Protein 7ZO9 (pdb70)

InterPro domains:
  IPR003439 ABC transporter-like, ATP-binding domain [PF00005] (353-500)
  IPR003439 ABC transporter-like, ATP-binding domain [PS50893] (335-569)
  IPR003593 AAA+ ATPase domain [SM00382] (360-546)
  IPR005896 Glucan exporter ATP-binding protein, NdvA [TIGR01192] (1-580)
  IPR011527 ABC transporter type 1, transmembrane domain [PF00664] (22-288)
  IPR011527 ABC transporter type 1, transmembrane domain [PS50929] (22-301)
  IPR017871 ABC transporter-like, conserved site [PS00211] (472-486)
  IPR027417 P-loop containing nucleoside triphosphate hydrolase [G3DSA:3.40.50.300] (324-571)
  IPR027417 P-loop containing nucleoside triphosphate hydrolase [SSF52540] (325-568)
  IPR036640 ABC transporter type 1, transmembrane domain superfamily [G3DSA:1.20.1560.10] (7-315)
  IPR036640 ABC transporter type 1, transmembrane domain superfamily [SSF90123] (11-307)
  IPR039421 Type 1 protein exporter [PTHR24221] (19-566)

B-factor: mean 82.17, std 20.81, range [44.97, 145.56]

Radius of gyration: 36.09 Å; Cα contacts (8 Å, |Δi|>4): 1525; chains: 2; bounding box: 66×60×116 Å

Secondary structure (DSSP, 8-state):
-HHHHHHHHHHHHHTT-HHHHHHHHHHHHHHHHHHHHHHHHHHHHTT-SS--TTSSHHHHHHHHHHHHHHHHHHHHHHHHHHHHHHHHHHHHHHHHHHHHTS-HHHHHHH-TTHHHHHHHHHHHHHHHHHHHIIIIIHHHHHHHHHHHHHHHHS-HHHHHHHHHHHHHHHHHHHHHHHHHHHHHHHHHHHHHHHHHHHHHHHTTHHHHHTTT-HHHHHHHHHHHHHHHHHTTHHHHHHHHHHHHHHHHHHHHHHHHHHHHHHHTTSS-STHHHHHHHHHHHHHHHHHHHHHHHHHHHHHHHHHHHHHHHHHHHTT------SSSS----S----EEEEEEE---TTS--S--SB--EE-TT--EEEE-STTSSSHHHHHHHTTSS--SEEEEEETTEEGGGS-HHHHHHSEEEE-SS----SSBHHHHHHTSSSSS-HHHHHHHHHHTTHHHHHTTSSSTT--B--GGGTTSTTHHHHHHHHHHHHHH--SEEEEESTTTT--HHHHHHHHHHHHHHHTTSEEEEE-S-TTTTTT-SEEEEBSSS-BS----SS--/-HHHHHHHHHHHHHTT-HHHHHHHHHHHHHHHHHHHHHHHHHHHHTT-SS--TTSSHHHHHHHHHHHHHHHHHHHHHHHHHHHHHHHHHHHHHHHHHHHHTS-HHHHHHH-TTHHHHHHHHHHHHHHHHHHHIIIIIHHHHHHHHHHHHHHHHS-HHHHHHHHHHHHHHHHHHHHHHHHHHHHHHHHHHHHHHHHHHHHHHHTTHHHHHTTT-HHHHHHHHHHHHHHHHHTTHHHHHHHHHHHHHHHHHHHHHHHHHHHHHHHTTSS-STHHHHHHHHHHHHHHHHHHHHHHHHHHHHHHHHHHHHHHHHHHHTT------SSSS----S----EEEEEEE---TTS--S--SB--EE-TT--EEEE-STTSSSHHHHHHHTTSS--SEEEEEETTEEGGGS-HHHHHHSEEEE-SS----SSBHHHHHHTSSSSS-HHHHHHHHHHTTHHHHHTTSSSTT--B--GGGTTSTTHHHHHHHHHHHHHH--SEEEEESTTTT--HHHHHHHHHHHHHHHTTSEEEEE-S-TTTTTT-SEEEEBSSS-BS----SS--

Organism: Brucella abortus (strain 2308) (NCBI:txid359391)

Sequence (1112 aa):
MSLLKIYWRAMQYLAVERTATITMCVASVLVALVTLAEPVLFGRVIQSISDKGDIFSPLLMWAALGGFNIMAAVFVARGADRLAHRRRLGVMIDSYERLITMPLAWHQKRGTSNALHTLIRATDSLFTLWLEFMRQHLTTVVALATLIPVAMTMDMRMSLVLIVLGVIYVMIGQLVMRKTKDGQAAVEKHHHKLFEHVSDTISNVSVVQSYNRIASETQALRDYAKNLENAQFPVLNWWALASGLNRMASTFFFSMVVVLVLGAYFVTKGQMRVGDVIAFIGFAQLMIGRLDQISAFINQTVTARAKLEEFFQMEDATADRQEPENVADLNDVKGDIVFDNVTYEFPNSGQGVYDVSFEVKPGQTVAIVGPTGAGKTTLINLLQRVFDPAAGRIMIDGTDTRTVSRRSLRHAIATVFQDAGLFNRSVEDNIRVGRANATHEEVHAAAKAAAAHDFILAKSEGYDTFVGERGSQLSGGERQRLAIARAILKDSPILVLDEATSALDVETEEKVTQAVDELSHNRTTFIIAHRLSTVRSADLVLFMDKGHLVESGSFNELMSLLKIYWRAMQYLAVERTATITMCVASVLVALVTLAEPVLFGRVIQSISDKGDIFSPLLMWAALGGFNIMAAVFVARGADRLAHRRRLGVMIDSYERLITMPLAWHQKRGTSNALHTLIRATDSLFTLWLEFMRQHLTTVVALATLIPVAMTMDMRMSLVLIVLGVIYVMIGQLVMRKTKDGQAAVEKHHHKLFEHVSDTISNVSVVQSYNRIASETQALRDYAKNLENAQFPVLNWWALASGLNRMASTFFFSMVVVLVLGAYFVTKGQMRVGDVIAFIGFAQLMIGRLDQISAFINQTVTARAKLEEFFQMEDATADRQEPENVADLNDVKGDIVFDNVTYEFPNSGQGVYDVSFEVKPGQTVAIVGPTGAGKTTLINLLQRVFDPAAGRIMIDGTDTRTVSRRSLRHAIATVFQDAGLFNRSVEDNIRVGRANATHEEVHAAAKAAAAHDFILAKSEGYDTFVGERGSQLSGGERQRLAIARAILKDSPILVLDEATSALDVETEEKVTQAVDELSHNRTTFIIAHRLSTVRSADLVLFMDKGHLVESGSFNEL

Solvent-accessible surface area: 49078 Å² total; per-residue (Å²): 164,44,17,139,81,1,55,158,44,2,64,85,36,2,27,101,48,148,124,31,30,96,60,7,52,82,7,1,55,84,17,0,68,17,20,11,40,54,5,44,26,19,0,148,11,16,37,52,131,84,51,133,9,116,99,153,20,34,27,96,109,26,48,71,33,8,20,94,18,22,134,12,22,49,86,14,12,104,15,0,22,68,3,0,27,86,26,31,12,21,2,10,15,59,1,1,47,68,0,1,62,7,52,42,62,57,6,83,162,73,5,46,34,17,0,18,16,0,5,27,77,0,1,53,20,0,44,51,12,2,24,39,52,4,83,58,12,31,12,5,88,37,2,32,60,50,0,78,68,45,1,108,103,80,37,138,127,3,3,112,27,15,72,80,7,23,79,56,20,109,108,25,33,116,75,4,28,137,84,1,119,113,19,23,68,32,13,41,112,56,28,61,84,8,10,56,7,8,9,10,0,4,33,18,14,35,2,0,17,16,12,38,43,30,74,61,6,11,101,37,1,96,80,80,5,119,63,7,23,102,35,19,51,71,6,10,86,80,32,4,83,5,37,7,66,9,77,100,22,4,28,141,10,29,43,51,5,21,63,18,4,41,144,19,98,120,110,64,92,155,20,59,3,45,13,15,3,17,2,18,6,2,68,36,8,22,34,44,15,50,84,51,33,64,17,41,48,94,2,10,58,20,49,26,10,0,78,37,0,2,101,1,15,100,45,48,92,64,169,88,78,130,144,130,20,68,70,20,119,109,30,129,2,47,3,50,6,45,92,0,31,34,103,74,109,159,41,27,72,10,0,53,114,3,66,9,110,1,119,75,46,32,17,1,0,0,17,18,55,26,54,3,16,15,54,15,2,8,33,2,4,20,34,38,40,55,4,76,56,22,122,2,40,7,57,68,46,37,2,132,80,5,0,64,136,12,6,39,103,9,8,0,3,0,37,51,76,4,8,6,0,38,51,11,2,30,60,3,5,57,4,12,84,72,133,36,58,93,120,82,1,56,51,9,2,127,28,0,27,2,28,107,52,4,91,79,38,34,152,27,37,90,8,145,5,9,36,70,0,40,104,10,58,6,4,16,44,8,6,4,0,0,0,1,1,16,5,22,79,4,54,4,2,0,8,6,13,10,7,29,9,0,17,96,99,13,3,76,95,3,11,81,8,10,42,126,81,5,154,146,29,5,11,4,24,5,4,22,36,118,55,14,8,104,58,7,67,31,16,0,55,0,68,139,2,85,54,85,97,41,21,68,76,123,58,217,162,44,19,138,83,2,56,160,43,2,65,88,36,3,28,101,48,148,127,32,31,96,61,7,52,82,6,1,54,86,17,0,67,17,18,13,40,51,6,44,25,21,0,149,12,16,37,50,134,83,52,134,9,116,99,155,21,33,28,96,110,25,49,68,35,7,19,93,20,22,137,13,22,48,88,14,11,105,15,0,22,68,4,0,28,85,27,30,11,22,2,12,15,59,0,2,47,65,0,1,60,7,52,41,63,56,6,83,162,73,5,46,34,18,0,20,16,0,4,25,75,0,1,56,19,0,43,52,12,2,24,38,50,6,80,57,10,30,12,4,88,38,3,32,61,51,1,78,67,46,2,109,103,80,37,135,127,3,2,113,28,15,75,81,6,23,80,56,21,108,108,25,32,113,76,4,28,137,83,0,118,111,19,24,69,31,14,40,111,57,29,63,83,7,9,58,6,9,9,9,0,3,32,17,14,36,2,0,19,16,11,39,44,30,76,61,6,12,102,37,1,96,79,80,5,116,62,8,22,103,35,20,48,71,6,10,86,80,31,4,83,6,37,6,63,8,78,101,21,4,28,142,11,28,44,51,7,22,66,17,5,40,144,19,96,118,110,64,93,156,21,61,3,45,13,14,2,17,2,17,7,3,71,35,6,20,34,44,15,50,83,51,33,63,16,40,47,94,2,11,59,20,47,26,10,0,78,35,1,2,101,3,14,100,45,46,92,62,170,85,78,128,145,130,19,69,70,21,117,109,31,130,2,46,2,49,6,46,93,0,31,34,103,73,109,158,40,27,70,10,1,52,111,2,65,11,110,1,120,74,46,32,17,1,0,0,18,18,56,27,54,3,16,14,55,15,3,8,34,2,3,23,33,38,40,56,4,76,56,21,122,1,40,8,59,71,45,36,2,133,79,4,0,64,137,11,7,37,103,8,8,0,3,0,40,48,76,4,7,6,1,37,50,11,2,28,63,2,6,56,4,12,85,72,131,36,58,93,120,82,1,57,52,9,1,124,29,0,26,2,27,107,50,4,95,81,38,34,152,27,38,94,10,145,4,10,38,71,0,42,103,9,58,5,3,16,44,8,6,3,0,1,0,1,1,17,4,23,77,4,54,3,4,0,8,7,11,9,7,28,9,0,18,96,100,13,3,73,94,3,11,81,9,9,43,128,80,5,152,147,29,4,10,3,24,6,3,20,37,117,52,14,8,103,59,6,68,32,15,0,55,0,70,142,2,87,56,88,98,41,22,69,75,122,58,216

CATH classification: 1.20.1560.10 (+1 more: 3.40.50.300)

GO terms:
  GO:0005515 protein binding (F, IPI)

Structure (mmCIF, N/CA/C/O backbone):
data_7ZO9
#
_entry.id   7ZO9
#
_cell.length_a   1.00
_cell.length_b   1.00
_cell.length_c   1.00
_cell.angle_alpha   90.00
_cell.angle_beta   90.00
_cell.angle_gamma   90.00
#
_symmetry.space_group_name_H-M   'P 1'
#
loop_
_entity.id
_entity.type
_entity.pdbx_description
1 polymer 'Beta-(1-->2)glucan export ATP-binding/permease protein NdvA'
2 non-polymer "ADENOSINE-5'-DIPHOSPHATE"
3 non-polymer 'VANADATE ION'
#
loop_
_atom_site.group_PDB
_atom_site.id
_atom_site.type_symbol
_atom_site.label_atom_id
_atom_site.label_alt_id
_atom_site.label_comp_id
_atom_site.label_asym_id
_atom_site.label_entity_id
_atom_site.label_seq_id
_atom_site.pdbx_PDB_ins_code
_atom_site.Cartn_x
_atom_site.Cartn_y
_atom_site.Cartn_z
_atom_site.occupancy
_atom_site.B_iso_or_equiv
_atom_site.auth_seq_id
_atom_site.auth_comp_id
_atom_site.auth_asym_id
_atom_site.auth_atom_id
_atom_site.pdbx_PDB_model_num
ATOM 1 N N . MET A 1 1 ? 100.356 131.175 121.321 1.00 123.33 1 MET A N 1
ATOM 2 C CA . MET A 1 1 ? 101.687 130.600 121.430 1.00 123.33 1 MET A CA 1
ATOM 3 C C . MET A 1 1 ? 101.754 129.286 120.671 1.00 123.33 1 MET A C 1
ATOM 4 O O . MET A 1 1 ? 101.048 128.334 120.997 1.00 123.33 1 MET A O 1
ATOM 9 N N . SER A 1 2 ? 102.606 129.239 119.653 1.00 96.57 2 SER A N 1
ATOM 10 C CA . SER A 1 2 ? 102.842 128.010 118.914 1.00 96.57 2 SER A CA 1
ATOM 11 C C . SER A 1 2 ? 103.719 127.029 119.677 1.00 96.57 2 SER A C 1
ATOM 12 O O . SER A 1 2 ? 103.999 125.945 119.159 1.00 96.57 2 SER A O 1
ATOM 15 N N . LEU A 1 3 ? 104.170 127.385 120.883 1.00 83.05 3 LEU A N 1
ATOM 16 C CA . LEU A 1 3 ? 104.969 126.449 121.665 1.00 83.05 3 LEU A CA 1
ATOM 17 C C . LEU A 1 3 ? 104.184 125.183 121.970 1.00 83.05 3 LEU A C 1
ATOM 18 O O . LEU A 1 3 ? 104.694 124.073 121.791 1.00 83.05 3 LEU A O 1
ATOM 23 N N . LEU A 1 4 ? 102.938 125.329 122.422 1.00 78.94 4 LEU A N 1
ATOM 24 C CA . LEU A 1 4 ? 102.122 124.153 122.698 1.00 78.94 4 LEU A CA 1
ATOM 25 C C . LEU A 1 4 ? 101.912 123.336 121.432 1.00 78.94 4 LEU A C 1
ATOM 26 O O . LEU A 1 4 ? 102.004 122.104 121.458 1.00 78.94 4 LEU A O 1
ATOM 31 N N . LYS A 1 5 ? 101.651 124.009 120.311 1.00 80.82 5 LYS A N 1
ATOM 32 C CA . LYS A 1 5 ? 101.418 123.300 119.058 1.00 80.82 5 LYS A CA 1
ATOM 33 C C . LYS A 1 5 ? 102.641 122.488 118.650 1.00 80.82 5 LYS A C 1
ATOM 34 O O . LYS A 1 5 ? 102.536 121.291 118.356 1.00 80.82 5 LYS A O 1
ATOM 40 N N . ILE A 1 6 ? 103.816 123.121 118.628 1.00 74.24 6 ILE A N 1
ATOM 41 C CA . ILE A 1 6 ? 105.005 122.428 118.144 1.00 74.24 6 ILE A CA 1
ATOM 42 C C . ILE A 1 6 ? 105.446 121.354 119.130 1.00 74.24 6 ILE A C 1
ATOM 43 O O . ILE A 1 6 ? 105.943 120.298 118.727 1.00 74.24 6 ILE A O 1
ATOM 48 N N . TYR A 1 7 ? 105.270 121.588 120.433 1.00 71.07 7 TYR A N 1
ATOM 49 C CA . TYR A 1 7 ? 105.599 120.548 121.397 1.00 71.07 7 TYR A CA 1
ATOM 50 C C . TYR A 1 7 ? 104.686 119.346 121.231 1.00 71.07 7 TYR A C 1
ATOM 51 O O . TYR A 1 7 ? 105.143 118.200 121.277 1.00 71.07 7 TYR A O 1
ATOM 60 N N . TRP A 1 8 ? 103.391 119.584 121.020 1.00 82.78 8 TRP A N 1
ATOM 61 C CA . TRP A 1 8 ? 102.475 118.471 120.827 1.00 82.78 8 TRP A CA 1
ATOM 62 C C . TRP A 1 8 ? 102.772 117.736 119.527 1.00 82.78 8 TRP A C 1
ATOM 63 O O . TRP A 1 8 ? 102.663 116.506 119.473 1.00 82.78 8 TRP A O 1
ATOM 74 N N . ARG A 1 9 ? 103.173 118.464 118.482 1.00 72.19 9 ARG A N 1
ATOM 75 C CA . ARG A 1 9 ? 103.569 117.812 117.237 1.00 72.19 9 ARG A CA 1
ATOM 76 C C . ARG A 1 9 ? 104.833 116.979 117.419 1.00 72.19 9 ARG A C 1
ATOM 77 O O . ARG A 1 9 ? 104.942 115.878 116.865 1.00 72.19 9 ARG A O 1
ATOM 85 N N . ALA A 1 10 ? 105.803 117.485 118.185 1.00 67.22 10 ALA A N 1
ATOM 86 C CA . ALA A 1 10 ? 106.998 116.700 118.473 1.00 67.22 10 ALA A CA 1
ATOM 87 C C . ALA A 1 10 ? 106.648 115.448 119.264 1.00 67.22 10 ALA A C 1
ATOM 88 O O . ALA A 1 10 ? 107.198 114.370 119.012 1.00 67.22 10 ALA A O 1
ATOM 90 N N . MET A 1 11 ? 105.730 115.569 120.223 1.00 70.44 11 MET A N 1
ATOM 91 C CA . MET A 1 11 ? 105.283 114.395 120.962 1.00 70.44 11 MET A CA 1
ATOM 92 C C . MET A 1 11 ? 104.623 113.379 120.044 1.00 70.44 11 MET A C 1
ATOM 93 O O . MET A 1 11 ? 104.886 112.176 120.150 1.00 70.44 11 MET A O 1
ATOM 98 N N . GLN A 1 12 ? 103.775 113.844 119.129 1.00 68.79 12 GLN A N 1
ATOM 99 C CA . GLN A 1 12 ? 103.141 112.928 118.191 1.00 68.79 12 GLN A CA 1
ATOM 100 C C . GLN A 1 12 ? 104.180 112.241 117.317 1.00 68.79 12 GLN A C 1
ATOM 101 O O . GLN A 1 12 ? 104.068 111.043 117.030 1.00 68.79 12 GLN A O 1
ATOM 107 N N . TYR A 1 13 ? 105.200 112.983 116.882 1.00 64.60 13 TYR A N 1
ATOM 108 C CA . TYR A 1 13 ? 106.299 112.375 116.139 1.00 64.60 13 TYR A CA 1
ATOM 109 C C . TYR A 1 13 ? 107.108 111.402 116.987 1.00 64.60 13 TYR A C 1
ATOM 110 O O . TYR A 1 13 ? 107.768 110.518 116.433 1.00 64.60 13 TYR A O 1
ATOM 119 N N . LEU A 1 14 ? 107.081 111.552 118.307 1.00 62.66 14 LEU A N 1
ATOM 120 C CA . LEU A 1 14 ? 107.828 110.682 119.202 1.00 62.66 14 LEU A CA 1
ATOM 121 C C . LEU A 1 14 ? 107.009 109.504 119.716 1.00 62.66 14 LEU A C 1
ATOM 122 O O . LEU A 1 14 ? 107.570 108.609 120.357 1.00 62.66 14 LEU A O 1
ATOM 127 N N . ALA A 1 15 ? 105.710 109.464 119.432 1.00 71.56 15 ALA A N 1
ATOM 128 C CA .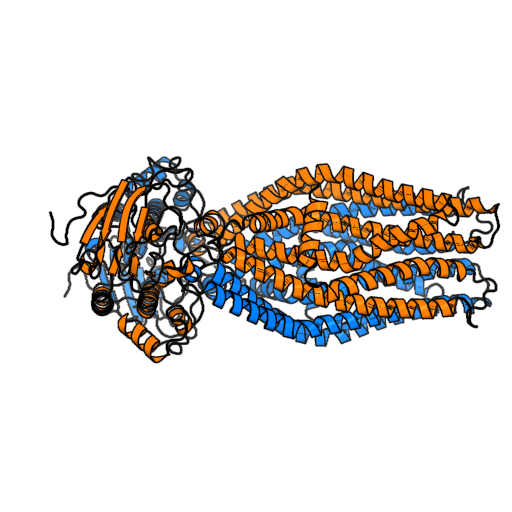 ALA A 1 15 ? 104.835 108.449 120.004 1.00 71.56 15 ALA A CA 1
ATOM 129 C C . ALA A 1 15 ? 104.902 107.114 119.278 1.00 71.56 15 ALA A C 1
ATOM 130 O O . ALA A 1 15 ? 104.252 106.160 119.717 1.00 71.56 15 ALA A O 1
ATOM 132 N N . VAL A 1 16 ? 105.655 107.020 118.182 1.00 72.65 16 VAL A N 1
ATOM 133 C CA . VAL A 1 16 ? 105.752 105.755 117.459 1.00 72.65 16 VAL A CA 1
ATOM 134 C C . VAL A 1 16 ? 106.446 104.700 118.312 1.00 72.65 16 VAL A C 1
ATOM 135 O O . VAL A 1 16 ? 106.014 103.543 118.366 1.00 72.65 16 VAL A O 1
ATOM 139 N N . GLU A 1 17 ? 107.523 105.078 118.997 1.00 75.35 17 GLU A N 1
ATOM 140 C CA . GLU A 1 17 ? 108.290 104.131 119.806 1.00 75.35 17 GLU A CA 1
ATOM 141 C C . GLU A 1 17 ? 107.690 104.047 121.210 1.00 75.35 17 GLU A C 1
ATOM 142 O O . GLU A 1 17 ? 108.284 104.461 122.206 1.00 75.35 17 GLU A O 1
ATOM 148 N N . ARG A 1 18 ? 106.479 103.483 121.268 1.00 77.59 18 ARG A N 1
ATOM 149 C CA . ARG A 1 18 ? 105.802 103.288 122.549 1.00 77.59 18 ARG A CA 1
ATOM 150 C C . ARG A 1 18 ? 106.659 102.496 123.527 1.00 77.59 18 ARG A C 1
ATOM 151 O O . ARG A 1 18 ? 106.876 102.929 124.666 1.00 77.59 18 ARG A O 1
ATOM 159 N N . THR A 1 19 ? 107.176 101.344 123.088 1.00 80.47 19 THR A N 1
ATOM 160 C CA . THR A 1 19 ? 107.835 100.416 124.001 1.00 80.47 19 THR A CA 1
ATOM 161 C C . THR A 1 19 ? 108.987 101.077 124.747 1.00 80.47 19 THR A C 1
ATOM 162 O O . THR A 1 19 ? 109.240 100.750 125.912 1.00 80.47 19 THR A O 1
ATOM 166 N N . ALA A 1 20 ? 109.679 102.017 124.110 1.00 70.00 20 ALA A N 1
ATOM 167 C CA . ALA A 1 20 ? 110.751 102.735 124.783 1.00 70.00 20 ALA A CA 1
ATOM 168 C C . ALA A 1 20 ? 110.291 104.053 125.392 1.00 70.00 20 ALA A C 1
ATOM 169 O O . ALA A 1 20 ? 110.856 104.487 126.403 1.00 70.00 20 ALA A O 1
ATOM 171 N N . THR A 1 21 ? 109.281 104.702 124.807 1.00 66.85 21 THR A N 1
ATOM 172 C CA . THR A 1 21 ? 108.818 105.975 125.350 1.00 66.85 21 THR A CA 1
ATOM 173 C C . THR A 1 21 ? 108.216 105.803 126.737 1.00 66.85 21 THR A C 1
ATOM 174 O O . THR A 1 21 ? 108.468 106.615 127.636 1.00 66.85 21 THR A O 1
ATOM 178 N N . ILE A 1 22 ? 107.410 104.756 126.933 1.00 68.70 22 ILE A N 1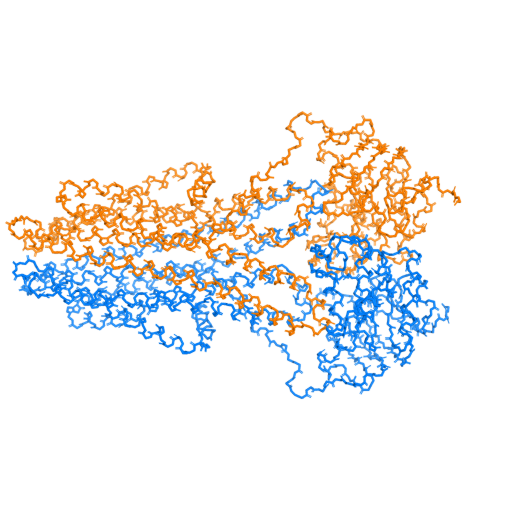
ATOM 179 C CA . ILE A 1 22 ? 106.825 104.533 128.253 1.00 68.70 22 ILE A CA 1
ATOM 180 C C . ILE A 1 22 ? 107.912 104.229 129.275 1.00 68.70 22 ILE A C 1
ATOM 181 O O . ILE A 1 22 ? 107.849 104.683 130.425 1.00 68.70 22 ILE A O 1
ATOM 186 N N . THR A 1 23 ? 108.925 103.458 128.875 1.00 71.18 23 THR A N 1
ATOM 187 C CA . THR A 1 23 ? 110.031 103.174 129.783 1.00 71.18 23 THR A CA 1
ATOM 188 C C . THR A 1 23 ? 110.771 104.450 130.164 1.00 71.18 23 THR A C 1
ATOM 189 O O . THR A 1 23 ? 111.123 104.650 131.334 1.00 71.18 23 THR A O 1
ATOM 193 N N . MET A 1 24 ? 111.014 105.326 129.187 1.00 74.27 24 MET A N 1
ATOM 194 C CA . MET A 1 24 ? 111.682 106.588 129.481 1.00 74.27 24 MET A CA 1
ATOM 195 C C . MET A 1 24 ? 110.851 107.439 130.429 1.00 74.27 24 MET A C 1
ATOM 196 O O . MET A 1 24 ? 111.390 108.052 131.358 1.00 74.27 24 MET A O 1
ATOM 201 N N . CYS A 1 25 ? 109.535 107.486 130.216 1.00 80.62 25 CYS A N 1
ATOM 202 C CA . CYS A 1 25 ? 108.676 108.258 131.108 1.00 80.62 25 CYS A CA 1
ATOM 203 C C . CYS A 1 25 ? 108.707 107.699 132.526 1.00 80.62 25 CYS A C 1
ATOM 204 O O . CYS A 1 25 ? 108.775 108.460 133.502 1.00 80.62 25 CYS A O 1
ATOM 207 N N . VAL A 1 26 ? 108.663 106.371 132.661 1.00 74.44 26 VAL A N 1
ATOM 208 C CA . VAL A 1 26 ? 108.690 105.756 133.985 1.00 74.44 26 VAL A CA 1
ATOM 209 C C . VAL A 1 26 ? 110.004 106.065 134.692 1.00 74.44 26 VAL A C 1
ATOM 210 O O . VAL A 1 26 ? 110.022 106.432 135.877 1.00 74.44 26 VAL A O 1
ATOM 214 N N . ALA A 1 27 ? 111.122 105.932 133.977 1.00 73.64 27 ALA A N 1
ATOM 215 C CA . ALA A 1 27 ? 112.416 106.232 134.580 1.00 73.64 27 ALA A CA 1
ATOM 216 C C . ALA A 1 27 ? 112.512 107.701 134.972 1.00 73.64 27 ALA A C 1
ATOM 217 O O . ALA A 1 27 ? 113.090 108.037 136.013 1.00 73.64 27 ALA A O 1
ATOM 219 N N . SER A 1 28 ? 111.962 108.592 134.145 1.00 73.02 28 SER A N 1
ATOM 220 C CA . SER A 1 28 ? 111.982 110.012 134.471 1.00 73.02 28 SER A CA 1
ATOM 221 C C . SER A 1 28 ? 111.186 110.298 135.736 1.00 73.02 28 SER A C 1
ATOM 222 O O . SER A 1 28 ? 111.617 111.085 136.585 1.00 73.02 28 SER A O 1
ATOM 225 N N . VAL A 1 29 ? 110.022 109.663 135.883 1.00 72.62 29 VAL A N 1
ATOM 226 C CA . VAL A 1 29 ? 109.242 109.847 137.104 1.00 72.62 29 VAL A CA 1
ATOM 227 C C . VAL A 1 29 ? 110.023 109.345 138.313 1.00 72.62 29 VAL A C 1
ATOM 228 O O . VAL A 1 29 ? 110.060 109.998 139.366 1.00 72.62 29 VAL A O 1
ATOM 232 N N . LEU A 1 30 ? 110.667 108.183 138.178 1.00 75.30 30 LEU A N 1
ATOM 233 C CA . LEU A 1 30 ? 111.435 107.632 139.293 1.00 75.30 30 LEU A CA 1
ATOM 234 C C . LEU A 1 30 ? 112.566 108.569 139.704 1.00 75.30 30 LEU A C 1
ATOM 235 O O . LEU A 1 30 ? 112.767 108.835 140.897 1.00 75.30 30 LEU A O 1
ATOM 240 N N . VAL A 1 31 ? 113.317 109.084 138.728 1.00 79.14 31 VAL A N 1
ATOM 241 C CA . VAL A 1 31 ? 114.449 109.936 139.072 1.00 79.14 31 VAL A CA 1
ATOM 242 C C . VAL A 1 31 ? 113.963 111.274 139.617 1.00 79.14 31 VAL A C 1
ATOM 243 O O . VAL A 1 31 ? 114.621 111.878 140.472 1.00 79.14 31 VAL A O 1
ATOM 247 N N . ALA A 1 32 ? 112.803 111.751 139.158 1.00 81.11 32 ALA A N 1
ATOM 248 C CA . ALA A 1 32 ? 112.224 112.953 139.745 1.00 81.11 32 ALA A CA 1
ATOM 249 C C . ALA A 1 32 ? 111.894 112.737 141.215 1.00 81.11 32 ALA A C 1
ATOM 250 O O . ALA A 1 32 ? 112.177 113.595 142.061 1.00 81.11 32 ALA A O 1
ATOM 252 N N . LEU A 1 33 ? 111.302 111.587 141.542 1.00 77.44 33 LEU A N 1
ATOM 253 C CA . LEU A 1 33 ? 111.000 111.306 142.942 1.00 77.44 33 LEU A CA 1
ATOM 254 C C . LEU A 1 33 ? 112.271 111.170 143.772 1.00 77.44 33 LEU A C 1
ATOM 255 O O . LEU A 1 33 ? 112.307 111.592 144.931 1.00 77.44 33 LEU A O 1
ATOM 260 N N . VAL A 1 34 ? 113.323 110.578 143.203 1.00 81.03 34 VAL A N 1
ATOM 261 C CA . VAL A 1 34 ? 114.586 110.468 143.935 1.00 81.03 34 VAL A CA 1
ATOM 262 C C . VAL A 1 34 ? 115.166 111.851 144.219 1.00 81.03 34 VAL A C 1
ATOM 263 O O . VAL A 1 34 ? 115.628 112.138 145.333 1.00 81.03 34 VAL A O 1
ATOM 267 N N . THR A 1 35 ? 115.175 112.721 143.205 1.00 77.21 35 THR A N 1
ATOM 268 C CA . THR A 1 35 ? 115.670 114.078 143.397 1.00 77.21 35 THR A CA 1
ATOM 269 C C . THR A 1 35 ? 114.807 114.870 144.365 1.00 77.21 35 THR A C 1
ATOM 270 O O . THR A 1 35 ? 115.302 115.812 144.991 1.00 77.21 35 THR A O 1
ATOM 274 N N . LEU A 1 36 ? 113.527 114.523 144.489 1.00 84.26 36 LEU A N 1
ATOM 275 C CA . LEU A 1 36 ? 112.692 115.156 145.503 1.00 84.26 36 LEU A CA 1
ATOM 276 C C . LEU A 1 36 ? 112.996 114.618 146.896 1.00 84.26 36 LEU A C 1
ATOM 277 O O . LEU A 1 36 ? 112.963 115.369 147.876 1.00 84.26 36 LEU A O 1
ATOM 282 N N . ALA A 1 37 ? 113.286 113.323 147.001 1.00 85.09 37 ALA A N 1
ATOM 283 C CA . ALA A 1 37 ? 113.493 112.702 148.303 1.00 85.09 37 ALA A CA 1
ATOM 284 C C . ALA A 1 37 ? 114.856 113.029 148.899 1.00 85.09 37 ALA A C 1
ATOM 285 O O . ALA A 1 37 ? 115.002 113.028 150.126 1.00 85.09 37 ALA A O 1
ATOM 287 N N . GLU A 1 38 ? 115.858 113.292 148.061 1.00 84.61 38 GLU A N 1
ATOM 288 C CA . GLU A 1 38 ? 117.201 113.553 148.583 1.00 84.61 38 GLU A CA 1
ATOM 289 C C . GLU A 1 38 ? 117.268 114.725 149.561 1.00 84.61 38 GLU A C 1
ATOM 290 O O . GLU A 1 38 ? 117.862 114.558 150.642 1.00 84.61 38 GLU A O 1
ATOM 296 N N . PRO A 1 39 ? 116.721 115.912 149.267 1.00 89.27 39 PRO A N 1
ATOM 297 C CA . PRO A 1 39 ? 116.880 117.027 150.219 1.00 89.27 39 PRO A CA 1
ATOM 298 C C . PRO A 1 39 ? 116.266 116.767 151.583 1.00 89.27 39 PRO A C 1
ATOM 299 O O . PRO A 1 39 ? 116.789 117.267 152.587 1.00 89.27 39 PRO A O 1
ATOM 303 N N . VAL A 1 40 ? 115.163 116.021 151.657 1.00 89.25 40 VAL A N 1
ATOM 304 C CA . VAL A 1 40 ? 114.582 115.705 152.960 1.00 89.25 40 VAL A CA 1
ATOM 305 C C . VAL A 1 40 ? 115.556 114.872 153.780 1.00 89.25 40 VAL A C 1
ATOM 306 O O . VAL A 1 40 ? 115.757 115.117 154.978 1.00 89.25 40 VAL A O 1
ATOM 310 N N . LEU A 1 41 ? 116.186 113.885 153.145 1.00 88.19 41 LEU A N 1
ATOM 311 C CA . LEU A 1 41 ? 117.217 113.113 153.825 1.00 88.19 41 LEU A CA 1
ATOM 312 C C . LEU A 1 41 ? 118.372 114.005 154.254 1.00 88.19 41 LEU A C 1
ATOM 313 O O . LEU A 1 41 ? 118.951 113.808 155.328 1.00 88.19 41 LEU A O 1
ATOM 318 N N . PHE A 1 42 ? 118.727 114.991 153.427 1.00 88.80 42 PHE A N 1
ATOM 319 C CA . PHE A 1 42 ? 119.834 115.871 153.787 1.00 88.80 42 PHE A CA 1
ATOM 320 C C . PHE A 1 42 ? 119.492 116.687 155.024 1.00 88.80 42 PHE A C 1
ATOM 321 O O . PHE A 1 42 ? 120.321 116.857 155.923 1.00 88.80 42 PHE A O 1
ATOM 329 N N . GLY A 1 43 ? 118.266 117.202 155.081 1.00 95.19 43 GLY A N 1
ATOM 330 C CA . GLY A 1 43 ? 117.838 117.940 156.257 1.00 95.19 43 GLY A CA 1
ATOM 331 C C . GLY A 1 43 ? 117.787 117.071 157.497 1.00 95.19 43 GLY A C 1
ATOM 332 O O . GLY A 1 43 ? 118.090 117.527 158.602 1.00 95.19 43 GLY A O 1
ATOM 333 N N . ARG A 1 44 ? 117.396 115.805 157.332 1.00 95.00 44 ARG A N 1
ATOM 334 C CA . ARG A 1 44 ? 117.351 114.901 158.477 1.00 95.00 44 ARG A CA 1
ATOM 335 C C . ARG A 1 44 ? 118.746 114.499 158.945 1.00 95.00 44 ARG A C 1
ATOM 336 O O . ARG A 1 44 ? 118.940 114.218 160.132 1.00 95.00 44 ARG A O 1
ATOM 344 N N . VAL A 1 45 ? 119.726 114.460 158.037 1.00 94.32 45 VAL A N 1
ATOM 345 C CA . VAL A 1 45 ? 121.060 113.981 158.394 1.00 94.32 45 VAL A CA 1
ATOM 346 C C . VAL A 1 45 ? 122.033 115.105 158.720 1.00 94.32 45 VAL A C 1
ATOM 347 O O . VAL A 1 45 ? 123.104 114.840 159.288 1.00 94.32 45 VAL A O 1
ATOM 351 N N . ILE A 1 46 ? 121.693 116.352 158.408 1.00 95.82 46 ILE A N 1
ATOM 352 C CA . ILE A 1 46 ? 122.643 117.449 158.545 1.00 95.82 46 ILE A CA 1
ATOM 353 C C . ILE A 1 46 ? 122.622 117.946 159.986 1.00 95.82 46 ILE A C 1
ATOM 354 O O . ILE A 1 46 ? 123.211 118.984 160.310 1.00 95.82 46 ILE A O 1
ATOM 359 N N . GLN A 1 47 ? 121.944 117.206 160.867 1.00 103.08 47 GLN A N 1
ATOM 360 C CA . GLN A 1 47 ? 121.889 117.600 162.270 1.00 103.08 47 GLN A CA 1
ATOM 361 C C . GLN A 1 47 ? 123.288 117.675 162.870 1.00 103.08 47 GLN A C 1
ATOM 362 O O . GLN A 1 47 ? 123.679 118.704 163.434 1.00 103.08 47 GLN A O 1
ATOM 368 N N . SER A 1 48 ? 124.064 116.599 162.732 1.00 109.43 48 SER A N 1
ATOM 369 C CA . SER A 1 48 ? 125.474 116.574 163.124 1.00 109.43 48 SER A CA 1
ATOM 370 C C . SER A 1 48 ? 125.671 117.037 164.566 1.00 109.43 48 SER A C 1
ATOM 371 O O . SER A 1 48 ? 126.607 117.772 164.884 1.00 109.43 48 SER A O 1
ATOM 374 N N . ILE A 1 49 ? 124.774 116.604 165.449 1.00 113.25 49 ILE A N 1
ATOM 375 C CA . ILE A 1 49 ? 124.865 116.890 166.879 1.00 113.25 49 ILE A CA 1
ATOM 376 C C . ILE A 1 49 ? 125.102 115.612 167.676 1.00 113.25 49 ILE A C 1
ATOM 377 O O . ILE A 1 49 ? 126.123 115.470 168.351 1.00 113.25 49 ILE A O 1
ATOM 382 N N . SER A 1 50 ? 124.166 114.667 167.606 1.00 119.78 50 SER A N 1
ATOM 383 C CA . SER A 1 50 ? 124.330 113.346 168.195 1.00 119.78 50 SER A CA 1
ATOM 384 C C . SER A 1 50 ? 123.880 112.269 167.218 1.00 119.78 50 SER A C 1
ATOM 385 O O . SER A 1 50 ? 123.365 111.223 167.630 1.00 119.78 50 SER A O 1
ATOM 388 N N . ASP A 1 51 ? 124.063 112.517 165.920 1.00 117.94 51 ASP A N 1
ATOM 389 C CA . ASP A 1 51 ? 123.550 111.608 164.901 1.00 117.94 51 ASP A CA 1
ATOM 390 C C . ASP A 1 51 ? 124.265 110.264 164.937 1.00 117.94 51 ASP A C 1
ATOM 391 O O . ASP A 1 51 ? 123.634 109.217 164.747 1.00 117.94 51 ASP A O 1
ATOM 396 N N . LYS A 1 52 ? 125.578 110.273 165.177 1.00 124.07 52 LYS A N 1
ATOM 397 C CA . LYS A 1 52 ? 126.412 109.074 165.096 1.00 124.07 52 LYS A CA 1
ATOM 398 C C . LYS A 1 52 ? 126.269 108.425 163.718 1.00 124.07 52 LYS A C 1
ATOM 399 O O . LYS A 1 52 ? 125.768 107.309 163.566 1.00 124.07 52 LYS A O 1
ATOM 405 N N . GLY A 1 53 ? 126.717 109.169 162.705 1.00 126.70 53 GLY A N 1
ATOM 406 C CA . GLY A 1 53 ? 126.463 108.780 161.329 1.00 126.70 53 GLY A CA 1
ATOM 407 C C . GLY A 1 53 ? 127.091 107.460 160.929 1.00 126.70 53 GLY A C 1
ATOM 408 O O . GLY A 1 53 ? 126.499 106.697 160.160 1.00 126.70 53 GLY A O 1
ATOM 409 N N . ASP A 1 54 ? 128.288 107.165 161.440 1.00 129.00 54 ASP A N 1
ATOM 410 C CA . ASP A 1 54 ? 129.039 106.019 160.939 1.00 129.00 54 ASP A CA 1
ATOM 411 C C . ASP A 1 54 ? 128.426 104.682 161.346 1.00 129.00 54 ASP A C 1
ATOM 412 O O . ASP A 1 54 ? 128.816 103.649 160.792 1.00 129.00 54 ASP A O 1
ATOM 417 N N . ILE A 1 55 ? 127.485 104.670 162.286 1.00 128.36 55 ILE A N 1
ATOM 418 C CA . ILE A 1 55 ? 126.728 103.468 162.623 1.00 128.36 55 ILE A CA 1
ATOM 419 C C . ILE A 1 55 ? 125.318 103.657 162.080 1.00 128.36 55 ILE A C 1
ATOM 420 O O . ILE A 1 55 ? 124.564 104.504 162.577 1.00 128.36 55 ILE A O 1
ATOM 425 N N . PHE A 1 56 ? 124.956 102.858 161.072 1.00 131.87 56 PHE A N 1
ATOM 426 C CA . PHE A 1 56 ? 123.661 102.960 160.406 1.00 131.87 56 PHE A CA 1
ATOM 427 C C . PHE A 1 56 ? 123.369 104.399 160.001 1.00 131.87 56 PHE A C 1
ATOM 428 O O . PHE A 1 56 ? 123.995 104.925 159.074 1.00 131.87 56 PHE A O 1
ATOM 436 N N . SER A 1 57 ? 122.406 105.033 160.682 1.00 123.89 57 SER A N 1
ATOM 437 C CA . SER A 1 57 ? 122.100 106.453 160.548 1.00 123.89 57 SER A CA 1
ATOM 438 C C . SER A 1 57 ? 121.522 106.766 159.170 1.00 123.89 57 SER A C 1
ATOM 439 O O . SER A 1 57 ? 121.524 105.898 158.288 1.00 123.89 57 SER A O 1
ATOM 442 N N . PRO A 1 58 ? 121.002 107.977 158.945 1.00 113.01 58 PRO A N 1
ATOM 443 C CA . PRO A 1 58 ? 120.516 108.327 157.599 1.00 113.01 58 PRO A CA 1
ATOM 444 C C . PRO A 1 58 ? 121.588 108.292 156.520 1.00 113.01 58 PRO A C 1
ATOM 445 O O . PRO A 1 58 ? 121.252 108.451 155.340 1.00 113.01 58 PRO A O 1
ATOM 449 N N . LEU A 1 59 ? 122.859 108.091 156.871 1.00 107.40 59 LEU A N 1
ATOM 450 C CA . LEU A 1 59 ? 123.892 107.998 155.845 1.00 107.40 59 LEU A CA 1
ATOM 451 C C . LEU A 1 59 ? 123.751 106.719 155.027 1.00 107.40 59 LEU A C 1
ATOM 452 O O . LEU A 1 59 ? 124.092 106.694 153.840 1.00 107.40 59 LEU A O 1
ATOM 457 N N . LEU A 1 60 ? 123.247 105.646 155.635 1.00 113.91 60 LEU A N 1
ATOM 458 C CA . LEU A 1 60 ? 122.976 104.441 154.857 1.00 113.91 60 LEU A CA 1
ATOM 459 C C . LEU A 1 60 ? 121.838 104.672 153.869 1.00 113.91 60 LEU A C 1
ATOM 460 O O . LEU A 1 60 ? 121.880 104.180 152.731 1.00 113.91 60 LEU A O 1
ATOM 465 N N . MET A 1 61 ? 120.812 105.419 154.286 1.00 112.08 61 MET A N 1
ATOM 466 C CA . MET A 1 61 ? 119.755 105.810 153.359 1.00 112.08 61 MET A CA 1
ATOM 467 C C . MET A 1 61 ? 120.311 106.678 152.238 1.00 112.08 61 MET A C 1
ATOM 468 O O . MET A 1 61 ? 119.922 106.526 151.076 1.00 112.08 61 MET A O 1
ATOM 473 N N . TRP A 1 62 ? 121.215 107.601 152.575 1.00 101.79 62 TRP A N 1
ATOM 474 C CA . TRP A 1 62 ? 121.978 108.314 151.554 1.00 101.79 62 TRP A CA 1
ATOM 475 C C . TRP A 1 62 ? 122.649 107.371 150.572 1.00 101.79 62 TRP A C 1
ATOM 476 O O . TRP A 1 62 ? 122.568 107.568 149.358 1.00 101.79 62 TRP A O 1
ATOM 487 N N . ALA A 1 63 ? 123.363 106.372 151.080 1.00 114.02 63 ALA A N 1
ATOM 488 C CA . ALA A 1 63 ? 124.102 105.484 150.190 1.00 114.02 63 ALA A CA 1
ATOM 489 C C . ALA A 1 63 ? 123.161 104.753 149.243 1.00 114.02 63 ALA A C 1
ATOM 490 O O . ALA A 1 63 ? 123.403 104.704 148.031 1.00 114.02 63 ALA A O 1
ATOM 492 N N . ALA A 1 64 ? 122.067 104.205 149.776 1.00 111.49 64 ALA A N 1
ATOM 493 C CA . ALA A 1 64 ? 121.122 103.480 148.931 1.00 111.49 64 ALA A CA 1
ATOM 494 C C . ALA A 1 64 ? 120.464 104.407 147.914 1.00 111.49 64 ALA A C 1
ATOM 495 O O . ALA A 1 64 ? 120.331 104.059 146.731 1.00 111.49 64 ALA A O 1
ATOM 497 N N . LEU A 1 65 ? 120.051 105.598 148.355 1.00 101.00 65 LEU A N 1
ATOM 498 C CA . LEU A 1 65 ? 119.393 106.536 147.456 1.00 101.00 65 LEU A CA 1
ATOM 499 C C . LEU A 1 65 ? 120.343 107.007 146.364 1.00 101.00 65 LEU A C 1
ATOM 500 O O . LEU A 1 65 ? 119.950 107.121 145.200 1.00 101.00 65 LEU A O 1
ATOM 505 N N . GLY A 1 66 ? 121.599 107.278 146.717 1.00 95.45 66 GLY A N 1
ATOM 506 C CA . GLY A 1 66 ? 122.569 107.688 145.717 1.00 95.45 66 GLY A CA 1
ATOM 507 C C . GLY A 1 66 ? 122.897 106.582 144.735 1.00 95.45 66 GLY A C 1
ATOM 508 O O . GLY A 1 66 ? 123.112 106.839 143.549 1.00 95.45 66 GLY A O 1
ATOM 509 N N . GLY A 1 67 ? 122.949 105.336 145.213 1.00 95.03 67 GLY A N 1
ATOM 510 C CA . GLY A 1 67 ? 123.139 104.223 144.299 1.00 95.03 67 GLY A CA 1
ATOM 511 C C . GLY A 1 67 ? 121.995 104.092 143.313 1.00 95.03 67 GLY A C 1
ATOM 512 O O . GLY A 1 67 ? 122.211 103.918 142.108 1.00 95.03 67 GLY A O 1
ATOM 513 N N . PHE A 1 68 ? 120.759 104.189 143.806 1.00 89.44 68 PHE A N 1
ATOM 514 C CA . PHE A 1 68 ? 119.623 104.166 142.894 1.00 89.44 68 PHE A CA 1
ATOM 515 C C . PHE A 1 68 ? 119.676 105.347 141.935 1.00 89.44 68 PHE A C 1
ATOM 516 O O . PHE A 1 68 ? 119.333 105.218 140.755 1.00 89.44 68 PHE A O 1
ATOM 524 N N . ASN A 1 69 ? 120.119 106.505 142.427 1.00 86.97 69 ASN A N 1
ATOM 525 C CA . ASN A 1 69 ? 120.210 107.691 141.587 1.00 86.97 69 ASN A CA 1
ATOM 526 C C . ASN A 1 69 ? 121.209 107.496 140.457 1.00 86.97 69 ASN A C 1
ATOM 527 O O . ASN A 1 69 ? 120.924 107.840 139.305 1.00 86.97 69 ASN A O 1
ATOM 532 N N . ILE A 1 70 ? 122.384 106.942 140.760 1.00 83.65 70 ILE A N 1
ATOM 533 C CA . ILE A 1 70 ? 123.386 106.764 139.714 1.00 83.65 70 ILE A CA 1
ATOM 534 C C . ILE A 1 70 ? 122.934 105.698 138.723 1.00 83.65 70 ILE A C 1
ATOM 535 O O . ILE A 1 70 ? 123.149 105.829 137.510 1.00 83.65 70 ILE A O 1
ATOM 540 N N . MET A 1 71 ? 122.283 104.637 139.211 1.00 82.69 71 MET A N 1
ATOM 541 C CA . MET A 1 71 ? 121.771 103.620 138.296 1.00 82.69 71 MET A CA 1
ATOM 542 C C . MET A 1 71 ? 120.722 104.204 137.357 1.00 82.69 71 MET A C 1
ATOM 543 O O . MET A 1 71 ? 120.750 103.954 136.144 1.00 82.69 71 MET A O 1
ATOM 548 N N . ALA A 1 72 ? 119.797 105.003 137.897 1.00 77.03 72 ALA A N 1
ATOM 549 C CA . ALA A 1 72 ? 118.776 105.626 137.063 1.00 77.03 72 ALA A CA 1
ATOM 550 C C . ALA A 1 72 ? 119.391 106.615 136.083 1.00 77.03 72 ALA A C 1
ATOM 551 O O . ALA A 1 72 ? 118.932 106.731 134.942 1.00 77.03 72 ALA A O 1
ATOM 553 N N . ALA A 1 73 ? 120.420 107.347 136.513 1.00 73.84 73 ALA A N 1
ATOM 554 C CA . ALA A 1 73 ? 121.091 108.274 135.610 1.00 73.84 73 ALA A CA 1
ATOM 555 C C . ALA A 1 73 ? 121.736 107.535 134.449 1.00 73.84 73 ALA A C 1
ATOM 556 O O . ALA A 1 73 ? 121.635 107.969 133.297 1.00 73.84 73 ALA A O 1
ATOM 558 N N . VAL A 1 74 ? 122.394 106.408 134.730 1.00 70.04 74 VAL A N 1
ATOM 559 C CA . VAL A 1 74 ? 122.974 105.608 133.654 1.00 70.04 74 VAL A CA 1
ATOM 560 C C . VAL A 1 74 ? 121.882 105.134 132.706 1.00 70.04 74 VAL A C 1
ATOM 561 O O . VAL A 1 74 ? 122.012 105.227 131.477 1.00 70.04 74 VAL A O 1
ATOM 565 N N . PHE A 1 75 ? 120.783 104.625 133.268 1.00 68.71 75 PHE A N 1
ATOM 566 C CA . PHE A 1 75 ? 119.711 104.100 132.432 1.00 68.71 75 PHE A CA 1
ATOM 567 C C . PHE A 1 75 ? 119.130 105.179 131.530 1.00 68.71 75 PHE A C 1
ATOM 568 O O . PHE A 1 75 ? 118.901 104.940 130.340 1.00 68.71 75 PHE A O 1
ATOM 576 N N . VAL A 1 76 ? 118.885 106.370 132.075 1.00 67.78 76 VAL A N 1
ATOM 577 C CA . VAL A 1 76 ? 118.308 107.445 131.273 1.00 67.78 76 VAL A CA 1
ATOM 578 C C . VAL A 1 76 ? 119.298 107.910 130.212 1.00 67.78 76 VAL A C 1
ATOM 579 O O . VAL A 1 76 ? 118.943 108.072 129.038 1.00 67.78 76 VAL A O 1
ATOM 583 N N . ALA A 1 77 ? 120.558 108.122 130.605 1.00 67.81 77 ALA A N 1
ATOM 584 C CA . ALA A 1 77 ? 121.553 108.604 129.657 1.00 67.81 77 ALA A CA 1
ATOM 585 C C . ALA A 1 77 ? 121.779 107.611 128.529 1.00 67.81 77 ALA A C 1
ATOM 586 O O . ALA A 1 77 ? 122.168 108.008 127.425 1.00 67.81 77 ALA A O 1
ATOM 588 N N . ARG A 1 78 ? 121.550 106.323 128.778 1.00 64.55 78 ARG A N 1
ATOM 589 C CA . ARG A 1 78 ? 121.650 105.360 127.688 1.00 64.55 78 ARG A CA 1
ATOM 590 C C . ARG A 1 78 ? 120.379 105.337 126.847 1.00 64.55 78 ARG A C 1
ATOM 591 O O . ARG A 1 78 ? 120.440 105.430 125.615 1.00 64.55 78 ARG A O 1
ATOM 599 N N . GLY A 1 79 ? 119.220 105.213 127.497 1.00 61.25 79 GLY A N 1
ATOM 600 C CA . GLY A 1 79 ? 117.983 105.025 126.759 1.00 61.25 79 GLY A CA 1
ATOM 601 C C . GLY A 1 79 ? 117.603 106.223 125.910 1.00 61.25 79 GLY A C 1
ATOM 602 O O . GLY A 1 79 ? 117.261 106.076 124.734 1.00 61.25 79 GLY A O 1
ATOM 603 N N . ALA A 1 80 ? 117.648 107.425 126.491 1.00 58.46 80 ALA A N 1
ATOM 604 C CA . ALA A 1 80 ? 117.262 108.610 125.732 1.00 58.46 80 ALA A CA 1
ATOM 605 C C . ALA A 1 80 ? 118.212 108.846 124.568 1.00 58.46 80 ALA A C 1
ATOM 606 O O . ALA A 1 80 ? 117.782 109.198 123.462 1.00 58.46 80 ALA A O 1
ATOM 608 N N . ASP A 1 81 ? 119.511 108.653 124.801 1.00 71.89 81 ASP A N 1
ATOM 609 C CA . ASP A 1 81 ? 120.490 108.815 123.735 1.00 71.89 81 ASP A CA 1
ATOM 610 C C . ASP A 1 81 ? 120.257 107.817 122.609 1.00 71.89 81 ASP A C 1
ATOM 611 O O . ASP A 1 81 ? 120.320 108.178 121.428 1.00 71.89 81 ASP A O 1
ATOM 616 N N . ARG A 1 82 ? 119.981 106.555 122.949 1.00 62.61 82 ARG A N 1
ATOM 617 C CA . ARG A 1 82 ? 119.747 105.561 121.908 1.00 62.61 82 ARG A CA 1
ATOM 618 C C . ARG A 1 82 ? 118.439 105.813 121.174 1.00 62.61 82 ARG A C 1
ATOM 619 O O . ARG A 1 82 ? 118.331 105.506 119.982 1.00 62.61 82 ARG A O 1
ATOM 627 N N . LEU A 1 83 ? 117.439 106.366 121.859 1.00 59.15 83 LEU A N 1
ATOM 628 C CA . LEU A 1 83 ? 116.154 106.610 121.215 1.00 59.15 83 LEU A CA 1
ATOM 629 C C . LEU A 1 83 ? 116.224 107.796 120.262 1.00 59.15 83 LEU A C 1
ATOM 630 O O . LEU A 1 83 ? 115.647 107.754 119.166 1.00 59.15 83 LEU A O 1
ATOM 635 N N . ALA A 1 84 ? 116.900 108.871 120.676 1.00 56.75 84 ALA A N 1
ATOM 636 C CA . ALA A 1 84 ? 116.829 110.125 119.933 1.00 56.75 84 ALA A CA 1
ATOM 637 C C . ALA A 1 84 ? 117.411 109.980 118.534 1.00 56.75 84 ALA A C 1
ATOM 638 O O . ALA A 1 84 ? 116.828 110.463 117.559 1.00 56.75 84 ALA A O 1
ATOM 640 N N . HIS A 1 85 ? 118.563 109.319 118.412 1.00 60.93 85 HIS A N 1
ATOM 641 C CA . HIS A 1 85 ? 119.201 109.194 117.105 1.00 60.93 85 HIS A CA 1
ATOM 642 C C . HIS A 1 85 ? 118.373 108.333 116.159 1.00 60.93 85 HIS A C 1
ATOM 643 O O . HIS A 1 85 ? 118.185 108.690 114.988 1.00 60.93 85 HIS A O 1
ATOM 650 N N . ARG A 1 86 ? 117.869 107.199 116.648 1.00 61.91 86 ARG A N 1
ATOM 651 C CA . ARG A 1 86 ? 117.046 106.340 115.807 1.00 61.91 86 ARG A CA 1
ATOM 652 C C . ARG A 1 86 ? 115.793 107.069 115.348 1.00 61.91 86 ARG A C 1
ATOM 653 O O . ARG A 1 86 ? 115.420 107.006 114.168 1.00 61.91 86 ARG A O 1
ATOM 661 N N . ARG A 1 87 ? 115.143 107.795 116.259 1.00 59.48 87 ARG A N 1
ATOM 662 C CA . ARG A 1 87 ? 113.925 108.489 115.871 1.00 59.48 87 ARG A CA 1
ATOM 663 C C . ARG A 1 87 ? 114.214 109.653 114.933 1.00 59.48 87 ARG A C 1
ATOM 664 O O . ARG A 1 87 ? 113.410 109.935 114.037 1.00 59.48 87 ARG A O 1
ATOM 672 N N . ARG A 1 88 ? 115.347 110.338 115.111 1.00 60.58 88 ARG A N 1
ATOM 673 C CA . ARG A 1 88 ? 115.719 111.398 114.181 1.00 60.58 88 ARG A CA 1
ATOM 674 C C . ARG A 1 88 ? 115.949 110.840 112.788 1.00 60.58 88 ARG A C 1
ATOM 675 O O . ARG A 1 88 ? 115.521 111.436 111.794 1.00 60.58 88 ARG A O 1
ATOM 683 N N . LEU A 1 89 ? 116.623 109.695 112.695 1.00 58.38 89 LEU A N 1
ATOM 684 C CA . LEU A 1 89 ? 116.824 109.075 111.390 1.00 58.38 89 LEU A CA 1
ATOM 685 C C . LEU A 1 89 ? 115.492 108.692 110.757 1.00 58.38 89 LEU A C 1
ATOM 686 O O . LEU A 1 89 ? 115.288 108.893 109.554 1.00 58.38 89 LEU A O 1
ATOM 691 N N . GLY A 1 90 ? 114.568 108.152 111.554 1.00 60.20 90 GLY A N 1
ATOM 692 C CA . GLY A 1 90 ? 113.257 107.814 111.017 1.00 60.20 90 GLY A CA 1
ATOM 693 C C . GLY A 1 90 ? 112.496 109.027 110.511 1.00 60.20 90 GLY A C 1
ATOM 694 O O . GLY A 1 90 ? 111.904 108.997 109.424 1.00 60.20 90 GLY A O 1
ATOM 695 N N . VAL A 1 91 ? 112.502 110.111 111.290 1.00 56.00 91 VAL A N 1
ATOM 696 C CA . VAL A 1 91 ? 111.824 111.336 110.876 1.00 56.00 91 VAL A CA 1
ATOM 697 C C . VAL A 1 91 ? 112.451 111.884 109.603 1.00 56.00 91 VAL A C 1
ATOM 698 O O . VAL A 1 91 ? 111.747 112.323 108.685 1.00 56.00 91 VAL A O 1
ATOM 702 N N . MET A 1 92 ? 113.783 111.867 109.526 1.00 59.26 92 MET A N 1
ATOM 703 C CA . MET A 1 92 ? 114.458 112.343 108.325 1.00 59.26 92 MET A CA 1
ATOM 704 C C . MET A 1 92 ? 114.073 111.511 107.114 1.00 59.26 92 MET A C 1
ATOM 705 O O . MET A 1 92 ? 113.836 112.056 106.034 1.00 59.26 92 MET A O 1
ATOM 710 N N . ILE A 1 93 ? 114.002 110.188 107.272 1.00 59.57 93 ILE A N 1
ATOM 711 C CA . ILE A 1 93 ? 113.654 109.329 106.142 1.00 59.57 93 ILE A CA 1
ATOM 712 C C . ILE A 1 93 ? 112.239 109.626 105.658 1.00 59.57 93 ILE A C 1
ATOM 713 O O . ILE A 1 93 ? 111.997 109.790 104.455 1.00 59.57 93 ILE A O 1
ATOM 718 N N . ASP A 1 94 ? 111.283 109.707 106.586 1.00 61.73 94 ASP A N 1
ATOM 719 C CA . ASP A 1 94 ? 109.902 109.958 106.177 1.00 61.73 94 ASP A CA 1
ATOM 720 C C . ASP A 1 94 ? 109.749 111.334 105.537 1.00 61.73 94 ASP A C 1
ATOM 721 O O . ASP A 1 94 ? 109.056 111.485 104.518 1.00 61.73 94 ASP A O 1
ATOM 726 N N . SER A 1 95 ? 110.390 112.353 106.114 1.00 63.55 95 SER A N 1
ATOM 727 C CA . SER A 1 95 ? 110.297 113.688 105.537 1.00 63.55 95 SER A CA 1
ATOM 728 C C . SER A 1 95 ? 110.988 113.762 104.183 1.00 63.55 95 SER A C 1
ATOM 729 O O . SER A 1 95 ? 110.519 114.473 103.291 1.00 63.55 95 SER A O 1
ATOM 732 N N . TYR A 1 96 ? 112.094 113.039 104.010 1.00 52.65 96 TYR A N 1
ATOM 733 C CA . TYR A 1 96 ? 112.754 112.981 102.713 1.00 52.65 96 TYR A CA 1
ATOM 734 C C . TYR A 1 96 ? 111.856 112.327 101.674 1.00 52.65 96 TYR A C 1
ATOM 735 O O . TYR A 1 96 ? 111.809 112.763 100.519 1.00 52.65 96 TYR A O 1
ATOM 744 N N . GLU A 1 97 ? 111.138 111.276 102.067 1.00 57.48 97 GLU A N 1
ATOM 745 C CA . GLU A 1 97 ? 110.155 110.677 101.170 1.00 57.48 97 GLU A CA 1
ATOM 746 C C . GLU A 1 97 ? 109.106 111.694 100.745 1.00 57.48 97 GLU A C 1
ATOM 747 O O . GLU A 1 97 ? 108.840 111.873 99.547 1.00 57.48 97 GLU A O 1
ATOM 753 N N . ARG A 1 98 ? 108.501 112.378 101.719 1.00 69.74 98 ARG A N 1
ATOM 754 C CA . ARG A 1 98 ? 107.471 113.357 101.382 1.00 69.74 98 ARG A CA 1
ATOM 755 C C . ARG A 1 98 ? 108.030 114.493 100.539 1.00 69.74 98 ARG A C 1
ATOM 756 O O . ARG A 1 98 ? 107.310 115.066 99.715 1.00 69.74 98 ARG A O 1
ATOM 764 N N . LEU A 1 99 ? 109.305 114.832 100.728 1.00 62.53 99 LEU A N 1
ATOM 765 C CA . LEU A 1 99 ? 109.913 115.901 99.945 1.00 62.53 99 LEU A CA 1
ATOM 766 C C . LEU A 1 99 ? 110.150 115.467 98.506 1.00 62.53 99 LEU A C 1
ATOM 767 O O . LEU A 1 99 ? 109.900 116.235 97.571 1.00 62.53 99 LEU A O 1
ATOM 772 N N . ILE A 1 100 ? 110.638 114.242 98.309 1.00 52.72 100 ILE A N 1
ATOM 773 C CA . ILE A 1 100 ? 110.875 113.747 96.956 1.00 52.72 100 ILE A CA 1
ATOM 774 C C . ILE A 1 100 ? 109.562 113.625 96.196 1.00 52.72 100 ILE A C 1
ATOM 775 O O . ILE A 1 100 ? 109.475 113.993 95.018 1.00 52.72 100 ILE A O 1
ATOM 780 N N . THR A 1 101 ? 108.517 113.123 96.855 1.00 57.16 101 THR A N 1
ATOM 781 C CA . THR A 1 101 ? 107.269 112.871 96.142 1.00 57.16 101 THR A CA 1
ATOM 782 C C . THR A 1 101 ? 106.569 114.141 95.670 1.00 57.16 101 THR A C 1
ATOM 783 O O . THR A 1 101 ? 105.636 114.042 94.866 1.00 57.16 101 THR A O 1
ATOM 787 N N . MET A 1 102 ? 106.988 115.317 96.131 1.00 63.09 102 MET A N 1
ATOM 788 C CA . MET A 1 102 ? 106.305 116.553 95.777 1.00 63.09 102 MET A CA 1
ATOM 789 C C . MET A 1 102 ? 106.549 116.911 94.310 1.00 63.09 102 MET A C 1
ATOM 790 O O . MET A 1 102 ? 107.531 116.471 93.710 1.00 63.09 102 MET A O 1
ATOM 795 N N . PRO A 1 103 ? 105.661 117.704 93.708 1.00 62.86 103 PRO A N 1
ATOM 796 C CA . PRO A 1 103 ? 105.785 118.001 92.276 1.00 62.86 103 PRO A CA 1
ATOM 797 C C . PRO A 1 103 ? 106.972 118.906 91.987 1.00 62.86 103 PRO A C 1
ATOM 798 O O . PRO A 1 103 ? 107.632 119.436 92.881 1.00 62.86 103 PRO A O 1
ATOM 802 N N . LEU A 1 104 ? 107.232 119.084 90.691 1.00 66.62 104 LEU A N 1
ATOM 803 C CA . LEU A 1 104 ? 108.420 119.804 90.251 1.00 66.62 104 LEU A CA 1
ATOM 804 C C . LEU A 1 104 ? 108.306 121.309 90.450 1.00 66.62 104 LEU A C 1
ATOM 805 O O . LEU A 1 104 ? 109.318 121.970 90.710 1.00 66.62 104 LEU A O 1
ATOM 810 N N . ALA A 1 105 ? 107.102 121.870 90.315 1.00 63.18 105 ALA A N 1
ATOM 811 C CA . ALA A 1 105 ? 106.947 123.315 90.455 1.00 63.18 105 ALA A CA 1
ATOM 812 C C . ALA A 1 105 ? 107.321 123.775 91.856 1.00 63.18 105 ALA A C 1
ATOM 813 O O . ALA A 1 105 ? 107.966 124.816 92.025 1.00 63.18 105 ALA A O 1
ATOM 815 N N . TRP A 1 106 ? 106.927 123.008 92.873 1.00 66.44 106 TRP A N 1
ATOM 816 C CA . TRP A 1 106 ? 107.267 123.365 94.244 1.00 66.44 106 TRP A CA 1
ATOM 817 C C . TRP A 1 106 ? 108.774 123.372 94.450 1.00 66.44 106 TRP A C 1
ATOM 818 O O . TRP A 1 106 ? 109.310 124.245 95.142 1.00 66.44 106 TRP A O 1
ATOM 829 N N . HIS A 1 107 ? 109.475 122.402 93.861 1.00 63.37 107 HIS A N 1
ATOM 830 C CA . HIS A 1 107 ? 110.930 122.374 93.958 1.00 63.37 107 HIS A CA 1
ATOM 831 C C . HIS A 1 107 ? 111.553 123.570 93.252 1.00 63.37 107 HIS A C 1
ATOM 832 O O . HIS A 1 107 ? 112.429 124.244 93.806 1.00 63.37 107 HIS A O 1
ATOM 839 N N . GLN A 1 108 ? 111.113 123.848 92.024 1.00 70.98 108 GLN A N 1
ATOM 840 C CA . GLN A 1 108 ? 111.724 124.921 91.248 1.00 70.98 108 GLN A CA 1
ATOM 841 C C . GLN A 1 108 ? 111.497 126.276 91.902 1.00 70.98 108 GLN A C 1
ATOM 842 O O . GLN A 1 108 ? 112.389 127.132 91.894 1.00 70.98 108 GLN A O 1
ATOM 848 N N . LYS A 1 109 ? 110.313 126.491 92.474 1.00 70.66 109 LYS A N 1
ATOM 849 C CA . LYS A 1 109 ? 110.013 127.788 93.066 1.00 70.66 109 LYS A CA 1
ATOM 850 C C . LYS A 1 109 ? 110.768 128.010 94.371 1.00 70.66 109 LYS A C 1
ATOM 851 O O . LYS A 1 109 ? 111.072 129.156 94.719 1.00 70.66 109 LYS A O 1
ATOM 857 N N . ARG A 1 110 ? 111.073 126.949 95.102 1.00 79.15 110 ARG A N 1
ATOM 858 C CA . ARG A 1 110 ? 111.647 127.120 96.433 1.00 79.15 110 ARG A CA 1
ATOM 859 C C . ARG A 1 110 ? 112.920 126.320 96.669 1.00 79.15 110 ARG A C 1
ATOM 860 O O . ARG A 1 110 ? 113.838 126.820 97.322 1.00 79.15 110 ARG A O 1
ATOM 868 N N . GLY A 1 111 ? 113.011 125.106 96.136 1.00 77.49 111 GLY A N 1
ATOM 869 C CA . GLY A 1 111 ? 113.973 124.137 96.628 1.00 77.49 111 GLY A CA 1
ATOM 870 C C . GLY A 1 111 ? 115.395 124.223 96.114 1.00 77.49 111 GLY A C 1
ATOM 871 O O . GLY A 1 111 ? 116.017 125.290 96.141 1.00 77.49 111 GLY A O 1
ATOM 872 N N . THR A 1 112 ? 115.914 123.073 95.673 1.00 72.74 112 THR A N 1
ATOM 873 C CA . THR A 1 112 ? 117.304 122.866 95.272 1.00 72.74 112 THR A CA 1
ATOM 874 C C . THR A 1 112 ? 118.237 122.956 96.472 1.00 72.74 112 THR A C 1
ATOM 875 O O . THR A 1 112 ? 118.854 121.957 96.855 1.00 72.74 112 THR A O 1
ATOM 879 N N . SER A 1 113 ? 118.352 124.135 97.073 1.00 70.71 113 SER A N 1
ATOM 880 C CA . SER A 1 113 ? 119.225 124.321 98.223 1.00 70.71 113 SER A CA 1
ATOM 881 C C . SER A 1 113 ? 118.494 124.709 99.496 1.00 70.71 113 SER A C 1
ATOM 882 O O . SER A 1 113 ? 118.971 124.383 100.584 1.00 70.71 113 SER A O 1
ATOM 885 N N . ASN A 1 114 ? 117.358 125.400 99.394 1.00 76.01 114 ASN A N 1
ATOM 886 C CA . ASN A 1 114 ? 116.617 125.773 100.591 1.00 76.01 114 ASN A CA 1
ATOM 887 C C . ASN A 1 114 ? 115.923 124.572 101.223 1.00 76.01 114 ASN A C 1
ATOM 888 O O . ASN A 1 114 ? 115.814 124.498 102.452 1.00 76.01 114 ASN A O 1
ATOM 893 N N . ALA A 1 115 ? 115.446 123.631 100.406 1.00 70.00 115 ALA A N 1
ATOM 894 C CA . ALA A 1 115 ? 114.731 122.478 100.942 1.00 70.00 115 ALA A CA 1
ATOM 895 C C . ALA A 1 115 ? 115.631 121.625 101.826 1.00 70.00 115 ALA A C 1
ATOM 896 O O . ALA A 1 115 ? 115.218 121.188 102.907 1.00 70.00 115 ALA A O 1
ATOM 898 N N . LEU A 1 116 ? 116.865 121.375 101.386 1.00 60.76 116 LEU A N 1
ATOM 899 C CA . LEU A 1 116 ? 117.773 120.566 102.191 1.00 60.76 116 LEU A CA 1
ATOM 900 C C . LEU A 1 116 ? 118.154 121.288 103.476 1.00 60.76 116 LEU A C 1
ATOM 901 O O . LEU A 1 116 ? 118.312 120.657 104.529 1.00 60.76 116 LEU A O 1
ATOM 906 N N . HIS A 1 117 ? 118.319 122.610 103.407 1.00 67.16 117 HIS A N 1
ATOM 907 C CA . HIS A 1 117 ? 118.572 123.384 104.616 1.00 67.16 117 HIS A CA 1
ATOM 908 C C . HIS A 1 117 ? 117.415 123.257 105.596 1.00 67.16 117 HIS A C 1
ATOM 909 O O . HIS A 1 117 ? 117.628 123.069 106.801 1.00 67.16 117 HIS A O 1
ATOM 916 N N . THR A 1 118 ? 116.183 123.348 105.094 1.00 65.26 118 THR A N 1
ATOM 917 C CA . THR A 1 118 ? 115.020 123.163 105.955 1.00 65.26 118 THR A CA 1
ATOM 918 C C . THR A 1 118 ? 115.036 121.781 106.592 1.00 65.26 118 THR A C 1
ATOM 919 O O . THR A 1 118 ? 114.842 121.643 107.804 1.00 65.26 118 THR A O 1
ATOM 923 N N . LEU A 1 119 ? 115.309 120.750 105.792 1.00 60.66 119 LEU A N 1
ATOM 924 C CA . LEU A 1 119 ? 115.373 119.391 106.321 1.00 60.66 119 LEU A CA 1
ATOM 925 C C . LEU A 1 119 ? 116.379 119.288 107.455 1.00 60.66 119 LEU A C 1
ATOM 926 O O . LEU A 1 119 ? 116.056 118.805 108.547 1.00 60.66 119 LEU A O 1
ATOM 931 N N . ILE A 1 120 ? 117.608 119.741 107.214 1.00 65.28 120 ILE A N 1
ATOM 932 C CA . ILE A 1 120 ? 118.678 119.514 108.178 1.00 65.28 120 ILE A CA 1
ATOM 933 C C . ILE A 1 120 ? 118.436 120.319 109.450 1.00 65.28 120 ILE A C 1
ATOM 934 O O . ILE A 1 120 ? 118.517 119.786 110.566 1.00 65.28 120 ILE A O 1
ATOM 939 N N . ARG A 1 121 ? 118.122 121.608 109.310 1.00 74.53 121 ARG A N 1
ATOM 940 C CA . ARG A 1 121 ? 117.936 122.435 110.493 1.00 74.53 121 ARG A CA 1
ATOM 941 C C . ARG A 1 121 ? 116.581 122.237 111.152 1.00 74.53 121 ARG A C 1
ATOM 942 O O . ARG A 1 121 ? 116.341 122.817 112.215 1.00 74.53 121 ARG A O 1
ATOM 950 N N . ALA A 1 122 ? 115.692 121.444 110.561 1.00 63.47 122 ALA A N 1
ATOM 951 C CA . ALA A 1 122 ? 114.508 121.018 111.288 1.00 63.47 122 ALA A CA 1
ATOM 952 C C . ALA A 1 122 ? 114.759 119.726 112.049 1.00 63.47 122 ALA A C 1
ATOM 953 O O . ALA A 1 122 ? 114.391 119.615 113.223 1.00 63.47 122 ALA A O 1
ATOM 955 N N . THR A 1 123 ? 115.396 118.747 111.404 1.00 61.66 123 THR A N 1
ATOM 956 C CA . THR A 1 123 ? 115.623 117.472 112.069 1.00 61.66 123 THR A CA 1
ATOM 957 C C . THR A 1 123 ? 116.613 117.608 113.221 1.00 61.66 123 THR A C 1
ATOM 958 O O . THR A 1 123 ? 116.437 116.971 114.265 1.00 61.66 123 THR A O 1
ATOM 962 N N . ASP A 1 124 ? 117.649 118.441 113.073 1.00 67.78 124 ASP A N 1
ATOM 963 C CA . ASP A 1 124 ? 118.599 118.601 114.171 1.00 67.78 124 ASP A CA 1
ATOM 964 C C . ASP A 1 124 ? 117.956 119.309 115.357 1.00 67.78 124 ASP A C 1
ATOM 965 O O . ASP A 1 124 ? 118.191 118.942 116.519 1.00 67.78 124 ASP A O 1
ATOM 970 N N . SER A 1 125 ? 117.136 120.324 115.081 1.00 64.81 125 SER A N 1
ATOM 971 C CA . SER A 1 125 ? 116.405 120.993 116.148 1.00 64.81 125 SER A CA 1
ATOM 972 C C . SER A 1 125 ? 115.458 120.029 116.848 1.00 64.81 125 SER A C 1
ATOM 973 O O . SER A 1 125 ? 115.354 120.035 118.079 1.00 64.81 125 SER A O 1
ATOM 976 N N . LEU A 1 126 ? 114.769 119.180 116.083 1.00 58.79 126 LEU A N 1
ATOM 977 C CA . LEU A 1 126 ? 113.880 118.206 116.703 1.00 58.79 126 LEU A CA 1
ATOM 978 C C . LEU A 1 126 ? 114.659 117.215 117.558 1.00 58.79 126 LEU A C 1
ATOM 979 O O . LEU A 1 126 ? 114.200 116.820 118.634 1.00 58.79 126 LEU A O 1
ATOM 984 N N . PHE A 1 127 ? 115.841 116.802 117.099 1.00 55.33 127 PHE A N 1
ATOM 985 C CA . PHE A 1 127 ? 116.643 115.861 117.875 1.00 55.33 127 PHE A CA 1
ATOM 986 C C . PHE A 1 127 ? 117.067 116.465 119.206 1.00 55.33 127 PHE A C 1
ATOM 987 O O . PHE A 1 127 ? 116.924 115.835 120.265 1.00 55.33 127 PHE A O 1
ATOM 995 N N . THR A 1 128 ? 117.604 117.688 119.174 1.00 58.77 128 THR A N 1
ATOM 996 C CA . THR A 1 128 ? 118.027 118.307 120.427 1.00 58.77 128 THR A CA 1
ATOM 997 C C . THR A 1 128 ? 116.830 118.574 121.331 1.00 58.77 128 THR A C 1
ATOM 998 O O . THR A 1 128 ? 116.923 118.421 122.558 1.00 58.77 128 THR A O 1
ATOM 1002 N N . LEU A 1 129 ? 115.687 118.928 120.740 1.00 60.87 129 LEU A N 1
ATOM 1003 C CA . LEU A 1 129 ? 114.474 119.127 121.519 1.00 60.87 129 LEU A CA 1
ATOM 1004 C C . LEU A 1 129 ? 114.084 117.847 122.241 1.00 60.87 129 LEU A C 1
ATOM 1005 O O . LEU A 1 129 ? 113.836 117.854 123.449 1.00 60.87 129 LEU A O 1
ATOM 1010 N N . TRP A 1 130 ? 114.056 116.727 121.517 1.00 58.78 130 TRP A N 1
ATOM 1011 C CA . TRP A 1 130 ? 113.677 115.460 122.128 1.00 58.78 130 TRP A CA 1
ATOM 1012 C C . TRP A 1 130 ? 114.625 115.093 123.258 1.00 58.78 130 TRP A C 1
ATOM 1013 O O . TRP A 1 130 ? 114.186 114.727 124.353 1.00 58.78 130 TRP A O 1
ATOM 1024 N N . LEU A 1 131 ? 115.934 115.194 123.017 1.00 65.65 131 LEU A N 1
ATOM 1025 C CA . LEU A 1 131 ? 116.892 114.754 124.029 1.00 65.65 131 LEU A CA 1
ATOM 1026 C C . LEU A 1 131 ? 116.801 115.604 125.293 1.00 65.65 131 LEU A C 1
ATOM 1027 O O . LEU A 1 131 ? 116.659 115.076 126.412 1.00 65.65 131 LEU A O 1
ATOM 1032 N N . GLU A 1 132 ? 116.885 116.930 125.135 1.00 69.25 132 GLU A N 1
ATOM 1033 C CA . GLU A 1 132 ? 116.827 117.808 126.296 1.00 69.25 132 GLU A CA 1
ATOM 1034 C C . GLU A 1 132 ? 115.500 117.654 127.020 1.00 69.25 132 GLU A C 1
ATOM 1035 O O . GLU A 1 132 ? 115.466 117.517 128.254 1.00 69.25 132 GLU A O 1
ATOM 1041 N N . PHE A 1 133 ? 114.392 117.660 126.264 1.00 69.49 133 PHE A N 1
ATOM 1042 C CA . PHE A 1 133 ? 113.084 117.446 126.862 1.00 69.49 133 PHE A CA 1
ATOM 1043 C C . PHE A 1 133 ? 113.092 116.206 127.726 1.00 69.49 133 PHE A C 1
ATOM 1044 O O . PHE A 1 133 ? 112.949 116.306 128.946 1.00 69.49 133 PHE A O 1
ATOM 1052 N N . MET A 1 134 ? 113.322 115.036 127.115 1.00 76.77 134 MET A N 1
ATOM 1053 C CA . MET A 1 134 ? 113.278 113.784 127.854 1.00 76.77 134 MET A CA 1
ATOM 1054 C C . MET A 1 134 ? 114.058 113.944 129.140 1.00 76.77 134 MET A C 1
ATOM 1055 O O . MET A 1 134 ? 113.442 114.125 130.195 1.00 76.77 134 MET A O 1
ATOM 1060 N N . ARG A 1 135 ? 115.377 114.105 129.037 1.00 75.71 135 ARG A N 1
ATOM 1061 C CA . ARG A 1 135 ? 116.154 114.017 130.267 1.00 75.71 135 ARG A CA 1
ATOM 1062 C C . ARG A 1 135 ? 115.756 115.106 131.259 1.00 75.71 135 ARG A C 1
ATOM 1063 O O . ARG A 1 135 ? 115.009 114.848 132.221 1.00 75.71 135 ARG A O 1
ATOM 1071 N N . GLN A 1 136 ? 116.118 116.352 130.955 1.00 81.30 136 GLN A N 1
ATOM 1072 C CA . GLN A 1 136 ? 116.003 117.369 131.988 1.00 81.30 136 GLN A CA 1
ATOM 1073 C C . GLN A 1 136 ? 114.550 117.732 132.234 1.00 81.30 136 GLN A C 1
ATOM 1074 O O . GLN A 1 136 ? 114.113 117.830 133.387 1.00 81.30 136 GLN A O 1
ATOM 1080 N N . HIS A 1 137 ? 113.780 117.922 131.167 1.00 79.53 137 HIS A N 1
ATOM 1081 C CA . HIS A 1 137 ? 112.446 118.460 131.328 1.00 79.53 137 HIS A CA 1
ATOM 1082 C C . HIS A 1 137 ? 111.478 117.396 131.827 1.00 79.53 137 HIS A C 1
ATOM 1083 O O . HIS A 1 137 ? 110.634 117.687 132.683 1.00 79.53 137 HIS A O 1
ATOM 1090 N N . LEU A 1 138 ? 111.559 116.158 131.316 1.00 73.98 138 LEU A N 1
ATOM 1091 C CA . LEU A 1 138 ? 110.661 115.153 131.850 1.00 73.98 138 LEU A CA 1
ATOM 1092 C C . LEU A 1 138 ? 111.075 114.716 133.246 1.00 73.98 138 LEU A C 1
ATOM 1093 O O . LEU A 1 138 ? 110.266 114.095 133.942 1.00 73.98 138 LEU A O 1
ATOM 1098 N N . THR A 1 139 ? 112.292 115.039 133.694 1.00 75.23 139 THR A N 1
ATOM 1099 C CA . THR A 1 139 ? 112.528 114.991 135.131 1.00 75.23 139 THR A CA 1
ATOM 1100 C C . THR A 1 139 ? 111.795 116.129 135.836 1.00 75.23 139 THR A C 1
ATOM 1101 O O . THR A 1 139 ? 110.914 115.894 136.674 1.00 75.23 139 THR A O 1
ATOM 1105 N N . THR A 1 140 ? 112.111 117.374 135.463 1.00 79.91 140 THR A N 1
ATOM 1106 C CA . THR A 1 140 ? 111.745 118.518 136.293 1.00 79.91 140 THR A CA 1
ATOM 1107 C C . THR A 1 140 ? 110.242 118.770 136.335 1.00 79.91 140 THR A C 1
ATOM 1108 O O . THR A 1 140 ? 109.731 119.213 137.369 1.00 79.91 140 THR A O 1
ATOM 1112 N N . VAL A 1 141 ? 109.516 118.515 135.245 1.00 76.76 141 VAL A N 1
ATOM 1113 C CA . VAL A 1 141 ? 108.086 118.823 135.229 1.00 76.76 141 VAL A CA 1
ATOM 1114 C C . VAL A 1 141 ? 107.364 118.028 136.310 1.00 76.76 141 VAL A C 1
ATOM 1115 O O . VAL A 1 141 ? 106.739 118.592 137.220 1.00 76.76 141 VAL A O 1
ATOM 1119 N N . VAL A 1 142 ? 107.462 116.700 136.235 1.00 81.70 142 VAL A N 1
ATOM 1120 C CA . VAL A 1 142 ? 106.827 115.863 137.241 1.00 81.70 142 VAL A CA 1
ATOM 1121 C C . VAL A 1 142 ? 107.483 116.059 138.599 1.00 81.70 142 VAL A C 1
ATOM 1122 O O . VAL A 1 142 ? 106.821 115.913 139.633 1.00 81.70 142 VAL A O 1
ATOM 1126 N N . ALA A 1 143 ? 108.771 116.421 138.634 1.00 90.32 143 ALA A N 1
ATOM 1127 C CA . ALA A 1 143 ? 109.421 116.671 139.916 1.00 90.32 143 ALA A CA 1
ATOM 1128 C C . ALA A 1 143 ? 108.738 117.808 140.666 1.00 90.32 143 ALA A C 1
ATOM 1129 O O . ALA A 1 143 ? 108.370 117.658 141.834 1.00 90.32 143 ALA A O 1
ATOM 1131 N N . LEU A 1 144 ? 108.542 118.950 140.004 1.00 85.46 144 LEU A N 1
ATOM 1132 C CA . LEU A 1 144 ? 107.865 120.072 140.653 1.00 85.46 144 LEU A CA 1
ATOM 1133 C C . LEU A 1 144 ? 106.401 119.756 140.928 1.00 85.46 144 LEU A C 1
ATOM 1134 O O . LEU A 1 144 ? 105.859 120.137 141.980 1.00 85.46 144 LEU A O 1
ATOM 1139 N N . ALA A 1 145 ? 105.741 119.065 139.991 1.00 89.66 145 ALA A N 1
ATOM 1140 C CA . ALA A 1 145 ? 104.333 118.738 140.181 1.00 89.66 145 ALA A CA 1
ATOM 1141 C C . ALA A 1 145 ? 104.130 117.890 141.429 1.00 89.66 145 ALA A C 1
ATOM 1142 O O . ALA A 1 145 ? 103.166 118.095 142.175 1.00 89.66 145 ALA A O 1
ATOM 1144 N N . THR A 1 146 ? 105.027 116.934 141.674 1.00 90.37 146 THR A N 1
ATOM 1145 C CA . THR A 1 146 ? 104.940 116.116 142.877 1.00 90.37 146 THR A CA 1
ATOM 1146 C C . THR A 1 146 ? 105.521 116.837 144.091 1.00 90.37 146 THR A C 1
ATOM 1147 O O . THR A 1 146 ? 105.165 116.517 145.230 1.00 90.37 146 THR A O 1
ATOM 1151 N N . LEU A 1 147 ? 106.393 117.820 143.868 1.00 91.87 147 LEU A N 1
ATOM 1152 C CA . LEU A 1 147 ? 106.986 118.556 144.978 1.00 91.87 147 LEU A CA 1
ATOM 1153 C C . LEU A 1 147 ? 105.954 119.425 145.679 1.00 91.87 147 LEU A C 1
ATOM 1154 O O . LEU A 1 147 ? 105.904 119.469 146.914 1.00 91.87 147 LEU A O 1
ATOM 1159 N N . ILE A 1 148 ? 105.134 120.137 144.911 1.00 98.16 148 ILE A N 1
ATOM 1160 C CA . ILE A 1 148 ? 104.253 121.139 145.516 1.00 98.16 148 ILE A CA 1
ATOM 1161 C C . ILE A 1 148 ? 103.292 120.545 146.553 1.00 98.16 148 ILE A C 1
ATOM 1162 O O . ILE A 1 148 ? 103.016 121.224 147.555 1.00 98.16 148 ILE A O 1
ATOM 1167 N N . PRO A 1 149 ? 102.776 119.308 146.418 1.00 96.37 149 PRO A N 1
ATOM 1168 C CA . PRO A 1 149 ? 102.008 118.756 147.551 1.00 96.37 149 PRO A CA 1
ATOM 1169 C C . PRO A 1 149 ? 102.847 118.574 148.801 1.00 96.37 149 PRO A C 1
ATOM 1170 O O . PRO A 1 149 ? 102.396 118.919 149.899 1.00 96.37 149 PRO A O 1
ATOM 1174 N N . VAL A 1 150 ? 104.064 118.042 148.662 1.00 100.84 150 VAL A N 1
ATOM 1175 C CA . VAL A 1 150 ? 104.925 117.831 149.823 1.00 100.84 150 VAL A CA 1
ATOM 1176 C C . VAL A 1 150 ? 105.237 119.158 150.497 1.00 100.84 150 VAL A C 1
ATOM 1177 O O . VAL A 1 150 ? 105.217 119.268 151.730 1.00 100.84 150 VAL A O 1
ATOM 1181 N N . ALA A 1 151 ? 105.527 120.188 149.700 1.00 101.93 151 ALA A N 1
ATOM 1182 C CA . ALA A 1 151 ? 105.728 121.519 150.259 1.00 101.93 151 ALA A CA 1
ATOM 1183 C C . ALA A 1 151 ? 104.482 122.013 150.976 1.00 101.93 151 ALA A C 1
ATOM 1184 O O . ALA A 1 151 ? 104.586 122.707 151.993 1.00 101.93 151 ALA A O 1
ATOM 1186 N N . MET A 1 152 ? 103.296 121.672 150.465 1.00 109.35 152 MET A N 1
ATOM 1187 C CA . MET A 1 152 ? 102.069 122.077 151.142 1.00 109.35 152 MET A CA 1
ATOM 1188 C C . MET A 1 152 ? 101.879 121.347 152.468 1.00 109.35 152 MET A C 1
ATOM 1189 O O . MET A 1 152 ? 101.332 121.926 153.414 1.00 109.35 152 MET A O 1
ATOM 1194 N N . THR A 1 153 ? 102.319 120.089 152.560 1.00 106.48 153 THR A N 1
ATOM 1195 C CA . THR A 1 153 ? 102.023 119.283 153.745 1.00 106.48 153 THR A CA 1
ATOM 1196 C C . THR A 1 153 ? 102.696 119.838 154.998 1.00 106.48 153 THR A C 1
ATOM 1197 O O . THR A 1 153 ? 102.040 120.018 156.031 1.00 106.48 153 THR A O 1
ATOM 1201 N N . MET A 1 154 ? 103.996 120.121 154.937 1.00 110.45 154 MET A N 1
ATOM 1202 C CA . MET A 1 154 ? 104.694 120.745 156.058 1.00 110.45 154 MET A CA 1
ATOM 1203 C C . MET A 1 154 ? 105.031 122.187 155.707 1.00 110.45 154 MET A C 1
ATOM 1204 O O . MET A 1 154 ? 105.512 122.465 154.604 1.00 110.45 154 MET A O 1
ATOM 1209 N N . ASP A 1 155 ? 104.760 123.099 156.643 1.00 116.78 155 ASP A N 1
ATOM 1210 C CA . ASP A 1 155 ? 105.157 124.502 156.539 1.00 116.78 155 ASP A CA 1
ATOM 1211 C C . ASP A 1 155 ? 104.587 125.137 155.267 1.00 116.78 155 ASP A C 1
ATOM 1212 O O . ASP A 1 155 ? 105.301 125.464 154.315 1.00 116.78 155 ASP A O 1
ATOM 1217 N N . MET A 1 156 ? 103.259 125.283 155.277 1.00 116.88 156 MET A N 1
ATOM 1218 C CA . MET A 1 156 ? 102.534 125.766 154.104 1.00 116.88 156 MET A CA 1
ATOM 1219 C C . MET A 1 156 ? 103.012 127.138 153.641 1.00 116.88 156 MET A C 1
ATOM 1220 O O . MET A 1 156 ? 102.802 127.496 152.478 1.00 116.88 156 MET A O 1
ATOM 1225 N N . ARG A 1 157 ? 103.636 127.917 154.526 1.00 115.42 157 ARG A N 1
ATOM 1226 C CA . ARG A 1 157 ? 104.129 129.231 154.130 1.00 115.42 157 ARG A CA 1
ATOM 1227 C C . ARG A 1 157 ? 105.249 129.110 153.103 1.00 115.42 157 ARG A C 1
ATOM 1228 O O . ARG A 1 157 ? 105.306 129.880 152.134 1.00 115.42 157 ARG A O 1
ATOM 1236 N N . MET A 1 158 ? 106.146 128.142 153.294 1.00 108.63 158 MET A N 1
ATOM 1237 C CA . MET A 1 158 ? 107.196 127.901 152.312 1.00 108.63 158 MET A CA 1
ATOM 1238 C C . MET A 1 158 ? 106.607 127.458 150.980 1.00 108.63 158 MET A C 1
ATOM 1239 O O . MET A 1 158 ? 107.101 127.841 149.912 1.00 108.63 158 MET A O 1
ATOM 1244 N N . SER A 1 159 ? 105.548 126.646 151.022 1.00 104.67 159 SER A N 1
ATOM 1245 C CA . SER A 1 159 ? 104.873 126.264 149.788 1.00 104.67 159 SER A CA 1
ATOM 1246 C C . SER A 1 159 ? 104.281 127.482 149.097 1.00 104.67 159 SER A C 1
ATOM 1247 O O . SER A 1 159 ? 104.312 127.583 147.865 1.00 104.67 159 SER A O 1
ATOM 1250 N N . LEU A 1 160 ? 103.729 128.416 149.875 1.00 102.52 160 LEU A N 1
ATOM 1251 C CA . LEU A 1 160 ? 103.223 129.655 149.295 1.00 102.52 160 LEU A CA 1
ATOM 1252 C C . LEU A 1 160 ? 104.342 130.440 148.624 1.00 102.52 160 LEU A C 1
ATOM 1253 O O . LEU A 1 160 ? 104.159 130.986 147.529 1.00 102.52 160 LEU A O 1
ATOM 1258 N N . VAL A 1 161 ? 105.508 130.505 149.268 1.00 97.11 161 VAL A N 1
ATOM 1259 C CA . VAL A 1 161 ? 106.652 131.192 148.669 1.00 97.11 161 VAL A CA 1
ATOM 1260 C C . VAL A 1 161 ? 107.047 130.525 147.357 1.00 97.11 161 VAL A C 1
ATOM 1261 O O . VAL A 1 161 ? 107.340 131.198 146.360 1.00 97.11 161 VAL A O 1
ATOM 1265 N N . LEU A 1 162 ? 107.065 129.193 147.338 1.00 93.58 162 LEU A N 1
ATOM 1266 C CA . LEU A 1 162 ? 107.429 128.476 146.120 1.00 93.58 162 LEU A CA 1
ATOM 1267 C C . LEU A 1 162 ? 106.409 128.721 145.013 1.00 93.58 162 LEU A C 1
ATOM 1268 O O . LEU A 1 162 ? 106.770 128.871 143.837 1.00 93.58 162 LEU A O 1
ATOM 1273 N N . ILE A 1 163 ? 105.126 128.767 145.374 1.00 96.29 163 ILE A N 1
ATOM 1274 C CA . ILE A 1 163 ? 104.079 129.073 144.405 1.00 96.29 163 ILE A CA 1
ATOM 1275 C C . ILE A 1 163 ? 104.279 130.470 143.833 1.00 96.29 163 ILE A C 1
ATOM 1276 O O . ILE A 1 163 ? 104.123 130.692 142.626 1.00 96.29 163 ILE A O 1
ATOM 1281 N N . VAL A 1 164 ? 104.615 131.434 144.693 1.00 88.12 164 VAL A N 1
ATOM 1282 C CA . VAL A 1 164 ? 104.880 132.792 144.226 1.00 88.12 164 VAL A CA 1
ATOM 1283 C C . VAL A 1 164 ? 106.061 132.801 143.265 1.00 88.12 164 VAL A C 1
ATOM 1284 O O . VAL A 1 164 ? 106.047 133.502 142.246 1.00 88.12 164 VAL A O 1
ATOM 1288 N N . LEU A 1 165 ? 107.099 132.022 143.574 1.00 79.77 165 LEU A N 1
ATOM 1289 C CA . LEU A 1 165 ? 108.245 131.917 142.674 1.00 79.77 165 LEU A CA 1
ATOM 1290 C C . LEU A 1 165 ? 107.817 131.404 141.304 1.00 79.77 165 LEU A C 1
ATOM 1291 O O . LEU A 1 165 ? 108.207 131.956 140.265 1.00 79.77 165 LEU A O 1
ATOM 1296 N N . GLY A 1 166 ? 107.015 130.339 141.285 1.00 79.14 166 GLY A N 1
ATOM 1297 C CA . GLY A 1 166 ? 106.560 129.794 140.015 1.00 79.14 166 GLY A CA 1
ATOM 1298 C C . GLY A 1 166 ? 105.716 130.777 139.225 1.00 79.14 166 GLY A C 1
ATOM 1299 O O . GLY A 1 166 ? 105.873 130.914 138.006 1.00 79.14 166 GLY A O 1
ATOM 1300 N N . VAL A 1 167 ? 104.812 131.479 139.911 1.00 79.75 167 VAL A N 1
ATOM 1301 C CA . VAL A 1 167 ? 103.974 132.469 139.242 1.00 79.75 167 VAL A CA 1
ATOM 1302 C C . VAL A 1 167 ? 104.831 133.585 138.661 1.00 79.75 167 VAL A C 1
ATOM 1303 O O . VAL A 1 167 ? 104.587 134.055 137.544 1.00 79.75 167 VAL A O 1
ATOM 1307 N N . ILE A 1 168 ? 105.846 134.026 139.406 1.00 76.00 168 ILE A N 1
ATOM 1308 C CA . ILE A 1 168 ? 106.728 135.078 138.913 1.00 76.00 168 ILE A CA 1
ATOM 1309 C C . ILE A 1 168 ? 107.465 134.613 137.666 1.00 76.00 168 ILE A C 1
ATOM 1310 O O . ILE A 1 168 ? 107.602 135.363 136.690 1.00 76.00 168 ILE A O 1
ATOM 1315 N N . TYR A 1 169 ? 107.958 133.373 137.678 1.00 75.11 169 TYR A N 1
ATOM 1316 C CA . TYR A 1 169 ? 108.645 132.859 136.498 1.00 75.11 169 TYR A CA 1
ATOM 1317 C C . TYR A 1 169 ? 107.718 132.829 135.289 1.00 75.11 169 TYR A C 1
ATOM 1318 O O . TYR A 1 169 ? 108.096 133.253 134.188 1.00 75.11 169 TYR A O 1
ATOM 1327 N N . VAL A 1 170 ? 106.492 132.340 135.479 1.00 74.48 170 VAL A N 1
ATOM 1328 C CA . VAL A 1 170 ? 105.551 132.285 134.365 1.00 74.48 170 VAL A CA 1
ATOM 1329 C C . VAL A 1 170 ? 105.261 133.687 133.847 1.00 74.48 170 VAL A C 1
ATOM 1330 O O . VAL A 1 170 ? 105.216 133.923 132.631 1.00 74.48 170 VAL A O 1
ATOM 1334 N N . MET A 1 171 ? 105.067 134.640 134.762 1.00 76.11 171 MET A N 1
ATOM 1335 C CA . MET A 1 171 ? 104.740 136.004 134.361 1.00 76.11 171 MET A CA 1
ATOM 1336 C C . MET A 1 171 ? 105.872 136.640 133.566 1.00 76.11 171 MET A C 1
ATOM 1337 O O . MET A 1 171 ? 105.629 137.287 132.541 1.00 76.11 171 MET A O 1
ATOM 1342 N N . ILE A 1 172 ? 107.117 136.472 134.018 1.00 68.97 172 ILE A N 1
ATOM 1343 C CA . ILE A 1 172 ? 108.225 137.098 133.301 1.00 68.97 172 ILE A CA 1
ATOM 1344 C C . ILE A 1 172 ? 108.423 136.436 131.943 1.00 68.97 172 ILE A C 1
ATOM 1345 O O . ILE A 1 172 ? 108.723 137.111 130.949 1.00 68.97 172 ILE A O 1
ATOM 1350 N N . GLY A 1 173 ? 108.241 135.115 131.865 1.00 69.31 173 GLY A N 1
ATOM 1351 C CA . GLY A 1 173 ? 108.319 134.460 130.570 1.00 69.31 173 GLY A CA 1
ATOM 1352 C C . GLY A 1 173 ? 107.285 134.993 129.599 1.00 69.31 173 GLY A C 1
ATOM 1353 O O . GLY A 1 173 ? 107.600 135.331 128.453 1.00 69.31 173 GLY A O 1
ATOM 1354 N N . GLN A 1 174 ? 106.036 135.107 130.058 1.00 72.62 174 GLN A N 1
ATOM 1355 C CA . GLN A 1 174 ? 104.978 135.613 129.191 1.00 72.62 174 GLN A CA 1
ATOM 1356 C C . GLN A 1 174 ? 105.243 137.054 128.776 1.00 72.62 174 GLN A C 1
ATOM 1357 O O . GLN A 1 174 ? 104.986 137.432 127.627 1.00 72.62 174 GLN A O 1
ATOM 1363 N N . LEU A 1 175 ? 105.750 137.876 129.698 1.00 72.16 175 LEU A N 1
ATOM 1364 C CA . LEU A 1 175 ? 106.049 139.265 129.365 1.00 72.16 175 LEU A CA 1
ATOM 1365 C C . LEU A 1 175 ? 107.136 139.357 128.301 1.00 72.16 175 LEU A C 1
ATOM 1366 O O . LEU A 1 175 ? 107.042 140.166 127.371 1.00 72.16 175 LEU A O 1
ATOM 1371 N N . VAL A 1 176 ? 108.179 138.536 128.424 1.00 70.32 176 VAL A N 1
ATOM 1372 C CA . VAL A 1 176 ? 109.262 138.558 127.447 1.00 70.32 176 VAL A CA 1
ATOM 1373 C C . VAL A 1 176 ? 108.791 138.027 126.097 1.00 70.32 176 VAL A C 1
ATOM 1374 O O . VAL A 1 176 ? 109.299 138.447 125.041 1.00 70.32 176 VAL A O 1
ATOM 1378 N N . MET A 1 177 ? 107.802 137.127 126.111 1.00 75.20 177 MET A N 1
ATOM 1379 C CA . MET A 1 177 ? 107.433 136.391 124.908 1.00 75.20 177 MET A CA 1
ATOM 1380 C C . MET A 1 177 ? 106.977 137.310 123.782 1.00 75.20 177 MET A C 1
ATOM 1381 O O . MET A 1 177 ? 107.314 137.076 122.618 1.00 75.20 177 MET A O 1
ATOM 1386 N N . ARG A 1 178 ? 106.198 138.349 124.095 1.00 80.10 178 ARG A N 1
ATOM 1387 C CA . ARG A 1 178 ? 105.647 139.196 123.038 1.00 80.10 178 ARG A CA 1
ATOM 1388 C C . ARG A 1 178 ? 106.750 139.920 122.270 1.00 80.10 178 ARG A C 1
ATOM 1389 O O . ARG A 1 178 ? 106.810 139.865 121.031 1.00 80.10 178 ARG A O 1
ATOM 1397 N N . LYS A 1 179 ? 107.635 140.608 122.996 1.00 75.09 179 LYS A N 1
ATOM 1398 C CA . LYS A 1 179 ? 108.720 141.332 122.345 1.00 75.09 179 LYS A CA 1
ATOM 1399 C C . LYS A 1 179 ? 109.648 140.380 121.608 1.00 75.09 179 LYS A C 1
ATOM 1400 O O . LYS A 1 179 ? 110.102 140.680 120.494 1.00 75.09 179 LYS A O 1
ATOM 1406 N N . THR A 1 180 ? 109.943 139.221 122.208 1.00 73.87 180 THR A N 1
ATOM 1407 C CA . THR A 1 180 ? 110.809 138.269 121.525 1.00 73.87 180 THR A CA 1
ATOM 1408 C C . THR A 1 180 ? 110.177 137.746 120.244 1.00 73.87 180 THR A C 1
ATOM 1409 O O . THR A 1 180 ? 110.875 137.581 119.243 1.00 73.87 180 THR A O 1
ATOM 1413 N N . LYS A 1 181 ? 108.868 137.481 120.249 1.00 83.20 181 LYS A N 1
ATOM 1414 C CA . LYS A 1 181 ? 108.194 137.065 119.023 1.00 83.20 181 LYS A CA 1
ATOM 1415 C C . LYS A 1 181 ? 108.302 138.135 117.947 1.00 83.20 181 LYS A C 1
ATOM 1416 O O . LYS A 1 181 ? 108.669 137.843 116.796 1.00 83.20 181 LYS A O 1
ATOM 1422 N N . ASP A 1 182 ? 107.999 139.384 118.310 1.00 73.95 182 ASP A N 1
ATOM 1423 C CA . ASP A 1 182 ? 108.051 140.458 117.324 1.00 73.95 182 ASP A CA 1
ATOM 1424 C C . ASP A 1 182 ? 109.444 140.589 116.723 1.00 73.95 182 ASP A C 1
ATOM 1425 O O . ASP A 1 182 ? 109.586 140.749 115.505 1.00 73.95 182 ASP A O 1
ATOM 1430 N N . GLY A 1 183 ? 110.483 140.517 117.556 1.00 65.41 183 GLY A N 1
ATOM 1431 C CA . GLY A 1 183 ? 111.837 140.593 117.029 1.00 65.41 183 GLY A CA 1
ATOM 1432 C C . GLY A 1 183 ? 112.218 139.389 116.186 1.00 65.41 183 GLY A C 1
ATOM 1433 O O . GLY A 1 183 ? 112.831 139.531 115.121 1.00 65.41 183 GLY A O 1
ATOM 1434 N N . GLN A 1 184 ? 111.852 138.189 116.644 1.00 66.27 184 GLN A N 1
ATOM 1435 C CA . GLN A 1 184 ? 112.347 136.968 116.024 1.00 66.27 184 GLN A CA 1
ATOM 1436 C C . GLN A 1 184 ? 111.775 136.760 114.633 1.00 66.27 184 GLN A C 1
ATOM 1437 O O . GLN A 1 184 ? 112.433 136.145 113.789 1.00 66.27 184 GLN A O 1
ATOM 1443 N N . ALA A 1 185 ? 110.565 137.256 114.365 1.00 67.46 185 ALA A N 1
ATOM 1444 C CA . ALA A 1 185 ? 110.044 137.168 113.002 1.00 67.46 185 ALA A CA 1
ATOM 1445 C C . ALA A 1 185 ? 110.970 137.875 112.013 1.00 67.46 185 ALA A C 1
ATOM 1446 O O . ALA A 1 185 ? 111.401 137.292 111.006 1.00 67.46 185 ALA A O 1
ATOM 1448 N N . ALA A 1 186 ? 111.308 139.134 112.304 1.00 54.20 186 ALA A N 1
ATOM 1449 C CA . ALA A 1 186 ? 112.197 139.887 111.428 1.00 54.20 186 ALA A CA 1
ATOM 1450 C C . ALA A 1 186 ? 113.588 139.270 111.392 1.00 54.20 186 ALA A C 1
ATOM 1451 O O . ALA A 1 186 ? 114.240 139.257 110.339 1.00 54.20 186 ALA A O 1
ATOM 1453 N N . VAL A 1 187 ? 114.061 138.761 112.530 1.00 53.65 187 VAL A N 1
ATOM 1454 C CA . VAL A 1 187 ? 115.379 138.130 112.561 1.00 53.65 187 VAL A CA 1
ATOM 1455 C C . VAL A 1 187 ? 115.419 136.928 111.626 1.00 53.65 187 VAL A C 1
ATOM 1456 O O . VAL A 1 187 ? 116.374 136.746 110.861 1.00 53.65 187 VAL A O 1
ATOM 1460 N N . GLU A 1 188 ? 114.384 136.088 111.674 1.00 62.52 188 GLU A N 1
ATOM 1461 C CA . GLU A 1 188 ? 114.337 134.925 110.795 1.00 62.52 188 GLU A CA 1
ATOM 1462 C C . GLU A 1 188 ? 114.268 135.340 109.333 1.00 62.52 188 GLU A C 1
ATOM 1463 O O . GLU A 1 188 ? 114.924 134.732 108.477 1.00 62.52 188 GLU A O 1
ATOM 1469 N N . LYS A 1 189 ? 113.477 136.369 109.024 1.00 59.15 189 LYS A N 1
ATOM 1470 C CA . LYS A 1 189 ? 113.413 136.844 107.644 1.00 59.15 189 LYS A CA 1
ATOM 1471 C C . LYS A 1 189 ? 114.790 137.278 107.149 1.00 59.15 189 LYS A C 1
ATOM 1472 O O . LYS A 1 189 ? 115.225 136.895 106.051 1.00 59.15 189 LYS A O 1
ATOM 1478 N N . HIS A 1 190 ? 115.502 138.062 107.962 1.00 53.32 190 HIS A N 1
ATOM 1479 C CA . HIS A 1 190 ? 116.818 138.545 107.555 1.00 53.32 190 HIS A CA 1
ATOM 1480 C C . HIS A 1 190 ? 117.813 137.399 107.412 1.00 53.32 190 HIS A C 1
ATOM 1481 O O . HIS A 1 190 ? 118.640 137.398 106.490 1.00 53.32 190 HIS A O 1
ATOM 1488 N N . HIS A 1 191 ? 117.755 136.417 108.314 1.00 51.17 191 HIS A N 1
ATOM 1489 C CA . HIS A 1 191 ? 118.646 135.269 108.192 1.00 51.17 191 HIS A CA 1
ATOM 1490 C C . HIS A 1 191 ? 118.364 134.492 106.915 1.00 51.17 191 HIS A C 1
ATOM 1491 O O . HIS A 1 191 ? 119.292 133.998 106.262 1.00 51.17 191 HIS A O 1
ATOM 1498 N N . HIS A 1 192 ? 117.089 134.356 106.552 1.00 54.14 192 HIS A N 1
ATOM 1499 C CA . HIS A 1 192 ? 116.762 133.682 105.303 1.00 54.14 192 HIS A CA 1
ATOM 1500 C C . HIS A 1 192 ? 117.345 134.432 104.115 1.00 54.14 192 HIS A C 1
ATOM 1501 O O . HIS A 1 192 ? 117.883 133.815 103.189 1.00 54.14 192 HIS A O 1
ATOM 1508 N N . LYS A 1 193 ? 117.251 135.765 104.124 1.00 48.58 193 LYS A N 1
ATOM 1509 C CA . LYS A 1 193 ? 117.854 136.539 103.038 1.00 48.58 193 LYS A CA 1
ATOM 1510 C C . LYS A 1 193 ? 119.358 136.301 102.961 1.00 48.58 193 LYS A C 1
ATOM 1511 O O . LYS A 1 193 ? 119.912 136.085 101.872 1.00 48.58 193 LYS A O 1
ATOM 1517 N N . LEU A 1 194 ? 120.034 136.329 104.109 1.00 49.24 194 LEU A N 1
ATOM 1518 C CA . LEU A 1 194 ? 121.480 136.130 104.116 1.00 49.24 194 LEU A CA 1
ATOM 1519 C C . LEU A 1 194 ? 121.844 134.759 103.563 1.00 49.24 194 LEU A C 1
ATOM 1520 O O . LEU A 1 194 ? 122.744 134.630 102.721 1.00 49.24 194 LEU A O 1
ATOM 1525 N N . PHE A 1 195 ? 121.141 133.719 104.016 1.00 57.12 195 PHE A N 1
ATOM 1526 C CA . PHE A 1 195 ? 121.480 132.374 103.568 1.00 57.12 195 PHE A CA 1
ATOM 1527 C C . PHE A 1 195 ? 121.183 132.186 102.088 1.00 57.12 195 PHE A C 1
ATOM 1528 O O . PHE A 1 195 ? 121.942 131.511 101.385 1.00 57.12 195 PHE A O 1
ATOM 1536 N N . GLU A 1 196 ? 120.071 132.737 101.595 1.00 56.59 196 GLU A N 1
ATOM 1537 C CA . GLU A 1 196 ? 119.778 132.567 100.178 1.00 56.59 196 GLU A CA 1
ATOM 1538 C C . GLU A 1 196 ? 120.824 133.270 99.328 1.00 56.59 196 GLU A C 1
ATOM 1539 O O . GLU A 1 196 ? 121.231 132.749 98.285 1.00 56.59 196 GLU A O 1
ATOM 1545 N N . HIS A 1 197 ? 121.299 134.440 99.768 1.00 50.60 197 HIS A N 1
ATOM 1546 C CA . HIS A 1 197 ? 122.374 135.088 99.023 1.00 50.60 197 HIS A CA 1
ATOM 1547 C C . HIS A 1 197 ? 123.639 134.239 99.023 1.00 50.60 197 HIS A C 1
ATOM 1548 O O . HIS A 1 197 ? 124.291 134.080 97.981 1.00 50.60 197 HIS A O 1
ATOM 1555 N N . VAL A 1 198 ? 124.007 133.690 100.184 1.00 48.01 198 VAL A N 1
ATOM 1556 C CA . VAL A 1 198 ? 125.221 132.880 100.261 1.00 48.01 198 VAL A CA 1
ATOM 1557 C C . VAL A 1 198 ? 125.111 131.671 99.342 1.00 48.01 198 VAL A C 1
ATOM 1558 O O . VAL A 1 198 ? 126.046 131.342 98.601 1.00 48.01 198 VAL A O 1
ATOM 1562 N N . SER A 1 199 ? 123.962 130.992 99.376 1.00 53.49 199 SER A N 1
ATOM 1563 C CA . SER A 1 199 ? 123.769 129.811 98.542 1.00 53.49 199 SER A CA 1
ATOM 1564 C C . SER A 1 199 ? 123.798 130.167 97.065 1.00 53.49 199 SER A C 1
ATOM 1565 O O . SER A 1 199 ? 124.423 129.464 96.260 1.00 53.49 199 SER A O 1
ATOM 1568 N N . ASP A 1 200 ? 123.137 131.263 96.690 1.00 59.37 200 ASP A N 1
ATOM 1569 C CA . ASP A 1 200 ? 123.121 131.677 95.295 1.00 59.37 200 ASP A CA 1
ATOM 1570 C C . ASP A 1 200 ? 124.527 131.958 94.792 1.00 59.37 200 ASP A C 1
ATOM 1571 O O . ASP A 1 200 ? 124.882 131.569 93.674 1.00 59.37 200 ASP A O 1
ATOM 1576 N N . THR A 1 201 ? 125.346 132.632 95.600 1.00 50.75 201 THR A N 1
ATOM 1577 C CA . THR A 1 201 ? 126.686 132.959 95.130 1.00 50.75 201 THR A CA 1
ATOM 1578 C C . THR A 1 201 ? 127.584 131.728 95.087 1.00 50.75 201 THR A C 1
ATOM 1579 O O . THR A 1 201 ? 128.303 131.519 94.104 1.00 50.75 201 THR A O 1
ATOM 1583 N N . ILE A 1 202 ? 127.556 130.897 96.133 1.00 49.99 202 ILE A N 1
ATOM 1584 C CA . ILE A 1 202 ? 128.435 129.729 96.165 1.00 49.99 202 ILE A CA 1
ATOM 1585 C C . ILE A 1 202 ? 128.084 128.761 95.045 1.00 49.99 202 ILE A C 1
ATOM 1586 O O . ILE A 1 202 ? 128.971 128.190 94.402 1.00 49.99 202 ILE A O 1
ATOM 1591 N N . SER A 1 203 ? 126.791 128.567 94.782 1.00 52.87 203 SER A N 1
ATOM 1592 C CA . SER A 1 203 ? 126.382 127.647 93.730 1.00 52.87 203 SER A CA 1
ATOM 1593 C C . SER A 1 203 ? 126.771 128.126 92.340 1.00 52.87 203 SER A C 1
ATOM 1594 O O . SER A 1 203 ? 126.663 127.350 91.386 1.00 52.87 203 SER A O 1
ATOM 1597 N N . ASN A 1 204 ? 127.210 129.372 92.200 1.00 52.09 204 ASN A N 1
ATOM 1598 C CA . ASN A 1 204 ? 127.552 129.959 90.910 1.00 52.09 204 ASN A CA 1
ATOM 1599 C C . ASN A 1 204 ? 128.915 130.636 90.985 1.00 52.09 204 ASN A C 1
ATOM 1600 O O . ASN A 1 204 ? 129.093 131.787 90.582 1.00 52.09 204 ASN A O 1
ATOM 1605 N N . VAL A 1 205 ? 129.901 129.914 91.522 1.00 49.33 205 VAL A N 1
ATOM 1606 C CA . VAL A 1 205 ? 131.210 130.503 91.789 1.00 49.33 205 VAL A CA 1
ATOM 1607 C C . VAL A 1 205 ? 131.933 130.877 90.500 1.00 49.33 205 VAL A C 1
ATOM 1608 O O . VAL A 1 205 ? 132.680 131.861 90.466 1.00 49.33 205 VAL A O 1
ATOM 1612 N N . SER A 1 206 ? 131.743 130.107 89.429 1.00 45.67 206 SER A N 1
ATOM 1613 C CA . SER A 1 206 ? 132.473 130.383 88.196 1.00 45.67 206 SER A CA 1
ATOM 1614 C C . SER A 1 206 ? 132.139 131.763 87.647 1.00 45.67 206 SER A C 1
ATOM 1615 O O . SER A 1 206 ? 133.034 132.506 87.227 1.00 45.67 206 SER A O 1
ATOM 1618 N N . VAL A 1 207 ? 130.858 132.132 87.652 1.00 48.43 207 VAL A N 1
ATOM 1619 C CA . VAL A 1 207 ? 130.457 133.417 87.091 1.00 48.43 207 VAL A CA 1
ATOM 1620 C C . VAL A 1 207 ? 130.947 134.566 87.962 1.00 48.43 207 VAL A C 1
ATOM 1621 O O . VAL A 1 207 ? 131.416 135.589 87.451 1.00 48.43 207 VAL A O 1
ATOM 1625 N N . VAL A 1 208 ? 130.842 134.427 89.285 1.00 47.70 208 VAL A N 1
ATOM 1626 C CA . VAL A 1 208 ? 131.268 135.511 90.165 1.00 47.70 208 VAL A CA 1
ATOM 1627 C C . VAL A 1 208 ? 132.778 135.697 90.094 1.00 47.70 208 VAL A C 1
ATOM 1628 O O . VAL A 1 208 ? 133.281 136.823 90.180 1.00 47.70 208 VAL A O 1
ATOM 1632 N N . GLN A 1 209 ? 133.528 134.605 89.928 1.00 46.41 209 GLN A N 1
ATOM 1633 C CA . GLN A 1 209 ? 134.977 134.731 89.817 1.00 46.41 209 GLN A CA 1
ATOM 1634 C C . GLN A 1 209 ? 135.384 135.303 88.467 1.00 46.41 209 GLN A C 1
ATOM 1635 O O . GLN A 1 209 ? 136.279 136.151 88.395 1.00 46.41 209 GLN A O 1
ATOM 1641 N N . SER A 1 210 ? 134.739 134.864 87.389 1.00 46.59 210 SER A N 1
ATOM 1642 C CA . SER A 1 210 ? 135.161 135.267 86.055 1.00 46.59 210 SER A CA 1
ATOM 1643 C C . SER A 1 210 ? 134.765 136.692 85.697 1.00 46.59 210 SER A C 1
ATOM 1644 O O . SER A 1 210 ? 135.013 137.112 84.562 1.00 46.59 210 SER A O 1
ATOM 1647 N N . TYR A 1 211 ? 134.154 137.441 86.616 1.00 54.29 211 TYR A N 1
ATOM 1648 C CA . TYR A 1 211 ? 133.741 138.811 86.337 1.00 54.29 211 TYR A CA 1
ATOM 1649 C C . TYR A 1 211 ? 134.281 139.814 87.348 1.00 54.29 211 TYR A C 1
ATOM 1650 O O . TYR A 1 211 ? 133.827 140.964 87.361 1.00 54.29 211 TYR A O 1
ATOM 1659 N N . ASN A 1 212 ? 135.237 139.413 88.186 1.00 64.07 212 ASN A N 1
ATOM 1660 C CA . ASN A 1 212 ? 135.930 140.326 89.097 1.00 64.07 212 ASN A CA 1
ATOM 1661 C C . ASN A 1 212 ? 134.964 141.055 90.024 1.00 64.07 212 ASN A C 1
ATOM 1662 O O . ASN A 1 212 ? 135.105 142.254 90.270 1.00 64.07 212 ASN A O 1
ATOM 1667 N N . ARG A 1 213 ? 133.975 140.339 90.549 1.00 61.67 213 ARG A N 1
ATOM 1668 C CA . ARG A 1 213 ? 133.013 140.952 91.455 1.00 61.67 213 ARG A CA 1
ATOM 1669 C C . ARG A 1 213 ? 133.003 140.267 92.817 1.00 61.67 213 ARG A C 1
ATOM 1670 O O . ARG A 1 213 ? 131.998 140.298 93.528 1.00 61.67 213 ARG A O 1
ATOM 1678 N N . ILE A 1 214 ? 134.126 139.658 93.198 1.00 61.71 214 ILE A N 1
ATOM 1679 C CA . ILE A 1 214 ? 134.229 139.063 94.527 1.00 61.71 214 ILE A CA 1
ATOM 1680 C C . ILE A 1 214 ? 134.087 140.132 95.600 1.00 61.71 214 ILE A C 1
ATOM 1681 O O . ILE A 1 214 ? 133.386 139.941 96.602 1.00 61.71 214 ILE A O 1
ATOM 1686 N N . ALA A 1 215 ? 134.752 141.274 95.411 1.00 65.92 215 ALA A N 1
ATOM 1687 C CA . ALA A 1 215 ? 134.675 142.347 96.395 1.00 65.92 215 ALA A CA 1
ATOM 1688 C C . ALA A 1 215 ? 133.253 142.872 96.528 1.00 65.92 215 ALA A C 1
ATOM 1689 O O . ALA A 1 215 ? 132.769 143.103 97.642 1.00 65.92 215 ALA A O 1
ATOM 1691 N N . SER A 1 216 ? 132.563 143.060 95.402 1.00 68.92 216 SER A N 1
ATOM 1692 C CA . SER A 1 216 ? 131.189 143.543 95.459 1.00 68.92 216 SER A CA 1
ATOM 1693 C C . SER A 1 216 ? 130.284 142.545 96.169 1.00 68.92 216 SER A C 1
ATOM 1694 O O . SER A 1 216 ? 129.431 142.932 96.976 1.00 68.92 216 SER A O 1
ATOM 1697 N N . GLU A 1 217 ? 130.460 141.252 95.887 1.00 68.24 217 GLU A N 1
ATOM 1698 C CA . GLU A 1 217 ? 129.608 140.246 96.512 1.00 68.24 217 GLU A CA 1
ATOM 1699 C C . GLU A 1 217 ? 129.862 140.151 98.010 1.00 68.24 217 GLU A C 1
ATOM 1700 O O . GLU A 1 217 ? 128.915 140.034 98.798 1.00 68.24 217 GLU A O 1
ATOM 1706 N N . THR A 1 218 ? 131.126 140.204 98.432 1.00 61.00 218 THR A N 1
ATOM 1707 C CA . THR A 1 218 ? 131.383 140.160 99.866 1.00 61.00 218 THR A CA 1
ATOM 1708 C C . THR A 1 218 ? 130.914 141.435 100.554 1.00 61.00 218 THR A C 1
ATOM 1709 O O . THR A 1 218 ? 130.489 141.385 101.711 1.00 61.00 218 THR A O 1
ATOM 1713 N N . GLN A 1 219 ? 130.953 142.578 99.865 1.00 63.19 219 GLN A N 1
ATOM 1714 C CA . GLN A 1 219 ? 130.386 143.789 100.446 1.00 63.19 219 GLN A CA 1
ATOM 1715 C C . GLN A 1 219 ? 128.879 143.659 100.609 1.00 63.19 219 GLN A C 1
ATOM 1716 O O . GLN A 1 219 ? 128.315 144.099 101.618 1.00 63.19 219 GLN A O 1
ATOM 1722 N N . ALA A 1 220 ? 128.211 143.054 99.626 1.00 62.51 220 ALA A N 1
ATOM 1723 C CA . ALA A 1 220 ? 126.778 142.816 99.752 1.00 62.51 220 ALA A CA 1
ATOM 1724 C C . ALA A 1 220 ? 126.479 141.886 100.919 1.00 62.51 220 ALA A C 1
ATOM 1725 O O . ALA A 1 220 ? 125.518 142.104 101.669 1.00 62.51 220 ALA A O 1
ATOM 1727 N N . LEU A 1 221 ? 127.292 140.842 101.092 1.00 58.05 221 LEU A N 1
ATOM 1728 C CA . LEU A 1 221 ? 127.092 139.942 102.224 1.00 58.05 221 LEU A CA 1
ATOM 1729 C C . LEU A 1 221 ? 127.325 140.658 103.547 1.00 58.05 221 LEU A C 1
ATOM 1730 O O . LEU A 1 221 ? 126.616 140.412 104.529 1.00 58.05 221 LEU A O 1
ATOM 1735 N N . ARG A 1 222 ? 128.324 141.539 103.597 1.00 61.74 222 ARG A N 1
ATOM 1736 C CA . ARG A 1 222 ? 128.568 142.314 104.809 1.00 61.74 222 ARG A CA 1
ATOM 1737 C C . ARG A 1 222 ? 127.385 143.216 105.126 1.00 61.74 222 ARG A C 1
ATOM 1738 O O . ARG A 1 222 ? 126.996 143.359 106.290 1.00 61.74 222 ARG A O 1
ATOM 1746 N N . ASP A 1 223 ? 126.802 143.836 104.100 1.00 63.32 223 ASP A N 1
ATOM 1747 C CA . ASP A 1 223 ? 125.611 144.651 104.313 1.00 63.32 223 ASP A CA 1
ATOM 1748 C C . ASP A 1 223 ? 124.450 143.807 104.822 1.00 63.32 223 ASP A C 1
ATOM 1749 O O . ASP A 1 223 ? 123.700 144.236 105.708 1.00 63.32 223 ASP A O 1
ATOM 1754 N N . TYR A 1 224 ? 124.281 142.603 104.270 1.00 56.38 224 TYR A N 1
ATOM 1755 C CA . TYR A 1 224 ? 123.226 141.712 104.746 1.00 56.38 224 TYR A CA 1
ATOM 1756 C C . TYR A 1 224 ? 123.446 141.327 106.204 1.00 56.38 224 TYR A C 1
ATOM 1757 O O . TYR A 1 224 ? 122.495 141.266 106.990 1.00 56.38 224 TYR A O 1
ATOM 1766 N N . ALA A 1 225 ? 124.696 141.052 106.578 1.00 53.91 225 ALA A N 1
ATOM 1767 C CA . ALA A 1 225 ? 125.003 140.713 107.964 1.00 53.91 225 ALA A CA 1
ATOM 1768 C C . ALA A 1 225 ? 124.735 141.889 108.893 1.00 53.91 225 ALA A C 1
ATOM 1769 O O . ALA A 1 225 ? 124.232 141.710 110.010 1.00 53.91 225 ALA A O 1
ATOM 1771 N N . LYS A 1 226 ? 125.086 143.099 108.455 1.00 58.95 226 LYS A N 1
ATOM 1772 C CA . LYS A 1 226 ? 124.782 144.287 109.243 1.00 58.95 226 LYS A CA 1
ATOM 1773 C C . LYS A 1 226 ? 123.281 144.446 109.426 1.00 58.95 226 LYS A C 1
ATOM 1774 O O . LYS A 1 226 ? 122.813 144.788 110.517 1.00 58.95 226 LYS A O 1
ATOM 1780 N N . ASN A 1 227 ? 122.509 144.198 108.367 1.00 57.98 227 ASN A N 1
ATOM 1781 C CA . ASN A 1 227 ? 121.057 144.263 108.483 1.00 57.98 227 ASN A CA 1
ATOM 1782 C C . ASN A 1 227 ? 120.534 143.213 109.453 1.00 57.98 227 ASN A C 1
ATOM 1783 O O . ASN A 1 227 ? 119.623 143.486 110.243 1.00 57.98 227 ASN A O 1
ATOM 1788 N N . LEU A 1 228 ? 121.095 142.003 109.407 1.00 53.17 228 LEU A N 1
ATOM 1789 C CA . LEU A 1 228 ? 120.623 140.938 110.286 1.00 53.17 228 LEU A CA 1
ATOM 1790 C C . LEU A 1 228 ? 120.892 141.271 111.745 1.00 53.17 228 LEU A C 1
ATOM 1791 O O . LEU A 1 228 ? 119.988 141.207 112.585 1.00 53.17 228 LEU A O 1
ATOM 1796 N N . GLU A 1 229 ? 122.130 141.641 112.069 1.00 56.12 229 GLU A N 1
ATOM 1797 C CA . GLU A 1 229 ? 122.454 141.901 113.465 1.00 56.12 229 GLU A CA 1
ATOM 1798 C C . GLU A 1 229 ? 121.968 143.265 113.934 1.00 56.12 229 GLU A C 1
ATOM 1799 O O . GLU A 1 229 ? 122.003 143.535 115.138 1.00 56.12 229 GLU A O 1
ATOM 1805 N N . ASN A 1 230 ? 121.523 144.126 113.019 1.00 60.71 230 ASN A N 1
ATOM 1806 C CA . ASN A 1 230 ? 120.944 145.400 113.426 1.00 60.71 230 ASN A CA 1
ATOM 1807 C C . ASN A 1 230 ? 119.649 145.191 114.196 1.00 60.71 230 ASN A C 1
ATOM 1808 O O . ASN A 1 230 ? 119.416 145.838 115.223 1.00 60.71 230 ASN A O 1
ATOM 1813 N N . ALA A 1 231 ? 118.794 144.292 113.716 1.00 56.69 231 ALA A N 1
ATOM 1814 C CA . ALA A 1 231 ? 117.542 143.968 114.384 1.00 56.69 231 ALA A CA 1
ATOM 1815 C C . ALA A 1 231 ? 117.671 142.785 115.329 1.00 56.69 231 ALA A C 1
ATOM 1816 O O . ALA A 1 231 ? 116.685 142.406 115.967 1.00 56.69 231 ALA A O 1
ATOM 1818 N N . GLN A 1 232 ? 118.858 142.187 115.421 1.00 57.37 232 GLN A N 1
ATOM 1819 C CA . GLN A 1 232 ? 119.055 141.063 116.326 1.00 57.37 232 GLN A CA 1
ATOM 1820 C C . GLN A 1 232 ? 119.135 141.520 117.777 1.00 57.37 232 GLN A C 1
ATOM 1821 O O . GLN A 1 232 ? 118.529 140.903 118.659 1.00 57.37 232 GLN A O 1
ATOM 1827 N N . PHE A 1 233 ? 119.844 142.621 118.032 1.00 59.00 233 PHE A N 1
ATOM 1828 C CA . PHE A 1 233 ? 120.212 142.986 119.400 1.00 59.00 233 PHE A CA 1
ATOM 1829 C C . PHE A 1 233 ? 119.043 143.116 120.374 1.00 59.00 233 PHE A C 1
ATOM 1830 O O . PHE A 1 233 ? 119.188 142.654 121.520 1.00 59.00 233 PHE A O 1
ATOM 1838 N N . PRO A 1 234 ? 117.905 143.730 120.028 1.00 57.72 234 PRO A N 1
ATOM 1839 C CA . PRO A 1 234 ? 116.826 143.851 121.024 1.00 57.72 234 PRO A CA 1
ATOM 1840 C C . PRO A 1 234 ? 116.372 142.521 121.599 1.00 57.72 234 PRO A C 1
ATOM 1841 O O . PRO A 1 234 ? 115.996 142.459 122.778 1.00 57.72 234 PRO A O 1
ATOM 1845 N N . VAL A 1 235 ? 116.407 141.451 120.807 1.00 54.27 235 VAL A N 1
ATOM 1846 C CA . VAL A 1 235 ? 116.023 140.140 121.317 1.00 54.27 235 VAL A CA 1
ATOM 1847 C C . VAL A 1 235 ? 116.958 139.716 122.444 1.00 54.27 235 VAL A C 1
ATOM 1848 O O . VAL A 1 235 ? 116.516 139.273 123.512 1.00 54.27 235 VAL A O 1
ATOM 1852 N N . LEU A 1 236 ? 118.267 139.863 122.228 1.00 57.43 236 LEU A N 1
ATOM 1853 C CA . LEU A 1 236 ? 119.230 139.509 123.264 1.00 57.43 236 LEU A CA 1
ATOM 1854 C C . LEU A 1 236 ? 119.082 140.410 124.479 1.00 57.43 236 LEU A C 1
ATOM 1855 O O . LEU A 1 236 ? 119.223 139.952 125.618 1.00 57.43 236 LEU A O 1
ATOM 1860 N N . ASN A 1 237 ? 118.806 141.695 124.256 1.00 59.30 237 ASN A N 1
ATOM 1861 C CA . ASN A 1 237 ? 118.597 142.610 125.373 1.00 59.30 237 ASN A CA 1
ATOM 1862 C C . ASN A 1 237 ? 117.439 142.144 126.246 1.00 59.30 237 ASN A C 1
ATOM 1863 O O . ASN A 1 237 ? 117.555 142.075 127.478 1.00 59.30 237 ASN A O 1
ATOM 1868 N N . TRP A 1 238 ? 116.316 141.792 125.619 1.00 58.45 238 TRP A N 1
ATOM 1869 C CA . TRP A 1 238 ? 115.154 141.364 126.389 1.00 58.45 238 TRP A CA 1
ATOM 1870 C C . TRP A 1 238 ? 115.410 140.035 127.089 1.00 58.45 238 TRP A C 1
ATOM 1871 O O . TRP A 1 238 ? 114.982 139.838 128.233 1.00 58.45 238 TRP A O 1
ATOM 1882 N N . TRP A 1 239 ? 116.105 139.108 126.426 1.00 58.85 239 TRP A N 1
ATOM 1883 C CA . TRP A 1 239 ? 116.408 137.833 127.069 1.00 58.85 239 TRP A CA 1
ATOM 1884 C C . TRP A 1 239 ? 117.326 138.024 128.271 1.00 58.85 239 TRP A C 1
ATOM 1885 O O . TRP A 1 239 ? 117.153 137.370 129.308 1.00 58.85 239 TRP A O 1
ATOM 1896 N N . ALA A 1 240 ? 118.310 138.916 128.153 1.00 61.68 240 ALA A N 1
ATOM 1897 C CA . ALA A 1 240 ? 119.183 139.203 129.286 1.00 61.68 240 ALA A CA 1
ATOM 1898 C C . ALA A 1 240 ? 118.405 139.838 130.429 1.00 61.68 240 ALA A C 1
ATOM 1899 O O . ALA A 1 240 ? 118.654 139.538 131.603 1.00 61.68 240 ALA A O 1
ATOM 1901 N N . LEU A 1 241 ? 117.459 140.724 130.108 1.00 62.13 241 LEU A N 1
ATOM 1902 C CA . LEU A 1 241 ? 116.624 141.304 131.154 1.00 62.13 241 LEU A CA 1
ATOM 1903 C C . LEU A 1 241 ? 115.791 140.232 131.849 1.00 62.13 241 LEU A C 1
ATOM 1904 O O . LEU A 1 241 ? 115.606 140.269 133.072 1.00 62.13 241 LEU A O 1
ATOM 1909 N N . ALA A 1 242 ? 115.277 139.268 131.082 1.00 62.74 242 ALA A N 1
ATOM 1910 C CA . ALA A 1 242 ? 114.538 138.161 131.681 1.00 62.74 242 ALA A CA 1
ATOM 1911 C C . ALA A 1 242 ? 115.422 137.347 132.614 1.00 62.74 242 ALA A C 1
ATOM 1912 O O . ALA A 1 242 ? 114.991 136.945 133.704 1.00 62.74 242 ALA A O 1
ATOM 1914 N N . SER A 1 243 ? 116.656 137.071 132.190 1.00 67.47 243 SER A N 1
ATOM 1915 C CA . SER A 1 243 ? 117.580 136.342 133.050 1.00 67.47 243 SER A CA 1
ATOM 1916 C C . SER A 1 243 ? 117.843 137.112 134.336 1.00 67.47 243 SER A C 1
ATOM 1917 O O . SER A 1 243 ? 117.870 136.532 135.428 1.00 67.47 243 SER A O 1
ATOM 1920 N N . GLY A 1 244 ? 118.027 138.426 134.226 1.00 67.88 244 GLY A N 1
ATOM 1921 C CA . GLY A 1 244 ? 118.217 139.228 135.421 1.00 67.88 244 GLY A CA 1
ATOM 1922 C C . GLY A 1 244 ? 117.027 139.169 136.356 1.00 67.88 244 GLY A C 1
ATOM 1923 O O . GLY A 1 244 ? 117.187 139.025 137.571 1.00 67.88 244 GLY A O 1
ATOM 1924 N N . LEU A 1 245 ? 115.818 139.265 135.803 1.00 69.23 245 LEU A N 1
ATOM 1925 C CA . LEU A 1 245 ? 114.625 139.232 136.643 1.00 69.23 245 LEU A CA 1
ATOM 1926 C C . LEU A 1 245 ? 114.468 137.888 137.343 1.00 69.23 245 LEU A C 1
ATOM 1927 O O . LEU A 1 245 ? 114.138 137.841 138.533 1.00 69.23 245 LEU A O 1
ATOM 1932 N N . ASN A 1 246 ? 114.701 136.782 136.632 1.00 71.50 246 ASN A N 1
ATOM 1933 C CA . ASN A 1 246 ? 114.504 135.488 137.281 1.00 71.50 246 ASN A CA 1
ATOM 1934 C C . ASN A 1 246 ? 115.589 135.227 138.320 1.00 71.50 246 ASN A C 1
ATOM 1935 O O . ASN A 1 246 ? 115.320 134.628 139.367 1.00 71.50 246 ASN A O 1
ATOM 1940 N N . ARG A 1 247 ? 116.818 135.688 138.063 1.00 78.99 247 ARG A N 1
ATOM 1941 C CA . ARG A 1 247 ? 117.863 135.562 139.074 1.00 78.99 247 ARG A CA 1
ATOM 1942 C C . ARG A 1 247 ? 117.541 136.397 140.310 1.00 78.99 247 ARG A C 1
ATOM 1943 O O . ARG A 1 247 ? 117.759 135.949 141.444 1.00 78.99 247 ARG A O 1
ATOM 1951 N N . MET A 1 248 ? 117.018 137.611 140.115 1.00 82.06 248 MET A N 1
ATOM 1952 C CA . MET A 1 248 ? 116.616 138.429 141.255 1.00 82.06 248 MET A CA 1
ATOM 1953 C C . MET A 1 248 ? 115.491 137.766 142.037 1.00 82.06 248 MET A C 1
ATOM 1954 O O . MET A 1 248 ? 115.482 137.796 143.273 1.00 82.06 248 MET A O 1
ATOM 1959 N N . ALA A 1 249 ? 114.526 137.169 141.333 1.00 81.79 249 ALA A N 1
ATOM 1960 C CA . ALA A 1 249 ? 113.451 136.458 142.016 1.00 81.79 249 ALA A CA 1
ATOM 1961 C C . ALA A 1 249 ? 113.994 135.285 142.821 1.00 81.79 249 ALA A C 1
ATOM 1962 O O . ALA A 1 249 ? 113.549 135.035 143.946 1.00 81.79 249 ALA A O 1
ATOM 1964 N N . SER A 1 250 ? 114.959 134.554 142.259 1.00 81.37 250 SER A N 1
ATOM 1965 C CA . SER A 1 250 ? 115.577 133.455 142.993 1.00 81.37 250 SER A CA 1
ATOM 1966 C C . SER A 1 250 ? 116.263 133.953 144.259 1.00 81.37 250 SER A C 1
ATOM 1967 O O . SER A 1 250 ? 116.120 133.354 145.334 1.00 81.37 250 SER A O 1
ATOM 1970 N N . THR A 1 251 ? 117.014 135.051 144.149 1.00 81.37 251 THR A N 1
ATOM 1971 C CA . THR A 1 251 ? 117.695 135.597 145.320 1.00 81.37 251 THR A CA 1
ATOM 1972 C C . THR A 1 251 ? 116.696 136.032 146.384 1.00 81.37 251 THR A C 1
ATOM 1973 O O . THR A 1 251 ? 116.883 135.760 147.579 1.00 81.37 251 THR A O 1
ATOM 1977 N N . PHE A 1 252 ? 115.622 136.702 145.969 1.00 87.21 252 PHE A N 1
ATOM 1978 C CA A PHE A 1 252 ? 114.613 137.137 146.928 0.25 87.21 252 PHE A CA 1
ATOM 1979 C CA B PHE A 1 252 ? 114.613 137.137 146.928 0.25 87.21 252 PHE A CA 1
ATOM 1980 C CA C PHE A 1 252 ? 114.613 137.137 146.928 0.50 87.21 252 PHE A CA 1
ATOM 1981 C C . PHE A 1 252 ? 113.943 135.947 147.601 1.00 87.21 252 PHE A C 1
ATOM 1982 O O . PHE A 1 252 ? 113.664 135.981 148.802 1.00 87.21 252 PHE A O 1
ATOM 2004 N N . SER A 1 253 ? 113.671 134.886 146.839 1.00 84.21 253 SER A N 1
ATOM 2005 C CA . SER A 1 253 ? 113.063 133.697 147.426 1.00 84.21 253 SER A CA 1
ATOM 2006 C C . SER A 1 253 ? 113.996 133.046 148.437 1.00 84.21 253 SER A C 1
ATOM 2007 O O . SER A 1 253 ? 113.550 132.557 149.483 1.00 84.21 253 SER A O 1
ATOM 2010 N N . MET A 1 254 ? 115.297 133.019 148.138 1.00 83.72 254 MET A N 1
ATOM 2011 C CA . MET A 1 254 ? 116.262 132.531 149.119 1.00 83.72 254 MET A CA 1
ATOM 2012 C C . MET A 1 254 ? 116.220 133.367 150.391 1.00 83.72 254 MET A C 1
ATOM 2013 O O . MET A 1 254 ? 116.226 132.825 151.504 1.00 83.72 254 MET A O 1
ATOM 2018 N N . VAL A 1 255 ? 116.172 134.691 150.244 1.00 88.03 255 VAL A N 1
ATOM 2019 C CA . VAL A 1 255 ? 116.098 135.553 151.420 1.00 88.03 255 VAL A CA 1
ATOM 2020 C C . VAL A 1 255 ? 114.837 135.252 152.219 1.00 88.03 255 VAL A C 1
ATOM 2021 O O . VAL A 1 255 ? 114.872 135.156 153.452 1.00 88.03 255 VAL A O 1
ATOM 2025 N N . VAL A 1 256 ? 113.710 135.076 151.527 1.00 83.60 256 VAL A N 1
ATOM 2026 C CA . VAL A 1 256 ? 112.445 134.808 152.204 1.00 83.60 256 VAL A CA 1
ATOM 2027 C C . VAL A 1 256 ? 112.509 133.499 152.977 1.00 83.60 256 VAL A C 1
ATOM 2028 O O . VAL A 1 256 ? 112.068 133.423 154.129 1.00 83.60 256 VAL A O 1
ATOM 2032 N N . VAL A 1 257 ? 113.049 132.446 152.361 1.00 85.22 257 VAL A N 1
ATOM 2033 C CA . VAL A 1 257 ? 113.036 131.148 153.028 1.00 85.22 257 VAL A CA 1
ATOM 2034 C C . VAL A 1 257 ? 113.992 131.142 154.218 1.00 85.22 257 VAL A C 1
ATOM 2035 O O . VAL A 1 257 ? 113.667 130.597 155.281 1.00 85.22 257 VAL A O 1
ATOM 2039 N N . LEU A 1 258 ? 115.167 131.770 154.084 1.00 89.26 258 LEU A N 1
ATOM 2040 C CA . LEU A 1 258 ? 116.054 131.869 155.242 1.00 89.26 258 LEU A CA 1
ATOM 2041 C C . LEU A 1 258 ? 115.419 132.677 156.368 1.00 89.26 258 LEU A C 1
ATOM 2042 O O . LEU A 1 258 ? 115.503 132.292 157.541 1.00 89.26 258 LEU A O 1
ATOM 2047 N N . VAL A 1 259 ? 114.771 133.797 156.037 1.00 95.66 259 VAL A N 1
ATOM 2048 C CA . VAL A 1 259 ? 114.172 134.629 157.076 1.00 95.66 259 VAL A CA 1
ATOM 2049 C C . VAL A 1 259 ? 113.027 133.893 157.758 1.00 95.66 259 VAL A C 1
ATOM 2050 O O . VAL A 1 259 ? 112.837 134.004 158.974 1.00 95.66 259 VAL A O 1
ATOM 2054 N N . LEU A 1 260 ? 112.248 133.124 156.994 1.00 102.02 260 LEU A N 1
ATOM 2055 C CA . LEU A 1 260 ? 111.153 132.367 157.591 1.00 102.02 260 LEU A CA 1
ATOM 2056 C C . LEU A 1 260 ? 111.682 131.263 158.500 1.00 102.02 260 LEU A C 1
ATOM 2057 O O . LEU A 1 260 ? 111.144 131.035 159.594 1.00 102.02 260 LEU A O 1
ATOM 2062 N N . GLY A 1 261 ? 112.737 130.569 158.069 1.00 103.73 261 GLY A N 1
ATOM 2063 C CA . GLY A 1 261 ? 113.359 129.587 158.939 1.00 103.73 261 GLY A CA 1
ATOM 2064 C C . GLY A 1 261 ? 113.878 130.205 160.222 1.00 103.73 261 GLY A C 1
ATOM 2065 O O . GLY A 1 261 ? 113.774 129.610 161.297 1.00 103.73 261 GLY A O 1
ATOM 2066 N N . ALA A 1 262 ? 114.443 131.411 160.126 1.00 103.46 262 ALA A N 1
ATOM 2067 C CA . ALA A 1 262 ? 114.887 132.114 161.325 1.00 103.46 262 ALA A CA 1
ATOM 2068 C C . ALA A 1 262 ? 113.711 132.484 162.222 1.00 103.46 262 ALA A C 1
ATOM 2069 O O . ALA A 1 262 ? 113.782 132.321 163.445 1.00 103.46 262 ALA A O 1
ATOM 2071 N N . TYR A 1 263 ? 112.624 132.986 161.632 1.00 108.30 263 TYR A N 1
ATOM 2072 C CA . TYR A 1 263 ? 111.443 133.368 162.398 1.00 108.30 263 TYR A CA 1
ATOM 2073 C C . TYR A 1 263 ? 110.811 132.167 163.086 1.00 108.30 263 TYR A C 1
ATOM 2074 O O . TYR A 1 263 ? 110.162 132.325 164.125 1.00 108.30 263 TYR A O 1
ATOM 2083 N N . PHE A 1 264 ? 111.012 130.972 162.550 1.00 113.81 264 PHE A N 1
ATOM 2084 C CA . PHE A 1 264 ? 110.511 129.796 163.263 1.00 113.81 264 PHE A CA 1
ATOM 2085 C C . PHE A 1 264 ? 111.315 129.469 164.519 1.00 113.81 264 PHE A C 1
ATOM 2086 O O . PHE A 1 264 ? 111.152 128.357 165.037 1.00 113.81 264 PHE A O 1
ATOM 2094 N N . VAL A 1 265 ? 112.169 130.378 165.002 1.00 114.48 265 VAL A N 1
ATOM 2095 C CA . VAL A 1 265 ? 112.894 130.149 166.249 1.00 114.48 265 VAL A CA 1
ATOM 2096 C C . VAL A 1 265 ? 111.929 129.924 167.406 1.00 114.48 265 VAL A C 1
ATOM 2097 O O . VAL A 1 265 ? 112.221 129.149 168.326 1.00 114.48 265 VAL A O 1
ATOM 2101 N N . THR A 1 266 ? 110.768 130.582 167.380 1.00 117.30 266 THR A N 1
ATOM 2102 C CA . THR A 1 266 ? 109.772 130.365 168.425 1.00 117.30 266 THR A CA 1
ATOM 2103 C C . THR A 1 266 ? 109.285 128.922 168.425 1.00 117.30 266 THR A C 1
ATOM 2104 O O . THR A 1 266 ? 109.129 128.310 169.488 1.00 117.30 266 THR A O 1
ATOM 2108 N N . LYS A 1 267 ? 109.044 128.360 167.241 1.00 121.28 267 LYS A N 1
ATOM 2109 C CA . LYS A 1 267 ? 108.626 126.966 167.104 1.00 121.28 267 LYS A CA 1
ATOM 2110 C C . LYS A 1 267 ? 109.881 126.103 167.016 1.00 121.28 267 LYS A C 1
ATOM 2111 O O . LYS A 1 267 ? 110.271 125.611 165.954 1.00 121.28 267 LYS A O 1
ATOM 2117 N N . GLY A 1 268 ? 110.520 125.917 168.168 1.00 125.25 268 GLY A N 1
ATOM 2118 C CA . GLY A 1 268 ? 111.798 125.233 168.229 1.00 125.25 268 GLY A CA 1
ATOM 2119 C C . GLY A 1 268 ? 111.706 123.727 168.095 1.00 125.25 268 GLY A C 1
ATOM 2120 O O . GLY A 1 268 ? 111.926 122.994 169.063 1.00 125.25 268 GLY A O 1
ATOM 2121 N N . GLN A 1 269 ? 111.380 123.257 166.895 1.00 123.09 269 GLN A N 1
ATOM 2122 C CA . GLN A 1 269 ? 111.296 121.834 166.607 1.00 123.09 269 GLN A CA 1
ATOM 2123 C C . GLN A 1 269 ? 112.638 121.339 166.068 1.00 123.09 269 GLN A C 1
ATOM 2124 O O . GLN A 1 269 ? 113.651 122.042 166.112 1.00 123.09 269 GLN A O 1
ATOM 2130 N N . MET A 1 270 ? 112.656 120.112 165.543 1.00 116.30 270 MET A N 1
ATOM 2131 C CA . MET A 1 270 ? 113.842 119.598 164.869 1.00 116.30 270 MET A CA 1
ATOM 2132 C C . MET A 1 270 ? 114.096 120.291 163.539 1.00 116.30 270 MET A C 1
ATOM 2133 O O . MET A 1 270 ? 115.161 120.087 162.943 1.00 116.30 270 MET A O 1
ATOM 2138 N N . ARG A 1 271 ? 113.155 121.119 163.076 1.00 117.59 271 ARG A N 1
ATOM 2139 C CA . ARG A 1 271 ? 113.295 121.829 161.810 1.00 117.59 271 ARG A CA 1
ATOM 2140 C C . ARG A 1 271 ? 114.568 122.662 161.743 1.00 117.59 271 ARG A C 1
ATOM 2141 O O . ARG A 1 271 ? 114.896 123.166 160.662 1.00 117.59 271 ARG A O 1
ATOM 2149 N N . VAL A 1 272 ? 115.290 122.804 162.859 1.00 114.33 272 VAL A N 1
ATOM 2150 C CA . VAL A 1 272 ? 116.624 123.394 162.896 1.00 114.33 272 VAL A CA 1
ATOM 2151 C C . VAL A 1 272 ? 117.461 122.819 161.762 1.00 114.33 272 VAL A C 1
ATOM 2152 O O . VAL A 1 272 ? 118.325 123.505 161.205 1.00 114.33 272 VAL A O 1
ATOM 2156 N N . GLY A 1 273 ? 117.213 121.558 161.415 1.00 106.20 273 GLY A N 1
ATOM 2157 C CA . GLY A 1 273 ? 117.847 120.968 160.256 1.00 106.20 273 GLY A CA 1
ATOM 2158 C C . GLY A 1 273 ? 116.924 120.917 159.056 1.00 106.20 273 GLY A C 1
ATOM 2159 O O . GLY A 1 273 ? 117.364 121.099 157.916 1.00 106.20 273 GLY A O 1
ATOM 2160 N N . ASP A 1 274 ? 115.632 120.686 159.305 1.00 105.64 274 ASP A N 1
ATOM 2161 C CA . ASP A 1 274 ? 114.694 120.497 158.204 1.00 105.64 274 ASP A CA 1
ATOM 2162 C C . ASP A 1 274 ? 114.589 121.740 157.335 1.00 105.64 274 ASP A C 1
ATOM 2163 O O . ASP A 1 274 ? 114.307 121.633 156.136 1.00 105.64 274 ASP A O 1
ATOM 2168 N N . VAL A 1 275 ? 114.822 122.921 157.913 1.00 100.67 275 VAL A N 1
ATOM 2169 C CA . VAL A 1 275 ? 114.834 124.145 157.118 1.00 100.67 275 VAL A CA 1
ATOM 2170 C C . VAL A 1 275 ? 115.852 124.029 155.994 1.00 100.67 275 VAL A C 1
ATOM 2171 O O . VAL A 1 275 ? 115.564 124.369 154.838 1.00 100.67 275 VAL A O 1
ATOM 2175 N N . ILE A 1 276 ? 117.041 123.508 156.306 1.00 96.56 276 ILE A N 1
ATOM 2176 C CA . ILE A 1 276 ? 118.056 123.303 155.277 1.00 96.56 276 ILE A CA 1
ATOM 2177 C C . ILE A 1 276 ? 117.501 122.434 154.160 1.00 96.56 276 ILE A C 1
ATOM 2178 O O . ILE A 1 276 ? 117.747 122.689 152.973 1.00 96.56 276 ILE A O 1
ATOM 2183 N N . ALA A 1 277 ? 116.720 121.412 154.518 1.00 94.14 277 ALA A N 1
ATOM 2184 C CA . ALA A 1 277 ? 116.061 120.591 153.510 1.00 94.14 277 ALA A CA 1
ATOM 2185 C C . ALA A 1 277 ? 115.264 121.457 152.544 1.00 94.14 277 ALA A C 1
ATOM 2186 O O . ALA A 1 277 ? 115.459 121.388 151.324 1.00 94.14 277 ALA A O 1
ATOM 2188 N N . PHE A 1 278 ? 114.396 122.322 153.081 1.00 94.80 278 PHE A N 1
ATOM 2189 C CA . PHE A 1 278 ? 113.636 123.225 152.222 1.00 94.80 278 PHE A CA 1
ATOM 2190 C C . PHE A 1 278 ? 114.559 124.039 151.335 1.00 94.80 278 PHE A C 1
ATOM 2191 O O . PHE A 1 278 ? 114.269 124.246 150.150 1.00 94.80 278 PHE A O 1
ATOM 2199 N N . ILE A 1 279 ? 115.695 124.478 151.882 1.00 87.98 279 ILE A N 1
ATOM 2200 C CA . ILE A 1 279 ? 116.635 125.265 151.093 1.00 87.98 279 ILE A CA 1
ATOM 2201 C C . ILE A 1 279 ? 116.995 124.501 149.832 1.00 87.98 279 ILE A C 1
ATOM 2202 O O . ILE A 1 279 ? 116.865 125.013 148.712 1.00 87.98 279 ILE A O 1
ATOM 2207 N N . GLY A 1 280 ? 117.362 123.228 149.998 1.00 88.14 280 GLY A N 1
ATOM 2208 C CA . GLY A 1 280 ? 117.701 122.419 148.842 1.00 88.14 280 GLY A CA 1
ATOM 2209 C C . GLY A 1 280 ? 116.578 122.405 147.829 1.00 88.14 280 GLY A C 1
ATOM 2210 O O . GLY A 1 280 ? 116.802 122.630 146.635 1.00 88.14 280 GLY A O 1
ATOM 2211 N N . PHE A 1 281 ? 115.344 122.213 148.310 1.00 88.27 281 PHE A N 1
ATOM 2212 C CA . PHE A 1 281 ? 114.167 122.305 147.459 1.00 88.27 281 PHE A CA 1
ATOM 2213 C C . PHE A 1 281 ? 114.272 123.529 146.568 1.00 88.27 281 PHE A C 1
ATOM 2214 O O . PHE A 1 281 ? 114.402 123.415 145.340 1.00 88.27 281 PHE A O 1
ATOM 2222 N N . ALA A 1 282 ? 114.314 124.707 147.196 1.00 86.15 282 ALA A N 1
ATOM 2223 C CA . ALA A 1 282 ? 114.411 125.942 146.433 1.00 86.15 282 ALA A CA 1
ATOM 2224 C C . ALA A 1 282 ? 115.595 125.876 145.488 1.00 86.15 282 ALA A C 1
ATOM 2225 O O . ALA A 1 282 ? 115.440 126.028 144.269 1.00 86.15 282 ALA A O 1
ATOM 2227 N N . GLN A 1 283 ? 116.773 125.554 146.032 1.00 84.07 283 GLN A N 1
ATOM 2228 C CA . GLN A 1 283 ? 117.962 125.388 145.208 1.00 84.07 283 GLN A CA 1
ATOM 2229 C C . GLN A 1 283 ? 117.636 124.532 143.999 1.00 84.07 283 GLN A C 1
ATOM 2230 O O . GLN A 1 283 ? 117.684 125.002 142.853 1.00 84.07 283 GLN A O 1
ATOM 2236 N N . LEU A 1 284 ? 117.199 123.297 144.258 1.00 76.16 284 LEU A N 1
ATOM 2237 C CA . LEU A 1 284 ? 116.843 122.387 143.181 1.00 76.16 284 LEU A CA 1
ATOM 2238 C C . LEU A 1 284 ? 115.933 123.091 142.191 1.00 76.16 284 LEU A C 1
ATOM 2239 O O . LEU A 1 284 ? 116.300 123.298 141.026 1.00 76.16 284 LEU A O 1
ATOM 2244 N N . MET A 1 285 ? 114.786 123.570 142.681 1.00 75.79 285 MET A N 1
ATOM 2245 C CA . MET A 1 285 ? 113.816 124.187 141.790 1.00 75.79 285 MET A CA 1
ATOM 2246 C C . MET A 1 285 ? 114.474 125.279 140.969 1.00 75.79 285 MET A C 1
ATOM 2247 O O . MET A 1 285 ? 114.423 125.256 139.732 1.00 75.79 285 MET A O 1
ATOM 2252 N N . ILE A 1 286 ? 115.188 126.187 141.641 1.00 74.66 286 ILE A N 1
ATOM 2253 C CA . ILE A 1 286 ? 115.760 127.325 140.933 1.00 74.66 286 ILE A CA 1
ATOM 2254 C C . ILE A 1 286 ? 116.639 126.830 139.800 1.00 74.66 286 ILE A C 1
ATOM 2255 O O . ILE A 1 286 ? 116.452 127.211 138.636 1.00 74.66 286 ILE A O 1
ATOM 2260 N N . GLY A 1 287 ? 117.538 125.890 140.105 1.00 77.08 287 GLY A N 1
ATOM 2261 C CA . GLY A 1 287 ? 118.406 125.372 139.066 1.00 77.08 287 GLY A CA 1
ATOM 2262 C C . GLY A 1 287 ? 117.604 124.819 137.909 1.00 77.08 287 GLY A C 1
ATOM 2263 O O . GLY A 1 287 ? 117.773 125.238 136.760 1.00 77.08 287 GLY A O 1
ATOM 2264 N N . ARG A 1 288 ? 116.648 123.943 138.216 1.00 69.62 288 ARG A N 1
ATOM 2265 C CA . ARG A 1 288 ? 115.820 123.386 137.159 1.00 69.62 288 ARG A CA 1
ATOM 2266 C C . ARG A 1 288 ? 115.005 124.478 136.491 1.00 69.62 288 ARG A C 1
ATOM 2267 O O . ARG A 1 288 ? 114.903 124.522 135.259 1.00 69.62 288 ARG A O 1
ATOM 2275 N N . LEU A 1 289 ? 114.477 125.413 137.282 1.00 69.98 289 LEU A N 1
ATOM 2276 C CA . LEU A 1 289 ? 113.672 126.464 136.683 1.00 69.98 289 LEU A CA 1
ATOM 2277 C C . LEU A 1 289 ? 114.510 127.435 135.869 1.00 69.98 289 LEU A C 1
ATOM 2278 O O . LEU A 1 289 ? 113.940 128.273 135.163 1.00 69.98 289 LEU A O 1
ATOM 2283 N N . ASP A 1 290 ? 115.837 127.348 135.947 1.00 70.93 290 ASP A N 1
ATOM 2284 C CA . ASP A 1 290 ? 116.649 128.086 134.992 1.00 70.93 290 ASP A CA 1
ATOM 2285 C C . ASP A 1 290 ? 116.838 127.301 133.704 1.00 70.93 290 ASP A C 1
ATOM 2286 O O . ASP A 1 290 ? 116.785 127.880 132.613 1.00 70.93 290 ASP A O 1
ATOM 2291 N N . GLN A 1 291 ? 117.015 125.981 133.814 1.00 69.63 291 GLN A N 1
ATOM 2292 C CA . GLN A 1 291 ? 117.319 125.179 132.635 1.00 69.63 291 GLN A CA 1
ATOM 2293 C C . GLN A 1 291 ? 116.201 125.244 131.607 1.00 69.63 291 GLN A C 1
ATOM 2294 O O . GLN A 1 291 ? 116.462 125.136 130.404 1.00 69.63 291 GLN A O 1
ATOM 2300 N N . ILE A 1 292 ? 114.957 125.423 132.052 1.00 65.70 292 ILE A N 1
ATOM 2301 C CA . ILE A 1 292 ? 113.858 125.546 131.102 1.00 65.70 292 ILE A CA 1
ATOM 2302 C C . ILE A 1 292 ? 113.940 126.872 130.356 1.00 65.70 292 ILE A C 1
ATOM 2303 O O . ILE A 1 292 ? 113.705 126.927 129.142 1.00 65.70 292 ILE A O 1
ATOM 2308 N N . SER A 1 293 ? 114.295 127.954 131.056 1.00 64.53 293 SER A N 1
ATOM 2309 C CA . SER A 1 293 ? 114.171 129.282 130.462 1.00 64.53 293 SER A CA 1
ATOM 2310 C C . SER A 1 293 ? 115.063 129.419 129.237 1.00 64.53 293 SER A C 1
ATOM 2311 O O . SER A 1 293 ? 114.589 129.749 128.144 1.00 64.53 293 SER A O 1
ATOM 2314 N N . ALA A 1 294 ? 116.355 129.119 129.391 1.00 68.83 294 ALA A N 1
ATOM 2315 C CA . ALA A 1 294 ? 117.240 129.097 128.233 1.00 68.83 294 ALA A CA 1
ATOM 2316 C C . ALA A 1 294 ? 116.733 128.108 127.197 1.00 68.83 294 ALA A C 1
ATOM 2317 O O . ALA A 1 294 ? 116.777 128.381 125.990 1.00 68.83 294 ALA A O 1
ATOM 2319 N N . PHE A 1 295 ? 116.220 126.965 127.657 1.00 67.91 295 PHE A N 1
ATOM 2320 C CA . PHE A 1 295 ? 115.586 126.008 126.760 1.00 67.91 295 PHE A CA 1
ATOM 2321 C C . PHE A 1 295 ? 114.517 126.685 125.919 1.00 67.91 295 PHE A C 1
ATOM 2322 O O . PHE A 1 295 ? 114.498 126.549 124.689 1.00 67.91 295 PHE A O 1
ATOM 2330 N N . ILE A 1 296 ? 113.637 127.452 126.569 1.00 63.87 296 ILE A N 1
ATOM 2331 C CA . ILE A 1 296 ? 112.611 128.181 125.832 1.00 63.87 296 ILE A CA 1
ATOM 2332 C C . ILE A 1 296 ? 113.259 129.061 124.777 1.00 63.87 296 ILE A C 1
ATOM 2333 O O . ILE A 1 296 ? 112.840 129.067 123.613 1.00 63.87 296 ILE A O 1
ATOM 2338 N N . ASN A 1 297 ? 114.329 129.768 125.150 1.00 62.92 297 ASN A N 1
ATOM 2339 C CA . ASN A 1 297 ? 115.041 130.594 124.183 1.00 62.92 297 ASN A CA 1
ATOM 2340 C C . ASN A 1 297 ? 115.344 129.794 122.928 1.00 62.92 297 ASN A C 1
ATOM 2341 O O . ASN A 1 297 ? 115.011 130.215 121.813 1.00 62.92 297 ASN A O 1
ATOM 2346 N N . GLN A 1 298 ? 115.900 128.593 123.103 1.00 63.14 298 GLN A N 1
ATOM 2347 C CA . GLN A 1 298 ? 116.236 127.762 121.956 1.00 63.14 298 GLN A CA 1
ATOM 2348 C C . GLN A 1 298 ? 115.028 127.582 121.052 1.00 63.14 298 GLN A C 1
ATOM 2349 O O . GLN A 1 298 ? 115.075 127.902 119.857 1.00 63.14 298 GLN A O 1
ATOM 2355 N N . THR A 1 299 ? 113.905 127.143 121.624 1.00 63.38 299 THR A N 1
ATOM 2356 C CA . THR A 1 299 ? 112.764 126.851 120.772 1.00 63.38 299 THR A CA 1
ATOM 2357 C C . THR A 1 299 ? 112.195 128.125 120.165 1.00 63.38 299 THR A C 1
ATOM 2358 O O . THR A 1 299 ? 111.662 128.084 119.051 1.00 63.38 299 THR A O 1
ATOM 2362 N N . VAL A 1 300 ? 112.354 129.269 120.842 1.00 64.84 300 VAL A N 1
ATOM 2363 C CA . VAL A 1 300 ? 111.860 130.517 120.267 1.00 64.84 300 VAL A CA 1
ATOM 2364 C C . VAL A 1 300 ? 112.559 130.795 118.948 1.00 64.84 300 VAL A C 1
ATOM 2365 O O . VAL A 1 300 ? 111.961 131.361 118.025 1.00 64.84 300 VAL A O 1
ATOM 2369 N N . THR A 1 301 ? 113.818 130.380 118.820 1.00 65.89 301 THR A N 1
ATOM 2370 C CA . THR A 1 301 ? 114.438 130.386 117.503 1.00 65.89 301 THR A CA 1
ATOM 2371 C C . THR A 1 301 ? 113.939 129.212 116.672 1.00 65.89 301 THR A C 1
ATOM 2372 O O . THR A 1 301 ? 113.454 129.395 115.546 1.00 65.89 301 THR A O 1
ATOM 2376 N N . ALA A 1 302 ? 113.994 128.007 117.248 1.00 65.91 302 ALA A N 1
ATOM 2377 C CA . ALA A 1 302 ? 113.732 126.795 116.481 1.00 65.91 302 ALA A CA 1
ATOM 2378 C C . ALA A 1 302 ? 112.380 126.861 115.790 1.00 65.91 302 ALA A C 1
ATOM 2379 O O . ALA A 1 302 ? 112.248 126.430 114.635 1.00 65.91 302 ALA A O 1
ATOM 2381 N N . ARG A 1 303 ? 111.382 127.442 116.468 1.00 75.85 303 ARG A N 1
ATOM 2382 C CA . ARG A 1 303 ? 110.053 127.657 115.908 1.00 75.85 303 ARG A CA 1
ATOM 2383 C C . ARG A 1 303 ? 110.113 127.965 114.427 1.00 75.85 303 ARG A C 1
ATOM 2384 O O . ARG A 1 303 ? 109.502 127.252 113.622 1.00 75.85 303 ARG A O 1
ATOM 2392 N N . ALA A 1 304 ? 110.892 128.988 114.066 1.00 67.81 304 ALA A N 1
ATOM 2393 C CA . ALA A 1 304 ? 110.935 129.430 112.680 1.00 67.81 304 ALA A CA 1
ATOM 2394 C C . ALA A 1 304 ? 111.117 128.244 111.748 1.00 67.81 304 ALA A C 1
ATOM 2395 O O . ALA A 1 304 ? 110.201 127.876 111.001 1.00 67.81 304 ALA A O 1
ATOM 2397 N N . LYS A 1 305 ? 112.257 127.562 111.866 1.00 67.14 305 LYS A N 1
ATOM 2398 C CA . LYS A 1 305 ? 112.519 126.439 110.977 1.00 67.14 305 LYS A CA 1
ATOM 2399 C C . LYS A 1 305 ? 111.468 125.357 111.161 1.00 67.14 305 LYS A C 1
ATOM 2400 O O . LYS A 1 305 ? 110.925 124.832 110.179 1.00 67.14 305 LYS A O 1
ATOM 2406 N N . LEU A 1 306 ? 111.116 125.066 112.416 1.00 62.02 306 LEU A N 1
ATOM 2407 C CA . LEU A 1 306 ? 110.120 124.039 112.676 1.00 62.02 306 LEU A CA 1
ATOM 2408 C C . LEU A 1 306 ? 108.825 124.352 111.949 1.00 62.02 306 LEU A C 1
ATOM 2409 O O . LEU A 1 306 ? 108.205 123.457 111.361 1.00 62.02 306 LEU A O 1
ATOM 2414 N N . GLU A 1 307 ? 108.429 125.629 111.930 1.00 73.39 307 GLU A N 1
ATOM 2415 C CA . GLU A 1 307 ? 107.189 125.990 111.258 1.00 73.39 307 GLU A CA 1
ATOM 2416 C C . GLU A 1 307 ? 107.228 125.548 109.804 1.00 73.39 307 GLU A C 1
ATOM 2417 O O . GLU A 1 307 ? 106.303 124.884 109.319 1.00 73.39 307 GLU A O 1
ATOM 2423 N N . GLU A 1 308 ? 108.332 125.843 109.112 1.00 73.58 308 GLU A N 1
ATOM 2424 C CA . GLU A 1 308 ? 108.457 125.401 107.730 1.00 73.58 308 GLU A CA 1
ATOM 2425 C C . GLU A 1 308 ? 108.351 123.889 107.645 1.00 73.58 308 GLU A C 1
ATOM 2426 O O . GLU A 1 308 ? 107.607 123.357 106.811 1.00 73.58 308 GLU A O 1
ATOM 2432 N N . PHE A 1 309 ? 109.039 123.181 108.545 1.00 64.65 309 PHE A N 1
ATOM 2433 C CA . PHE A 1 309 ? 108.997 121.726 108.524 1.00 64.65 309 PHE A CA 1
ATOM 2434 C C . PHE A 1 309 ? 107.580 121.208 108.698 1.00 64.65 309 PHE A C 1
ATOM 2435 O O . PHE A 1 309 ? 107.246 120.136 108.186 1.00 64.65 309 PHE A O 1
ATOM 2443 N N . PHE A 1 310 ? 106.732 121.950 109.408 1.00 70.12 310 PHE A N 1
ATOM 2444 C CA . PHE A 1 310 ? 105.350 121.513 109.519 1.00 70.12 310 PHE A CA 1
ATOM 2445 C C . PHE A 1 310 ? 104.541 121.949 108.307 1.00 70.12 310 PHE A C 1
ATOM 2446 O O . PHE A 1 310 ? 103.683 121.198 107.830 1.00 70.12 310 PHE A O 1
ATOM 2454 N N . GLN A 1 311 ? 104.825 123.141 107.775 1.00 82.62 311 GLN A N 1
ATOM 2455 C CA . GLN A 1 311 ? 104.106 123.595 106.591 1.00 82.62 311 GLN A CA 1
ATOM 2456 C C . GLN A 1 311 ? 104.347 122.665 105.413 1.00 82.62 311 GLN A C 1
ATOM 2457 O O . GLN A 1 311 ? 103.473 122.511 104.554 1.00 82.62 311 GLN A O 1
ATOM 2463 N N . MET A 1 312 ? 105.522 122.040 105.355 1.00 86.12 312 MET A N 1
ATOM 2464 C CA . MET A 1 312 ? 105.748 120.983 104.379 1.00 86.12 312 MET A CA 1
ATOM 2465 C C . MET A 1 312 ? 104.892 119.762 104.692 1.00 86.12 312 MET A C 1
ATOM 2466 O O . MET A 1 312 ? 104.207 119.230 103.811 1.00 86.12 312 MET A O 1
ATOM 2471 N N . GLU A 1 313 ? 104.907 119.314 105.952 1.00 84.54 313 GLU A N 1
ATOM 2472 C CA . GLU A 1 313 ? 104.211 118.080 106.306 1.00 84.54 313 GLU A CA 1
ATOM 2473 C C . GLU A 1 313 ? 102.706 118.215 106.128 1.00 84.54 313 GLU A C 1
ATOM 2474 O O . GLU A 1 313 ? 102.053 117.299 105.615 1.00 84.54 313 GLU A O 1
ATOM 2480 N N . ASP A 1 314 ? 102.135 119.344 106.545 1.00 91.81 314 ASP A N 1
ATOM 2481 C CA . ASP A 1 314 ? 100.715 119.567 106.317 1.00 91.81 314 ASP A CA 1
ATOM 2482 C C . ASP A 1 314 ? 100.394 119.722 104.838 1.00 91.81 314 ASP A C 1
ATOM 2483 O O . ASP A 1 314 ? 99.228 119.590 104.453 1.00 91.81 314 ASP A O 1
ATOM 2488 N N . ALA A 1 315 ? 101.399 119.986 104.004 1.00 94.79 315 ALA A N 1
ATOM 2489 C CA . ALA A 1 315 ? 101.209 120.128 102.569 1.00 94.79 315 ALA A CA 1
ATOM 2490 C C . ALA A 1 315 ? 101.204 118.796 101.839 1.00 94.79 315 ALA A C 1
ATOM 2491 O O . ALA A 1 315 ? 101.397 118.772 100.618 1.00 94.79 315 ALA A O 1
ATOM 2493 N N . THR A 1 316 ? 100.991 117.689 102.550 1.00 99.14 316 THR A N 1
ATOM 2494 C CA . THR A 1 316 ? 100.919 116.370 101.925 1.00 99.14 316 THR A CA 1
ATOM 2495 C C . THR A 1 316 ? 99.540 116.172 101.288 1.00 99.14 316 THR A C 1
ATOM 2496 O O . THR A 1 316 ? 98.775 115.268 101.623 1.00 99.14 316 THR A O 1
ATOM 2500 N N . ALA A 1 317 ? 99.226 117.066 100.353 1.00 110.87 317 ALA A N 1
ATOM 2501 C CA . ALA A 1 317 ? 97.991 116.985 99.588 1.00 110.87 317 ALA A CA 1
ATOM 2502 C C . ALA A 1 317 ? 98.112 116.072 98.380 1.00 110.87 317 ALA A C 1
ATOM 2503 O O . ALA A 1 317 ? 97.109 115.840 97.695 1.00 110.87 317 ALA A O 1
ATOM 2505 N N . ASP A 1 318 ? 99.307 115.559 98.101 1.00 117.22 318 ASP A N 1
ATOM 2506 C CA . ASP A 1 318 ? 99.485 114.625 97.000 1.00 117.22 318 ASP A CA 1
ATOM 2507 C C . ASP A 1 318 ? 98.754 113.327 97.307 1.00 117.22 318 ASP A C 1
ATOM 2508 O O . ASP A 1 318 ? 98.983 112.704 98.348 1.00 117.22 318 ASP A O 1
ATOM 2513 N N . ARG A 1 319 ? 97.871 112.919 96.400 1.00 125.88 319 ARG A N 1
ATOM 2514 C CA . ARG A 1 319 ? 97.124 111.682 96.593 1.00 125.88 319 ARG A CA 1
ATOM 2515 C C . ARG A 1 319 ? 96.712 111.164 95.224 1.00 125.88 319 ARG A C 1
ATOM 2516 O O . ARG A 1 319 ? 95.824 111.737 94.586 1.00 125.88 319 ARG A O 1
ATOM 2524 N N . GLN A 1 320 ? 97.357 110.088 94.781 1.00 120.53 320 GLN A N 1
ATOM 2525 C CA . GLN A 1 320 ? 97.030 109.438 93.524 1.00 120.53 320 GLN A CA 1
ATOM 2526 C C . GLN A 1 320 ? 95.935 108.393 93.679 1.00 120.53 320 GLN A C 1
ATOM 2527 O O . GLN A 1 320 ? 95.840 107.486 92.846 1.00 120.53 320 GLN A O 1
ATOM 2533 N N . GLU A 1 321 ? 95.115 108.504 94.731 1.00 128.22 321 GLU A N 1
ATOM 2534 C CA . GLU A 1 321 ? 94.048 107.576 95.098 1.00 128.22 321 GLU A CA 1
ATOM 2535 C C . GLU A 1 321 ? 94.637 106.243 95.546 1.00 128.22 321 GLU A C 1
ATOM 2536 O O . GLU A 1 321 ? 95.559 105.720 94.907 1.00 128.22 321 GLU A O 1
ATOM 2542 N N . PRO A 1 322 ? 94.136 105.663 96.637 1.00 130.87 322 PRO A N 1
ATOM 2543 C CA . PRO A 1 322 ? 94.719 104.408 97.135 1.00 130.87 322 PRO A CA 1
ATOM 2544 C C . PRO A 1 322 ? 94.492 103.247 96.182 1.00 130.87 322 PRO A C 1
ATOM 2545 O O . PRO A 1 322 ? 95.441 102.573 95.771 1.00 130.87 322 PRO A O 1
ATOM 2549 N N . GLU A 1 323 ? 93.232 103.011 95.821 1.00 139.79 323 GLU A N 1
ATOM 2550 C CA . GLU A 1 323 ? 92.876 101.928 94.914 1.00 139.79 323 GLU A CA 1
ATOM 2551 C C . GLU A 1 323 ? 91.912 102.342 93.813 1.00 139.79 323 GLU A C 1
ATOM 2552 O O . GLU A 1 323 ? 91.878 101.675 92.771 1.00 139.79 323 GLU A O 1
ATOM 2558 N N . ASN A 1 324 ? 91.148 103.423 93.991 1.00 139.02 324 ASN A N 1
ATOM 2559 C CA . ASN A 1 324 ? 90.226 103.865 92.951 1.00 139.02 324 ASN A CA 1
ATOM 2560 C C . ASN A 1 324 ? 90.957 104.187 91.654 1.00 139.02 324 ASN A C 1
ATOM 2561 O O . ASN A 1 324 ? 90.369 104.095 90.570 1.00 139.02 324 ASN A O 1
ATOM 2566 N N . VAL A 1 325 ? 92.234 104.557 91.743 1.00 124.15 325 VAL A N 1
ATOM 2567 C CA . VAL A 1 325 ? 93.012 104.859 90.550 1.00 124.15 325 VAL A CA 1
ATOM 2568 C C . VAL A 1 325 ? 93.223 103.591 89.735 1.00 124.15 325 VAL A C 1
ATOM 2569 O O . VAL A 1 325 ? 93.393 102.493 90.283 1.00 124.15 325 VAL A O 1
ATOM 2573 N N . ALA A 1 326 ? 93.190 103.734 88.415 1.00 108.74 326 ALA A N 1
ATOM 2574 C CA . ALA A 1 326 ? 93.426 102.631 87.492 1.00 108.74 326 ALA A CA 1
ATOM 2575 C C . ALA A 1 326 ? 94.771 102.863 86.819 1.00 108.74 326 ALA A C 1
ATOM 2576 O O . ALA A 1 326 ? 94.902 103.753 85.973 1.00 108.74 326 ALA A O 1
ATOM 2578 N N . ASP A 1 327 ? 95.768 102.070 87.199 1.00 101.07 327 ASP A N 1
ATOM 2579 C CA . ASP A 1 327 ? 97.080 102.182 86.578 1.00 101.07 327 ASP A CA 1
ATOM 2580 C C . ASP A 1 327 ? 96.991 101.798 85.108 1.00 101.07 327 ASP A C 1
ATOM 2581 O O . ASP A 1 327 ? 96.532 100.705 84.765 1.00 101.07 327 ASP A O 1
ATOM 2586 N N . LEU A 1 328 ? 97.429 102.702 84.239 1.00 97.04 328 LEU A N 1
ATOM 2587 C CA . LEU A 1 328 ? 97.364 102.451 82.808 1.00 97.04 328 LEU A CA 1
ATOM 2588 C C . LEU A 1 328 ? 98.387 101.388 82.431 1.00 97.04 328 LEU A C 1
ATOM 2589 O O . LEU A 1 328 ? 99.535 101.427 82.883 1.00 97.04 328 LEU A O 1
ATOM 2594 N N . ASN A 1 329 ? 97.969 100.434 81.603 1.00 100.59 329 ASN A N 1
ATOM 2595 C CA . ASN A 1 329 ? 98.817 99.311 81.239 1.00 100.59 329 ASN A CA 1
ATOM 2596 C C . ASN A 1 329 ? 98.582 98.948 79.781 1.00 100.59 329 ASN A C 1
ATOM 2597 O O . ASN A 1 329 ? 97.567 99.317 79.184 1.00 100.59 329 ASN A O 1
ATOM 2602 N N . ASP A 1 330 ? 99.544 98.218 79.215 1.00 103.33 330 ASP A N 1
ATOM 2603 C CA . ASP A 1 330 ? 99.502 97.771 77.823 1.00 103.33 330 ASP A CA 1
ATOM 2604 C C . ASP A 1 330 ? 99.394 98.965 76.871 1.00 103.33 330 ASP A C 1
ATOM 2605 O O . ASP A 1 330 ? 98.414 99.137 76.145 1.00 103.33 330 ASP A O 1
ATOM 2610 N N . VAL A 1 331 ? 100.435 99.796 76.892 1.00 99.19 331 VAL A N 1
ATOM 2611 C CA . VAL A 1 331 ? 100.444 101.008 76.085 1.00 99.19 331 VAL A CA 1
ATOM 2612 C C . VAL A 1 331 ? 100.695 100.651 74.628 1.00 99.19 331 VAL A C 1
ATOM 2613 O O . VAL A 1 331 ? 101.628 99.903 74.306 1.00 99.19 331 VAL A O 1
ATOM 2617 N N . LYS A 1 332 ? 99.863 101.186 73.739 1.00 106.61 332 LYS A N 1
ATOM 2618 C CA . LYS A 1 332 ? 100.086 101.064 72.306 1.00 106.61 332 LYS A CA 1
ATOM 2619 C C . LYS A 1 332 ? 100.635 102.339 71.688 1.00 106.61 332 LYS A C 1
ATOM 2620 O O . LYS A 1 332 ? 101.415 102.269 70.733 1.00 106.61 332 LYS A O 1
ATOM 2626 N N . GLY A 1 333 ? 100.247 103.495 72.216 1.00 101.91 333 GLY A N 1
ATOM 2627 C CA . GLY A 1 333 ? 100.713 104.774 71.723 1.00 101.91 333 GLY A CA 1
ATOM 2628 C C . GLY A 1 333 ? 99.649 105.509 70.938 1.00 101.91 333 GLY A C 1
ATOM 2629 O O . GLY A 1 333 ? 99.455 105.254 69.747 1.00 101.91 333 GLY A O 1
ATOM 2630 N N . ASP A 1 334 ? 98.949 106.431 71.600 1.00 103.44 334 ASP A N 1
ATOM 2631 C CA . ASP A 1 334 ? 97.930 107.240 70.935 1.00 103.44 334 ASP A CA 1
ATOM 2632 C C . ASP A 1 334 ? 97.756 108.507 71.770 1.00 103.44 334 ASP A C 1
ATOM 2633 O O . ASP A 1 334 ? 97.070 108.482 72.794 1.00 103.44 334 ASP A O 1
ATOM 2638 N N . ILE A 1 335 ? 98.368 109.597 71.322 1.00 97.12 335 ILE A N 1
ATOM 2639 C CA . ILE A 1 335 ? 98.401 110.847 72.072 1.00 97.12 335 ILE A CA 1
ATOM 2640 C C . ILE A 1 335 ? 97.447 111.825 71.404 1.00 97.12 335 ILE A C 1
ATOM 2641 O O . ILE A 1 335 ? 97.576 112.110 70.208 1.00 97.12 335 ILE A O 1
ATOM 2646 N N . VAL A 1 336 ? 96.488 112.335 72.174 1.00 97.42 336 VAL A N 1
ATOM 2647 C CA . VAL A 1 336 ? 95.493 113.280 71.682 1.00 97.42 336 VAL A CA 1
ATOM 2648 C C . VAL A 1 336 ? 95.427 114.456 72.645 1.00 97.42 336 VAL A C 1
ATOM 2649 O O . VAL A 1 336 ? 95.405 114.265 73.865 1.00 97.42 336 VAL A O 1
ATOM 2653 N N . PHE A 1 337 ? 95.402 115.667 72.101 1.00 99.35 337 PHE A N 1
ATOM 2654 C CA . PHE A 1 337 ? 95.273 116.884 72.888 1.00 99.35 337 PHE A CA 1
ATOM 2655 C C . PHE A 1 337 ? 93.898 117.492 72.651 1.00 99.35 337 PHE A C 1
ATOM 2656 O O . PHE A 1 337 ? 93.401 117.498 71.521 1.00 99.35 337 PHE A O 1
ATOM 2664 N N . ASP A 1 338 ? 93.278 117.998 73.717 1.00 104.60 338 ASP A N 1
ATOM 2665 C CA . ASP A 1 338 ? 91.916 118.529 73.656 1.00 104.60 338 ASP A CA 1
ATOM 2666 C C . ASP A 1 338 ? 91.888 119.918 74.289 1.00 104.60 338 ASP A C 1
ATOM 2667 O O . ASP A 1 338 ? 91.671 120.046 75.497 1.00 104.60 338 ASP A O 1
ATOM 2672 N N . ASN A 1 339 ? 92.102 120.945 73.463 1.00 103.66 339 ASN A N 1
ATOM 2673 C CA . ASN A 1 339 ? 91.950 122.343 73.871 1.00 103.66 339 ASN A CA 1
ATOM 2674 C C . ASN A 1 339 ? 92.768 122.658 75.120 1.00 103.66 339 ASN A C 1
ATOM 2675 O O . ASN A 1 339 ? 92.297 123.321 76.046 1.00 103.66 339 ASN A O 1
ATOM 2680 N N . VAL A 1 340 ? 94.011 122.179 75.145 1.00 92.02 340 VAL A N 1
ATOM 2681 C CA . VAL A 1 340 ? 94.849 122.342 76.327 1.00 92.02 340 VAL A CA 1
ATOM 2682 C C . VAL A 1 340 ? 95.335 123.781 76.414 1.00 92.02 340 VAL A C 1
ATOM 2683 O O . VAL A 1 340 ? 95.874 124.333 75.447 1.00 92.02 340 VAL A O 1
ATOM 2687 N N . THR A 1 341 ? 95.137 124.398 77.577 1.00 88.16 341 THR A N 1
ATOM 2688 C CA . THR A 1 341 ? 95.581 125.757 77.840 1.00 88.16 341 THR A CA 1
ATOM 2689 C C . THR A 1 341 ? 96.287 125.803 79.185 1.00 88.16 341 THR A C 1
ATOM 2690 O O . THR A 1 341 ? 95.933 125.071 80.112 1.00 88.16 341 THR A O 1
ATOM 2694 N N . TYR A 1 342 ? 97.288 126.673 79.290 1.00 80.18 342 TYR A N 1
ATOM 2695 C CA . TYR A 1 342 ? 97.998 126.838 80.549 1.00 80.18 342 TYR A CA 1
ATOM 2696 C C . TYR A 1 342 ? 98.463 128.275 80.716 1.00 80.18 342 TYR A C 1
ATOM 2697 O O . TYR A 1 342 ? 99.064 128.854 79.808 1.00 80.18 342 TYR A O 1
ATOM 2706 N N . GLU A 1 343 ? 98.182 128.836 81.889 1.00 84.10 343 GLU A N 1
ATOM 2707 C CA . GLU A 1 343 ? 98.691 130.135 82.308 1.00 84.10 343 GLU A CA 1
ATOM 2708 C C . GLU A 1 343 ? 99.611 129.918 83.498 1.00 84.10 343 GLU A C 1
ATOM 2709 O O . GLU A 1 343 ? 99.203 129.319 84.498 1.00 84.10 343 GLU A O 1
ATOM 2715 N N . PHE A 1 344 ? 100.844 130.398 83.391 1.00 77.18 344 PHE A N 1
ATOM 2716 C CA . PHE A 1 344 ? 101.775 130.274 84.496 1.00 77.18 344 PHE A CA 1
ATOM 2717 C C . PHE A 1 344 ? 101.339 131.173 85.652 1.00 77.18 344 PHE A C 1
ATOM 2718 O O . PHE A 1 344 ? 100.754 132.236 85.434 1.00 77.18 344 PHE A O 1
ATOM 2726 N N . PRO A 1 345 ? 101.599 130.760 86.892 1.00 79.90 345 PRO A N 1
ATOM 2727 C CA . PRO A 1 345 ? 101.143 131.550 88.047 1.00 79.90 345 PRO A CA 1
ATOM 2728 C C . PRO A 1 345 ? 101.782 132.930 88.067 1.00 79.90 345 PRO A C 1
ATOM 2729 O O . PRO A 1 345 ? 103.007 133.068 88.020 1.00 79.90 345 PRO A O 1
ATOM 2733 N N . ASN A 1 346 ? 100.933 133.956 88.138 1.00 82.80 346 ASN A N 1
ATOM 2734 C CA . ASN A 1 346 ? 101.371 135.352 88.182 1.00 82.80 346 ASN A CA 1
ATOM 2735 C C . ASN A 1 346 ? 102.279 135.690 87.003 1.00 82.80 346 ASN A C 1
ATOM 2736 O O . ASN A 1 346 ? 103.259 136.423 87.141 1.00 82.80 346 ASN A O 1
ATOM 2741 N N . SER A 1 347 ? 101.952 135.148 85.833 1.00 75.34 347 SER A N 1
ATOM 2742 C CA . SER A 1 347 ? 102.739 135.405 84.637 1.00 75.34 347 SER A CA 1
ATOM 2743 C C . SER A 1 347 ? 101.906 135.065 83.413 1.00 75.34 347 SER A C 1
ATOM 2744 O O . SER A 1 347 ? 100.895 134.366 83.500 1.00 75.34 347 SER A O 1
ATOM 2747 N N . GLY A 1 348 ? 102.348 135.574 82.271 1.00 80.57 348 GLY A N 1
ATOM 2748 C CA . GLY A 1 348 ? 101.776 135.223 80.991 1.00 80.57 348 GLY A CA 1
ATOM 2749 C C . GLY A 1 348 ? 102.483 134.031 80.385 1.00 80.57 348 GLY A C 1
ATOM 2750 O O . GLY A 1 348 ? 103.146 133.252 81.073 1.00 80.57 348 GLY A O 1
ATOM 2751 N N . GLN A 1 349 ? 102.331 133.893 79.066 1.00 78.36 349 GLN A N 1
ATOM 2752 C CA . GLN A 1 349 ? 102.957 132.828 78.288 1.00 78.36 349 GLN A CA 1
ATOM 2753 C C . GLN A 1 349 ? 102.450 131.447 78.689 1.00 78.36 349 GLN A C 1
ATOM 2754 O O . GLN A 1 349 ? 101.880 131.265 79.769 1.00 78.36 349 GLN A O 1
ATOM 2760 N N . GLY A 1 350 ? 102.653 130.467 77.817 1.00 81.26 350 GLY A N 1
ATOM 2761 C CA . GLY A 1 350 ? 102.073 129.156 78.008 1.00 81.26 350 GLY A CA 1
ATOM 2762 C C . GLY A 1 350 ? 101.216 128.778 76.821 1.00 81.26 350 GLY A C 1
ATOM 2763 O O . GLY A 1 350 ? 100.742 129.652 76.089 1.00 81.26 350 GLY A O 1
ATOM 2764 N N . VAL A 1 351 ? 101.007 127.479 76.616 1.00 81.59 351 VAL A N 1
ATOM 2765 C CA . VAL A 1 351 ? 100.310 127.018 75.424 1.00 81.59 351 VAL A CA 1
ATOM 2766 C C . VAL A 1 351 ? 98.834 127.380 75.520 1.00 81.59 351 VAL A C 1
ATOM 2767 O O . VAL A 1 351 ? 98.206 127.229 76.577 1.00 81.59 351 VAL A O 1
ATOM 2771 N N . TYR A 1 352 ? 98.272 127.875 74.417 1.00 88.29 352 TYR A N 1
ATOM 2772 C CA . TYR A 1 352 ? 96.875 128.293 74.369 1.00 88.29 352 TYR A CA 1
ATOM 2773 C C . TYR A 1 352 ? 96.162 127.557 73.246 1.00 88.29 352 TYR A C 1
ATOM 2774 O O . TYR A 1 352 ? 96.590 127.623 72.090 1.00 88.29 352 TYR A O 1
ATOM 2783 N N . ASP A 1 353 ? 95.075 126.867 73.590 1.00 99.70 353 ASP A N 1
ATOM 2784 C CA . ASP A 1 353 ? 94.145 126.283 72.623 1.00 99.70 353 ASP A CA 1
ATOM 2785 C C . ASP A 1 353 ? 94.864 125.368 71.632 1.00 99.70 353 ASP A C 1
ATOM 2786 O O . ASP A 1 353 ? 94.908 125.620 70.427 1.00 99.70 353 ASP A O 1
ATOM 2791 N N . VAL A 1 354 ? 95.431 124.288 72.160 1.00 94.79 354 VAL A N 1
ATOM 2792 C CA . VAL A 1 354 ? 96.147 123.303 71.360 1.00 94.79 354 VAL A CA 1
ATOM 2793 C C . VAL A 1 354 ? 95.326 122.022 71.324 1.00 94.79 354 VAL A C 1
ATOM 2794 O O . VAL A 1 354 ? 94.738 121.621 72.336 1.00 94.79 354 VAL A O 1
ATOM 2798 N N . SER A 1 355 ? 95.253 121.404 70.147 1.00 101.80 355 SER A N 1
ATOM 2799 C CA . SER A 1 355 ? 94.578 120.120 69.991 1.00 101.80 355 SER A CA 1
ATOM 2800 C C . SER A 1 355 ? 95.185 119.399 68.800 1.00 101.80 355 SER A C 1
ATOM 2801 O O . SER A 1 355 ? 95.109 119.895 67.672 1.00 101.80 355 SER A O 1
ATOM 2804 N N . PHE A 1 356 ? 95.782 118.237 69.049 1.00 101.65 356 PHE A N 1
ATOM 2805 C CA . PHE A 1 356 ? 96.350 117.429 67.980 1.00 101.65 356 PHE A CA 1
ATOM 2806 C C . PHE A 1 356 ? 96.330 115.974 68.416 1.00 101.65 356 PHE A C 1
ATOM 2807 O O . PHE A 1 356 ? 96.193 115.665 69.602 1.00 101.65 356 PHE A O 1
ATOM 2815 N N . GLU A 1 357 ? 96.474 115.082 67.439 1.00 107.85 357 GLU A N 1
ATOM 2816 C CA . GLU A 1 357 ? 96.401 113.649 67.673 1.00 107.85 357 GLU A CA 1
ATOM 2817 C C . GLU A 1 357 ? 97.655 112.968 67.146 1.00 107.85 357 GLU A C 1
ATOM 2818 O O . GLU A 1 357 ? 98.267 113.420 66.174 1.00 107.85 357 GLU A O 1
ATOM 2824 N N . VAL A 1 358 ? 98.039 111.878 67.807 1.00 103.98 358 VAL A N 1
ATOM 2825 C CA . VAL A 1 358 ? 99.213 111.096 67.438 1.00 103.98 358 VAL A CA 1
ATOM 2826 C C . VAL A 1 358 ? 98.799 109.641 67.287 1.00 103.98 358 VAL A C 1
ATOM 2827 O O . VAL A 1 358 ? 98.202 109.063 68.202 1.00 103.98 358 VAL A O 1
ATOM 2831 N N . LYS A 1 359 ? 99.123 109.052 66.148 1.00 106.54 359 LYS A N 1
ATOM 2832 C CA . LYS A 1 359 ? 98.814 107.654 65.897 1.00 106.54 359 LYS A CA 1
ATOM 2833 C C . LYS A 1 359 ? 100.008 106.772 66.248 1.00 106.54 359 LYS A C 1
ATOM 2834 O O . LYS A 1 359 ? 101.152 107.234 66.239 1.00 106.54 359 LYS A O 1
ATOM 2840 N N . PRO A 1 360 ? 99.777 105.503 66.582 1.00 107.29 360 PRO A N 1
ATOM 2841 C CA . PRO A 1 360 ? 100.894 104.626 66.947 1.00 107.29 360 PRO A CA 1
ATOM 2842 C C . PRO A 1 360 ? 101.835 104.380 65.780 1.00 107.29 360 PRO A C 1
ATOM 2843 O O . PRO A 1 360 ? 101.431 104.353 64.615 1.00 107.29 360 PRO A O 1
ATOM 2847 N N . GLY A 1 361 ? 103.112 104.201 66.114 1.00 113.24 361 GLY A N 1
ATOM 2848 C CA . GLY A 1 361 ? 104.125 103.844 65.148 1.00 113.24 361 GLY A CA 1
ATOM 2849 C C . GLY A 1 361 ? 104.775 105.003 64.425 1.00 113.24 361 GLY A C 1
ATOM 2850 O O . GLY A 1 361 ? 105.750 104.784 63.695 1.00 113.24 361 GLY A O 1
ATOM 2851 N N . GLN A 1 362 ? 104.281 106.224 64.604 1.00 110.82 362 GLN A N 1
ATOM 2852 C CA . GLN A 1 362 ? 104.825 107.387 63.923 1.00 110.82 362 GLN A CA 1
ATOM 2853 C C . GLN A 1 362 ? 105.397 108.361 64.942 1.00 110.82 362 GLN A C 1
ATOM 2854 O O . GLN A 1 362 ? 104.937 108.430 66.086 1.00 110.82 362 GLN A O 1
ATOM 2860 N N . THR A 1 363 ? 106.407 109.109 64.519 1.00 110.57 363 THR A N 1
ATOM 2861 C CA . THR A 1 363 ? 107.074 110.070 65.381 1.00 110.57 363 THR A CA 1
ATOM 2862 C C . THR A 1 363 ? 106.587 111.484 65.100 1.00 110.57 363 THR A C 1
ATOM 2863 O O . THR A 1 363 ? 106.148 111.809 63.992 1.00 110.57 363 THR A O 1
ATOM 2867 N N . VAL A 1 364 ? 106.668 112.323 66.127 1.00 106.11 364 VAL A N 1
ATOM 2868 C CA . VAL A 1 364 ? 106.181 113.694 66.087 1.00 106.11 364 VAL A CA 1
ATOM 2869 C C . VAL A 1 364 ? 107.337 114.620 66.432 1.00 106.11 364 VAL A C 1
ATOM 2870 O O . VAL A 1 364 ? 107.979 114.456 67.475 1.00 106.11 364 VAL A O 1
ATOM 2874 N N . ALA A 1 365 ? 107.599 115.591 65.563 1.00 101.70 365 ALA A N 1
ATOM 2875 C CA . ALA A 1 365 ? 108.705 116.523 65.735 1.00 101.70 365 ALA A CA 1
ATOM 2876 C C . ALA A 1 365 ? 108.156 117.937 65.841 1.00 101.70 365 ALA A C 1
ATOM 2877 O O . ALA A 1 365 ? 107.515 118.430 64.904 1.00 101.70 365 ALA A O 1
ATOM 2879 N N . ILE A 1 366 ? 108.433 118.591 66.965 1.00 94.75 366 ILE A N 1
ATOM 2880 C CA . ILE A 1 366 ? 107.996 119.957 67.219 1.00 94.75 366 ILE A CA 1
ATOM 2881 C C . ILE A 1 366 ? 109.178 120.885 66.991 1.00 94.75 366 ILE A C 1
ATOM 2882 O O . ILE A 1 366 ? 110.207 120.774 67.668 1.00 94.75 366 ILE A O 1
ATOM 2887 N N . VAL A 1 367 ? 109.030 121.804 66.045 1.00 91.48 367 VAL A N 1
ATOM 2888 C CA . VAL A 1 367 ? 110.060 122.794 65.757 1.00 91.48 367 VAL A CA 1
ATOM 2889 C C . VAL A 1 367 ? 109.449 124.177 65.919 1.00 91.48 367 VAL A C 1
ATOM 2890 O O . VAL A 1 367 ? 108.293 124.308 66.332 1.00 91.48 367 VAL A O 1
ATOM 2894 N N . GLY A 1 368 ? 110.224 125.216 65.633 1.00 87.14 368 GLY A N 1
ATOM 2895 C CA . GLY A 1 368 ? 109.703 126.560 65.651 1.00 87.14 368 GLY A CA 1
ATOM 2896 C C . GLY A 1 368 ? 110.566 127.526 66.431 1.00 87.14 368 GLY A C 1
ATOM 2897 O O . GLY A 1 368 ? 111.685 127.208 66.846 1.00 87.14 368 GLY A O 1
ATOM 2898 N N . PRO A 1 369 ? 110.053 128.736 66.644 1.00 76.44 369 PRO A N 1
ATOM 2899 C CA . PRO A 1 369 ? 110.833 129.754 67.351 1.00 76.44 369 PRO A CA 1
ATOM 2900 C C . PRO A 1 369 ? 111.141 129.331 68.777 1.00 76.44 369 PRO A C 1
ATOM 2901 O O . PRO A 1 369 ? 110.401 128.566 69.398 1.00 76.44 369 PRO A O 1
ATOM 2905 N N . THR A 1 370 ? 112.263 129.827 69.284 1.00 72.50 370 THR A N 1
ATOM 2906 C CA . THR A 1 370 ? 112.650 129.555 70.658 1.00 72.50 370 THR A CA 1
ATOM 2907 C C . THR A 1 370 ? 111.662 130.179 71.634 1.00 72.50 370 THR A C 1
ATOM 2908 O O . THR A 1 370 ? 111.037 131.205 71.353 1.00 72.50 370 THR A O 1
ATOM 2912 N N . GLY A 1 371 ? 111.520 129.539 72.789 1.00 72.43 371 GLY A N 1
ATOM 2913 C CA . GLY A 1 371 ? 110.618 130.041 73.812 1.00 72.43 371 GLY A CA 1
ATOM 2914 C C . GLY A 1 371 ? 109.182 130.146 73.352 1.00 72.43 371 GLY A C 1
ATOM 2915 O O . GLY A 1 371 ? 108.476 131.085 73.737 1.00 72.43 371 GLY A O 1
ATOM 2916 N N . ALA A 1 372 ? 108.729 129.197 72.533 1.00 77.04 372 ALA A N 1
ATOM 2917 C CA . ALA A 1 372 ? 107.387 129.232 71.968 1.00 77.04 372 ALA A CA 1
ATOM 2918 C C . ALA A 1 372 ? 106.472 128.178 72.575 1.00 77.04 372 ALA A C 1
ATOM 2919 O O . ALA A 1 372 ? 105.409 127.891 72.016 1.00 77.04 372 ALA A O 1
ATOM 2921 N N . GLY A 1 373 ? 106.860 127.593 73.703 1.00 73.19 373 GLY A N 1
ATOM 2922 C CA . GLY A 1 373 ? 106.007 126.636 74.376 1.00 73.19 373 GLY A CA 1
ATOM 2923 C C . GLY A 1 373 ? 106.198 125.202 73.930 1.00 73.19 373 GLY A C 1
ATOM 2924 O O . GLY A 1 373 ? 105.222 124.484 73.702 1.00 73.19 373 GLY A O 1
ATOM 2925 N N . LYS A 1 374 ? 107.452 124.770 73.807 1.00 71.80 374 LYS A N 1
ATOM 2926 C CA . LYS A 1 374 ? 107.780 123.396 73.443 1.00 71.80 374 LYS A CA 1
ATOM 2927 C C . LYS A 1 374 ? 108.091 122.532 74.657 1.00 71.80 374 LYS A C 1
ATOM 2928 O O . LYS A 1 374 ? 107.494 121.464 74.833 1.00 71.80 374 LYS A O 1
ATOM 2934 N N . THR A 1 375 ? 109.014 122.982 75.507 1.00 70.13 375 THR A N 1
ATOM 2935 C CA . THR A 1 375 ? 109.320 122.242 76.724 1.00 70.13 375 THR A CA 1
ATOM 2936 C C . THR A 1 375 ? 108.091 122.132 77.617 1.00 70.13 375 THR A C 1
ATOM 2937 O O . THR A 1 375 ? 107.864 121.094 78.250 1.00 70.13 375 THR A O 1
ATOM 2941 N N . THR A 1 376 ? 107.280 123.190 77.676 1.00 67.94 376 THR A N 1
ATOM 2942 C CA . THR A 1 376 ? 106.077 123.136 78.497 1.00 67.94 376 THR A CA 1
ATOM 2943 C C . THR A 1 376 ? 105.071 122.137 77.937 1.00 67.94 376 THR A C 1
ATOM 2944 O O . THR A 1 376 ? 104.406 121.432 78.700 1.00 67.94 376 THR A O 1
ATOM 2948 N N . LEU A 1 377 ? 104.963 122.034 76.612 1.00 65.51 377 LEU A N 1
ATOM 2949 C CA . LEU A 1 377 ? 104.101 121.011 76.029 1.00 65.51 377 LEU A CA 1
ATOM 2950 C C . LEU A 1 377 ? 104.606 119.615 76.368 1.00 65.51 377 LEU A C 1
ATOM 2951 O O . LEU A 1 377 ? 103.826 118.735 76.761 1.00 65.51 377 LEU A O 1
ATOM 2956 N N . ILE A 1 378 ? 105.916 119.398 76.234 1.00 65.53 378 ILE A N 1
ATOM 2957 C CA . ILE A 1 378 ? 106.481 118.079 76.502 1.00 65.53 378 ILE A CA 1
ATOM 2958 C C . ILE A 1 378 ? 106.250 117.677 77.951 1.00 65.53 378 ILE A C 1
ATOM 2959 O O . ILE A 1 378 ? 105.825 116.553 78.239 1.00 65.53 378 ILE A O 1
ATOM 2964 N N . ASN A 1 379 ? 106.523 118.582 78.887 1.00 67.90 379 ASN A N 1
ATOM 2965 C CA . ASN A 1 379 ? 106.299 118.239 80.283 1.00 67.90 379 ASN A CA 1
ATOM 2966 C C . ASN A 1 379 ? 104.823 118.259 80.662 1.00 67.90 379 ASN A C 1
ATOM 2967 O O . ASN A 1 379 ? 104.468 117.741 81.725 1.00 67.90 379 ASN A O 1
ATOM 2972 N N . LEU A 1 380 ? 103.956 118.836 79.824 1.00 63.90 380 LEU A N 1
ATOM 2973 C CA . LEU A 1 380 ? 102.527 118.593 79.967 1.00 63.90 380 LEU A CA 1
ATOM 2974 C C . LEU A 1 380 ? 102.173 117.163 79.596 1.00 63.90 380 LEU A C 1
ATOM 2975 O O . LEU A 1 380 ? 101.262 116.577 80.190 1.00 63.90 380 LEU A O 1
ATOM 2980 N N . LEU A 1 381 ? 102.866 116.594 78.607 1.00 61.50 381 LEU A N 1
ATOM 2981 C CA . LEU A 1 381 ? 102.612 115.201 78.252 1.00 61.50 381 LEU A CA 1
ATOM 2982 C C . LEU A 1 381 ? 102.906 114.269 79.421 1.00 61.50 381 LEU A C 1
ATOM 2983 O O . LEU A 1 381 ? 102.128 113.351 79.702 1.00 61.50 381 LEU A O 1
ATOM 2988 N N . GLN A 1 382 ? 104.018 114.490 80.120 1.00 60.07 382 GLN A N 1
ATOM 2989 C CA . GLN A 1 382 ? 104.358 113.675 81.279 1.00 60.07 382 GLN A CA 1
ATOM 2990 C C . GLN A 1 382 ? 103.566 114.051 82.520 1.00 60.07 382 GLN A C 1
ATOM 2991 O O . GLN A 1 382 ? 103.680 113.362 83.538 1.00 60.07 382 GLN A O 1
ATOM 2997 N N . ARG A 1 383 ? 102.789 115.130 82.462 1.00 66.32 383 ARG A N 1
ATOM 2998 C CA . ARG A 1 383 ? 101.931 115.556 83.565 1.00 66.32 383 ARG A CA 1
ATOM 2999 C C . ARG A 1 383 ? 102.740 115.874 84.821 1.00 66.32 383 ARG A C 1
ATOM 3000 O O . ARG A 1 383 ? 102.486 115.342 85.903 1.00 66.32 383 ARG A O 1
ATOM 3008 N N . VAL A 1 384 ? 103.734 116.754 84.670 1.00 68.43 384 VAL A N 1
ATOM 3009 C CA . VAL A 1 384 ? 104.343 117.371 85.845 1.00 68.43 384 VAL A CA 1
ATOM 3010 C C . VAL A 1 384 ? 103.488 118.503 86.384 1.00 68.43 384 VAL A C 1
ATOM 3011 O O . VAL A 1 384 ? 103.730 118.971 87.504 1.00 68.43 384 VAL A O 1
ATOM 3015 N N . PHE A 1 385 ? 102.504 118.964 85.614 1.00 75.98 385 PHE A N 1
ATOM 3016 C CA . PHE A 1 385 ? 101.435 119.803 86.134 1.00 75.98 385 PHE A CA 1
ATOM 3017 C C . PHE A 1 385 ? 100.191 119.613 85.278 1.00 75.98 385 PHE A C 1
ATOM 3018 O O . PHE A 1 385 ? 100.278 119.477 84.055 1.00 75.98 385 PHE A O 1
ATOM 3026 N N . ASP A 1 386 ? 99.041 119.608 85.939 1.00 84.94 386 ASP A N 1
ATOM 3027 C CA . ASP A 1 386 ? 97.757 119.309 85.316 1.00 84.94 386 ASP A CA 1
ATOM 3028 C C . ASP A 1 386 ? 97.303 120.491 84.466 1.00 84.94 386 ASP A C 1
ATOM 3029 O O . ASP A 1 386 ? 97.265 121.621 84.963 1.00 84.94 386 ASP A O 1
ATOM 3034 N N . PRO A 1 387 ? 96.970 120.278 83.192 1.00 82.09 387 PRO A N 1
ATOM 3035 C CA . PRO A 1 387 ? 96.486 121.387 82.360 1.00 82.09 387 PRO A CA 1
ATOM 3036 C C . PRO A 1 387 ? 95.261 122.055 82.963 1.00 82.09 387 PRO A C 1
ATOM 3037 O O . PRO A 1 387 ? 94.356 121.393 83.473 1.00 82.09 387 PRO A O 1
ATOM 3041 N N . ALA A 1 388 ? 95.241 123.389 82.893 1.00 84.38 388 ALA A N 1
ATOM 3042 C CA . ALA A 1 388 ? 94.163 124.151 83.514 1.00 84.38 388 ALA A CA 1
ATOM 3043 C C . ALA A 1 388 ? 92.822 123.864 82.852 1.00 84.38 388 ALA A C 1
ATOM 3044 O O . ALA A 1 388 ? 91.808 123.697 83.538 1.00 84.38 388 ALA A O 1
ATOM 3046 N N . ALA A 1 389 ? 92.797 123.807 81.524 1.00 91.24 389 ALA A N 1
ATOM 3047 C CA . ALA A 1 389 ? 91.572 123.513 80.788 1.00 91.24 389 ALA A CA 1
ATOM 3048 C C . ALA A 1 389 ? 91.945 122.715 79.551 1.00 91.24 389 ALA A C 1
ATOM 3049 O O . ALA A 1 389 ? 92.773 123.164 78.754 1.00 91.24 389 ALA A O 1
ATOM 3051 N N . GLY A 1 390 ? 91.345 121.540 79.399 1.00 99.47 390 GLY A N 1
ATOM 3052 C CA . GLY A 1 390 ? 91.668 120.666 78.290 1.00 99.47 390 GLY A CA 1
ATOM 3053 C C . GLY A 1 390 ? 91.920 119.245 78.744 1.00 99.47 390 GLY A C 1
ATOM 3054 O O . GLY A 1 390 ? 91.893 118.962 79.945 1.00 99.47 390 GLY A O 1
ATOM 3055 N N . ARG A 1 391 ? 92.169 118.340 77.801 1.00 96.43 391 ARG A N 1
ATOM 3056 C CA . ARG A 1 391 ? 92.377 116.936 78.118 1.00 96.43 391 ARG A CA 1
ATOM 3057 C C . ARG A 1 391 ? 93.606 116.405 77.395 1.00 96.43 391 ARG A C 1
ATOM 3058 O O . ARG A 1 391 ? 93.935 116.838 76.288 1.00 96.43 391 ARG A O 1
ATOM 3066 N N . ILE A 1 392 ? 94.279 115.457 78.038 1.00 95.09 392 ILE A N 1
ATOM 3067 C CA . ILE A 1 392 ? 95.345 114.681 77.420 1.00 95.09 392 ILE A CA 1
ATOM 3068 C C . ILE A 1 392 ? 94.878 113.236 77.381 1.00 95.09 392 ILE A C 1
ATOM 3069 O O . ILE A 1 392 ? 94.574 112.648 78.427 1.00 95.09 392 ILE A O 1
ATOM 3074 N N . MET A 1 393 ? 94.820 112.665 76.183 1.00 101.63 393 MET A N 1
ATOM 3075 C CA . MET A 1 393 ? 94.150 111.397 75.940 1.00 101.63 393 MET A CA 1
ATOM 3076 C C . MET A 1 393 ? 95.196 110.401 75.460 1.00 101.63 393 MET A C 1
ATOM 3077 O O . MET A 1 393 ? 95.859 110.640 74.445 1.00 101.63 393 MET A O 1
ATOM 3082 N N . ILE A 1 394 ? 95.347 109.293 76.182 1.00 95.85 394 ILE A N 1
ATOM 3083 C CA . ILE A 1 394 ? 96.358 108.286 75.873 1.00 95.85 394 ILE A CA 1
ATOM 3084 C C . ILE A 1 394 ? 95.638 106.967 75.629 1.00 95.85 394 ILE A C 1
ATOM 3085 O O . ILE A 1 394 ? 95.197 106.306 76.577 1.00 95.85 394 ILE A O 1
ATOM 3090 N N . ASP A 1 395 ? 95.527 106.580 74.359 1.00 104.40 395 ASP A N 1
ATOM 3091 C CA . ASP A 1 395 ? 95.046 105.256 73.964 1.00 104.40 395 ASP A CA 1
ATOM 3092 C C . ASP A 1 395 ? 93.697 104.932 74.600 1.00 104.40 395 ASP A C 1
ATOM 3093 O O . ASP A 1 395 ? 93.473 103.841 75.127 1.00 104.40 395 ASP A O 1
ATOM 3098 N N . GLY A 1 396 ? 92.788 105.901 74.553 1.00 104.52 396 GLY A N 1
ATOM 3099 C CA . GLY A 1 396 ? 91.469 105.695 75.110 1.00 104.52 396 GLY A CA 1
ATOM 3100 C C . GLY A 1 396 ? 91.365 105.871 76.606 1.00 104.52 396 GLY A C 1
ATOM 3101 O O . GLY A 1 396 ? 90.369 105.439 77.196 1.00 104.52 396 GLY A O 1
ATOM 3102 N N . THR A 1 397 ? 92.356 106.489 77.244 1.00 98.18 397 THR A N 1
ATOM 3103 C CA . THR A 1 397 ? 92.326 106.732 78.680 1.00 98.18 397 THR A CA 1
ATOM 3104 C C . THR A 1 397 ? 92.734 108.170 78.962 1.00 98.18 397 THR A C 1
ATOM 3105 O O . THR A 1 397 ? 93.745 108.646 78.437 1.00 98.18 397 THR A O 1
ATOM 3109 N N . ASP A 1 398 ? 91.946 108.856 79.785 1.00 100.81 398 ASP A N 1
ATOM 3110 C CA . ASP A 1 398 ? 92.305 110.198 80.222 1.00 100.81 398 ASP A CA 1
ATOM 3111 C C . ASP A 1 398 ? 93.499 110.143 81.166 1.00 100.81 398 ASP A C 1
ATOM 3112 O O . ASP A 1 398 ? 93.595 109.257 82.019 1.00 100.81 398 ASP A O 1
ATOM 3117 N N . THR A 1 399 ? 94.410 111.106 81.017 1.00 90.59 399 THR A N 1
ATOM 3118 C CA . THR A 1 399 ? 95.634 111.080 81.810 1.00 90.59 399 THR A CA 1
ATOM 3119 C C . THR A 1 399 ? 95.369 111.359 83.284 1.00 90.59 399 THR A C 1
ATOM 3120 O O . THR A 1 399 ? 96.100 110.861 84.146 1.00 90.59 399 THR A O 1
ATOM 3124 N N . ARG A 1 400 ? 94.338 112.145 83.597 1.00 94.66 400 ARG A N 1
ATOM 3125 C CA . ARG A 1 400 ? 94.044 112.460 84.987 1.00 94.66 400 ARG A CA 1
ATOM 3126 C C . ARG A 1 400 ? 93.449 111.279 85.740 1.00 94.66 400 ARG A C 1
ATOM 3127 O O . ARG A 1 400 ? 93.335 111.343 86.968 1.00 94.66 400 ARG A O 1
ATOM 3135 N N . THR A 1 401 ? 93.072 110.211 85.037 1.00 89.64 401 THR A N 1
ATOM 3136 C CA . THR A 1 401 ? 92.573 108.988 85.651 1.00 89.64 401 THR A CA 1
ATOM 3137 C C . THR A 1 401 ? 93.626 107.886 85.665 1.00 89.64 401 THR A C 1
ATOM 3138 O O . THR A 1 401 ? 93.286 106.699 85.690 1.00 89.64 401 THR A O 1
ATOM 3142 N N . VAL A 1 402 ? 94.901 108.260 85.643 1.00 88.60 402 VAL A N 1
ATOM 3143 C CA . VAL A 1 402 ? 96.009 107.317 85.573 1.00 88.60 402 VAL A CA 1
ATOM 3144 C C . VAL A 1 402 ? 96.952 107.582 86.735 1.00 88.60 402 VAL A C 1
ATOM 3145 O O . VAL A 1 402 ? 97.252 108.738 87.052 1.00 88.60 402 VAL A O 1
ATOM 3149 N N . SER A 1 403 ? 97.413 106.509 87.372 1.00 85.07 403 SER A N 1
ATOM 3150 C CA . SER A 1 403 ? 98.393 106.647 88.438 1.00 85.07 403 SER A CA 1
ATOM 3151 C C . SER A 1 403 ? 99.685 107.234 87.890 1.00 85.07 403 SER A C 1
ATOM 3152 O O . SER A 1 403 ? 100.081 106.957 86.755 1.00 85.07 403 SER A O 1
ATOM 3155 N N . ARG A 1 404 ? 100.340 108.060 88.708 1.00 74.66 404 ARG A N 1
ATOM 3156 C CA . ARG A 1 404 ? 101.596 108.667 88.285 1.00 74.66 404 ARG A CA 1
ATOM 3157 C C . ARG A 1 404 ? 102.656 107.606 88.031 1.00 74.66 404 ARG A C 1
ATOM 3158 O O . ARG A 1 404 ? 103.438 107.717 87.082 1.00 74.66 404 ARG A O 1
ATOM 3166 N N . ARG A 1 405 ? 102.687 106.563 88.864 1.00 77.36 405 ARG A N 1
ATOM 3167 C CA . ARG A 1 405 ? 103.685 105.510 88.706 1.00 77.36 405 ARG A CA 1
ATOM 3168 C C . ARG A 1 405 ? 103.554 104.818 87.355 1.00 77.36 405 ARG A C 1
ATOM 3169 O O . ARG A 1 405 ? 104.561 104.521 86.702 1.00 77.36 405 ARG A O 1
ATOM 3177 N N . SER A 1 406 ? 102.323 104.554 86.917 1.00 82.76 406 SER A N 1
ATOM 3178 C CA . SER A 1 406 ? 102.131 103.861 85.648 1.00 82.76 406 SER A CA 1
ATOM 3179 C C . SER A 1 406 ? 102.412 104.774 84.461 1.00 82.76 406 SER A C 1
ATOM 3180 O O . SER A 1 406 ? 102.953 104.326 83.444 1.00 82.76 406 SER A O 1
ATOM 3183 N N . LEU A 1 407 ? 102.052 106.055 84.567 1.00 70.05 407 LEU A N 1
ATOM 3184 C CA . LEU A 1 407 ? 102.190 106.960 83.428 1.00 70.05 407 LEU A CA 1
ATOM 3185 C C . LEU A 1 407 ? 103.650 107.189 83.065 1.00 70.05 407 LEU A C 1
ATOM 3186 O O . LEU A 1 407 ? 104.039 107.045 81.901 1.00 70.05 407 LEU A O 1
ATOM 3191 N N . ARG A 1 408 ? 104.475 107.544 84.047 1.00 62.49 408 ARG A N 1
ATOM 3192 C CA . ARG A 1 408 ? 105.873 107.842 83.771 1.00 62.49 408 ARG A CA 1
ATOM 3193 C C . ARG A 1 408 ? 106.721 106.590 83.599 1.00 62.49 408 ARG A C 1
ATOM 3194 O O . ARG A 1 408 ? 107.897 106.705 83.239 1.00 62.49 408 ARG A O 1
ATOM 3202 N N . HIS A 1 409 ? 106.164 105.405 83.853 1.00 65.59 409 HIS A N 1
ATOM 3203 C CA . HIS A 1 409 ? 106.891 104.177 83.551 1.00 65.59 409 HIS A CA 1
ATOM 3204 C C . HIS A 1 409 ? 106.892 103.884 82.058 1.00 65.59 409 HIS A C 1
ATOM 3205 O O . HIS A 1 409 ? 107.808 103.223 81.557 1.00 65.59 409 HIS A O 1
ATOM 3212 N N . ALA A 1 410 ? 105.883 104.358 81.336 1.00 63.94 410 ALA A N 1
ATOM 3213 C CA . ALA A 1 410 ? 105.779 104.122 79.905 1.00 63.94 410 ALA A CA 1
ATOM 3214 C C . ALA A 1 410 ? 106.352 105.256 79.070 1.00 63.94 410 ALA A C 1
ATOM 3215 O O . ALA A 1 410 ? 106.269 105.199 77.839 1.00 63.94 410 ALA A O 1
ATOM 3217 N N . ILE A 1 411 ? 106.922 106.280 79.696 1.00 64.28 411 ILE A N 1
ATOM 3218 C CA . ILE A 1 411 ? 107.495 107.419 78.989 1.00 64.28 411 ILE A CA 1
ATOM 3219 C C . ILE A 1 411 ? 108.948 107.565 79.413 1.00 64.28 411 ILE A C 1
ATOM 3220 O O . ILE A 1 411 ? 109.234 107.855 80.581 1.00 64.28 411 ILE A O 1
ATOM 3225 N N . ALA A 1 412 ? 109.859 107.370 78.467 1.00 67.91 412 ALA A N 1
ATOM 3226 C CA . ALA A 1 412 ? 111.287 107.552 78.681 1.00 67.91 412 ALA A CA 1
ATOM 3227 C C . ALA A 1 412 ? 111.714 108.847 78.012 1.00 67.91 412 ALA A C 1
ATOM 3228 O O . ALA A 1 412 ? 111.429 109.059 76.830 1.00 67.91 412 ALA A O 1
ATOM 3230 N N . THR A 1 413 ? 112.391 109.710 78.761 1.00 67.52 413 THR A N 1
ATOM 3231 C CA . THR A 1 413 ? 112.681 111.052 78.286 1.00 67.52 413 THR A CA 1
ATOM 3232 C C . THR A 1 413 ? 114.134 111.428 78.532 1.00 67.52 413 THR A C 1
ATOM 3233 O O . THR A 1 413 ? 114.745 111.028 79.527 1.00 67.52 413 THR A O 1
ATOM 3237 N N . VAL A 1 414 ? 114.677 112.195 77.593 1.00 67.72 414 VAL A N 1
ATOM 3238 C CA . VAL A 1 414 ? 115.913 112.943 77.772 1.00 67.72 414 VAL A CA 1
ATOM 3239 C C . VAL A 1 414 ? 115.531 114.411 77.845 1.00 67.72 414 VAL A C 1
ATOM 3240 O O . VAL A 1 414 ? 114.928 114.947 76.906 1.00 67.72 414 VAL A O 1
ATOM 3244 N N . PHE A 1 415 ? 115.871 115.053 78.958 1.00 67.55 415 PHE A N 1
ATOM 3245 C CA . PHE A 1 415 ? 115.490 116.433 79.201 1.00 67.55 415 PHE A CA 1
ATOM 3246 C C . PHE A 1 415 ? 116.391 117.384 78.420 1.00 67.55 415 PHE A C 1
ATOM 3247 O O . PHE A 1 415 ? 117.424 116.997 77.868 1.00 67.55 415 PHE A O 1
ATOM 3255 N N . GLN A 1 416 ? 115.982 118.652 78.375 1.00 72.63 416 GLN A N 1
ATOM 3256 C CA . GLN A 1 416 ? 116.817 119.666 77.742 1.00 72.63 416 GLN A CA 1
ATOM 3257 C C . GLN A 1 416 ? 118.152 119.791 78.461 1.00 72.63 416 GLN A C 1
ATOM 3258 O O . GLN A 1 416 ? 119.206 119.880 77.821 1.00 72.63 416 GLN A O 1
ATOM 3264 N N . ASP A 1 417 ? 118.128 119.789 79.790 1.00 72.01 417 ASP A N 1
ATOM 3265 C CA . ASP A 1 417 ? 119.334 119.789 80.608 1.00 72.01 417 ASP A CA 1
ATOM 3266 C C . ASP A 1 417 ? 119.518 118.387 81.173 1.00 72.01 417 ASP A C 1
ATOM 3267 O O . ASP A 1 417 ? 118.805 117.986 82.098 1.00 72.01 417 ASP A O 1
ATOM 3272 N N . ALA A 1 418 ? 120.478 117.649 80.624 1.00 70.89 418 ALA A N 1
ATOM 3273 C CA . ALA A 1 418 ? 120.680 116.250 80.991 1.00 70.89 418 ALA A CA 1
ATOM 3274 C C . ALA A 1 418 ? 121.223 116.180 82.410 1.00 70.89 418 ALA A C 1
ATOM 3275 O O . ALA A 1 418 ? 122.414 116.387 82.645 1.00 70.89 418 ALA A O 1
ATOM 3277 N N . GLY A 1 419 ? 120.345 115.889 83.367 1.00 63.74 419 GLY A N 1
ATOM 3278 C CA . GLY A 1 419 ? 120.769 115.765 84.751 1.00 63.74 419 GLY A CA 1
ATOM 3279 C C . GLY A 1 419 ? 121.470 114.439 84.995 1.00 63.74 419 GLY A C 1
ATOM 3280 O O . GLY A 1 419 ? 121.128 113.413 84.410 1.00 63.74 419 GLY A O 1
ATOM 3281 N N . LEU A 1 420 ? 122.467 114.473 85.874 1.00 53.54 420 LEU A N 1
ATOM 3282 C CA . LEU A 1 420 ? 123.260 113.293 86.178 1.00 53.54 420 LEU A CA 1
ATOM 3283 C C . LEU A 1 420 ? 123.546 113.230 87.669 1.00 53.54 420 LEU A C 1
ATOM 3284 O O . LEU A 1 420 ? 123.630 114.257 88.347 1.00 53.54 420 LEU A O 1
ATOM 3289 N N . PHE A 1 421 ? 123.690 112.011 88.172 1.00 54.20 421 PHE A N 1
ATOM 3290 C CA . PHE A 1 421 ? 124.147 111.782 89.531 1.00 54.20 421 PHE A CA 1
ATOM 3291 C C . PHE A 1 421 ? 125.663 111.643 89.545 1.00 54.20 421 PHE A C 1
ATOM 3292 O O . PHE A 1 421 ? 126.280 111.228 88.562 1.00 54.20 421 PHE A O 1
ATOM 3300 N N . ASN A 1 422 ? 126.266 111.986 90.681 1.00 59.55 422 ASN A N 1
ATOM 3301 C CA . ASN A 1 422 ? 127.716 111.924 90.805 1.00 59.55 422 ASN A CA 1
ATOM 3302 C C . ASN A 1 422 ? 128.227 110.519 91.096 1.00 59.55 422 ASN A C 1
ATOM 3303 O O . ASN A 1 422 ? 129.370 110.367 91.541 1.00 59.55 422 ASN A O 1
ATOM 3308 N N . ARG A 1 423 ? 127.410 109.497 90.862 1.00 59.53 423 ARG A N 1
ATOM 3309 C CA . ARG A 1 423 ? 127.845 108.115 91.002 1.00 59.53 423 ARG A CA 1
ATOM 3310 C C . ARG A 1 423 ? 128.651 107.718 89.768 1.00 59.53 423 ARG A C 1
ATOM 3311 O O . ARG A 1 423 ? 128.966 108.543 88.907 1.00 59.53 423 ARG A O 1
ATOM 3319 N N . SER A 1 424 ? 128.986 106.437 89.663 1.00 63.69 424 SER A N 1
ATOM 3320 C CA . SER A 1 424 ? 129.746 105.958 88.523 1.00 63.69 424 SER A CA 1
ATOM 3321 C C . SER A 1 424 ? 128.884 105.972 87.263 1.00 63.69 424 SER A C 1
ATOM 3322 O O . SER A 1 424 ? 127.661 106.123 87.312 1.00 63.69 424 SER A O 1
ATOM 3325 N N . VAL A 1 425 ? 129.546 105.817 86.116 1.00 56.87 425 VAL A N 1
ATOM 3326 C CA . VAL A 1 425 ? 128.827 105.757 84.846 1.00 56.87 425 VAL A CA 1
ATOM 3327 C C . VAL A 1 425 ? 127.908 104.544 84.816 1.00 56.87 425 VAL A C 1
ATOM 3328 O O . VAL A 1 425 ? 126.785 104.606 84.297 1.00 56.87 425 VAL A O 1
ATOM 3332 N N . GLU A 1 426 ? 128.364 103.427 85.382 1.00 67.76 426 GLU A N 1
ATOM 3333 C CA . GLU A 1 426 ? 127.531 102.232 85.436 1.00 67.76 426 GLU A CA 1
ATOM 3334 C C . GLU A 1 426 ? 126.216 102.517 86.148 1.00 67.76 426 GLU A C 1
ATOM 3335 O O . GLU A 1 426 ? 125.140 102.176 85.648 1.00 67.76 426 GLU A O 1
ATOM 3341 N N . ASP A 1 427 ? 126.280 103.167 87.311 1.00 62.67 427 ASP A N 1
ATOM 3342 C CA . ASP A 1 427 ? 125.056 103.486 88.035 1.00 62.67 427 ASP A CA 1
ATOM 3343 C C . ASP A 1 427 ? 124.215 104.511 87.283 1.00 62.67 427 ASP A C 1
ATOM 3344 O O . ASP A 1 427 ? 122.982 104.429 87.285 1.00 62.67 427 ASP A O 1
ATOM 3349 N N . ASN A 1 428 ? 124.859 105.483 86.635 1.00 57.43 428 ASN A N 1
ATOM 3350 C CA . ASN A 1 428 ? 124.112 106.481 85.881 1.00 57.43 428 ASN A CA 1
ATOM 3351 C C . ASN A 1 428 ? 123.407 105.885 84.672 1.00 57.43 428 ASN A C 1
ATOM 3352 O O . ASN A 1 428 ? 122.453 106.487 84.171 1.00 57.43 428 ASN A O 1
ATOM 3357 N N . ILE A 1 429 ? 123.857 104.730 84.184 1.00 56.34 429 ILE A N 1
ATOM 3358 C CA . ILE A 1 429 ? 123.111 104.033 83.142 1.00 56.34 429 ILE A CA 1
ATOM 3359 C C . ILE A 1 429 ? 122.140 103.011 83.727 1.00 56.34 429 ILE A C 1
ATOM 3360 O O . ILE A 1 429 ? 121.174 102.627 83.054 1.00 56.34 429 ILE A O 1
ATOM 3365 N N . ARG A 1 430 ? 122.351 102.579 84.970 1.00 68.91 430 ARG A N 1
ATOM 3366 C CA . ARG A 1 430 ? 121.466 101.603 85.593 1.00 68.91 430 ARG A CA 1
ATOM 3367 C C . ARG A 1 430 ? 120.143 102.201 86.054 1.00 68.91 430 ARG A C 1
ATOM 3368 O O . ARG A 1 430 ? 119.269 101.447 86.492 1.00 68.91 430 ARG A O 1
ATOM 3376 N N . VAL A 1 431 ? 119.971 103.520 85.976 1.00 57.13 431 VAL A N 1
ATOM 3377 C CA . VAL A 1 431 ? 118.736 104.151 86.428 1.00 57.13 431 VAL A CA 1
ATOM 3378 C C . VAL A 1 431 ? 117.700 104.105 85.314 1.00 57.13 431 VAL A C 1
ATOM 3379 O O . VAL A 1 431 ? 116.648 104.746 85.402 1.00 57.13 431 VAL A O 1
ATOM 3383 N N . GLY A 1 432 ? 117.993 103.352 84.260 1.00 67.41 432 GLY A N 1
ATOM 3384 C CA . GLY A 1 432 ? 116.993 103.020 83.267 1.00 67.41 432 GLY A CA 1
ATOM 3385 C C . GLY A 1 432 ? 116.263 101.771 83.712 1.00 67.41 432 GLY A C 1
ATOM 3386 O O . GLY A 1 432 ? 115.638 101.772 84.776 1.00 67.41 432 GLY A O 1
ATOM 3387 N N . ARG A 1 433 ? 116.320 100.706 82.918 1.00 74.63 433 ARG A N 1
ATOM 3388 C CA . ARG A 1 433 ? 115.860 99.412 83.401 1.00 74.63 433 ARG A CA 1
ATOM 3389 C C . ARG A 1 433 ? 116.665 99.023 84.633 1.00 74.63 433 ARG A C 1
ATOM 3390 O O . ARG A 1 433 ? 117.897 99.094 84.632 1.00 74.63 433 ARG A O 1
ATOM 3398 N N . ALA A 1 434 ? 115.962 98.618 85.691 1.00 78.08 434 ALA A N 1
ATOM 3399 C CA . ALA A 1 434 ? 116.583 98.546 87.009 1.00 78.08 434 ALA A CA 1
ATOM 3400 C C . ALA A 1 434 ? 117.663 97.472 87.073 1.00 78.08 434 ALA A C 1
ATOM 3401 O O . ALA A 1 434 ? 118.792 97.741 87.498 1.00 78.08 434 ALA A O 1
ATOM 3403 N N . ASN A 1 435 ? 117.340 96.250 86.659 1.00 86.14 435 ASN A N 1
ATOM 3404 C CA . ASN A 1 435 ? 118.227 95.113 86.877 1.00 86.14 435 ASN A CA 1
ATOM 3405 C C . ASN A 1 435 ? 118.268 94.209 85.656 1.00 86.14 435 ASN A C 1
ATOM 3406 O O . ASN A 1 435 ? 118.184 92.982 85.772 1.00 86.14 435 ASN A O 1
ATOM 3411 N N . ALA A 1 436 ? 118.380 94.795 84.466 1.00 90.03 436 ALA A N 1
ATOM 3412 C CA . ALA A 1 436 ? 118.365 93.987 83.254 1.00 90.03 436 ALA A CA 1
ATOM 3413 C C . ALA A 1 436 ? 119.557 93.039 83.186 1.00 90.03 436 ALA A C 1
ATOM 3414 O O . ALA A 1 436 ? 119.393 91.825 83.347 1.00 90.03 436 ALA A O 1
ATOM 3416 N N . THR A 1 437 ? 120.754 93.587 82.986 1.00 87.26 437 THR A N 1
ATOM 3417 C CA . THR A 1 437 ? 122.014 92.848 82.959 1.00 87.26 437 THR A CA 1
ATOM 3418 C C . THR A 1 437 ? 123.122 93.851 82.664 1.00 87.26 437 THR A C 1
ATOM 3419 O O . THR A 1 437 ? 122.861 95.025 82.385 1.00 87.26 437 THR A O 1
ATOM 3423 N N . HIS A 1 438 ? 124.366 93.374 82.725 1.00 81.77 438 HIS A N 1
ATOM 3424 C CA . HIS A 1 438 ? 125.494 94.214 82.337 1.00 81.77 438 HIS A CA 1
ATOM 3425 C C . HIS A 1 438 ? 125.684 94.252 80.826 1.00 81.77 438 HIS A C 1
ATOM 3426 O O . HIS A 1 438 ? 126.118 95.276 80.283 1.00 81.77 438 HIS A O 1
ATOM 3433 N N . GLU A 1 439 ? 125.370 93.154 80.134 1.00 87.32 439 GLU A N 1
ATOM 3434 C CA . GLU A 1 439 ? 125.550 93.122 78.687 1.00 87.32 439 GLU A CA 1
ATOM 3435 C C . GLU A 1 439 ? 124.629 94.114 77.991 1.00 87.32 439 GLU A C 1
ATOM 3436 O O . GLU A 1 439 ? 125.028 94.764 77.019 1.00 87.32 439 GLU A O 1
ATOM 3442 N N . GLU A 1 440 ? 123.390 94.245 78.468 1.00 85.87 440 GLU A N 1
ATOM 3443 C CA . GLU A 1 440 ? 122.490 95.227 77.876 1.00 85.87 440 GLU A CA 1
ATOM 3444 C C . GLU A 1 440 ? 122.929 96.651 78.190 1.00 85.87 440 GLU A C 1
ATOM 3445 O O . GLU A 1 440 ? 122.729 97.549 77.368 1.00 85.87 440 GLU A O 1
ATOM 3451 N N . VAL A 1 441 ? 123.531 96.877 79.359 1.00 76.43 441 VAL A N 1
ATOM 3452 C CA . VAL A 1 441 ? 124.114 98.185 79.649 1.00 76.43 441 VAL A CA 1
ATOM 3453 C C . VAL A 1 441 ? 125.215 98.498 78.646 1.00 76.43 441 VAL A C 1
ATOM 3454 O O . VAL A 1 441 ? 125.291 99.606 78.097 1.00 76.43 441 VAL A O 1
ATOM 3458 N N . HIS A 1 442 ? 126.079 97.515 78.386 1.00 87.16 442 HIS A N 1
ATOM 3459 C CA . HIS A 1 442 ? 127.137 97.690 77.397 1.00 87.16 442 HIS A CA 1
ATOM 3460 C C . HIS A 1 442 ? 126.558 97.970 76.016 1.00 87.16 442 HIS A C 1
ATOM 3461 O O . HIS A 1 442 ? 127.057 98.837 75.289 1.00 87.16 442 HIS A O 1
ATOM 3468 N N . ALA A 1 443 ? 125.505 97.245 75.637 1.00 82.20 443 ALA A N 1
ATOM 3469 C CA . ALA A 1 443 ? 124.891 97.448 74.328 1.00 82.20 443 ALA A CA 1
ATOM 3470 C C . ALA A 1 443 ? 124.277 98.837 74.211 1.00 82.20 443 ALA A C 1
ATOM 3471 O O . ALA A 1 443 ? 124.399 99.492 73.170 1.00 82.20 443 ALA A O 1
ATOM 3473 N N . ALA A 1 444 ? 123.603 99.298 75.267 1.00 80.53 444 ALA A N 1
ATOM 3474 C CA . ALA A 1 444 ? 123.009 100.629 75.246 1.00 80.53 444 ALA A CA 1
ATOM 3475 C C . ALA A 1 444 ? 124.077 101.705 75.145 1.00 80.53 444 ALA A C 1
ATOM 3476 O O . ALA A 1 444 ? 123.909 102.692 74.420 1.00 80.53 444 ALA A O 1
ATOM 3478 N N . ALA A 1 445 ? 125.184 101.537 75.870 1.00 84.06 445 ALA A N 1
ATOM 3479 C CA . ALA A 1 445 ? 126.288 102.481 75.742 1.00 84.06 445 ALA A CA 1
ATOM 3480 C C . ALA A 1 445 ? 126.860 102.463 74.331 1.00 84.06 445 ALA A C 1
ATOM 3481 O O . ALA A 1 445 ? 127.200 103.514 73.777 1.00 84.06 445 ALA A O 1
ATOM 3483 N N . LYS A 1 446 ? 126.976 101.275 73.736 1.00 90.28 446 LYS A N 1
ATOM 3484 C CA . LYS A 1 446 ? 127.509 101.165 72.382 1.00 90.28 446 LYS A CA 1
ATOM 3485 C C . LYS A 1 446 ? 126.601 101.852 71.370 1.00 90.28 446 LYS A C 1
ATOM 3486 O O . LYS A 1 446 ? 127.084 102.500 70.434 1.00 90.28 446 LYS A O 1
ATOM 3492 N N . ALA A 1 447 ? 125.284 101.715 71.539 1.00 90.73 447 ALA A N 1
ATOM 3493 C CA . ALA A 1 447 ? 124.346 102.279 70.574 1.00 90.73 447 ALA A CA 1
ATOM 3494 C C . ALA A 1 447 ? 124.412 103.801 70.548 1.00 90.73 447 ALA A C 1
ATOM 3495 O O . ALA A 1 447 ? 124.363 104.410 69.474 1.00 90.73 447 ALA A O 1
ATOM 3497 N N . ALA A 1 448 ? 124.523 104.432 71.715 1.00 85.54 448 ALA A N 1
ATOM 3498 C CA . ALA A 1 448 ? 124.551 105.883 71.815 1.00 85.54 448 ALA A CA 1
ATOM 3499 C C . ALA A 1 448 ? 125.956 106.457 71.686 1.00 85.54 448 ALA A C 1
ATOM 3500 O O . ALA A 1 448 ? 126.195 107.587 72.128 1.00 85.54 448 ALA A O 1
ATOM 3502 N N . ALA A 1 449 ? 126.886 105.702 71.101 1.00 81.43 449 ALA A N 1
ATOM 3503 C CA . ALA A 1 449 ? 128.275 106.118 70.919 1.00 81.43 449 ALA A CA 1
ATOM 3504 C C . ALA A 1 449 ? 128.949 106.479 72.236 1.00 81.43 449 ALA A C 1
ATOM 3505 O O . ALA A 1 449 ? 129.927 107.231 72.250 1.00 81.43 449 ALA A O 1
ATOM 3507 N N . ALA A 1 450 ? 128.440 105.959 73.350 1.00 81.75 450 ALA A N 1
ATOM 3508 C CA . ALA A 1 450 ? 129.037 106.223 74.650 1.00 81.75 450 ALA A CA 1
ATOM 3509 C C . ALA A 1 450 ? 130.110 105.215 75.026 1.00 81.75 450 ALA A C 1
ATOM 3510 O O . ALA A 1 450 ? 130.888 105.476 75.948 1.00 81.75 450 ALA A O 1
ATOM 3512 N N . HIS A 1 451 ? 130.172 104.075 74.342 1.00 86.72 451 HIS A N 1
ATOM 3513 C CA . HIS A 1 451 ? 131.164 103.062 74.679 1.00 86.72 451 HIS A CA 1
ATOM 3514 C C . HIS A 1 451 ? 132.550 103.424 74.167 1.00 86.72 451 HIS A C 1
ATOM 3515 O O . HIS A 1 451 ? 133.551 103.107 74.820 1.00 86.72 451 HIS A O 1
ATOM 3522 N N . ASP A 1 452 ? 132.626 104.082 73.010 1.00 90.27 452 ASP A N 1
ATOM 3523 C CA . ASP A 1 452 ? 133.912 104.292 72.357 1.00 90.27 452 ASP A CA 1
ATOM 3524 C C . ASP A 1 452 ? 134.826 105.178 73.194 1.00 90.27 452 ASP A C 1
ATOM 3525 O O . ASP A 1 452 ? 136.009 104.867 73.373 1.00 90.27 452 ASP A O 1
ATOM 3530 N N . PHE A 1 453 ? 134.300 106.284 73.721 1.00 81.73 453 PHE A N 1
ATOM 3531 C CA . PHE A 1 453 ? 135.157 107.203 74.456 1.00 81.73 453 PHE A CA 1
ATOM 3532 C C . PHE A 1 453 ? 135.479 106.702 75.854 1.00 81.73 453 PHE A C 1
ATOM 3533 O O . PHE A 1 453 ? 136.446 107.177 76.457 1.00 81.73 453 PHE A O 1
ATOM 3541 N N . ILE A 1 454 ? 134.697 105.759 76.377 1.00 77.22 454 ILE A N 1
ATOM 3542 C CA . ILE A 1 454 ? 134.823 105.346 77.768 1.00 77.22 454 ILE A CA 1
ATOM 3543 C C . ILE A 1 454 ? 135.538 104.010 77.935 1.00 77.22 454 ILE A C 1
ATOM 3544 O O . ILE A 1 454 ? 136.031 103.722 79.036 1.00 77.22 454 ILE A O 1
ATOM 3549 N N . LEU A 1 455 ? 135.620 103.191 76.883 1.00 88.92 455 LEU A N 1
ATOM 3550 C CA . LEU A 1 455 ? 136.275 101.895 77.017 1.00 88.92 455 LEU A CA 1
ATOM 3551 C C . LEU A 1 455 ? 137.752 102.023 77.357 1.00 88.92 455 LEU A C 1
ATOM 3552 O O . LEU A 1 455 ? 138.336 101.077 77.895 1.00 88.92 455 LEU A O 1
ATOM 3557 N N . ALA A 1 456 ? 138.370 103.164 77.059 1.00 89.17 456 ALA A N 1
ATOM 3558 C CA . ALA A 1 456 ? 139.803 103.343 77.248 1.00 89.17 456 ALA A CA 1
ATOM 3559 C C . ALA A 1 456 ? 140.127 104.626 78.006 1.00 89.17 456 ALA A C 1
ATOM 3560 O O . ALA A 1 456 ? 140.990 105.397 77.584 1.00 89.17 456 ALA A O 1
ATOM 3562 N N . LYS A 1 457 ? 139.446 104.872 79.124 1.00 82.71 457 LYS A N 1
ATOM 3563 C CA . LYS A 1 457 ? 139.796 106.002 79.972 1.00 82.71 457 LYS A CA 1
ATOM 3564 C C . LYS A 1 457 ? 139.238 105.802 81.373 1.00 82.71 457 LYS A C 1
ATOM 3565 O O . LYS A 1 457 ? 138.086 105.397 81.541 1.00 82.71 457 LYS A O 1
ATOM 3571 N N . SER A 1 458 ? 140.083 106.066 82.371 1.00 87.34 458 SER A N 1
ATOM 3572 C CA . SER A 1 458 ? 139.671 106.273 83.759 1.00 87.34 458 SER A CA 1
ATOM 3573 C C . SER A 1 458 ? 138.879 105.079 84.302 1.00 87.34 458 SER A C 1
ATOM 3574 O O . SER A 1 458 ? 137.686 105.163 84.592 1.00 87.34 458 SER A O 1
ATOM 3577 N N . GLU A 1 459 ? 139.585 103.955 84.424 1.00 89.25 459 GLU A N 1
ATOM 3578 C CA . GLU A 1 459 ? 139.090 102.790 85.160 1.00 89.25 459 GLU A CA 1
ATOM 3579 C C . GLU A 1 459 ? 137.813 102.211 84.554 1.00 89.25 459 GLU A C 1
ATOM 3580 O O . GLU A 1 459 ? 136.988 101.633 85.265 1.00 89.25 459 GLU A O 1
ATOM 3586 N N . G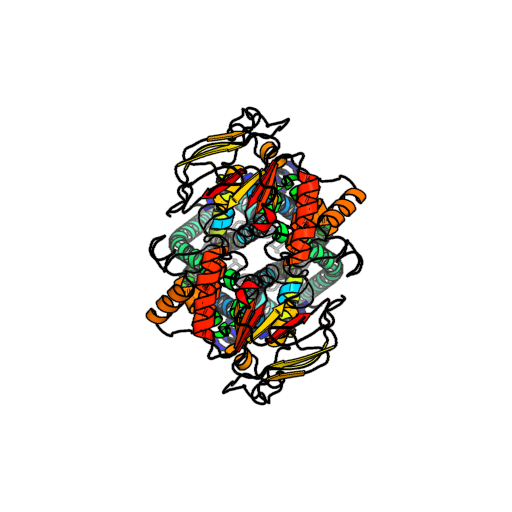LY A 1 460 ? 137.633 102.362 83.243 1.00 83.63 460 GLY A N 1
ATOM 3587 C CA . GLY A 1 460 ? 136.500 101.739 82.580 1.00 83.63 460 GLY A CA 1
ATOM 3588 C C . GLY A 1 460 ? 135.161 102.316 83.013 1.00 83.63 460 GLY A C 1
ATOM 3589 O O . GLY A 1 460 ? 135.035 103.496 83.351 1.00 83.63 460 GLY A O 1
ATOM 3590 N N . TYR A 1 461 ? 134.140 101.453 83.002 1.00 77.28 461 TYR A N 1
ATOM 3591 C CA . TYR A 1 461 ? 132.790 101.894 83.339 1.00 77.28 461 TYR A CA 1
ATOM 3592 C C . TYR A 1 461 ? 132.700 102.411 84.766 1.00 77.28 461 TYR A C 1
ATOM 3593 O O . TYR A 1 461 ? 131.994 103.390 85.030 1.00 77.28 461 TYR A O 1
ATOM 3602 N N . ASP A 1 462 ? 133.402 101.781 85.702 1.00 76.37 462 ASP A N 1
ATOM 3603 C CA . ASP A 1 462 ? 133.336 102.264 87.075 1.00 76.37 462 ASP A CA 1
ATOM 3604 C C . ASP A 1 462 ? 134.144 103.546 87.215 1.00 76.37 462 ASP A C 1
ATOM 3605 O O . ASP A 1 462 ? 135.158 103.580 87.917 1.00 76.37 462 ASP A O 1
ATOM 3610 N N . THR A 1 463 ? 133.693 104.605 86.547 1.00 73.17 463 THR A N 1
ATOM 3611 C CA . THR A 1 463 ? 134.349 105.904 86.563 1.00 73.17 463 THR A CA 1
ATOM 3612 C C . THR A 1 463 ? 133.432 106.901 87.247 1.00 73.17 463 THR A C 1
ATOM 3613 O O . THR A 1 463 ? 132.309 107.130 86.787 1.00 73.17 463 THR A O 1
ATOM 3617 N N . PHE A 1 464 ? 133.907 107.497 88.332 1.00 62.65 464 PHE A N 1
ATOM 3618 C CA . PHE A 1 464 ? 133.109 108.494 89.023 1.00 62.65 464 PHE A CA 1
ATOM 3619 C C . PHE A 1 464 ? 133.013 109.767 88.193 1.00 62.65 464 PHE A C 1
ATOM 3620 O O . PHE A 1 464 ? 133.880 110.068 87.370 1.00 62.65 464 PHE A O 1
ATOM 3628 N N . VAL A 1 465 ? 131.932 110.510 88.407 1.00 57.47 465 VAL A N 1
ATOM 3629 C CA . VAL A 1 465 ? 131.757 111.828 87.817 1.00 57.47 465 VAL A CA 1
ATOM 3630 C C . VAL A 1 465 ? 131.452 112.807 88.939 1.00 57.47 465 VAL A C 1
ATOM 3631 O O . VAL A 1 465 ? 130.910 112.437 89.985 1.00 57.47 465 VAL A O 1
ATOM 3635 N N . GLY A 1 466 ? 131.811 114.065 88.721 1.00 64.47 466 GLY A N 1
ATOM 3636 C CA . GLY A 1 466 ? 131.632 115.081 89.732 1.00 64.47 466 GLY A CA 1
ATOM 3637 C C . GLY A 1 466 ? 130.179 115.485 89.874 1.00 64.47 466 GLY A C 1
ATOM 3638 O O . GLY A 1 466 ? 129.271 114.918 89.266 1.00 64.47 466 GLY A O 1
ATOM 3639 N N . GLU A 1 467 ? 129.963 116.492 90.715 1.00 67.12 467 GLU A N 1
ATOM 3640 C CA . GLU A 1 467 ? 128.621 117.016 90.922 1.00 67.12 467 GLU A CA 1
ATOM 3641 C C . GLU A 1 467 ? 128.027 117.474 89.599 1.00 67.12 467 GLU A C 1
ATOM 3642 O O . GLU A 1 467 ? 128.675 118.189 88.829 1.00 67.12 467 GLU A O 1
ATOM 3648 N N . ARG A 1 468 ? 126.795 117.044 89.331 1.00 60.56 468 ARG A N 1
ATOM 3649 C CA . ARG A 1 468 ? 126.087 117.382 88.098 1.00 60.56 468 ARG A CA 1
ATOM 3650 C C . ARG A 1 468 ? 126.881 116.972 86.862 1.00 60.56 468 ARG A C 1
ATOM 3651 O O . ARG A 1 468 ? 126.781 117.604 85.808 1.00 60.56 468 ARG A O 1
ATOM 3659 N N . GLY A 1 469 ? 127.672 115.911 86.982 1.00 65.50 469 GLY A N 1
ATOM 3660 C CA . GLY A 1 469 ? 128.444 115.418 85.852 1.00 65.50 469 GLY A CA 1
ATOM 3661 C C . GLY A 1 469 ? 129.445 116.413 85.312 1.00 65.50 469 GLY A C 1
ATOM 3662 O O . GLY A 1 469 ? 129.589 116.547 84.091 1.00 65.50 469 GLY A O 1
ATOM 3663 N N . SER A 1 470 ? 130.152 117.112 86.197 1.00 71.88 470 SER A N 1
ATOM 3664 C CA . SER A 1 470 ? 131.087 118.145 85.774 1.00 71.88 470 SER A CA 1
ATOM 3665 C C . SER A 1 470 ? 132.390 117.588 85.222 1.00 71.88 470 SER A C 1
ATOM 3666 O O . SER A 1 470 ? 133.197 118.362 84.697 1.00 71.88 470 SER A O 1
ATOM 3669 N N . GLN A 1 471 ? 132.619 116.282 85.320 1.00 69.17 471 GLN A N 1
ATOM 3670 C CA . GLN A 1 471 ? 133.885 115.686 84.924 1.00 69.17 471 GLN A CA 1
ATOM 3671 C C . GLN A 1 471 ? 133.842 115.050 83.542 1.00 69.17 471 GLN A C 1
ATOM 3672 O O . GLN A 1 471 ? 134.750 114.289 83.198 1.00 69.17 471 GLN A O 1
ATOM 3678 N N . LEU A 1 472 ? 132.814 115.335 82.743 1.00 66.65 472 LEU A N 1
ATOM 3679 C CA . LEU A 1 472 ? 132.695 114.740 81.417 1.00 66.65 472 LEU A CA 1
ATOM 3680 C C . LEU A 1 472 ? 132.340 115.778 80.360 1.00 66.65 472 LEU A C 1
ATOM 3681 O O . LEU A 1 472 ? 131.784 115.432 79.317 1.00 66.65 472 LEU A O 1
ATOM 3686 N N . SER A 1 473 ? 132.653 117.044 80.609 1.00 70.25 473 SER A N 1
ATOM 3687 C CA . SER A 1 473 ? 132.323 118.132 79.677 1.00 70.25 473 SER A CA 1
ATOM 3688 C C . SER A 1 473 ? 130.800 118.197 79.530 1.00 70.25 473 SER A C 1
ATOM 3689 O O . SER A 1 473 ? 130.060 117.873 80.468 1.00 70.25 473 SER A O 1
ATOM 3692 N N . GLY A 1 474 ? 130.315 118.626 78.366 1.00 72.96 474 GLY A N 1
ATOM 3693 C CA . GLY A 1 474 ? 128.886 118.728 78.144 1.00 72.96 474 GLY A CA 1
ATOM 3694 C C . GLY A 1 474 ? 128.316 117.695 77.194 1.00 72.96 474 GLY A C 1
ATOM 3695 O O . GLY A 1 474 ? 127.229 117.163 77.431 1.00 72.96 474 GLY A O 1
ATOM 3696 N N . GLY A 1 475 ? 129.040 117.401 76.113 1.00 78.83 475 GLY A N 1
ATOM 3697 C CA . GLY A 1 475 ? 128.530 116.461 75.128 1.00 78.83 475 GLY A CA 1
ATOM 3698 C C . GLY A 1 475 ? 128.451 115.040 75.651 1.00 78.83 475 GLY A C 1
ATOM 3699 O O . GLY A 1 475 ? 127.507 114.303 75.343 1.00 78.83 475 GLY A O 1
ATOM 3700 N N . GLU A 1 476 ? 129.444 114.631 76.442 1.00 81.40 476 GLU A N 1
ATOM 3701 C CA . GLU A 1 476 ? 129.437 113.278 76.979 1.00 81.40 476 GLU A CA 1
ATOM 3702 C C . GLU A 1 476 ? 128.243 113.073 77.898 1.00 81.40 476 GLU A C 1
ATOM 3703 O O . GLU A 1 476 ? 127.684 111.971 77.963 1.00 81.40 476 GLU A O 1
ATOM 3709 N N . ARG A 1 477 ? 127.836 114.127 78.608 1.00 70.04 477 ARG A N 1
ATOM 3710 C CA . ARG A 1 477 ? 126.626 114.064 79.417 1.00 70.04 477 ARG A CA 1
ATOM 3711 C C . ARG A 1 477 ? 125.408 113.782 78.549 1.00 70.04 477 ARG A C 1
ATOM 3712 O O . ARG A 1 477 ? 124.543 112.975 78.915 1.00 70.04 477 ARG A O 1
ATOM 3720 N N . GLN A 1 478 ? 125.325 114.438 77.390 1.00 73.30 478 GLN A N 1
ATOM 3721 C CA . GLN A 1 478 ? 124.220 114.190 76.474 1.00 73.30 478 GLN A CA 1
ATOM 3722 C C . GLN A 1 478 ? 124.237 112.752 75.976 1.00 73.30 478 GLN A C 1
ATOM 3723 O O . GLN A 1 478 ? 123.184 112.111 75.866 1.00 73.30 478 GLN A O 1
ATOM 3729 N N . ARG A 1 479 ? 125.425 112.229 75.666 1.00 71.45 479 ARG A N 1
ATOM 3730 C CA . ARG A 1 479 ? 125.516 110.841 75.223 1.00 71.45 479 ARG A CA 1
ATOM 3731 C C . ARG A 1 479 ? 125.055 109.880 76.310 1.00 71.45 479 ARG A C 1
ATOM 3732 O O . ARG A 1 479 ? 124.339 108.912 76.029 1.00 71.45 479 ARG A O 1
ATOM 3740 N N . LEU A 1 480 ? 125.465 110.122 77.556 1.00 60.37 480 LEU A N 1
ATOM 3741 C CA . LEU A 1 480 ? 125.025 109.258 78.648 1.00 60.37 480 LEU A CA 1
ATOM 3742 C C . LEU A 1 480 ? 123.517 109.328 78.841 1.00 60.37 480 LEU A C 1
ATOM 3743 O O . LEU A 1 480 ? 122.870 108.303 79.083 1.00 60.37 480 LEU A O 1
ATOM 3748 N N . ALA A 1 481 ? 122.936 110.525 78.745 1.00 57.93 481 ALA A N 1
ATOM 3749 C CA . ALA A 1 481 ? 121.487 110.642 78.879 1.00 57.93 481 ALA A CA 1
ATOM 3750 C C . ALA A 1 481 ? 120.768 109.889 77.766 1.00 57.93 481 ALA A C 1
ATOM 3751 O O . ALA A 1 481 ? 119.769 109.200 78.014 1.00 57.93 481 ALA A O 1
ATOM 3753 N N . ILE A 1 482 ? 121.265 110.005 76.533 1.00 58.39 482 ILE A N 1
ATOM 3754 C CA . ILE A 1 482 ? 120.654 109.288 75.418 1.00 58.39 482 ILE A CA 1
ATOM 3755 C C . ILE A 1 482 ? 120.751 107.785 75.634 1.00 58.39 482 ILE A C 1
ATOM 3756 O O . ILE A 1 482 ? 119.787 107.044 75.399 1.00 58.39 482 ILE A O 1
ATOM 3761 N N . ALA A 1 483 ? 121.913 107.310 76.087 1.00 63.96 483 ALA A N 1
ATOM 3762 C CA . ALA A 1 483 ? 122.080 105.884 76.344 1.00 63.96 483 ALA A CA 1
ATOM 3763 C C . ALA A 1 483 ? 121.129 105.408 77.433 1.00 63.96 483 ALA A C 1
ATOM 3764 O O . ALA A 1 483 ? 120.536 104.329 77.322 1.00 63.96 483 ALA A O 1
ATOM 3766 N N . ARG A 1 484 ? 120.971 106.200 78.492 1.00 57.02 484 ARG A N 1
ATOM 3767 C CA . ARG A 1 484 ? 120.040 105.851 79.559 1.00 57.02 484 ARG A CA 1
ATOM 3768 C C . ARG A 1 484 ? 118.618 105.726 79.030 1.00 57.02 484 ARG A C 1
ATOM 3769 O O . ARG A 1 484 ? 117.922 104.735 79.296 1.00 57.02 484 ARG A O 1
ATOM 3777 N N . ALA A 1 485 ? 118.173 106.723 78.263 1.00 62.46 485 ALA A N 1
ATOM 3778 C CA . ALA A 1 485 ? 116.817 106.681 77.728 1.00 62.46 485 ALA A CA 1
ATOM 3779 C C . ALA A 1 485 ? 116.623 105.475 76.823 1.00 62.46 485 ALA A C 1
ATOM 3780 O O . ALA A 1 485 ? 115.580 104.814 76.873 1.00 62.46 485 ALA A O 1
ATOM 3782 N N . ILE A 1 486 ? 117.619 105.169 75.991 1.00 63.02 486 ILE A N 1
ATOM 3783 C CA . ILE A 1 486 ? 117.508 104.015 75.105 1.00 63.02 486 ILE A CA 1
ATOM 3784 C C . ILE A 1 486 ? 117.436 102.730 75.916 1.00 63.02 486 ILE A C 1
ATOM 3785 O O . ILE A 1 486 ? 116.672 101.813 75.591 1.00 63.02 486 ILE A O 1
ATOM 3790 N N . LEU A 1 487 ? 118.217 102.648 76.993 1.00 66.33 487 LEU A N 1
ATOM 3791 C CA . LEU A 1 487 ? 118.205 101.449 77.821 1.00 66.33 487 LEU A CA 1
ATOM 3792 C C . LEU A 1 487 ? 116.864 101.251 78.510 1.00 66.33 487 LEU A C 1
ATOM 3793 O O . LEU A 1 487 ? 116.436 100.107 78.700 1.00 66.33 487 LEU A O 1
ATOM 3798 N N . LYS A 1 488 ? 116.192 102.338 78.901 1.00 71.12 488 LYS A N 1
ATOM 3799 C CA . LYS A 1 488 ? 114.909 102.180 79.583 1.00 71.12 488 LYS A CA 1
ATOM 3800 C C . LYS A 1 488 ? 113.884 101.494 78.686 1.00 71.12 488 LYS A C 1
ATOM 3801 O O . LYS A 1 488 ? 113.086 100.677 79.160 1.00 71.12 488 LYS A O 1
ATOM 3807 N N . ASP A 1 489 ? 113.889 101.815 77.390 1.00 80.14 489 ASP A N 1
ATOM 3808 C CA . ASP A 1 489 ? 113.056 101.139 76.391 1.00 80.14 489 ASP A CA 1
ATOM 3809 C C . ASP A 1 489 ? 111.567 101.262 76.722 1.00 80.14 489 ASP A C 1
ATOM 3810 O O . ASP A 1 489 ? 110.881 100.281 77.011 1.00 80.14 489 ASP A O 1
ATOM 3815 N N . SER A 1 490 ? 111.081 102.484 76.678 1.00 76.47 490 SER A N 1
ATOM 3816 C CA . SER A 1 490 ? 109.666 102.668 76.945 1.00 76.47 490 SER A CA 1
ATOM 3817 C C . SER A 1 490 ? 108.896 102.904 75.649 1.00 76.47 490 SER A C 1
ATOM 3818 O O . SER A 1 490 ? 109.459 103.395 74.667 1.00 76.47 490 SER A O 1
ATOM 3821 N N . PRO A 1 491 ? 107.608 102.549 75.613 1.00 74.97 491 PRO A N 1
ATOM 3822 C CA . PRO A 1 491 ? 106.831 102.742 74.378 1.00 74.97 491 PRO A CA 1
ATOM 3823 C C . PRO A 1 491 ? 106.744 104.187 73.923 1.00 74.97 491 PRO A C 1
ATOM 3824 O O . PRO A 1 491 ? 106.683 104.442 72.715 1.00 74.97 491 PRO A O 1
ATOM 3828 N N . ILE A 1 492 ? 106.725 105.143 74.847 1.00 72.71 492 ILE A N 1
ATOM 3829 C CA . ILE A 1 492 ? 106.723 106.563 74.520 1.00 72.71 492 ILE A CA 1
ATOM 3830 C C . ILE A 1 492 ? 108.115 107.107 74.798 1.00 72.71 492 ILE A C 1
ATOM 3831 O O . ILE A 1 492 ? 108.657 106.902 75.889 1.00 72.71 492 ILE A O 1
ATOM 3836 N N . LEU A 1 493 ? 108.698 107.789 73.816 1.00 76.42 493 LEU A N 1
ATOM 3837 C CA . LEU A 1 493 ? 110.046 108.325 73.940 1.00 76.42 493 LEU A CA 1
ATOM 3838 C C . LEU A 1 493 ? 110.030 109.826 73.697 1.00 76.42 493 LEU A C 1
ATOM 3839 O O . LEU A 1 493 ? 109.249 110.323 72.884 1.00 76.42 493 LEU A O 1
ATOM 3844 N N . VAL A 1 494 ? 110.883 110.546 74.418 1.00 70.15 494 VAL A N 1
ATOM 3845 C CA . VAL A 1 494 ? 111.001 111.994 74.274 1.00 70.15 494 VAL A CA 1
ATOM 3846 C C . VAL A 1 494 ? 112.476 112.365 74.266 1.00 70.15 494 VAL A C 1
ATOM 3847 O O . VAL A 1 494 ? 113.246 111.889 75.105 1.00 70.15 494 VAL A O 1
ATOM 3851 N N . LEU A 1 495 ? 112.867 113.226 73.330 1.00 71.56 495 LEU A N 1
ATOM 3852 C CA . LEU A 1 495 ? 114.240 113.713 73.231 1.00 71.56 495 LEU A CA 1
ATOM 3853 C C . LEU A 1 495 ? 114.189 115.231 73.097 1.00 71.56 495 LEU A C 1
ATOM 3854 O O . LEU A 1 495 ? 113.957 115.749 72.000 1.00 71.56 495 LEU A O 1
ATOM 3859 N N . ASP A 1 496 ? 114.403 115.943 74.203 1.00 79.33 496 ASP A N 1
ATOM 3860 C CA . ASP A 1 496 ? 114.431 117.403 74.196 1.00 79.33 496 ASP A CA 1
ATOM 3861 C C . ASP A 1 496 ? 115.870 117.836 73.968 1.00 79.33 496 ASP A C 1
ATOM 3862 O O . ASP A 1 496 ? 116.696 117.776 74.880 1.00 79.33 496 ASP A O 1
ATOM 3867 N N . GLU A 1 497 ? 116.171 118.274 72.744 1.00 81.92 497 GLU A N 1
ATOM 3868 C CA . GLU A 1 497 ? 117.518 118.698 72.365 1.00 81.92 497 GLU A CA 1
ATOM 3869 C C . GLU A 1 497 ? 118.534 117.593 72.655 1.00 81.92 497 GLU A C 1
ATOM 3870 O O . GLU A 1 497 ? 119.415 117.721 73.507 1.00 81.92 497 GLU A O 1
ATOM 3876 N N . ALA A 1 498 ? 118.373 116.481 71.937 1.00 85.35 498 ALA A N 1
ATOM 3877 C CA . ALA A 1 498 ? 119.262 115.344 72.122 1.00 85.35 498 ALA A CA 1
ATOM 3878 C C . ALA A 1 498 ? 120.653 115.595 71.561 1.00 85.35 498 ALA A C 1
ATOM 3879 O O . ALA A 1 498 ? 121.589 114.874 71.920 1.00 85.35 498 ALA A O 1
ATOM 3881 N N . THR A 1 499 ? 120.816 116.595 70.700 1.00 92.58 499 THR A N 1
ATOM 3882 C CA . THR A 1 499 ? 122.095 116.896 70.063 1.00 92.58 499 THR A CA 1
ATOM 3883 C C . THR A 1 499 ? 122.486 118.346 70.313 1.00 92.58 499 THR A C 1
ATOM 3884 O O . THR A 1 499 ? 122.888 119.080 69.408 1.00 92.58 499 THR A O 1
ATOM 3888 N N . SER A 1 500 ? 122.369 118.778 71.567 1.00 82.65 500 SER A N 1
ATOM 3889 C CA . SER A 1 500 ? 122.742 120.139 71.926 1.00 82.65 500 SER A CA 1
ATOM 3890 C C . SER A 1 500 ? 124.247 120.355 71.924 1.00 82.65 500 SER A C 1
ATOM 3891 O O . SER A 1 500 ? 124.697 121.473 71.656 1.00 82.65 500 SER A O 1
ATOM 3894 N N . ALA A 1 501 ? 125.032 119.319 72.212 1.00 87.85 501 ALA A N 1
ATOM 3895 C CA . ALA A 1 501 ? 126.480 119.445 72.328 1.00 87.85 501 ALA A CA 1
ATOM 3896 C C . ALA A 1 501 ? 127.181 118.313 71.593 1.00 87.85 501 ALA A C 1
ATOM 3897 O O . ALA A 1 501 ? 128.118 117.698 72.110 1.00 87.85 501 ALA A O 1
ATOM 3899 N N . LEU A 1 502 ? 126.734 118.018 70.376 1.00 87.64 502 LEU A N 1
ATOM 3900 C CA . LEU A 1 502 ? 127.357 117.007 69.535 1.00 87.64 502 LEU A CA 1
ATOM 3901 C C . LEU A 1 502 ? 127.629 117.600 68.162 1.00 87.64 502 LEU A C 1
ATOM 3902 O O . LEU A 1 502 ? 126.817 118.368 67.640 1.00 87.64 502 LEU A O 1
ATOM 3907 N N . ASP A 1 503 ? 128.770 117.244 67.578 1.00 99.26 503 ASP A N 1
ATOM 3908 C CA . ASP A 1 503 ? 129.073 117.689 66.228 1.00 99.26 503 ASP A CA 1
ATOM 3909 C C . ASP A 1 503 ? 128.226 116.908 65.226 1.00 99.26 503 ASP A C 1
ATOM 3910 O O . ASP A 1 503 ? 127.422 116.047 65.587 1.00 99.26 503 ASP A O 1
ATOM 3915 N N . VAL A 1 504 ? 128.416 117.214 63.941 1.00 110.99 504 VAL A N 1
ATOM 3916 C CA . VAL A 1 504 ? 127.574 116.622 62.905 1.00 110.99 504 VAL A CA 1
ATOM 3917 C C . VAL A 1 504 ? 127.793 115.115 62.813 1.00 110.99 504 VAL A C 1
ATOM 3918 O O . VAL A 1 504 ? 126.836 114.346 62.658 1.00 110.99 504 VAL A O 1
ATOM 3922 N N . GLU A 1 505 ? 129.048 114.667 62.905 1.00 114.48 505 GLU A N 1
ATOM 3923 C CA . GLU A 1 505 ? 129.339 113.244 62.754 1.00 114.48 505 GLU A CA 1
ATOM 3924 C C . GLU A 1 505 ? 128.697 112.427 63.868 1.00 114.48 505 GLU A C 1
ATOM 3925 O O . GLU A 1 505 ? 127.989 111.445 63.607 1.00 114.48 505 GLU A O 1
ATOM 3931 N N . THR A 1 506 ? 128.934 112.819 65.121 1.00 104.41 506 THR A N 1
ATOM 3932 C CA . THR A 1 506 ? 128.323 112.111 66.239 1.00 104.41 506 THR A CA 1
ATOM 3933 C C . THR A 1 506 ? 126.809 112.270 66.218 1.00 104.41 506 THR A C 1
ATOM 3934 O O . THR A 1 506 ? 126.077 111.345 66.585 1.00 104.41 506 THR A O 1
ATOM 3938 N N . GLU A 1 507 ? 126.321 113.432 65.778 1.00 107.14 507 GLU A N 1
ATOM 3939 C CA . GLU A 1 507 ? 124.881 113.629 65.654 1.00 107.14 507 GLU A CA 1
ATOM 3940 C C . GLU A 1 507 ? 124.267 112.584 64.732 1.00 107.14 507 GLU A C 1
ATOM 3941 O O . GLU A 1 507 ? 123.270 111.944 65.080 1.00 107.14 507 GLU A O 1
ATOM 3947 N N . GLU A 1 508 ? 124.860 112.390 63.552 1.00 118.43 508 GLU A N 1
ATOM 3948 C CA . GLU A 1 508 ? 124.346 111.383 62.629 1.00 118.43 508 GLU A CA 1
ATOM 3949 C C . GLU A 1 508 ? 124.488 109.978 63.201 1.00 118.43 508 GLU A C 1
ATOM 3950 O O . GLU A 1 508 ? 123.550 109.172 63.127 1.00 118.43 508 GLU A O 1
ATOM 3956 N N . LYS A 1 509 ? 125.654 109.667 63.778 1.00 112.51 509 LYS A N 1
ATOM 3957 C CA . LYS A 1 509 ? 125.889 108.321 64.291 1.00 112.51 509 LYS A CA 1
ATOM 3958 C C . LYS A 1 509 ? 124.934 107.976 65.425 1.00 112.51 509 LYS A C 1
ATOM 3959 O O . LYS A 1 509 ? 124.578 106.806 65.603 1.00 112.51 509 LYS A O 1
ATOM 3965 N N . VAL A 1 510 ? 124.512 108.974 66.199 1.00 110.81 510 VAL A N 1
ATOM 3966 C CA . VAL A 1 510 ? 123.582 108.727 67.292 1.00 110.81 510 VAL A CA 1
ATOM 3967 C C . VAL A 1 510 ? 122.150 108.687 66.782 1.00 110.81 510 VAL A C 1
ATOM 3968 O O . VAL A 1 510 ? 121.354 107.842 67.208 1.00 110.81 510 VAL A O 1
ATOM 3972 N N . THR A 1 511 ? 121.794 109.589 65.863 1.00 117.65 511 THR A N 1
ATOM 3973 C CA . THR A 1 511 ? 120.414 109.645 65.400 1.00 117.65 511 THR A CA 1
ATOM 3974 C C . THR A 1 511 ? 120.049 108.420 64.573 1.00 117.65 511 THR A C 1
ATOM 3975 O O . THR A 1 511 ? 118.900 107.969 64.628 1.00 117.65 511 THR A O 1
ATOM 3979 N N . GLN A 1 512 ? 120.998 107.847 63.826 1.00 122.37 512 GLN A N 1
ATOM 3980 C CA . GLN A 1 512 ? 120.672 106.639 63.075 1.00 122.37 512 GLN A CA 1
ATOM 3981 C C . GLN A 1 512 ? 120.366 105.478 64.017 1.00 122.37 512 GLN A C 1
ATOM 3982 O O . GLN A 1 512 ? 119.403 104.732 63.801 1.00 122.37 512 GLN A O 1
ATOM 3988 N N . ALA A 1 513 ? 121.143 105.341 65.094 1.00 118.27 513 ALA A N 1
ATOM 3989 C CA . ALA A 1 513 ? 120.876 104.289 66.068 1.00 118.27 513 ALA A CA 1
ATOM 3990 C C . ALA A 1 513 ? 119.570 104.542 66.805 1.00 118.27 513 ALA A C 1
ATOM 3991 O O . ALA A 1 513 ? 118.804 103.605 67.065 1.00 118.27 513 ALA A O 1
ATOM 3993 N N . VAL A 1 514 ? 119.295 105.802 67.144 1.00 113.84 514 VAL A N 1
ATOM 3994 C CA . VAL A 1 514 ? 118.047 106.126 67.826 1.00 113.84 514 VAL A CA 1
ATOM 3995 C C . VAL A 1 514 ? 116.858 105.780 66.942 1.00 113.84 514 VAL A C 1
ATOM 3996 O O . VAL A 1 514 ? 115.871 105.202 67.408 1.00 113.84 514 VAL A O 1
ATOM 4000 N N . ASP A 1 515 ? 116.936 106.115 65.653 1.00 118.57 515 ASP A N 1
ATOM 4001 C CA . ASP A 1 515 ? 115.856 105.772 64.734 1.00 118.57 515 ASP A CA 1
ATOM 4002 C C . ASP A 1 515 ? 115.693 104.263 64.608 1.00 118.57 515 ASP A C 1
ATOM 4003 O O . ASP A 1 515 ? 114.569 103.749 64.654 1.00 118.57 515 ASP A O 1
ATOM 4008 N N . GLU A 1 516 ? 116.805 103.534 64.466 1.00 120.44 516 GLU A N 1
ATOM 4009 C CA . GLU A 1 516 ? 116.714 102.084 64.324 1.00 120.44 516 GLU A CA 1
ATOM 4010 C C . GLU A 1 516 ? 116.072 101.445 65.548 1.00 120.44 516 GLU A C 1
ATOM 4011 O O . GLU A 1 516 ? 115.243 100.537 65.421 1.00 120.44 516 GLU A O 1
ATOM 4017 N N . LEU A 1 517 ? 116.441 101.904 66.744 1.00 116.08 517 LEU A N 1
ATOM 4018 C CA . LEU A 1 517 ? 115.887 101.310 67.955 1.00 116.08 517 LEU A CA 1
ATOM 4019 C C . LEU A 1 517 ? 114.461 101.768 68.238 1.00 116.08 517 LEU A C 1
ATOM 4020 O O . LEU A 1 517 ? 113.676 101.000 68.804 1.00 116.08 517 LEU A O 1
ATOM 4025 N N . SER A 1 518 ? 114.098 102.993 67.858 1.00 113.43 518 SER A N 1
ATOM 4026 C CA . SER A 1 518 ? 112.808 103.563 68.216 1.00 113.43 518 SER A CA 1
ATOM 4027 C C . SER A 1 518 ? 111.770 103.471 67.106 1.00 113.43 518 SER A C 1
ATOM 4028 O O . SER A 1 518 ? 110.647 103.950 67.293 1.00 113.43 518 SER A O 1
ATOM 4031 N N . HIS A 1 519 ? 112.109 102.876 65.959 1.00 119.81 519 HIS A N 1
ATOM 4032 C CA . HIS A 1 519 ? 111.115 102.714 64.905 1.00 119.81 519 HIS A CA 1
ATOM 4033 C C . HIS A 1 519 ? 109.927 101.869 65.345 1.00 119.81 519 HIS A C 1
ATOM 4034 O O . HIS A 1 519 ? 108.854 101.964 64.738 1.00 119.81 519 HIS A O 1
ATOM 4041 N N . ASN A 1 520 ? 110.087 101.050 66.379 1.00 107.24 520 ASN A N 1
ATOM 4042 C CA . ASN A 1 520 ? 109.004 100.216 66.878 1.00 107.24 520 ASN A CA 1
ATOM 4043 C C . ASN A 1 520 ? 108.102 100.940 67.869 1.00 107.24 520 ASN A C 1
ATOM 4044 O O . ASN A 1 520 ? 107.096 100.367 68.300 1.00 107.24 520 ASN A O 1
ATOM 4049 N N . ARG A 1 521 ? 108.429 102.176 68.237 1.00 104.28 521 ARG A N 1
ATOM 4050 C CA . ARG A 1 521 ? 107.679 102.924 69.235 1.00 104.28 521 ARG A CA 1
ATOM 4051 C C . ARG A 1 521 ? 107.427 104.340 68.728 1.00 104.28 521 ARG A C 1
ATOM 4052 O O . ARG A 1 521 ? 107.864 104.722 67.639 1.00 104.28 521 ARG A O 1
ATOM 4060 N N . THR A 1 522 ? 106.715 105.124 69.533 1.00 93.12 522 THR A N 1
ATOM 4061 C CA . THR A 1 522 ? 106.396 106.508 69.207 1.00 93.12 522 THR A CA 1
ATOM 4062 C C . THR A 1 522 ? 107.305 107.433 70.002 1.00 93.12 522 THR A C 1
ATOM 4063 O O . THR A 1 522 ? 107.469 107.259 71.215 1.00 93.12 522 THR A O 1
ATOM 4067 N N . THR A 1 523 ? 107.889 108.416 69.321 1.00 92.42 523 THR A N 1
ATOM 4068 C CA . THR A 1 523 ? 108.838 109.311 69.960 1.00 92.42 523 THR A CA 1
ATOM 4069 C C . THR A 1 523 ? 108.624 110.742 69.491 1.00 92.42 523 THR A C 1
ATOM 4070 O O . THR A 1 523 ? 108.174 110.994 68.370 1.00 92.42 523 THR A O 1
ATOM 4074 N N . PHE A 1 524 ? 108.948 111.673 70.382 1.00 85.97 524 PHE A N 1
ATOM 4075 C CA . PHE A 1 524 ? 108.967 113.100 70.107 1.00 85.97 524 PHE A CA 1
ATOM 4076 C C . PHE A 1 524 ? 110.408 113.587 70.121 1.00 85.97 524 PHE A C 1
ATOM 4077 O O . PHE A 1 524 ? 111.196 113.188 70.983 1.00 85.97 524 PHE A O 1
ATOM 4085 N N . ILE A 1 525 ? 110.757 114.439 69.162 1.00 88.63 525 ILE A N 1
ATOM 4086 C CA . ILE A 1 525 ? 112.077 115.055 69.100 1.00 88.63 525 ILE A CA 1
ATOM 4087 C C . ILE A 1 525 ? 111.887 116.562 69.042 1.00 88.63 525 ILE A C 1
ATOM 4088 O O . ILE A 1 525 ? 111.215 117.071 68.137 1.00 88.63 525 ILE A O 1
ATOM 4093 N N . ILE A 1 526 ? 112.475 117.272 69.999 1.00 91.95 526 ILE A N 1
ATOM 4094 C CA . ILE A 1 526 ? 112.377 118.725 70.077 1.00 91.95 526 ILE A CA 1
ATOM 4095 C C . ILE A 1 526 ? 113.753 119.277 69.736 1.00 91.95 526 ILE A C 1
ATOM 4096 O O . ILE A 1 526 ? 114.681 119.208 70.551 1.00 91.95 526 ILE A O 1
ATOM 4101 N N . ALA A 1 527 ? 113.898 119.831 68.536 1.00 99.65 527 ALA A N 1
ATOM 4102 C CA . ALA A 1 527 ? 115.187 120.353 68.115 1.00 99.65 527 ALA A CA 1
ATOM 4103 C C . ALA A 1 527 ? 114.989 121.421 67.054 1.00 99.65 527 ALA A C 1
ATOM 4104 O O . ALA A 1 527 ? 114.039 121.372 66.269 1.00 99.65 527 ALA A O 1
ATOM 4106 N N . HIS A 1 528 ? 115.899 122.391 67.045 1.00 94.89 528 HIS A N 1
ATOM 4107 C CA . HIS A 1 528 ? 115.960 123.384 65.985 1.00 94.89 528 HIS A CA 1
ATOM 4108 C C . HIS A 1 528 ? 116.816 122.935 64.811 1.00 94.89 528 HIS A C 1
ATOM 4109 O O . HIS A 1 528 ? 116.823 123.607 63.774 1.00 94.89 528 HIS A O 1
ATOM 4116 N N . ARG A 1 529 ? 117.531 121.821 64.947 1.00 103.21 529 ARG A N 1
ATOM 4117 C CA . ARG A 1 529 ? 118.340 121.269 63.866 1.00 103.21 529 ARG A CA 1
ATOM 4118 C C . ARG A 1 529 ? 117.467 120.318 63.057 1.00 103.21 529 ARG A C 1
ATOM 4119 O O . ARG A 1 529 ? 117.103 119.239 63.534 1.00 103.21 529 ARG A O 1
ATOM 4127 N N . LEU A 1 530 ? 117.136 120.716 61.829 1.00 109.46 530 LEU A N 1
ATOM 4128 C CA . LEU A 1 530 ? 116.211 119.946 61.007 1.00 109.46 530 LEU A CA 1
ATOM 4129 C C . LEU A 1 530 ? 116.825 118.666 60.455 1.00 109.46 530 LEU A C 1
ATOM 4130 O O . LEU A 1 530 ? 116.099 117.860 59.864 1.00 109.46 530 LEU A O 1
ATOM 4135 N N . SER A 1 531 ? 118.134 118.466 60.616 1.00 114.08 531 SER A N 1
ATOM 4136 C CA . SER A 1 531 ? 118.758 117.250 60.105 1.00 114.08 531 SER A CA 1
ATOM 4137 C C . SER A 1 531 ? 118.236 116.012 60.824 1.00 114.08 531 SER A C 1
ATOM 4138 O O . SER A 1 531 ? 117.990 114.979 60.191 1.00 114.08 531 SER A O 1
ATOM 4141 N N . THR A 1 532 ? 118.054 116.096 62.144 1.00 114.85 532 THR A N 1
ATOM 4142 C CA . THR A 1 532 ? 117.653 114.926 62.916 1.00 114.85 532 THR A CA 1
ATOM 4143 C C . THR A 1 532 ? 116.201 114.530 62.682 1.00 114.85 532 THR A C 1
ATOM 4144 O O . THR A 1 532 ? 115.814 113.414 63.044 1.00 114.85 532 THR A O 1
ATOM 4148 N N . VAL A 1 533 ? 115.394 115.403 62.091 1.00 120.05 533 VAL A N 1
ATOM 4149 C CA . VAL A 1 533 ? 113.987 115.113 61.854 1.00 120.05 533 VAL A CA 1
ATOM 4150 C C . VAL A 1 533 ? 113.730 114.736 60.394 1.00 120.05 533 VAL A C 1
ATOM 4151 O O . VAL A 1 533 ? 112.610 114.882 59.905 1.00 120.05 533 VAL A O 1
ATOM 4155 N N . ARG A 1 534 ? 114.754 114.249 59.688 1.00 130.85 534 ARG A N 1
ATOM 4156 C CA . ARG A 1 534 ? 114.567 113.842 58.299 1.00 130.85 534 ARG A CA 1
ATOM 4157 C C . ARG A 1 534 ? 113.612 112.661 58.183 1.00 130.85 534 ARG A C 1
ATOM 4158 O O . ARG A 1 534 ? 112.966 112.486 57.144 1.00 130.85 534 ARG A O 1
ATOM 4166 N N . SER A 1 535 ? 113.508 111.845 59.230 1.00 128.87 535 SER A N 1
ATOM 4167 C CA . SER A 1 535 ? 112.620 110.693 59.243 1.00 128.87 535 SER A CA 1
ATOM 4168 C C . SER A 1 535 ? 111.331 110.961 60.006 1.00 128.87 535 SER A C 1
ATOM 4169 O O . SER A 1 535 ? 110.585 110.020 60.292 1.00 128.87 535 SER A O 1
ATOM 4172 N N . ALA A 1 536 ? 111.060 112.217 60.349 1.00 122.60 536 ALA A N 1
ATOM 4173 C CA . ALA A 1 536 ? 109.873 112.541 61.126 1.00 122.60 536 ALA A CA 1
ATOM 4174 C C . ALA A 1 536 ? 108.609 112.272 60.322 1.00 122.60 536 ALA A C 1
ATOM 4175 O O . ALA A 1 536 ? 108.543 112.549 59.122 1.00 122.60 536 ALA A O 1
ATOM 4177 N N . ASP A 1 537 ? 107.599 111.721 60.995 1.00 116.64 537 ASP A N 1
ATOM 4178 C CA . ASP A 1 537 ? 106.331 111.404 60.356 1.00 116.64 537 ASP A CA 1
ATOM 4179 C C . ASP A 1 537 ? 105.267 112.470 60.566 1.00 116.64 537 ASP A C 1
ATOM 4180 O O . ASP A 1 537 ? 104.311 112.529 59.786 1.00 116.64 537 ASP A O 1
ATOM 4185 N N . LEU A 1 538 ? 105.403 113.307 61.594 1.00 114.42 538 LEU A N 1
ATOM 4186 C CA . LEU A 1 538 ? 104.464 114.403 61.832 1.00 114.42 538 LEU A CA 1
ATOM 4187 C C . LEU A 1 538 ? 105.266 115.612 62.303 1.00 114.42 538 LEU A C 1
ATOM 4188 O O . LEU A 1 538 ? 105.611 115.711 63.483 1.00 114.42 538 LEU A O 1
ATOM 4193 N N . VAL A 1 539 ? 105.554 116.527 61.384 1.00 117.98 539 VAL A N 1
ATOM 4194 C CA . VAL A 1 539 ? 106.319 117.731 61.682 1.00 117.98 539 VAL A CA 1
ATOM 4195 C C . VAL A 1 539 ? 105.343 118.868 61.938 1.00 117.98 539 VAL A C 1
ATOM 4196 O O . VAL A 1 539 ? 104.481 119.156 61.099 1.00 117.98 539 VAL A O 1
ATOM 4200 N N . LEU A 1 540 ? 105.473 119.515 63.092 1.00 110.81 540 LEU A N 1
ATOM 4201 C CA . LEU A 1 540 ? 104.627 120.650 63.423 1.00 110.81 540 LEU A CA 1
ATOM 4202 C C . LEU A 1 540 ? 105.460 121.707 64.127 1.00 110.81 540 LEU A C 1
ATOM 4203 O O . LEU A 1 540 ? 106.443 121.396 64.804 1.00 110.81 540 LEU A O 1
ATOM 4208 N N . PHE A 1 541 ? 105.065 122.964 63.955 1.00 110.87 541 PHE A N 1
ATOM 4209 C CA . PHE A 1 541 ? 105.747 124.078 64.592 1.00 110.87 541 PHE A CA 1
ATOM 4210 C C . PHE A 1 541 ? 104.724 124.998 65.231 1.00 110.87 541 PHE A C 1
ATOM 4211 O O . PHE A 1 541 ? 103.657 125.248 64.663 1.00 110.87 541 PHE A O 1
ATOM 4219 N N . MET A 1 542 ? 105.059 125.499 66.414 1.00 96.46 542 MET A N 1
ATOM 4220 C CA . MET A 1 542 ? 104.166 126.344 67.190 1.00 96.46 542 MET A CA 1
ATOM 4221 C C . MET A 1 542 ? 104.911 127.594 67.630 1.00 96.46 542 MET A C 1
ATOM 4222 O O . MET A 1 542 ? 106.102 127.538 67.947 1.00 96.46 542 MET A O 1
ATOM 4227 N N . ASP A 1 543 ? 104.207 128.724 67.634 1.00 97.54 543 ASP A N 1
ATOM 4228 C CA . ASP A 1 543 ? 104.809 130.020 67.917 1.00 97.54 543 ASP A CA 1
ATOM 4229 C C . ASP A 1 543 ? 104.020 130.711 69.017 1.00 97.54 543 ASP A C 1
ATOM 4230 O O . ASP A 1 543 ? 102.838 131.019 68.833 1.00 97.54 543 ASP A O 1
ATOM 4235 N N . LYS A 1 544 ? 104.680 130.962 70.147 1.00 91.43 544 LYS A N 1
ATOM 4236 C CA . LYS A 1 544 ? 104.083 131.653 71.289 1.00 91.43 544 LYS A CA 1
ATOM 4237 C C . LYS A 1 544 ? 102.785 130.970 71.722 1.00 91.43 544 LYS A C 1
ATOM 4238 O O . LYS A 1 544 ? 101.725 131.590 71.832 1.00 91.43 544 LYS A O 1
ATOM 4244 N N . GLY A 1 545 ? 102.873 129.662 71.949 1.00 88.01 545 GLY A N 1
ATOM 4245 C CA . GLY A 1 545 ? 101.725 128.915 72.422 1.00 88.01 545 GLY A CA 1
ATOM 4246 C C . GLY A 1 545 ? 100.599 128.764 71.427 1.00 88.01 545 GLY A C 1
ATOM 4247 O O . GLY A 1 545 ? 99.455 128.551 71.833 1.00 88.01 545 GLY A O 1
ATOM 4248 N N . HIS A 1 546 ? 100.885 128.872 70.131 1.00 97.14 546 HIS A N 1
ATOM 4249 C CA . HIS A 1 546 ? 99.863 128.740 69.102 1.00 97.14 546 HIS A CA 1
ATOM 4250 C C . HIS A 1 546 ? 100.419 127.940 67.936 1.00 97.14 546 HIS A C 1
ATOM 4251 O O . HIS A 1 546 ? 101.513 128.233 67.446 1.00 97.14 546 HIS A O 1
ATOM 4258 N N . LEU A 1 547 ? 99.662 126.942 67.491 1.00 104.31 547 LEU A N 1
ATOM 4259 C CA . LEU A 1 547 ? 100.058 126.145 66.342 1.00 104.31 547 LEU A CA 1
ATOM 4260 C C . LEU A 1 547 ? 99.863 126.928 65.049 1.00 104.31 547 LEU A C 1
ATOM 4261 O O . LEU A 1 547 ? 99.103 127.898 64.984 1.00 104.31 547 LEU A O 1
ATOM 4266 N N . VAL A 1 548 ? 100.568 126.492 64.006 1.00 112.89 548 VAL A N 1
ATOM 4267 C CA . VAL A 1 548 ? 100.512 127.166 62.715 1.00 112.89 548 VAL A CA 1
ATOM 4268 C C . VAL A 1 548 ? 100.021 126.204 61.642 1.00 112.89 548 VAL A C 1
ATOM 4269 O O . VAL A 1 548 ? 98.968 126.423 61.033 1.00 112.89 548 VAL A O 1
ATOM 4273 N N . GLU A 1 549 ? 100.775 125.132 61.405 1.00 122.20 549 GLU A N 1
ATOM 4274 C CA . GLU A 1 549 ? 100.470 124.191 60.335 1.00 122.20 549 GLU A CA 1
ATOM 4275 C C . GLU A 1 549 ? 100.073 122.818 60.863 1.00 122.20 549 GLU A C 1
ATOM 4276 O O . GLU A 1 549 ? 98.994 122.320 60.531 1.00 122.20 549 GLU A O 1
ATOM 4282 N N . SER A 1 550 ? 100.924 122.196 61.681 1.00 122.65 550 SER A N 1
ATOM 4283 C CA . SER A 1 550 ? 100.679 120.850 62.201 1.00 122.65 550 SER A CA 1
ATOM 4284 C C . SER A 1 550 ? 100.432 119.856 61.069 1.00 122.65 550 SER A C 1
ATOM 4285 O O . SER A 1 550 ? 99.563 118.986 61.153 1.00 122.65 550 SER A O 1
ATOM 4288 N N . GLY A 1 551 ? 101.208 119.988 59.999 1.00 128.70 551 GLY A N 1
ATOM 4289 C CA . GLY A 1 551 ? 101.063 119.154 58.825 1.00 128.70 551 GLY A CA 1
ATOM 4290 C C . GLY A 1 551 ? 101.946 117.925 58.862 1.00 128.70 551 GLY A C 1
ATOM 4291 O O . GLY A 1 551 ? 102.450 117.514 59.910 1.00 128.70 551 GLY A O 1
ATOM 4292 N N . SER A 1 552 ? 102.131 117.330 57.687 1.00 132.37 552 SER A N 1
ATOM 4293 C CA . SER A 1 552 ? 102.946 116.131 57.546 1.00 132.37 552 SER A CA 1
ATOM 4294 C C . SER A 1 552 ? 104.424 116.519 57.497 1.00 132.37 552 SER A C 1
ATOM 4295 O O . SER A 1 552 ? 104.806 117.652 57.800 1.00 132.37 552 SER A O 1
ATOM 4298 N N . PHE A 1 553 ? 105.278 115.562 57.122 1.00 137.48 553 PHE A N 1
ATOM 4299 C CA . PHE A 1 553 ? 106.712 115.828 57.065 1.00 137.48 553 PHE A CA 1
ATOM 4300 C C . PHE A 1 553 ? 107.044 116.892 56.027 1.00 137.48 553 PHE A C 1
ATOM 4301 O O . PHE A 1 553 ? 107.838 117.802 56.293 1.00 137.48 553 PHE A O 1
ATOM 4309 N N . ASN A 1 554 ? 106.449 116.798 54.842 1.00 140.62 554 ASN A N 1
ATOM 4310 C CA . ASN A 1 554 ? 106.736 117.711 53.740 1.00 140.62 554 ASN A CA 1
ATOM 4311 C C . ASN A 1 554 ? 105.547 118.645 53.554 1.00 140.62 554 ASN A C 1
ATOM 4312 O O . ASN A 1 554 ? 104.460 118.207 53.161 1.00 140.62 554 ASN A O 1
ATOM 4317 N N . GLU A 1 555 ? 105.758 119.928 53.836 1.00 143.81 555 GLU A N 1
ATOM 4318 C CA . GLU A 1 555 ? 104.730 120.940 53.643 1.00 143.81 555 GLU A CA 1
ATOM 4319 C C . GLU A 1 555 ? 105.414 122.285 53.452 1.00 143.81 555 GLU A C 1
ATOM 4320 O O . GLU A 1 555 ? 106.580 122.466 53.811 1.00 143.81 555 GLU A O 1
ATOM 4326 N N . LEU A 1 556 ? 104.672 123.225 52.876 1.00 143.83 556 LEU A N 1
ATOM 4327 C CA . LEU A 1 556 ? 105.204 124.557 52.615 1.00 143.83 556 LEU A CA 1
ATOM 4328 C C . LEU A 1 556 ? 104.454 125.612 53.421 1.00 143.83 556 LEU A C 1
ATOM 4329 O O . LEU A 1 556 ? 105.054 126.351 54.202 1.00 143.83 556 LEU A O 1
ATOM 4334 N N . MET B 1 1 ? 145.646 114.818 121.321 1.00 121.42 1 MET B N 1
ATOM 4335 C CA . MET B 1 1 ? 144.316 115.393 121.429 1.00 121.42 1 MET B CA 1
ATOM 4336 C C . MET B 1 1 ? 144.248 116.706 120.670 1.00 121.42 1 MET B C 1
ATOM 4337 O O . MET B 1 1 ? 144.955 117.659 120.996 1.00 121.42 1 MET B O 1
ATOM 4342 N N . SER B 1 2 ? 143.396 116.754 119.653 1.00 97.32 2 SER B N 1
ATOM 4343 C CA . SER B 1 2 ? 143.161 117.983 118.914 1.00 97.32 2 SER B CA 1
ATOM 4344 C C . SER B 1 2 ? 142.285 118.964 119.677 1.00 97.32 2 SER B C 1
ATOM 4345 O O . SER B 1 2 ? 142.004 120.048 119.159 1.00 97.32 2 SER B O 1
ATOM 4348 N N . LEU B 1 3 ? 141.833 118.609 120.883 1.00 83.80 3 LEU B N 1
ATOM 4349 C CA . LEU B 1 3 ? 141.035 119.545 121.665 1.00 83.80 3 LEU B CA 1
ATOM 4350 C C . LEU B 1 3 ? 141.820 120.810 121.970 1.00 83.80 3 LEU B C 1
ATOM 4351 O O . LEU B 1 3 ? 141.310 121.921 121.791 1.00 83.80 3 LEU B O 1
ATOM 4356 N N . LEU B 1 4 ? 143.067 120.664 122.422 1.00 80.44 4 LEU B N 1
ATOM 4357 C CA . LEU B 1 4 ? 143.883 121.840 122.697 1.00 80.44 4 LEU B CA 1
ATOM 4358 C C . LEU B 1 4 ? 144.093 122.657 121.431 1.00 80.44 4 LEU B C 1
ATOM 4359 O O . LEU B 1 4 ? 144.001 123.889 121.457 1.00 80.44 4 LEU B O 1
ATOM 4364 N N . LYS B 1 5 ? 144.354 121.984 120.310 1.00 82.04 5 LYS B N 1
ATOM 4365 C CA . LYS B 1 5 ? 144.586 122.693 119.057 1.00 82.04 5 LYS B CA 1
ATOM 4366 C C . LYS B 1 5 ? 143.364 123.505 118.649 1.00 82.04 5 LYS B C 1
ATOM 4367 O O . LYS B 1 5 ? 143.470 124.701 118.355 1.00 82.04 5 LYS B O 1
ATOM 4373 N N . ILE B 1 6 ? 142.188 122.872 118.628 1.00 75.17 6 ILE B N 1
ATOM 4374 C CA . ILE B 1 6 ? 140.999 123.565 118.144 1.00 75.17 6 ILE B CA 1
ATOM 4375 C C . ILE B 1 6 ? 140.559 124.640 119.130 1.00 75.17 6 ILE B C 1
ATOM 4376 O O . ILE B 1 6 ? 140.063 125.696 118.726 1.00 75.17 6 ILE B O 1
ATOM 4381 N N . TYR B 1 7 ? 140.736 124.406 120.432 1.00 71.69 7 TYR B N 1
ATOM 4382 C CA . TYR B 1 7 ? 140.407 125.446 121.396 1.00 71.69 7 TYR B CA 1
ATOM 4383 C C . TYR B 1 7 ? 141.321 126.648 121.230 1.00 71.69 7 TYR B C 1
ATOM 4384 O O . TYR B 1 7 ? 140.864 127.794 121.276 1.00 71.69 7 TYR B O 1
ATOM 4393 N N . TRP B 1 8 ? 142.615 126.410 121.019 1.00 83.66 8 TRP B N 1
ATOM 4394 C CA . TRP B 1 8 ? 143.532 127.522 120.825 1.00 83.66 8 TRP B CA 1
ATOM 4395 C C . TRP B 1 8 ? 143.235 128.257 119.526 1.00 83.66 8 TRP B C 1
ATOM 4396 O O . TRP B 1 8 ? 143.344 129.487 119.472 1.00 83.66 8 TRP B O 1
ATOM 4407 N N . ARG B 1 9 ? 142.833 127.529 118.481 1.00 73.07 9 ARG B N 1
ATOM 4408 C CA . ARG B 1 9 ? 142.437 128.181 117.236 1.00 73.07 9 ARG B CA 1
ATOM 4409 C C . ARG B 1 9 ? 141.173 129.015 117.419 1.00 73.07 9 ARG B C 1
ATOM 4410 O O . ARG B 1 9 ? 141.065 130.115 116.864 1.00 73.07 9 ARG B O 1
ATOM 4418 N N . ALA B 1 10 ? 140.204 128.509 118.184 1.00 67.49 10 ALA B N 1
ATOM 4419 C CA . ALA B 1 10 ? 139.009 129.295 118.473 1.00 67.49 10 ALA B CA 1
ATOM 4420 C C . ALA B 1 10 ? 139.359 130.547 119.263 1.00 67.49 10 ALA B C 1
ATOM 4421 O O . ALA B 1 10 ? 138.810 131.625 119.011 1.00 67.49 10 ALA B O 1
ATOM 4423 N N . MET B 1 11 ? 140.278 130.425 120.222 1.00 70.78 11 MET B N 1
ATOM 4424 C CA . MET B 1 11 ? 140.725 131.599 120.961 1.00 70.78 11 MET B CA 1
ATOM 4425 C C . MET B 1 11 ? 141.385 132.614 120.043 1.00 70.78 11 MET B C 1
ATOM 4426 O O . MET B 1 11 ? 141.123 133.818 120.148 1.00 70.78 11 MET B O 1
ATOM 4431 N N . GLN B 1 12 ? 142.233 132.149 119.128 1.00 69.30 12 GLN B N 1
ATOM 4432 C CA . GLN B 1 12 ? 142.867 133.065 118.189 1.00 69.30 12 GLN B CA 1
ATOM 4433 C C . GLN B 1 12 ? 141.828 133.753 117.315 1.00 69.30 12 GLN B C 1
ATOM 4434 O O . GLN B 1 12 ? 141.940 134.950 117.029 1.00 69.30 12 GLN B O 1
ATOM 4440 N N . TYR B 1 13 ? 140.808 133.011 116.880 1.00 64.77 13 TYR B N 1
ATOM 4441 C CA . TYR B 1 13 ? 139.709 133.619 116.138 1.00 64.77 13 TYR B CA 1
ATOM 4442 C C . TYR B 1 13 ? 138.901 134.592 116.986 1.00 64.77 13 TYR B C 1
ATOM 4443 O O . TYR B 1 13 ? 138.240 135.476 116.432 1.00 64.77 13 TYR B O 1
ATOM 4452 N N . LEU B 1 14 ? 138.928 134.442 118.306 1.00 63.38 14 LEU B N 1
ATOM 4453 C CA . LEU B 1 14 ? 138.181 135.313 119.202 1.00 63.38 14 LEU B CA 1
ATOM 4454 C C . LEU B 1 14 ? 139.001 136.490 119.715 1.00 63.38 14 LEU B C 1
ATOM 4455 O O . LEU B 1 14 ? 138.441 137.386 120.356 1.00 63.38 14 LEU B O 1
ATOM 4460 N N . ALA B 1 15 ? 140.300 136.530 119.431 1.00 72.33 15 ALA B N 1
ATOM 4461 C CA . ALA B 1 15 ? 141.176 137.545 120.003 1.00 72.33 15 ALA B CA 1
ATOM 4462 C C . ALA B 1 15 ? 141.109 138.880 119.276 1.00 72.33 15 ALA B C 1
ATOM 4463 O O . ALA B 1 15 ? 141.759 139.833 119.715 1.00 72.33 15 ALA B O 1
ATOM 4465 N N . VAL B 1 16 ? 140.356 138.974 118.180 1.00 73.26 16 VAL B N 1
ATOM 4466 C CA . VAL B 1 16 ? 140.259 140.238 117.458 1.00 73.26 16 VAL B CA 1
ATOM 4467 C C . VAL B 1 16 ? 139.565 141.294 118.310 1.00 73.26 16 VAL B C 1
ATOM 4468 O O . VAL B 1 16 ? 139.998 142.451 118.364 1.00 73.26 16 VAL B O 1
ATOM 4472 N N . GLU B 1 17 ? 138.488 140.917 118.995 1.00 75.81 17 GLU B N 1
ATOM 4473 C CA . GLU B 1 17 ? 137.722 141.864 119.805 1.00 75.81 17 GLU B CA 1
ATOM 4474 C C . GLU B 1 17 ? 138.322 141.948 121.209 1.00 75.81 17 GLU B C 1
ATOM 4475 O O . GLU B 1 17 ? 137.728 141.534 122.205 1.00 75.81 17 GLU B O 1
ATOM 4481 N N . ARG B 1 18 ? 139.534 142.512 121.267 1.00 78.31 18 ARG B N 1
ATOM 4482 C CA . ARG B 1 18 ? 140.211 142.706 122.547 1.00 78.31 18 ARG B CA 1
ATOM 4483 C C . ARG B 1 18 ? 139.354 143.499 123.525 1.00 78.31 18 ARG B C 1
ATOM 4484 O O . ARG B 1 18 ? 139.137 143.066 124.665 1.00 78.31 18 ARG B O 1
ATOM 4492 N N . THR B 1 19 ? 138.838 144.651 123.086 1.00 81.31 19 THR B N 1
ATOM 4493 C CA . THR B 1 19 ? 138.179 145.579 123.999 1.00 81.31 19 THR B CA 1
ATOM 4494 C C . THR B 1 19 ? 137.027 144.919 124.746 1.00 81.31 19 THR B C 1
ATOM 4495 O O . THR B 1 19 ? 136.775 145.246 125.911 1.00 81.31 19 THR B O 1
ATOM 4499 N N . ALA B 1 20 ? 136.334 143.979 124.109 1.00 69.75 20 ALA B N 1
ATOM 4500 C CA . ALA B 1 20 ? 135.262 143.261 124.782 1.00 69.75 20 ALA B CA 1
ATOM 4501 C C . ALA B 1 20 ? 135.722 141.944 125.391 1.00 69.75 20 ALA B C 1
ATOM 4502 O O . ALA B 1 20 ? 135.157 141.510 126.402 1.00 69.75 20 ALA B O 1
ATOM 4504 N N . THR B 1 21 ? 136.732 141.294 124.806 1.00 67.42 21 THR B N 1
ATOM 4505 C CA . THR B 1 21 ? 137.195 140.020 125.350 1.00 67.42 21 THR B CA 1
ATOM 4506 C C . THR B 1 21 ? 137.797 140.193 126.736 1.00 67.42 21 THR B C 1
ATOM 4507 O O . THR B 1 21 ? 137.545 139.380 127.635 1.00 67.42 21 THR B O 1
ATOM 4511 N N . ILE B 1 22 ? 138.603 141.239 126.932 1.00 69.98 22 ILE B N 1
ATOM 4512 C CA . ILE B 1 22 ? 139.189 141.462 128.252 1.00 69.98 22 ILE B CA 1
ATOM 4513 C C . ILE B 1 22 ? 138.102 141.767 129.273 1.00 69.98 22 ILE B C 1
ATOM 4514 O O . ILE B 1 22 ? 138.165 141.313 130.423 1.00 69.98 22 ILE B O 1
ATOM 4519 N N . THR B 1 23 ? 137.089 142.538 128.874 1.00 72.07 23 THR B N 1
ATOM 4520 C CA . THR B 1 23 ? 135.984 142.823 129.782 1.00 72.07 23 THR B CA 1
ATOM 4521 C C . THR B 1 23 ? 135.244 141.547 130.163 1.00 72.07 23 THR B C 1
ATOM 4522 O O . THR B 1 23 ? 134.892 141.347 131.333 1.00 72.07 23 THR B O 1
ATOM 4526 N N . MET B 1 24 ? 135.000 140.671 129.186 1.00 74.94 24 MET B N 1
ATOM 4527 C CA . MET B 1 24 ? 134.331 139.409 129.481 1.00 74.94 24 MET B CA 1
ATOM 4528 C C . MET B 1 24 ? 135.162 138.558 130.429 1.00 74.94 24 MET B C 1
ATOM 4529 O O . MET B 1 24 ? 134.623 137.945 131.358 1.00 74.94 24 MET B O 1
ATOM 4534 N N . CYS B 1 25 ? 136.478 138.510 130.215 1.00 81.38 25 CYS B N 1
ATOM 4535 C CA . CYS B 1 25 ? 137.337 137.738 131.107 1.00 81.38 25 CYS B CA 1
ATOM 4536 C C . CYS B 1 25 ? 137.306 138.297 132.526 1.00 81.38 25 CYS B C 1
ATOM 4537 O O . CYS B 1 25 ? 137.239 137.537 133.501 1.00 81.38 25 CYS B O 1
ATOM 4540 N N . VAL B 1 26 ? 137.351 139.625 132.660 1.00 76.46 26 VAL B N 1
ATOM 4541 C CA . VAL B 1 26 ? 137.324 140.241 133.984 1.00 76.46 26 VAL B CA 1
ATOM 4542 C C . VAL B 1 26 ? 136.011 139.932 134.692 1.00 76.46 26 VAL B C 1
ATOM 4543 O O . VAL B 1 26 ? 135.993 139.565 135.876 1.00 76.46 26 VAL B O 1
ATOM 4547 N N . ALA B 1 27 ? 134.892 140.065 133.977 1.00 74.63 27 ALA B N 1
ATOM 4548 C CA . ALA B 1 27 ? 133.598 139.766 134.579 1.00 74.63 27 ALA B CA 1
ATOM 4549 C C . ALA B 1 27 ? 133.502 138.297 134.972 1.00 74.63 27 ALA B C 1
ATOM 4550 O O . ALA B 1 27 ? 132.924 137.961 136.014 1.00 74.63 27 ALA B O 1
ATOM 4552 N N . SER B 1 28 ? 134.052 137.406 134.145 1.00 74.10 28 SER B N 1
ATOM 4553 C CA . SER B 1 28 ? 134.031 135.986 134.471 1.00 74.10 28 SER B CA 1
ATOM 4554 C C . SER B 1 28 ? 134.827 135.700 135.736 1.00 74.10 28 SER B C 1
ATOM 4555 O O . SER B 1 28 ? 134.396 134.913 136.586 1.00 74.10 28 SER B O 1
ATOM 4558 N N . VAL B 1 29 ? 135.991 136.334 135.883 1.00 73.04 29 VAL B N 1
ATOM 4559 C CA . VAL B 1 29 ? 136.772 136.150 137.104 1.00 73.04 29 VAL B CA 1
ATOM 4560 C C . VAL B 1 29 ? 135.991 136.652 138.312 1.00 73.04 29 VAL B C 1
ATOM 4561 O O . VAL B 1 29 ? 135.954 135.999 139.366 1.00 73.04 29 VAL B O 1
ATOM 4565 N N . LEU B 1 30 ? 135.348 137.815 138.178 1.00 75.81 30 LEU B N 1
ATOM 4566 C CA . LEU B 1 30 ? 134.580 138.366 139.293 1.00 75.81 30 LEU B CA 1
ATOM 4567 C C . LEU B 1 30 ? 133.449 137.429 139.704 1.00 75.81 30 LEU B C 1
ATOM 4568 O O . LEU B 1 30 ? 133.248 137.163 140.897 1.00 75.81 30 LEU B O 1
ATOM 4573 N N . VAL B 1 31 ? 132.698 136.915 138.729 1.00 80.03 31 VAL B N 1
ATOM 4574 C CA . VAL B 1 31 ? 131.565 136.063 139.073 1.00 80.03 31 VAL B CA 1
ATOM 4575 C C . VAL B 1 31 ? 132.051 134.725 139.618 1.00 80.03 31 VAL B C 1
ATOM 4576 O O . VAL B 1 31 ? 131.393 134.121 140.473 1.00 80.03 31 VAL B O 1
ATOM 4580 N N . ALA B 1 32 ? 133.211 134.248 139.159 1.00 81.87 32 ALA B N 1
ATOM 4581 C CA . ALA B 1 32 ? 133.790 133.045 139.745 1.00 81.87 32 ALA B CA 1
ATOM 4582 C C . ALA B 1 32 ? 134.120 133.261 141.215 1.00 81.87 32 ALA B C 1
ATOM 4583 O O . ALA B 1 32 ? 133.836 132.404 142.061 1.00 81.87 32 ALA B O 1
ATOM 4585 N N . LEU B 1 33 ? 134.712 134.411 141.542 1.00 78.08 33 LEU B N 1
ATOM 4586 C CA . LEU B 1 33 ? 135.015 134.693 142.942 1.00 78.08 33 LEU B CA 1
ATOM 4587 C C . LEU B 1 33 ? 133.744 134.829 143.772 1.00 78.08 33 LEU B C 1
ATOM 4588 O O . LEU B 1 33 ? 133.708 134.407 144.932 1.00 78.08 33 LEU B O 1
ATOM 4593 N N . VAL B 1 34 ? 132.692 135.421 143.204 1.00 81.74 34 VAL B N 1
ATOM 4594 C CA . VAL B 1 34 ? 131.429 135.532 143.936 1.00 81.74 34 VAL B CA 1
ATOM 4595 C C . VAL B 1 34 ? 130.848 134.149 144.220 1.00 81.74 34 VAL B C 1
ATOM 4596 O O . VAL B 1 34 ? 130.387 133.862 145.334 1.00 81.74 34 VAL B O 1
ATOM 4600 N N . THR B 1 35 ? 130.840 133.278 143.206 1.00 78.14 35 THR B N 1
ATOM 4601 C CA . THR B 1 35 ? 130.344 131.922 143.399 1.00 78.14 35 THR B CA 1
ATOM 4602 C C . THR B 1 35 ? 131.207 131.129 144.367 1.00 78.14 35 THR B C 1
ATOM 4603 O O . THR B 1 35 ? 130.711 130.188 144.992 1.00 78.14 35 THR B O 1
ATOM 4607 N N . LEU B 1 36 ? 132.487 131.476 144.490 1.00 85.45 36 LEU B N 1
ATOM 4608 C CA . LEU B 1 36 ? 133.322 130.843 145.504 1.00 85.45 36 LEU B CA 1
ATOM 4609 C C . LEU B 1 36 ? 133.018 131.381 146.897 1.00 85.45 36 LEU B C 1
ATOM 4610 O O . LEU B 1 36 ? 133.051 130.630 147.877 1.00 85.45 36 LEU B O 1
ATOM 4615 N N . ALA B 1 37 ? 132.729 132.677 147.002 1.00 86.13 37 ALA B N 1
ATOM 4616 C CA . ALA B 1 37 ? 132.523 133.297 148.304 1.00 86.13 37 ALA B CA 1
ATOM 4617 C C . ALA B 1 37 ? 131.160 132.971 148.900 1.00 86.13 37 ALA B C 1
ATOM 4618 O O . ALA B 1 37 ? 131.013 132.973 150.127 1.00 86.13 37 ALA B O 1
ATOM 4620 N N . GLU B 1 38 ? 130.157 132.709 148.063 1.00 84.84 38 GLU B N 1
ATOM 4621 C CA . GLU B 1 38 ? 128.815 132.448 148.584 1.00 84.84 38 GLU B CA 1
ATOM 4622 C C . GLU B 1 38 ? 128.747 131.276 149.563 1.00 84.84 38 GLU B C 1
ATOM 4623 O O . GLU B 1 38 ? 128.153 131.443 150.644 1.00 84.84 38 GLU B O 1
ATOM 4629 N N . PRO B 1 39 ? 129.293 130.089 149.269 1.00 89.83 39 PRO B N 1
ATOM 4630 C CA . PRO B 1 39 ? 129.134 128.974 150.221 1.00 89.83 39 PRO B CA 1
ATOM 4631 C C . PRO B 1 39 ? 129.748 129.234 151.585 1.00 89.83 39 PRO B C 1
ATOM 4632 O O . PRO B 1 39 ? 129.225 128.734 152.589 1.00 89.83 39 PRO B O 1
ATOM 4636 N N . VAL B 1 40 ? 130.852 129.980 151.659 1.00 89.73 40 VAL B N 1
ATOM 4637 C CA . VAL B 1 40 ? 131.433 130.296 152.961 1.00 89.73 40 VAL B CA 1
ATOM 4638 C C . VAL B 1 40 ? 130.460 131.128 153.782 1.00 89.73 40 VAL B C 1
ATOM 4639 O O . VAL B 1 40 ? 130.259 130.884 154.980 1.00 89.73 40 VAL B O 1
ATOM 4643 N N . LEU B 1 41 ? 129.830 132.116 153.146 1.00 87.88 41 LEU B N 1
ATOM 4644 C CA . LEU B 1 41 ? 128.800 132.889 153.827 1.00 87.88 41 LEU B CA 1
ATOM 4645 C C . LEU B 1 41 ? 127.644 131.997 154.256 1.00 87.88 41 LEU B C 1
ATOM 4646 O O . LEU B 1 41 ? 127.066 132.194 155.330 1.00 87.88 41 LEU B O 1
ATOM 4651 N N . PHE B 1 42 ? 127.289 131.011 153.429 1.00 88.64 42 PHE B N 1
ATOM 4652 C CA . PHE B 1 42 ? 126.181 130.131 153.790 1.00 88.64 42 PHE B CA 1
ATOM 4653 C C . PHE B 1 42 ? 126.524 129.315 155.026 1.00 88.64 42 PHE B C 1
ATOM 4654 O O . PHE B 1 42 ? 125.694 129.146 155.925 1.00 88.64 42 PHE B O 1
ATOM 4662 N N . GLY B 1 43 ? 127.750 128.800 155.083 1.00 95.84 43 GLY B N 1
ATOM 4663 C CA . GLY B 1 43 ? 128.177 128.062 156.259 1.00 95.84 43 GLY B CA 1
ATOM 4664 C C . GLY B 1 43 ? 128.229 128.931 157.499 1.00 95.84 43 GLY B C 1
ATOM 4665 O O . GLY B 1 43 ? 127.926 128.475 158.604 1.00 95.84 43 GLY B O 1
ATOM 4666 N N . ARG B 1 44 ? 128.620 130.197 157.334 1.00 95.93 44 ARG B N 1
ATOM 4667 C CA . ARG B 1 44 ? 128.666 131.101 158.479 1.00 95.93 44 ARG B CA 1
ATOM 4668 C C . ARG B 1 44 ? 127.271 131.504 158.947 1.00 95.93 44 ARG B C 1
ATOM 4669 O O . ARG B 1 44 ? 127.078 131.785 160.135 1.00 95.93 44 ARG B O 1
ATOM 4677 N N . VAL B 1 45 ? 126.291 131.542 158.039 1.00 94.48 45 VAL B N 1
ATOM 4678 C CA . VAL B 1 45 ? 124.958 132.023 158.397 1.00 94.48 45 VAL B CA 1
ATOM 4679 C C . VAL B 1 45 ? 123.984 130.899 158.723 1.00 94.48 45 VAL B C 1
ATOM 4680 O O . VAL B 1 45 ? 122.913 131.164 159.291 1.00 94.48 45 VAL B O 1
ATOM 4684 N N . ILE B 1 46 ? 124.323 129.651 158.411 1.00 97.05 46 ILE B N 1
ATOM 4685 C CA . ILE B 1 46 ? 123.374 128.555 158.548 1.00 97.05 46 ILE B CA 1
ATOM 4686 C C . ILE B 1 46 ? 123.394 128.058 159.990 1.00 97.05 46 ILE B C 1
ATOM 4687 O O . ILE B 1 46 ? 122.805 127.021 160.313 1.00 97.05 46 ILE B O 1
ATOM 4692 N N . GLN B 1 47 ? 124.073 128.798 160.870 1.00 103.60 47 GLN B N 1
ATOM 4693 C CA . GLN B 1 47 ? 124.128 128.404 162.274 1.00 103.60 47 GLN B CA 1
ATOM 4694 C C . GLN B 1 47 ? 122.729 128.329 162.873 1.00 103.60 47 GLN B C 1
ATOM 4695 O O . GLN B 1 47 ? 122.338 127.301 163.438 1.00 103.60 47 GLN B O 1
ATOM 4701 N N . SER B 1 48 ? 121.954 129.406 162.735 1.00 109.28 48 SER B N 1
ATOM 4702 C CA . SER B 1 48 ? 120.543 129.431 163.128 1.00 109.28 48 SER B CA 1
ATOM 4703 C C . SER B 1 48 ? 120.347 128.969 164.570 1.00 109.28 48 SER B C 1
ATOM 4704 O O . SER B 1 48 ? 119.410 128.234 164.889 1.00 109.28 48 SER B O 1
ATOM 4707 N N . ILE B 1 49 ? 121.244 129.402 165.453 1.00 113.46 49 ILE B N 1
ATOM 4708 C CA . ILE B 1 49 ? 121.154 129.115 166.883 1.00 113.46 49 ILE B CA 1
ATOM 4709 C C . ILE B 1 49 ? 120.917 130.393 167.679 1.00 113.46 49 ILE B C 1
ATOM 4710 O O . ILE B 1 49 ? 119.896 130.536 168.355 1.00 113.46 49 ILE B O 1
ATOM 4715 N N . SER B 1 50 ? 121.853 131.338 167.609 1.00 121.08 50 SER B N 1
ATOM 4716 C CA . SER B 1 50 ? 121.690 132.660 168.199 1.00 121.08 50 SER B CA 1
ATOM 4717 C C . SER B 1 50 ? 122.140 133.737 167.221 1.00 121.08 50 SER B C 1
ATOM 4718 O O . SER B 1 50 ? 122.655 134.782 167.633 1.00 121.08 50 SER B O 1
ATOM 4721 N N . ASP B 1 51 ? 121.956 133.488 165.923 1.00 118.80 51 ASP B N 1
ATOM 4722 C CA . ASP B 1 51 ? 122.469 134.397 164.904 1.00 118.80 51 ASP B CA 1
ATOM 4723 C C . ASP B 1 51 ? 121.755 135.741 164.940 1.00 118.80 51 ASP B C 1
ATOM 4724 O O . ASP B 1 51 ? 122.386 136.788 164.750 1.00 118.80 51 ASP B O 1
ATOM 4729 N N . LYS B 1 52 ? 120.442 135.732 165.181 1.00 123.53 52 LYS B N 1
ATOM 4730 C CA . LYS B 1 52 ? 119.609 136.932 165.099 1.00 123.53 52 LYS B CA 1
ATOM 4731 C C . LYS B 1 52 ? 119.752 137.581 163.721 1.00 123.53 52 LYS B C 1
ATOM 4732 O O . LYS B 1 52 ? 120.253 138.697 163.570 1.00 123.53 52 LYS B O 1
ATOM 4738 N N . GLY B 1 53 ? 119.303 136.837 162.708 1.00 124.70 53 GLY B N 1
ATOM 4739 C CA . GLY B 1 53 ? 119.557 137.226 161.333 1.00 124.70 53 GLY B CA 1
ATOM 4740 C C . GLY B 1 53 ? 118.930 138.546 160.932 1.00 124.70 53 GLY B C 1
ATOM 4741 O O . GLY B 1 53 ? 119.522 139.308 160.163 1.00 124.70 53 GLY B O 1
ATOM 4742 N N . ASP B 1 54 ? 117.732 138.841 161.443 1.00 127.46 54 ASP B N 1
ATOM 4743 C CA . ASP B 1 54 ? 116.982 139.987 160.943 1.00 127.46 54 ASP B CA 1
ATOM 4744 C C . ASP B 1 54 ? 117.595 141.324 161.349 1.00 127.46 54 ASP B C 1
ATOM 4745 O O . ASP B 1 54 ? 117.206 142.358 160.795 1.00 127.46 54 ASP B O 1
ATOM 4750 N N . ILE B 1 55 ? 118.537 141.337 162.289 1.00 128.16 55 ILE B N 1
ATOM 4751 C CA . ILE B 1 55 ? 119.295 142.538 162.626 1.00 128.16 55 ILE B CA 1
ATOM 4752 C C . ILE B 1 55 ? 120.704 142.348 162.083 1.00 128.16 55 ILE B C 1
ATOM 4753 O O . ILE B 1 55 ? 121.458 141.501 162.580 1.00 128.16 55 ILE B O 1
ATOM 4758 N N . PHE B 1 56 ? 121.066 143.147 161.075 1.00 130.87 56 PHE B N 1
ATOM 4759 C CA . PHE B 1 56 ? 122.361 143.044 160.408 1.00 130.87 56 PHE B CA 1
ATOM 4760 C C . PHE B 1 56 ? 122.653 141.605 160.003 1.00 130.87 56 PHE B C 1
ATOM 4761 O O . PHE B 1 56 ? 122.026 141.079 159.077 1.00 130.87 56 PHE B O 1
ATOM 4769 N N . SER B 1 57 ? 123.615 140.972 160.685 1.00 122.69 57 SER B N 1
ATOM 4770 C CA . SER B 1 57 ? 123.921 139.550 160.550 1.00 122.69 57 SER B CA 1
ATOM 4771 C C . SER B 1 57 ? 124.498 139.238 159.172 1.00 122.69 57 SER B C 1
ATOM 4772 O O . SER B 1 57 ? 124.496 140.105 158.290 1.00 122.69 57 SER B O 1
ATOM 4775 N N . PRO B 1 58 ? 125.018 138.026 158.947 1.00 110.51 58 PRO B N 1
ATOM 4776 C CA . PRO B 1 58 ? 125.503 137.676 157.601 1.00 110.51 58 PRO B CA 1
ATOM 4777 C C . PRO B 1 58 ? 124.431 137.712 156.522 1.00 110.51 58 PRO B C 1
ATOM 4778 O O . PRO B 1 58 ? 124.767 137.553 155.342 1.00 110.51 58 PRO B O 1
ATOM 4782 N N . LEU B 1 59 ? 123.160 137.913 156.874 1.00 106.01 59 LEU B N 1
ATOM 4783 C CA . LEU B 1 59 ? 122.127 138.007 155.848 1.00 106.01 59 LEU B CA 1
ATOM 4784 C C . LEU B 1 59 ? 122.268 139.285 155.029 1.00 106.01 59 LEU B C 1
ATOM 4785 O O . LEU B 1 59 ? 121.927 139.310 153.843 1.00 106.01 59 LEU B O 1
ATOM 4790 N N . LEU B 1 60 ? 122.773 140.358 155.638 1.00 113.22 60 LEU B N 1
ATOM 4791 C CA . LEU B 1 60 ? 123.044 141.563 154.859 1.00 113.22 60 LEU B CA 1
ATOM 4792 C C . LEU B 1 60 ? 124.182 141.331 153.871 1.00 113.22 60 LEU B C 1
ATOM 4793 O O . LEU B 1 60 ? 124.140 141.823 152.733 1.00 113.22 60 LEU B O 1
ATOM 4798 N N . MET B 1 61 ? 125.208 140.584 154.288 1.00 111.66 61 MET B N 1
ATOM 4799 C CA . MET B 1 61 ? 126.264 140.192 153.361 1.00 111.66 61 MET B CA 1
ATOM 4800 C C . MET B 1 61 ? 125.707 139.325 152.240 1.00 111.66 61 MET B C 1
ATOM 4801 O O . MET B 1 61 ? 126.096 139.476 151.078 1.00 111.66 61 MET B O 1
ATOM 4806 N N . TRP B 1 62 ? 124.804 138.402 152.577 1.00 101.41 62 TRP B N 1
ATOM 4807 C CA . TRP B 1 62 ? 124.040 137.690 151.556 1.00 101.41 62 TRP B CA 1
ATOM 4808 C C . TRP B 1 62 ? 123.369 138.632 150.574 1.00 101.41 62 TRP B C 1
ATOM 4809 O O . TRP B 1 62 ? 123.450 138.435 149.360 1.00 101.41 62 TRP B O 1
ATOM 4820 N N . ALA B 1 63 ? 122.655 139.632 151.083 1.00 114.56 63 ALA B N 1
ATOM 4821 C CA . ALA B 1 63 ? 121.917 140.519 150.193 1.00 114.56 63 ALA B CA 1
ATOM 4822 C C . ALA B 1 63 ? 122.858 141.250 149.246 1.00 114.56 63 ALA B C 1
ATOM 4823 O O . ALA B 1 63 ? 122.616 141.300 148.033 1.00 114.56 63 ALA B O 1
ATOM 4825 N N . ALA B 1 64 ? 123.952 141.798 149.778 1.00 110.96 64 ALA B N 1
ATOM 4826 C CA . ALA B 1 64 ? 124.897 142.522 148.933 1.00 110.96 64 ALA B CA 1
ATOM 4827 C C . ALA B 1 64 ? 125.555 141.595 147.915 1.00 110.96 64 ALA B C 1
ATOM 4828 O O . ALA B 1 64 ? 125.687 141.943 146.733 1.00 110.96 64 ALA B O 1
ATOM 4830 N N . LEU B 1 65 ? 125.967 140.404 148.356 1.00 100.81 65 LEU B N 1
ATOM 4831 C CA . LEU B 1 65 ? 126.624 139.465 147.457 1.00 100.81 65 LEU B CA 1
ATOM 4832 C C . LEU B 1 65 ? 125.674 138.995 146.366 1.00 100.81 65 LEU B C 1
ATOM 4833 O O . LEU B 1 65 ? 126.067 138.881 145.202 1.00 100.81 65 LEU B O 1
ATOM 4838 N N . GLY B 1 66 ? 124.418 138.724 146.719 1.00 94.90 66 GLY B N 1
ATOM 4839 C CA . GLY B 1 66 ? 123.448 138.315 145.720 1.00 94.90 66 GLY B CA 1
ATOM 4840 C C . GLY B 1 66 ? 123.120 139.421 144.738 1.00 94.90 66 GLY B C 1
ATOM 4841 O O . GLY B 1 66 ? 122.904 139.163 143.551 1.00 94.90 66 GLY B O 1
ATOM 4842 N N . GLY B 1 67 ? 123.069 140.666 145.215 1.00 95.15 67 GLY B N 1
ATOM 4843 C CA . GLY B 1 67 ? 122.879 141.779 144.301 1.00 95.15 67 GLY B CA 1
ATOM 4844 C C . GLY B 1 67 ? 124.023 141.910 143.315 1.00 95.15 67 GLY B C 1
ATOM 4845 O O . GLY B 1 67 ? 123.806 142.085 142.110 1.00 95.15 67 GLY B O 1
ATOM 4846 N N . PHE B 1 68 ? 125.258 141.812 143.808 1.00 88.92 68 PHE B N 1
ATOM 4847 C CA . PHE B 1 68 ? 126.395 141.836 142.895 1.00 88.92 68 PHE B CA 1
ATOM 4848 C C . PHE B 1 68 ? 126.340 140.654 141.937 1.00 88.92 68 PHE B C 1
ATOM 4849 O O . PHE B 1 68 ? 126.683 140.783 140.756 1.00 88.92 68 PHE B O 1
ATOM 4857 N N . ASN B 1 69 ? 125.897 139.496 142.429 1.00 85.84 69 ASN B N 1
ATOM 4858 C CA . ASN B 1 69 ? 125.806 138.310 141.589 1.00 85.84 69 ASN B CA 1
ATOM 4859 C C . ASN B 1 69 ? 124.807 138.506 140.459 1.00 85.84 69 ASN B C 1
ATOM 4860 O O . ASN B 1 69 ? 125.091 138.162 139.307 1.00 85.84 69 ASN B O 1
ATOM 4865 N N . ILE B 1 70 ? 123.632 139.060 140.762 1.00 83.36 70 ILE B N 1
ATOM 4866 C CA . ILE B 1 70 ? 122.630 139.238 139.716 1.00 83.36 70 ILE B CA 1
ATOM 4867 C C . ILE B 1 70 ? 123.082 140.304 138.725 1.00 83.36 70 ILE B C 1
ATOM 4868 O O . ILE B 1 70 ? 122.866 140.173 137.513 1.00 83.36 70 ILE B O 1
ATOM 4873 N N . MET B 1 71 ? 123.734 141.366 139.213 1.00 82.33 71 MET B N 1
ATOM 4874 C CA . MET B 1 71 ? 124.246 142.382 138.298 1.00 82.33 71 MET B CA 1
ATOM 4875 C C . MET B 1 71 ? 125.294 141.797 137.358 1.00 82.33 71 MET B C 1
ATOM 4876 O O . MET B 1 71 ? 125.266 142.048 136.145 1.00 82.33 71 MET B O 1
ATOM 4881 N N . ALA B 1 72 ? 126.218 140.998 137.899 1.00 76.98 72 ALA B N 1
ATOM 4882 C CA . ALA B 1 72 ? 127.239 140.374 137.065 1.00 76.98 72 ALA B CA 1
ATOM 4883 C C . ALA B 1 72 ? 126.624 139.386 136.085 1.00 76.98 72 ALA B C 1
ATOM 4884 O O . ALA B 1 72 ? 127.083 139.270 134.943 1.00 76.98 72 ALA B O 1
ATOM 4886 N N . ALA B 1 73 ? 125.594 138.654 136.515 1.00 72.76 73 ALA B N 1
ATOM 4887 C CA . ALA B 1 73 ? 124.924 137.727 135.613 1.00 72.76 73 ALA B CA 1
ATOM 4888 C C . ALA B 1 73 ? 124.278 138.467 134.452 1.00 72.76 73 ALA B C 1
ATOM 4889 O O . ALA B 1 73 ? 124.379 138.032 133.299 1.00 72.76 73 ALA B O 1
ATOM 4891 N N . VAL B 1 74 ? 123.620 139.594 134.732 1.00 70.78 74 VAL B N 1
ATOM 4892 C CA . VAL B 1 74 ? 123.040 140.394 133.656 1.00 70.78 74 VAL B CA 1
ATOM 4893 C C . VAL B 1 74 ? 124.132 140.868 132.708 1.00 70.78 74 VAL B C 1
ATOM 4894 O O . VAL B 1 74 ? 124.003 140.775 131.479 1.00 70.78 74 VAL B O 1
ATOM 4898 N N . PHE B 1 75 ? 125.232 141.376 133.270 1.00 68.79 75 PHE B N 1
ATOM 4899 C CA . PHE B 1 75 ? 126.304 141.900 132.433 1.00 68.79 75 PHE B CA 1
ATOM 4900 C C . PHE B 1 75 ? 126.884 140.822 131.531 1.00 68.79 75 PHE B C 1
ATOM 4901 O O . PHE B 1 75 ? 127.114 141.059 130.342 1.00 68.79 75 PHE B O 1
ATOM 4909 N N . VAL B 1 76 ? 127.129 139.630 132.076 1.00 67.94 76 VAL B N 1
ATOM 4910 C CA . VAL B 1 76 ? 127.705 138.555 131.274 1.00 67.94 76 VAL B CA 1
ATOM 4911 C C . VAL B 1 76 ? 126.715 138.090 130.214 1.00 67.94 76 VAL B C 1
ATOM 4912 O O . VAL B 1 76 ? 127.069 137.928 129.040 1.00 67.94 76 VAL B O 1
ATOM 4916 N N . ALA B 1 77 ? 125.455 137.879 130.607 1.00 67.61 77 ALA B N 1
ATOM 4917 C CA . ALA B 1 77 ? 124.459 137.397 129.659 1.00 67.61 77 ALA B CA 1
ATOM 4918 C C . ALA B 1 77 ? 124.233 138.389 128.531 1.00 67.61 77 ALA B C 1
ATOM 4919 O O . ALA B 1 77 ? 123.844 137.993 127.428 1.00 67.61 77 ALA B O 1
ATOM 4921 N N . ARG B 1 78 ? 124.463 139.678 128.780 1.00 65.10 78 ARG B N 1
ATOM 4922 C CA . ARG B 1 78 ? 124.363 140.641 127.690 1.00 65.10 78 ARG B CA 1
ATOM 4923 C C . ARG B 1 78 ? 125.634 140.663 126.849 1.00 65.10 78 ARG B C 1
ATOM 4924 O O . ARG B 1 78 ? 125.573 140.570 125.617 1.00 65.10 78 ARG B O 1
ATOM 4932 N N . GLY B 1 79 ? 126.793 140.787 127.498 1.00 61.87 79 GLY B N 1
ATOM 4933 C CA . GLY B 1 79 ? 128.030 140.974 126.760 1.00 61.87 79 GLY B CA 1
ATOM 4934 C C . GLY B 1 79 ? 128.410 139.776 125.911 1.00 61.87 79 GLY B C 1
ATOM 4935 O O . GLY B 1 79 ? 128.751 139.923 124.735 1.00 61.87 79 GLY B O 1
ATOM 4936 N N . ALA B 1 80 ? 128.364 138.574 126.492 1.00 58.92 80 ALA B N 1
ATOM 4937 C CA . ALA B 1 80 ? 128.750 137.389 125.733 1.00 58.92 80 ALA B CA 1
ATOM 4938 C C . ALA B 1 80 ? 127.799 137.153 124.569 1.00 58.92 80 ALA B C 1
ATOM 4939 O O . ALA B 1 80 ? 128.229 136.800 123.463 1.00 58.92 80 ALA B O 1
ATOM 4941 N N . ASP B 1 81 ? 126.501 137.347 124.802 1.00 71.90 81 ASP B N 1
ATOM 4942 C CA . ASP B 1 81 ? 125.521 137.185 123.737 1.00 71.90 81 ASP B CA 1
ATOM 4943 C C . ASP B 1 81 ? 125.755 138.183 122.611 1.00 71.90 81 ASP B C 1
ATOM 4944 O O . ASP B 1 81 ? 125.691 137.822 121.430 1.00 71.90 81 ASP B O 1
ATOM 4949 N N . ARG B 1 82 ? 126.030 139.445 122.951 1.00 63.02 82 ARG B N 1
ATOM 4950 C CA . ARG B 1 82 ? 126.265 140.438 121.910 1.00 63.02 82 ARG B CA 1
ATOM 4951 C C . ARG B 1 82 ? 127.573 140.186 121.175 1.00 63.02 82 ARG B C 1
ATOM 4952 O O . ARG B 1 82 ? 127.681 140.493 119.984 1.00 63.02 82 ARG B O 1
ATOM 4960 N N . LEU B 1 83 ? 128.573 139.632 121.860 1.00 58.92 83 LEU B N 1
ATOM 4961 C CA . LEU B 1 83 ? 129.858 139.388 121.216 1.00 58.92 83 LEU B CA 1
ATOM 4962 C C . LEU B 1 83 ? 129.787 138.202 120.263 1.00 58.92 83 LEU B C 1
ATOM 4963 O O . LEU B 1 83 ? 130.363 138.244 119.166 1.00 58.92 83 LEU B O 1
ATOM 4968 N N . ALA B 1 84 ? 129.111 137.127 120.677 1.00 56.24 84 ALA B N 1
ATOM 4969 C CA . ALA B 1 84 ? 129.181 135.874 119.934 1.00 56.24 84 ALA B CA 1
ATOM 4970 C C . ALA B 1 84 ? 128.599 136.018 118.535 1.00 56.24 84 ALA B C 1
ATOM 4971 O O . ALA B 1 84 ? 129.181 135.535 117.561 1.00 56.24 84 ALA B O 1
ATOM 4973 N N . HIS B 1 85 ? 127.447 136.680 118.414 1.00 60.79 85 HIS B N 1
ATOM 4974 C CA . HIS B 1 85 ? 126.809 136.805 117.107 1.00 60.79 85 HIS B CA 1
ATOM 4975 C C . HIS B 1 85 ? 127.637 137.665 116.161 1.00 60.79 85 HIS B C 1
ATOM 4976 O O . HIS B 1 85 ? 127.825 137.308 114.990 1.00 60.79 85 HIS B O 1
ATOM 4983 N N . ARG B 1 86 ? 128.141 138.799 116.650 1.00 61.24 86 ARG B N 1
ATOM 4984 C CA . ARG B 1 86 ? 128.964 139.658 115.808 1.00 61.24 86 ARG B CA 1
ATOM 4985 C C . ARG B 1 86 ? 130.217 138.928 115.349 1.00 61.24 86 ARG B C 1
ATOM 4986 O O . ARG B 1 86 ? 130.590 138.991 114.168 1.00 61.24 86 ARG B O 1
ATOM 4994 N N . ARG B 1 87 ? 130.866 138.202 116.260 1.00 58.98 87 ARG B N 1
ATOM 4995 C CA . ARG B 1 87 ? 132.085 137.508 115.872 1.00 58.98 87 ARG B CA 1
ATOM 4996 C C . ARG B 1 87 ? 131.795 136.343 114.933 1.00 58.98 87 ARG B C 1
ATOM 4997 O O . ARG B 1 87 ? 132.599 136.062 114.038 1.00 58.98 87 ARG B O 1
ATOM 5005 N N . ARG B 1 88 ? 130.661 135.659 115.112 1.00 60.28 88 ARG B N 1
ATOM 5006 C CA . ARG B 1 88 ? 130.289 134.599 114.182 1.00 60.28 88 ARG B CA 1
ATOM 5007 C C . ARG B 1 88 ? 130.059 135.157 112.789 1.00 60.28 88 ARG B C 1
ATOM 5008 O O . ARG B 1 88 ? 130.486 134.561 111.795 1.00 60.28 88 ARG B O 1
ATOM 5016 N N . LEU B 1 89 ? 129.385 136.303 112.696 1.00 58.19 89 LEU B N 1
ATOM 5017 C CA . LEU B 1 89 ? 129.184 136.923 111.391 1.00 58.19 89 LEU B CA 1
ATOM 5018 C C . LEU B 1 89 ? 130.516 137.305 110.758 1.00 58.19 89 LEU B C 1
ATOM 5019 O O . LEU B 1 89 ? 130.720 137.104 109.555 1.00 58.19 89 LEU B O 1
ATOM 5024 N N . GLY B 1 90 ? 131.440 137.845 111.555 1.00 59.52 90 GLY B N 1
ATOM 5025 C CA . GLY B 1 90 ? 132.751 138.182 111.017 1.00 59.52 90 GLY B CA 1
ATOM 5026 C C . GLY B 1 90 ? 133.512 136.969 110.511 1.00 59.52 90 GLY B C 1
ATOM 5027 O O . GLY B 1 90 ? 134.103 136.998 109.424 1.00 59.52 90 GLY B O 1
ATOM 5028 N N . VAL B 1 91 ? 133.505 135.885 111.290 1.00 55.40 91 VAL B N 1
ATOM 5029 C CA . VAL B 1 91 ? 134.183 134.659 110.876 1.00 55.40 91 VAL B CA 1
ATOM 5030 C C . VAL B 1 91 ? 133.556 134.111 109.603 1.00 55.40 91 VAL B C 1
ATOM 5031 O O . VAL B 1 91 ? 134.259 133.672 108.685 1.00 55.40 91 VAL B O 1
ATOM 5035 N N . MET B 1 92 ? 132.223 134.129 109.527 1.00 59.11 92 MET B N 1
ATOM 5036 C CA . MET B 1 92 ? 131.548 133.653 108.326 1.00 59.11 92 MET B CA 1
ATOM 5037 C C . MET B 1 92 ? 131.933 134.485 107.115 1.00 59.11 92 MET B C 1
ATOM 5038 O O . MET B 1 92 ? 132.170 133.939 106.035 1.00 59.11 92 MET B O 1
ATOM 5043 N N . ILE B 1 93 ? 132.005 135.808 107.272 1.00 59.60 93 ILE B N 1
ATOM 5044 C CA . ILE B 1 93 ? 132.353 136.667 106.143 1.00 59.60 93 ILE B CA 1
ATOM 5045 C C . ILE B 1 93 ? 133.767 136.369 105.658 1.00 59.60 93 ILE B C 1
ATOM 5046 O O . ILE B 1 93 ? 134.009 136.205 104.455 1.00 59.60 93 ILE B O 1
ATOM 5051 N N . ASP B 1 94 ? 134.724 136.288 106.586 1.00 62.42 94 ASP B N 1
ATOM 5052 C CA . ASP B 1 94 ? 136.105 136.036 106.176 1.00 62.42 94 ASP B CA 1
ATOM 5053 C C . ASP B 1 94 ? 136.257 134.660 105.537 1.00 62.42 94 ASP B C 1
ATOM 5054 O O . ASP B 1 94 ? 136.949 134.509 104.518 1.00 62.42 94 ASP B O 1
ATOM 5059 N N . SER B 1 95 ? 135.616 133.641 106.114 1.00 64.37 95 SER B N 1
ATOM 5060 C CA . SER B 1 95 ? 135.708 132.306 105.537 1.00 64.37 95 SER B CA 1
ATOM 5061 C C . SER B 1 95 ? 135.017 132.233 104.184 1.00 64.37 95 SER B C 1
ATOM 5062 O O . SER B 1 95 ? 135.485 131.521 103.292 1.00 64.37 95 SER B O 1
ATOM 5065 N N . TYR B 1 96 ? 133.911 132.955 104.011 1.00 53.52 96 TYR B N 1
ATOM 5066 C CA . TYR B 1 96 ? 133.251 133.014 102.714 1.00 53.52 96 TYR B CA 1
ATOM 5067 C C . TYR B 1 96 ? 134.148 133.668 101.675 1.00 53.52 96 TYR B C 1
ATOM 5068 O O . TYR B 1 96 ? 134.195 133.231 100.519 1.00 53.52 96 TYR B O 1
ATOM 5077 N N . GLU B 1 97 ? 134.867 134.719 102.067 1.00 58.50 97 GLU B N 1
ATOM 5078 C CA . GLU B 1 97 ? 135.850 135.317 101.170 1.00 58.50 97 GLU B CA 1
ATOM 5079 C C . GLU B 1 97 ? 136.899 134.299 100.745 1.00 58.50 97 GLU B C 1
ATOM 5080 O O . GLU B 1 97 ? 137.164 134.120 99.547 1.00 58.50 97 GLU B O 1
ATOM 5086 N N . ARG B 1 98 ? 137.504 133.616 101.718 1.00 70.95 98 ARG B N 1
ATOM 5087 C CA . ARG B 1 98 ? 138.533 132.636 101.382 1.00 70.95 98 ARG B CA 1
ATOM 5088 C C . ARG B 1 98 ? 137.973 131.500 100.539 1.00 70.95 98 ARG B C 1
ATOM 5089 O O . ARG B 1 98 ? 138.694 130.927 99.715 1.00 70.95 98 ARG B O 1
ATOM 5097 N N . LEU B 1 99 ? 136.698 131.161 100.728 1.00 63.55 99 LEU B N 1
ATOM 5098 C CA . LEU B 1 99 ? 136.090 130.093 99.945 1.00 63.55 99 LEU B CA 1
ATOM 5099 C C . LEU B 1 99 ? 135.853 130.527 98.506 1.00 63.55 99 LEU B C 1
ATOM 5100 O O . LEU B 1 99 ? 136.102 129.758 97.571 1.00 63.55 99 LEU B O 1
ATOM 5105 N N . ILE B 1 100 ? 135.365 131.752 98.309 1.00 53.32 100 ILE B N 1
ATOM 5106 C CA . ILE B 1 100 ? 135.128 132.247 96.957 1.00 53.32 100 ILE B CA 1
ATOM 5107 C C . ILE B 1 100 ? 136.440 132.368 96.196 1.00 53.32 100 ILE B C 1
ATOM 5108 O O . ILE B 1 100 ? 136.528 132.000 95.018 1.00 53.32 100 ILE B O 1
ATOM 5113 N N . THR B 1 101 ? 137.486 132.870 96.854 1.00 58.03 101 THR B N 1
ATOM 5114 C CA . THR B 1 101 ? 138.734 133.121 96.141 1.00 58.03 101 THR B CA 1
ATOM 5115 C C . THR B 1 101 ? 139.434 131.851 95.669 1.00 58.03 101 THR B C 1
ATOM 5116 O O . THR B 1 101 ? 140.367 131.949 94.865 1.00 58.03 101 THR B O 1
ATOM 5120 N N . MET B 1 102 ? 139.014 130.675 96.130 1.00 63.87 102 MET B N 1
ATOM 5121 C CA . MET B 1 102 ? 139.696 129.439 95.776 1.00 63.87 102 MET B CA 1
ATOM 5122 C C . MET B 1 102 ? 139.452 129.081 94.310 1.00 63.87 102 MET B C 1
ATOM 5123 O O . MET B 1 102 ? 138.471 129.521 93.709 1.00 63.87 102 MET B O 1
ATOM 5128 N N . PRO B 1 103 ? 140.340 128.287 93.708 1.00 63.12 103 PRO B N 1
ATOM 5129 C CA . PRO B 1 103 ? 140.215 127.990 92.275 1.00 63.12 103 PRO B CA 1
ATOM 5130 C C . PRO B 1 103 ? 139.028 127.086 91.987 1.00 63.12 103 PRO B C 1
ATOM 5131 O O . PRO B 1 103 ? 138.368 126.556 92.881 1.00 63.12 103 PRO B O 1
ATOM 5135 N N . LEU B 1 104 ? 138.768 126.908 90.691 1.00 66.46 104 LEU B N 1
ATOM 5136 C CA . LEU B 1 104 ? 137.579 126.188 90.251 1.00 66.46 104 LEU B CA 1
ATOM 5137 C C . LEU B 1 104 ? 137.693 124.683 90.450 1.00 66.46 104 LEU B C 1
ATOM 5138 O O . LEU B 1 104 ? 136.681 124.023 90.711 1.00 66.46 104 LEU B O 1
ATOM 5143 N N . ALA B 1 105 ? 138.896 124.121 90.315 1.00 63.70 105 ALA B N 1
ATOM 5144 C CA . ALA B 1 105 ? 139.051 122.677 90.455 1.00 63.70 105 ALA B CA 1
ATOM 5145 C C . ALA B 1 105 ? 138.677 122.217 91.856 1.00 63.70 105 ALA B C 1
ATOM 5146 O O . ALA B 1 105 ? 138.032 121.176 92.026 1.00 63.70 105 ALA B O 1
ATOM 5148 N N . TRP B 1 106 ? 139.072 122.984 92.873 1.00 68.03 106 TRP B N 1
ATOM 5149 C CA . TRP B 1 106 ? 138.732 122.627 94.244 1.00 68.03 106 TRP B CA 1
ATOM 5150 C C . TRP B 1 106 ? 137.224 122.621 94.451 1.00 68.03 106 TRP B C 1
ATOM 5151 O O . TRP B 1 106 ? 136.688 121.749 95.143 1.00 68.03 106 TRP B O 1
ATOM 5162 N N . HIS B 1 107 ? 136.524 123.591 93.861 1.00 64.03 107 HIS B N 1
ATOM 5163 C CA . HIS B 1 107 ? 135.069 123.620 93.959 1.00 64.03 107 HIS B CA 1
ATOM 5164 C C . HIS B 1 107 ? 134.445 122.423 93.254 1.00 64.03 107 HIS B C 1
ATOM 5165 O O . HIS B 1 107 ? 133.569 121.750 93.808 1.00 64.03 107 HIS B O 1
ATOM 5172 N N . GLN B 1 108 ? 134.885 122.145 92.026 1.00 70.87 108 GLN B N 1
ATOM 5173 C CA . GLN B 1 108 ? 134.273 121.072 91.250 1.00 70.87 108 GLN B CA 1
ATOM 5174 C C . GLN B 1 108 ? 134.500 119.717 91.904 1.00 70.87 108 GLN B C 1
ATOM 5175 O O . GLN B 1 108 ? 133.608 118.862 91.896 1.00 70.87 108 GLN B O 1
ATOM 5181 N N . LYS B 1 109 ? 135.684 119.502 92.476 1.00 71.10 109 LYS B N 1
ATOM 5182 C CA . LYS B 1 109 ? 135.983 118.205 93.068 1.00 71.10 109 LYS B CA 1
ATOM 5183 C C . LYS B 1 109 ? 135.229 117.984 94.373 1.00 71.10 109 LYS B C 1
ATOM 5184 O O . LYS B 1 109 ? 134.925 116.838 94.720 1.00 71.10 109 LYS B O 1
ATOM 5190 N N . ARG B 1 110 ? 134.925 119.045 95.104 1.00 80.50 110 ARG B N 1
ATOM 5191 C CA . ARG B 1 110 ? 134.350 118.874 96.435 1.00 80.50 110 ARG B CA 1
ATOM 5192 C C . ARG B 1 110 ? 133.078 119.675 96.671 1.00 80.50 110 ARG B C 1
ATOM 5193 O O . ARG B 1 110 ? 132.160 119.175 97.324 1.00 80.50 110 ARG B O 1
ATOM 5201 N N . GLY B 1 111 ? 132.987 120.889 96.137 1.00 78.01 111 GLY B N 1
ATOM 5202 C CA . GLY B 1 111 ? 132.026 121.858 96.630 1.00 78.01 111 GLY B CA 1
ATOM 5203 C C . GLY B 1 111 ? 130.604 121.772 96.116 1.00 78.01 111 GLY B C 1
ATOM 5204 O O . GLY B 1 111 ? 129.982 120.706 96.143 1.00 78.01 111 GLY B O 1
ATOM 5205 N N . THR B 1 112 ? 130.085 122.923 95.676 1.00 71.56 112 THR B N 1
ATOM 5206 C CA . THR B 1 112 ? 128.696 123.130 95.275 1.00 71.56 112 THR B CA 1
ATOM 5207 C C . THR B 1 112 ? 127.762 123.041 96.475 1.00 71.56 112 THR B C 1
ATOM 5208 O O . THR B 1 112 ? 127.146 124.040 96.858 1.00 71.56 112 THR B O 1
ATOM 5212 N N . SER B 1 113 ? 127.647 121.862 97.076 1.00 70.67 113 SER B N 1
ATOM 5213 C CA . SER B 1 113 ? 126.774 121.676 98.226 1.00 70.67 113 SER B CA 1
ATOM 5214 C C . SER B 1 113 ? 127.505 121.287 99.499 1.00 70.67 113 SER B C 1
ATOM 5215 O O . SER B 1 113 ? 127.029 121.614 100.587 1.00 70.67 113 SER B O 1
ATOM 5218 N N . ASN B 1 114 ? 128.641 120.596 99.396 1.00 76.43 114 ASN B N 1
ATOM 5219 C CA . ASN B 1 114 ? 129.383 120.224 100.594 1.00 76.43 114 ASN B CA 1
ATOM 5220 C C . ASN B 1 114 ? 130.077 121.424 101.225 1.00 76.43 114 ASN B C 1
ATOM 5221 O O . ASN B 1 114 ? 130.187 121.498 102.454 1.00 76.43 114 ASN B O 1
ATOM 5226 N N . ALA B 1 115 ? 130.554 122.365 100.408 1.00 70.84 115 ALA B N 1
ATOM 5227 C CA . ALA B 1 115 ? 131.270 123.517 100.944 1.00 70.84 115 ALA B CA 1
ATOM 5228 C C . ALA B 1 115 ? 130.371 124.371 101.828 1.00 70.84 115 ALA B C 1
ATOM 5229 O O . ALA B 1 115 ? 130.784 124.808 102.909 1.00 70.84 115 ALA B O 1
ATOM 5231 N N . LEU B 1 116 ? 129.136 124.621 101.389 1.00 61.42 116 LEU B N 1
ATOM 5232 C CA . LEU B 1 116 ? 128.229 125.430 102.194 1.00 61.42 116 LEU B CA 1
ATOM 5233 C C . LEU B 1 116 ? 127.848 124.709 103.479 1.00 61.42 116 LEU B C 1
ATOM 5234 O O . LEU B 1 116 ? 127.690 125.341 104.531 1.00 61.42 116 LEU B O 1
ATOM 5239 N N . HIS B 1 117 ? 127.682 123.387 103.410 1.00 67.91 117 HIS B N 1
ATOM 5240 C CA . HIS B 1 117 ? 127.430 122.614 104.619 1.00 67.91 117 HIS B CA 1
ATOM 5241 C C . HIS B 1 117 ? 128.586 122.740 105.598 1.00 67.91 117 HIS B C 1
ATOM 5242 O O . HIS B 1 117 ? 128.373 122.928 106.804 1.00 67.91 117 HIS B O 1
ATOM 5249 N N . THR B 1 118 ? 129.819 122.649 105.097 1.00 65.97 118 THR B N 1
ATOM 5250 C CA . THR B 1 118 ? 130.981 122.834 105.957 1.00 65.97 118 THR B CA 1
ATOM 5251 C C . THR B 1 118 ? 130.966 124.215 106.594 1.00 65.97 118 THR B C 1
ATOM 5252 O O . THR B 1 118 ? 131.161 124.354 107.806 1.00 65.97 118 THR B O 1
ATOM 5256 N N . LEU B 1 119 ? 130.694 125.247 105.793 1.00 61.60 119 LEU B N 1
ATOM 5257 C CA . LEU B 1 119 ? 130.631 126.605 106.323 1.00 61.60 119 LEU B CA 1
ATOM 5258 C C . LEU B 1 119 ? 129.624 126.709 107.457 1.00 61.60 119 LEU B C 1
ATOM 5259 O O . LEU B 1 119 ? 129.948 127.191 108.549 1.00 61.60 119 LEU B O 1
ATOM 5264 N N . ILE B 1 120 ? 128.395 126.256 107.216 1.00 66.19 120 ILE B N 1
ATOM 5265 C CA . ILE B 1 120 ? 127.326 126.484 108.181 1.00 66.19 120 ILE B CA 1
ATOM 5266 C C . ILE B 1 120 ? 127.567 125.679 109.453 1.00 66.19 120 ILE B C 1
ATOM 5267 O O . ILE B 1 120 ? 127.487 126.212 110.569 1.00 66.19 120 ILE B O 1
ATOM 5272 N N . ARG B 1 121 ? 127.881 124.389 109.312 1.00 74.95 121 ARG B N 1
ATOM 5273 C CA . ARG B 1 121 ? 128.067 123.563 110.496 1.00 74.95 121 ARG B CA 1
ATOM 5274 C C . ARG B 1 121 ? 129.422 123.760 111.155 1.00 74.95 121 ARG B C 1
ATOM 5275 O O . ARG B 1 121 ? 129.662 123.180 112.218 1.00 74.95 121 ARG B O 1
ATOM 5283 N N . ALA B 1 122 ? 130.312 124.553 110.563 1.00 64.66 122 ALA B N 1
ATOM 5284 C CA . ALA B 1 122 ? 131.496 124.978 111.289 1.00 64.66 122 ALA B CA 1
ATOM 5285 C C . ALA B 1 122 ? 131.245 126.271 112.051 1.00 64.66 122 ALA B C 1
ATOM 5286 O O . ALA B 1 122 ? 131.614 126.381 113.225 1.00 64.66 122 ALA B O 1
ATOM 5288 N N . THR B 1 123 ? 130.608 127.250 111.405 1.00 62.10 123 THR B N 1
ATOM 5289 C CA . THR B 1 123 ? 130.383 128.525 112.071 1.00 62.10 123 THR B CA 1
ATOM 5290 C C . THR B 1 123 ? 129.393 128.390 113.223 1.00 62.10 123 THR B C 1
ATOM 5291 O O . THR B 1 123 ? 129.569 129.027 114.267 1.00 62.10 123 THR B O 1
ATOM 5295 N N . ASP B 1 124 ? 128.356 127.557 113.075 1.00 68.73 124 ASP B N 1
ATOM 5296 C CA . ASP B 1 124 ? 127.406 127.397 114.174 1.00 68.73 124 ASP B CA 1
ATOM 5297 C C . ASP B 1 124 ? 128.050 126.689 115.359 1.00 68.73 124 ASP B C 1
ATOM 5298 O O . ASP B 1 124 ? 127.815 127.057 116.521 1.00 68.73 124 ASP B O 1
ATOM 5303 N N . SER B 1 125 ? 128.869 125.674 115.083 1.00 65.57 125 SER B N 1
ATOM 5304 C CA . SER B 1 125 ? 129.600 125.005 116.150 1.00 65.57 125 SER B CA 1
ATOM 5305 C C . SER B 1 125 ? 130.547 125.969 116.850 1.00 65.57 125 SER B C 1
ATOM 5306 O O . SER B 1 125 ? 130.652 125.963 118.081 1.00 65.57 125 SER B O 1
ATOM 5309 N N . LEU B 1 126 ? 131.236 126.817 116.085 1.00 58.97 126 LEU B N 1
ATOM 5310 C CA . LEU B 1 126 ? 132.126 127.791 116.705 1.00 58.97 126 LEU B CA 1
ATOM 5311 C C . LEU B 1 126 ? 131.347 128.782 117.560 1.00 58.97 126 LEU B C 1
ATOM 5312 O O . LEU B 1 126 ? 131.807 129.177 118.636 1.00 58.97 126 LEU B O 1
ATOM 5317 N N . PHE B 1 127 ? 130.166 129.196 117.101 1.00 55.90 127 PHE B N 1
ATOM 5318 C CA . PHE B 1 127 ? 129.365 130.137 117.877 1.00 55.90 127 PHE B CA 1
ATOM 5319 C C . PHE B 1 127 ? 128.940 129.533 119.208 1.00 55.90 127 PHE B C 1
ATOM 5320 O O . PHE B 1 127 ? 129.084 130.163 120.267 1.00 55.90 127 PHE B O 1
ATOM 5328 N N . THR B 1 128 ? 128.402 128.310 119.176 1.00 59.45 128 THR B N 1
ATOM 5329 C CA . THR B 1 128 ? 127.979 127.691 120.430 1.00 59.45 128 THR B CA 1
ATOM 5330 C C . THR B 1 128 ? 129.177 127.424 121.334 1.00 59.45 128 THR B C 1
ATOM 5331 O O . THR B 1 128 ? 129.084 127.578 122.560 1.00 59.45 128 THR B O 1
ATOM 5335 N N . LEU B 1 129 ? 130.320 127.070 120.742 1.00 61.63 129 LEU B N 1
ATOM 5336 C CA . LEU B 1 129 ? 131.533 126.871 121.521 1.00 61.63 129 LEU B CA 1
ATOM 5337 C C . LEU B 1 129 ? 131.924 128.151 122.242 1.00 61.63 129 LEU B C 1
ATOM 5338 O O . LEU B 1 129 ? 132.172 128.143 123.450 1.00 61.63 129 LEU B O 1
ATOM 5343 N N . TRP B 1 130 ? 131.951 129.270 121.518 1.00 58.93 130 TRP B N 1
ATOM 5344 C CA . TRP B 1 130 ? 132.332 130.537 122.129 1.00 58.93 130 TRP B CA 1
ATOM 5345 C C . TRP B 1 130 ? 131.384 130.905 123.259 1.00 58.93 130 TRP B C 1
ATOM 5346 O O . TRP B 1 130 ? 131.823 131.271 124.354 1.00 58.93 130 TRP B O 1
ATOM 5357 N N . LEU B 1 131 ? 130.075 130.804 123.018 1.00 66.06 131 LEU B N 1
ATOM 5358 C CA . LEU B 1 131 ? 129.117 131.245 124.030 1.00 66.06 131 LEU B CA 1
ATOM 5359 C C . LEU B 1 131 ? 129.208 130.394 125.295 1.00 66.06 131 LEU B C 1
ATOM 5360 O O . LEU B 1 131 ? 129.350 130.923 126.413 1.00 66.06 131 LEU B O 1
ATOM 5365 N N . GLU B 1 132 ? 129.123 129.069 125.137 1.00 70.24 132 GLU B N 1
ATOM 5366 C CA . GLU B 1 132 ? 129.181 128.191 126.298 1.00 70.24 132 GLU B CA 1
ATOM 5367 C C . GLU B 1 132 ? 130.508 128.345 127.022 1.00 70.24 132 GLU B C 1
ATOM 5368 O O . GLU B 1 132 ? 130.543 128.481 128.255 1.00 70.24 132 GLU B O 1
ATOM 5374 N N .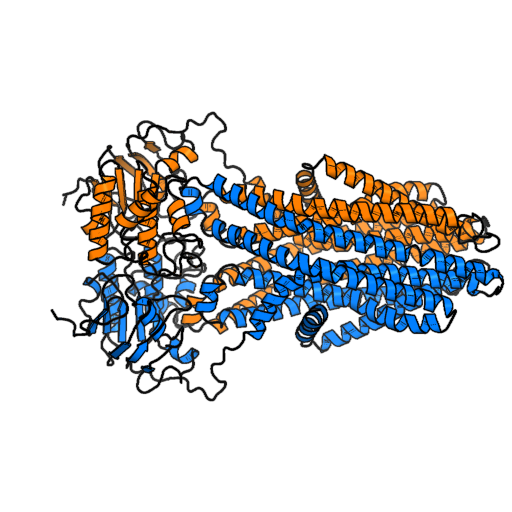 PHE B 1 133 ? 131.616 128.338 126.266 1.00 70.90 133 PHE B N 1
ATOM 5375 C CA . PHE B 1 133 ? 132.925 128.551 126.863 1.00 70.90 133 PHE B CA 1
ATOM 5376 C C . PHE B 1 133 ? 132.917 129.792 127.727 1.00 70.90 133 PHE B C 1
ATOM 5377 O O . PHE B 1 133 ? 133.061 129.691 128.947 1.00 70.90 133 PHE B O 1
ATOM 5385 N N . MET B 1 134 ? 132.688 130.962 127.116 1.00 77.81 134 MET B N 1
ATOM 5386 C CA . MET B 1 134 ? 132.732 132.214 127.855 1.00 77.81 134 MET B CA 1
ATOM 5387 C C . MET B 1 134 ? 131.953 132.054 129.141 1.00 77.81 134 MET B C 1
ATOM 5388 O O . MET B 1 134 ? 132.569 131.873 130.196 1.00 77.81 134 MET B O 1
ATOM 5393 N N . ARG B 1 135 ? 130.633 131.894 129.039 1.00 77.00 135 ARG B N 1
ATOM 5394 C CA . ARG B 1 135 ? 129.857 131.982 130.268 1.00 77.00 135 ARG B CA 1
ATOM 5395 C C . ARG B 1 135 ? 130.254 130.893 131.260 1.00 77.00 135 ARG B C 1
ATOM 5396 O O . ARG B 1 135 ? 131.002 131.151 132.222 1.00 77.00 135 ARG B O 1
ATOM 5404 N N . GLN B 1 136 ? 129.892 129.647 130.956 1.00 82.71 136 GLN B N 1
ATOM 5405 C CA . GLN B 1 136 ? 130.007 128.630 131.990 1.00 82.71 136 GLN B CA 1
ATOM 5406 C C . GLN B 1 136 ? 131.460 128.266 132.236 1.00 82.71 136 GLN B C 1
ATOM 5407 O O . GLN B 1 136 ? 131.897 128.169 133.388 1.00 82.71 136 GLN B O 1
ATOM 5413 N N . HIS B 1 137 ? 132.229 128.076 131.168 1.00 80.95 137 HIS B N 1
ATOM 5414 C CA . HIS B 1 137 ? 133.563 127.538 131.329 1.00 80.95 137 HIS B CA 1
ATOM 5415 C C . HIS B 1 137 ? 134.532 128.601 131.828 1.00 80.95 137 HIS B C 1
ATOM 5416 O O . HIS B 1 137 ? 135.376 128.310 132.683 1.00 80.95 137 HIS B O 1
ATOM 5423 N N . LEU B 1 138 ? 134.451 129.839 131.316 1.00 75.21 138 LEU B N 1
ATOM 5424 C CA . LEU B 1 138 ? 135.349 130.844 131.850 1.00 75.21 138 LEU B CA 1
ATOM 5425 C C . LEU B 1 138 ? 134.936 131.282 133.246 1.00 75.21 138 LEU B C 1
ATOM 5426 O O . LEU B 1 138 ? 135.746 131.902 133.943 1.00 75.21 138 LEU B O 1
ATOM 5431 N N . THR B 1 139 ? 133.719 130.959 133.694 1.00 76.57 139 THR B N 1
ATOM 5432 C CA . THR B 1 139 ? 133.483 131.007 135.132 1.00 76.57 139 THR B CA 1
ATOM 5433 C C . THR B 1 139 ? 134.216 129.869 135.837 1.00 76.57 139 THR B C 1
ATOM 5434 O O . THR B 1 139 ? 135.097 130.103 136.675 1.00 76.57 139 THR B O 1
ATOM 5438 N N . THR B 1 140 ? 133.900 128.624 135.464 1.00 80.44 140 THR B N 1
ATOM 5439 C CA . THR B 1 140 ? 134.265 127.479 136.294 1.00 80.44 140 THR B CA 1
ATOM 5440 C C . THR B 1 140 ? 135.768 127.227 136.336 1.00 80.44 140 THR B C 1
ATOM 5441 O O . THR B 1 140 ? 136.279 126.784 137.369 1.00 80.44 140 THR B O 1
ATOM 5445 N N . VAL B 1 141 ? 136.494 127.482 135.245 1.00 77.41 141 VAL B N 1
ATOM 5446 C CA . VAL B 1 141 ? 137.925 127.174 135.229 1.00 77.41 141 VAL B CA 1
ATOM 5447 C C . VAL B 1 141 ? 138.646 127.968 136.310 1.00 77.41 141 VAL B C 1
ATOM 5448 O O . VAL B 1 141 ? 139.272 127.404 137.219 1.00 77.41 141 VAL B O 1
ATOM 5452 N N . VAL B 1 142 ? 138.549 129.296 136.234 1.00 82.76 142 VAL B N 1
ATOM 5453 C CA . VAL B 1 142 ? 139.184 130.133 137.240 1.00 82.76 142 VAL B CA 1
ATOM 5454 C C . VAL B 1 142 ? 138.529 129.937 138.599 1.00 82.76 142 VAL B C 1
ATOM 5455 O O . VAL B 1 142 ? 139.192 130.083 139.633 1.00 82.76 142 VAL B O 1
ATOM 5459 N N . ALA B 1 143 ? 137.241 129.576 138.634 1.00 90.86 143 ALA B N 1
ATOM 5460 C CA . ALA B 1 143 ? 136.591 129.326 139.916 1.00 90.86 143 ALA B CA 1
ATOM 5461 C C . ALA B 1 143 ? 137.273 128.189 140.667 1.00 90.86 143 ALA B C 1
ATOM 5462 O O . ALA B 1 143 ? 137.642 128.339 141.834 1.00 90.86 143 ALA B O 1
ATOM 5464 N N . LEU B 1 144 ? 137.469 127.047 140.004 1.00 85.85 144 LEU B N 1
ATOM 5465 C CA . LEU B 1 144 ? 138.146 125.925 140.653 1.00 85.85 144 LEU B CA 1
ATOM 5466 C C . LEU B 1 144 ? 139.610 126.240 140.928 1.00 85.85 144 LEU B C 1
ATOM 5467 O O . LEU B 1 144 ? 140.152 125.859 141.980 1.00 85.85 144 LEU B O 1
ATOM 5472 N N . ALA B 1 145 ? 140.270 126.931 139.991 1.00 90.30 145 ALA B N 1
ATOM 5473 C CA . ALA B 1 145 ? 141.678 127.257 140.180 1.00 90.30 145 ALA B CA 1
ATOM 5474 C C . ALA B 1 145 ? 141.882 128.105 141.428 1.00 90.30 145 ALA B C 1
ATOM 5475 O O . ALA B 1 145 ? 142.846 127.900 142.174 1.00 90.30 145 ALA B O 1
ATOM 5477 N N . THR B 1 146 ? 140.986 129.062 141.673 1.00 91.30 146 THR B N 1
ATOM 5478 C CA . THR B 1 146 ? 141.073 129.880 142.876 1.00 91.30 146 THR B CA 1
ATOM 5479 C C . THR B 1 146 ? 140.492 129.159 144.090 1.00 91.30 146 THR B C 1
ATOM 5480 O O . THR B 1 146 ? 140.848 129.479 145.230 1.00 91.30 146 THR B O 1
ATOM 5484 N N . LEU B 1 147 ? 139.620 128.176 143.868 1.00 92.42 147 LEU B N 1
ATOM 5485 C CA . LEU B 1 147 ? 139.027 127.441 144.978 1.00 92.42 147 LEU B CA 1
ATOM 5486 C C . LEU B 1 147 ? 140.059 126.572 145.679 1.00 92.42 147 LEU B C 1
ATOM 5487 O O . LEU B 1 147 ? 140.108 126.527 146.913 1.00 92.42 147 LEU B O 1
ATOM 5492 N N . ILE B 1 148 ? 140.877 125.859 144.911 1.00 97.16 148 ILE B N 1
ATOM 5493 C CA . ILE B 1 148 ? 141.759 124.857 145.516 1.00 97.16 148 ILE B CA 1
ATOM 5494 C C . ILE B 1 148 ? 142.720 125.451 146.552 1.00 97.16 148 ILE B C 1
ATOM 5495 O O . ILE B 1 148 ? 142.996 124.771 147.554 1.00 97.16 148 ILE B O 1
ATOM 5500 N N . PRO B 1 149 ? 143.236 126.688 146.417 1.00 96.84 149 PRO B N 1
ATOM 5501 C CA . PRO B 1 149 ? 144.005 127.239 147.550 1.00 96.84 149 PRO B CA 1
ATOM 5502 C C . PRO B 1 149 ? 143.166 127.422 148.800 1.00 96.84 149 PRO B C 1
ATOM 5503 O O . PRO B 1 149 ? 143.618 127.077 149.898 1.00 96.84 149 PRO B O 1
ATOM 5507 N N . VAL B 1 150 ? 141.949 127.954 148.661 1.00 101.11 150 VAL B N 1
ATOM 5508 C CA . VAL B 1 150 ? 141.089 128.166 149.822 1.00 101.11 150 VAL B CA 1
ATOM 5509 C C . VAL B 1 150 ? 140.776 126.838 150.497 1.00 101.11 150 VAL B C 1
ATOM 5510 O O . VAL B 1 150 ? 140.796 126.729 151.729 1.00 101.11 150 VAL B O 1
ATOM 5514 N N . ALA B 1 151 ? 140.486 125.808 149.700 1.00 101.64 151 ALA B N 1
ATOM 5515 C CA . ALA B 1 151 ? 140.284 124.478 150.259 1.00 101.64 151 ALA B CA 1
ATOM 5516 C C . ALA B 1 151 ? 141.531 123.983 150.976 1.00 101.64 151 ALA B C 1
ATOM 5517 O O . ALA B 1 151 ? 141.427 123.289 151.993 1.00 101.64 151 ALA B O 1
ATOM 5519 N N . MET B 1 152 ? 142.717 124.324 150.464 1.00 109.63 152 MET B N 1
ATOM 5520 C CA . MET B 1 152 ? 143.944 123.919 151.141 1.00 109.63 152 MET B CA 1
ATOM 5521 C C . MET B 1 152 ? 144.134 124.648 152.467 1.00 109.63 152 MET B C 1
ATOM 5522 O O . MET B 1 152 ? 144.681 124.070 153.413 1.00 109.63 152 MET B O 1
ATOM 5527 N N . THR B 1 153 ? 143.695 125.907 152.559 1.00 107.22 153 THR B N 1
ATOM 5528 C CA . THR B 1 153 ? 143.992 126.713 153.744 1.00 107.22 153 THR B CA 1
ATOM 5529 C C . THR B 1 153 ? 143.319 126.159 154.997 1.00 107.22 153 THR B C 1
ATOM 5530 O O . THR B 1 153 ? 143.974 125.978 156.030 1.00 107.22 153 THR B O 1
ATOM 5534 N N . MET B 1 154 ? 142.018 125.876 154.937 1.00 110.75 154 MET B N 1
ATOM 5535 C CA . MET B 1 154 ? 141.321 125.252 156.057 1.00 110.75 154 MET B CA 1
ATOM 5536 C C . MET B 1 154 ? 140.983 123.810 155.706 1.00 110.75 154 MET B C 1
ATOM 5537 O O . MET B 1 154 ? 140.502 123.532 154.603 1.00 110.75 154 MET B O 1
ATOM 5542 N N . ASP B 1 155 ? 141.253 122.898 156.642 1.00 116.65 155 ASP B N 1
ATOM 5543 C CA . ASP B 1 155 ? 140.856 121.495 156.539 1.00 116.65 155 ASP B CA 1
ATOM 5544 C C . ASP B 1 155 ? 141.426 120.859 155.267 1.00 116.65 155 ASP B C 1
ATOM 5545 O O . ASP B 1 155 ? 140.711 120.533 154.315 1.00 116.65 155 ASP B O 1
ATOM 5550 N N . MET B 1 156 ? 142.753 120.713 155.276 1.00 116.47 156 MET B N 1
ATOM 5551 C CA . MET B 1 156 ? 143.478 120.230 154.103 1.00 116.47 156 MET B CA 1
ATOM 5552 C C . MET B 1 156 ? 142.999 118.858 153.641 1.00 116.47 156 MET B C 1
ATOM 5553 O O . MET B 1 156 ? 143.209 118.500 152.477 1.00 116.47 156 MET B O 1
ATOM 5558 N N . ARG B 1 157 ? 142.375 118.079 154.525 1.00 114.78 157 ARG B N 1
ATOM 5559 C CA . ARG B 1 157 ? 141.882 116.766 154.130 1.00 114.78 157 ARG B CA 1
ATOM 5560 C C . ARG B 1 157 ? 140.762 116.887 153.103 1.00 114.78 157 ARG B C 1
ATOM 5561 O O . ARG B 1 157 ? 140.704 116.117 152.134 1.00 114.78 157 ARG B O 1
ATOM 5569 N N . MET B 1 158 ? 139.865 117.856 153.295 1.00 108.71 158 MET B N 1
ATOM 5570 C CA . MET B 1 158 ? 138.815 118.097 152.313 1.00 108.71 158 MET B CA 1
ATOM 5571 C C . MET B 1 158 ? 139.404 118.539 150.980 1.00 108.71 158 MET B C 1
ATOM 5572 O O . MET B 1 158 ? 138.909 118.157 149.913 1.00 108.71 158 MET B O 1
ATOM 5577 N N . SER B 1 159 ? 140.463 119.351 151.022 1.00 105.22 159 SER B N 1
ATOM 5578 C CA . SER B 1 159 ? 141.138 119.733 149.788 1.00 105.22 159 SER B CA 1
ATOM 5579 C C . SER B 1 159 ? 141.730 118.514 149.097 1.00 105.22 159 SER B C 1
ATOM 5580 O O . SER B 1 159 ? 141.698 118.413 147.865 1.00 105.22 159 SER B O 1
ATOM 5583 N N . LEU B 1 160 ? 142.281 117.580 149.875 1.00 102.46 160 LEU B N 1
ATOM 5584 C CA . LEU B 1 160 ? 142.786 116.341 149.295 1.00 102.46 160 LEU B CA 1
ATOM 5585 C C . LEU B 1 160 ? 141.667 115.556 148.624 1.00 102.46 160 LEU B C 1
ATOM 5586 O O . LEU B 1 160 ? 141.849 115.010 147.530 1.00 102.46 160 LEU B O 1
ATOM 5591 N N . VAL B 1 161 ? 140.501 115.491 149.269 1.00 97.69 161 VAL B N 1
ATOM 5592 C CA . VAL B 1 161 ? 139.357 114.805 148.670 1.00 97.69 161 VAL B CA 1
ATOM 5593 C C . VAL B 1 161 ? 138.961 115.472 147.358 1.00 97.69 161 VAL B C 1
ATOM 5594 O O . VAL B 1 161 ? 138.668 114.799 146.361 1.00 97.69 161 VAL B O 1
ATOM 5598 N N . LEU B 1 162 ? 138.944 116.804 147.339 1.00 95.04 162 LEU B N 1
ATOM 5599 C CA . LEU B 1 162 ? 138.580 117.521 146.121 1.00 95.04 162 LEU B CA 1
ATOM 5600 C C . LEU B 1 162 ? 139.600 117.276 145.013 1.00 95.04 162 LEU B C 1
ATOM 5601 O O . LEU B 1 162 ? 139.238 117.125 143.838 1.00 95.04 162 LEU B O 1
ATOM 5606 N N . ILE B 1 163 ? 140.883 117.230 145.375 1.00 98.02 163 ILE B N 1
ATOM 5607 C CA . ILE B 1 163 ? 141.929 116.923 144.405 1.00 98.02 163 ILE B CA 1
ATOM 5608 C C . ILE B 1 163 ? 141.728 115.526 143.833 1.00 98.02 163 ILE B C 1
ATOM 5609 O O . ILE B 1 163 ? 141.884 115.303 142.626 1.00 98.02 163 ILE B O 1
ATOM 5614 N N . VAL B 1 164 ? 141.393 114.562 144.694 1.00 90.45 164 VAL B N 1
ATOM 5615 C CA . VAL B 1 164 ? 141.127 113.204 144.227 1.00 90.45 164 VAL B CA 1
ATOM 5616 C C . VAL B 1 164 ? 139.946 113.196 143.266 1.00 90.45 164 VAL B C 1
ATOM 5617 O O . VAL B 1 164 ? 139.959 112.494 142.247 1.00 90.45 164 VAL B O 1
ATOM 5621 N N . LEU B 1 165 ? 138.908 113.974 143.575 1.00 82.07 165 LEU B N 1
ATOM 5622 C CA . LEU B 1 165 ? 137.762 114.080 142.676 1.00 82.07 165 LEU B CA 1
ATOM 5623 C C . LEU B 1 165 ? 138.189 114.593 141.305 1.00 82.07 165 LEU B C 1
ATOM 5624 O O . LEU B 1 165 ? 137.799 114.041 140.266 1.00 82.07 165 LEU B O 1
ATOM 5629 N N . GLY B 1 166 ? 138.992 115.658 141.286 1.00 80.69 166 GLY B N 1
ATOM 5630 C CA . GLY B 1 166 ? 139.447 116.203 140.015 1.00 80.69 166 GLY B CA 1
ATOM 5631 C C . GLY B 1 166 ? 140.290 115.218 139.226 1.00 80.69 166 GLY B C 1
ATOM 5632 O O . GLY B 1 166 ? 140.133 115.081 138.007 1.00 80.69 166 GLY B O 1
ATOM 5633 N N . VAL B 1 167 ? 141.194 114.516 139.912 1.00 82.74 167 VAL B N 1
ATOM 5634 C CA . VAL B 1 167 ? 142.032 113.526 139.243 1.00 82.74 167 VAL B CA 1
ATOM 5635 C C . VAL B 1 167 ? 141.175 112.411 138.661 1.00 82.74 167 VAL B C 1
ATOM 5636 O O . VAL B 1 167 ? 141.418 111.940 137.544 1.00 82.74 167 VAL B O 1
ATOM 5640 N N . ILE B 1 168 ? 140.160 111.970 139.407 1.00 79.41 168 ILE B N 1
ATOM 5641 C CA . ILE B 1 168 ? 139.277 110.918 138.915 1.00 79.41 168 ILE B CA 1
ATOM 5642 C C . ILE B 1 168 ? 138.539 111.383 137.668 1.00 79.41 168 ILE B C 1
ATOM 5643 O O . ILE B 1 168 ? 138.402 110.633 136.692 1.00 79.41 168 ILE B O 1
ATOM 5648 N N . TYR B 1 169 ? 138.048 112.624 137.679 1.00 77.58 169 TYR B N 1
ATOM 5649 C CA . TYR B 1 169 ? 137.360 113.138 136.499 1.00 77.58 169 TYR B CA 1
ATOM 5650 C C . TYR B 1 169 ? 138.287 113.168 135.291 1.00 77.58 169 TYR B C 1
ATOM 5651 O O . TYR B 1 169 ? 137.908 112.743 134.189 1.00 77.58 169 TYR B O 1
ATOM 5660 N N . VAL B 1 170 ? 139.513 113.655 135.480 1.00 76.77 170 VAL B N 1
ATOM 5661 C CA . VAL B 1 170 ? 140.454 113.710 134.365 1.00 76.77 170 VAL B CA 1
ATOM 5662 C C . VAL B 1 170 ? 140.743 112.308 133.848 1.00 76.77 170 VAL B C 1
ATOM 5663 O O . VAL B 1 170 ? 140.788 112.072 132.632 1.00 76.77 170 VAL B O 1
ATOM 5667 N N . MET B 1 171 ? 140.937 111.355 134.763 1.00 78.48 171 MET B N 1
ATOM 5668 C CA . MET B 1 171 ? 141.264 109.991 134.362 1.00 78.48 171 MET B CA 1
ATOM 5669 C C . MET B 1 171 ? 140.131 109.356 133.568 1.00 78.48 171 MET B C 1
ATOM 5670 O O . MET B 1 171 ? 140.374 108.708 132.542 1.00 78.48 171 MET B O 1
ATOM 5675 N N . ILE B 1 172 ? 138.886 109.524 134.020 1.00 71.51 172 ILE B N 1
ATOM 5676 C CA . ILE B 1 172 ? 137.778 108.899 133.303 1.00 71.51 172 ILE B CA 1
ATOM 5677 C C . ILE B 1 172 ? 137.580 109.560 131.945 1.00 71.51 172 ILE B C 1
ATOM 5678 O O . ILE B 1 172 ? 137.280 108.885 130.951 1.00 71.51 172 ILE B O 1
ATOM 5683 N N . GLY B 1 173 ? 137.763 110.881 131.867 1.00 71.47 173 GLY B N 1
ATOM 5684 C CA . GLY B 1 173 ? 137.684 111.536 130.572 1.00 71.47 173 GLY B CA 1
ATOM 5685 C C . GLY B 1 173 ? 138.718 111.002 129.600 1.00 71.47 173 GLY B C 1
ATOM 5686 O O . GLY B 1 173 ? 138.402 110.664 128.454 1.00 71.47 173 GLY B O 1
ATOM 5687 N N . GLN B 1 174 ? 139.967 110.888 130.059 1.00 74.37 174 GLN B N 1
ATOM 5688 C CA . GLN B 1 174 ? 141.025 110.381 129.192 1.00 74.37 174 GLN B CA 1
ATOM 5689 C C . GLN B 1 174 ? 140.759 108.941 128.777 1.00 74.37 174 GLN B C 1
ATOM 5690 O O . GLN B 1 174 ? 141.016 108.562 127.628 1.00 74.37 174 GLN B O 1
ATOM 5696 N N . LEU B 1 175 ? 140.251 108.119 129.699 1.00 74.44 175 LEU B N 1
ATOM 5697 C CA . LEU B 1 175 ? 139.952 106.730 129.367 1.00 74.44 175 LEU B CA 1
ATOM 5698 C C . LEU B 1 175 ? 138.865 106.639 128.303 1.00 74.44 175 LEU B C 1
ATOM 5699 O O . LEU B 1 175 ? 138.959 105.829 127.373 1.00 74.44 175 LEU B O 1
ATOM 5704 N N . VAL B 1 176 ? 137.822 107.460 128.426 1.00 71.84 176 VAL B N 1
ATOM 5705 C CA . VAL B 1 176 ? 136.739 107.439 127.449 1.00 71.84 176 VAL B CA 1
ATOM 5706 C C . VAL B 1 176 ? 137.209 107.969 126.099 1.00 71.84 176 VAL B C 1
ATOM 5707 O O . VAL B 1 176 ? 136.702 107.549 125.043 1.00 71.84 176 VAL B O 1
ATOM 5711 N N . MET B 1 177 ? 138.199 108.868 126.113 1.00 77.52 177 MET B N 1
ATOM 5712 C CA . MET B 1 177 ? 138.568 109.605 124.910 1.00 77.52 177 MET B CA 1
ATOM 5713 C C . MET B 1 177 ? 139.024 108.685 123.784 1.00 77.52 177 MET B C 1
ATOM 5714 O O . MET B 1 177 ? 138.686 108.919 122.620 1.00 77.52 177 MET B O 1
ATOM 5719 N N . ARG B 1 178 ? 139.802 107.646 124.097 1.00 83.13 178 ARG B N 1
ATOM 5720 C CA . ARG B 1 178 ? 140.352 106.798 123.040 1.00 83.13 178 ARG B CA 1
ATOM 5721 C C . ARG B 1 178 ? 139.249 106.075 122.272 1.00 83.13 178 ARG B C 1
ATOM 5722 O O . ARG B 1 178 ? 139.189 106.129 121.033 1.00 83.13 178 ARG B O 1
ATOM 5730 N N . LYS B 1 179 ? 138.364 105.387 122.998 1.00 77.26 179 LYS B N 1
ATOM 5731 C CA . LYS B 1 179 ? 137.279 104.663 122.347 1.00 77.26 179 LYS B CA 1
ATOM 5732 C C . LYS B 1 179 ? 136.350 105.616 121.611 1.00 77.26 179 LYS B C 1
ATOM 5733 O O . LYS B 1 179 ? 135.897 105.316 120.497 1.00 77.26 179 LYS B O 1
ATOM 5739 N N . THR B 1 180 ? 136.056 106.775 122.211 1.00 76.48 180 THR B N 1
ATOM 5740 C CA . THR B 1 180 ? 135.191 107.727 121.528 1.00 76.48 180 THR B CA 1
ATOM 5741 C C . THR B 1 180 ? 135.823 108.250 120.246 1.00 76.48 180 THR B C 1
ATOM 5742 O O . THR B 1 180 ? 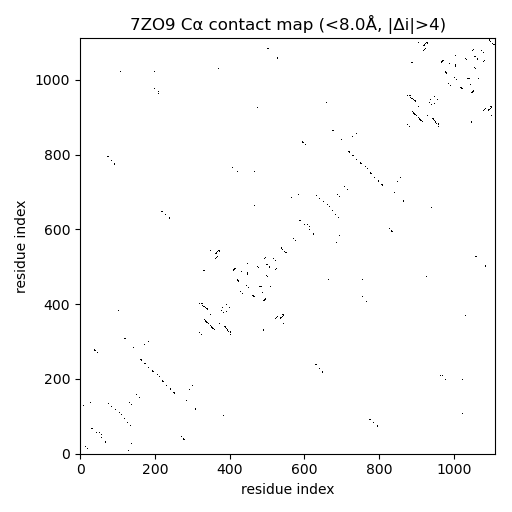135.124 108.415 119.245 1.00 76.48 180 THR B O 1
ATOM 5746 N N . LYS B 1 181 ? 137.131 108.514 120.251 1.00 88.07 181 LYS B N 1
ATOM 5747 C CA . LYS B 1 181 ? 137.805 108.930 119.025 1.00 88.07 181 LYS B CA 1
ATOM 5748 C C . LYS B 1 181 ? 137.697 107.860 117.949 1.00 88.07 181 LYS B C 1
ATOM 5749 O O . LYS B 1 181 ? 137.330 108.152 116.798 1.00 88.07 181 LYS B O 1
ATOM 5755 N N . ASP B 1 182 ? 137.999 106.611 118.312 1.00 77.32 182 ASP B N 1
ATOM 5756 C CA . ASP B 1 182 ? 137.947 105.537 117.327 1.00 77.32 182 ASP B CA 1
ATOM 5757 C C . ASP B 1 182 ? 136.554 105.407 116.725 1.00 77.32 182 ASP B C 1
ATOM 5758 O O . ASP B 1 182 ? 136.411 105.246 115.508 1.00 77.32 182 ASP B O 1
ATOM 5763 N N . GLY B 1 183 ? 135.515 105.478 117.558 1.00 68.65 183 GLY B N 1
ATOM 5764 C CA . GLY B 1 183 ? 134.161 105.403 117.032 1.00 68.65 183 GLY B CA 1
ATOM 5765 C C . GLY B 1 183 ? 133.780 106.607 116.189 1.00 68.65 183 GLY B C 1
ATOM 5766 O O . GLY B 1 183 ? 133.167 106.465 115.124 1.00 68.65 183 GLY B O 1
ATOM 5767 N N . GLN B 1 184 ? 134.147 107.807 116.647 1.00 68.71 184 GLN B N 1
ATOM 5768 C CA . GLN B 1 184 ? 133.652 109.028 116.027 1.00 68.71 184 GLN B CA 1
ATOM 5769 C C . GLN B 1 184 ? 134.224 109.236 114.635 1.00 68.71 184 GLN B C 1
ATOM 5770 O O . GLN B 1 184 ? 133.566 109.851 113.792 1.00 68.71 184 GLN B O 1
ATOM 5776 N N . ALA B 1 185 ? 135.434 108.739 114.367 1.00 69.40 185 ALA B N 1
ATOM 5777 C CA . ALA B 1 185 ? 135.954 108.827 113.004 1.00 69.40 185 ALA B CA 1
ATOM 5778 C C . ALA B 1 185 ? 135.027 108.120 112.016 1.00 69.40 185 ALA B C 1
ATOM 5779 O O . ALA B 1 185 ? 134.597 108.704 111.008 1.00 69.40 185 ALA B O 1
ATOM 5781 N N . ALA B 1 186 ? 134.690 106.862 112.307 1.00 54.95 186 ALA B N 1
ATOM 5782 C CA . ALA B 1 186 ? 133.800 106.109 111.431 1.00 54.95 186 ALA B CA 1
ATOM 5783 C C . ALA B 1 186 ? 132.409 106.726 111.395 1.00 54.95 186 ALA B C 1
ATOM 5784 O O . ALA B 1 186 ? 131.756 106.740 110.342 1.00 54.95 186 ALA B O 1
ATOM 5786 N N . VAL B 1 187 ? 131.936 107.236 112.534 1.00 54.70 187 VAL B N 1
ATOM 5787 C CA . VAL B 1 187 ? 130.619 107.867 112.565 1.00 54.70 187 VAL B CA 1
ATOM 5788 C C . VAL B 1 187 ? 130.578 109.069 111.630 1.00 54.70 187 VAL B C 1
ATOM 5789 O O . VAL B 1 187 ? 129.623 109.251 110.865 1.00 54.70 187 VAL B O 1
ATOM 5793 N N . GLU B 1 188 ? 131.614 109.909 111.678 1.00 63.14 188 GLU B N 1
ATOM 5794 C CA . GLU B 1 188 ? 131.662 111.071 110.798 1.00 63.14 188 GLU B CA 1
ATOM 5795 C C . GLU B 1 188 ? 131.729 110.656 109.336 1.00 63.14 188 GLU B C 1
ATOM 5796 O O . GLU B 1 188 ? 131.074 111.264 108.480 1.00 63.14 188 GLU B O 1
ATOM 5802 N N . LYS B 1 189 ? 132.521 109.626 109.027 1.00 59.62 189 LYS B N 1
ATOM 5803 C CA . LYS B 1 189 ? 132.584 109.152 107.647 1.00 59.62 189 LYS B CA 1
ATOM 5804 C C . LYS B 1 189 ? 131.206 108.719 107.152 1.00 59.62 189 LYS B C 1
ATOM 5805 O O . LYS B 1 189 ? 130.771 109.101 106.055 1.00 59.62 189 LYS B O 1
ATOM 5811 N N . HIS B 1 190 ? 130.494 107.934 107.965 1.00 53.84 190 HIS B N 1
ATOM 5812 C CA . HIS B 1 190 ? 129.178 107.452 107.559 1.00 53.84 190 HIS B CA 1
ATOM 5813 C C . HIS B 1 190 ? 128.184 108.598 107.416 1.00 53.84 190 HIS B C 1
ATOM 5814 O O . HIS B 1 190 ? 127.356 108.599 106.494 1.00 53.84 190 HIS B O 1
ATOM 5821 N N . HIS B 1 191 ? 128.242 109.580 108.318 1.00 51.16 191 HIS B N 1
ATOM 5822 C CA . HIS B 1 191 ? 127.352 110.729 108.196 1.00 51.16 191 HIS B CA 1
ATOM 5823 C C . HIS B 1 191 ? 127.633 111.505 106.919 1.00 51.16 191 HIS B C 1
ATOM 5824 O O . HIS B 1 191 ? 126.706 112.000 106.266 1.00 51.16 191 HIS B O 1
ATOM 5831 N N . HIS B 1 192 ? 128.909 111.641 106.556 1.00 53.99 192 HIS B N 1
ATOM 5832 C CA . HIS B 1 192 ? 129.235 112.315 105.306 1.00 53.99 192 HIS B CA 1
ATOM 5833 C C . HIS B 1 192 ? 128.652 111.565 104.119 1.00 53.99 192 HIS B C 1
ATOM 5834 O O . HIS B 1 192 ? 128.114 112.182 103.193 1.00 53.99 192 HIS B O 1
ATOM 5841 N N . LYS B 1 193 ? 128.745 110.232 104.128 1.00 48.10 193 LYS B N 1
ATOM 5842 C CA . LYS B 1 193 ? 128.142 109.458 103.043 1.00 48.10 193 LYS B CA 1
ATOM 5843 C C . LYS B 1 193 ? 126.638 109.696 102.965 1.00 48.10 193 LYS B C 1
ATOM 5844 O O . LYS B 1 193 ? 126.084 109.913 101.876 1.00 48.10 193 LYS B O 1
ATOM 5850 N N . LEU B 1 194 ? 125.962 109.668 104.114 1.00 48.48 194 LEU B N 1
ATOM 5851 C CA . LEU B 1 194 ? 124.517 109.869 104.121 1.00 48.48 194 LEU B CA 1
ATOM 5852 C C . LEU B 1 194 ? 124.153 111.240 103.568 1.00 48.48 194 LEU B C 1
ATOM 5853 O O . LEU B 1 194 ? 123.252 111.368 102.726 1.00 48.48 194 LEU B O 1
ATOM 5858 N N . PHE B 1 195 ? 124.856 112.280 104.021 1.00 57.04 195 PHE B N 1
ATOM 5859 C CA . PHE B 1 195 ? 124.517 113.624 103.572 1.00 57.04 195 PHE B CA 1
ATOM 5860 C C . PHE B 1 195 ? 124.814 113.812 102.092 1.00 57.04 195 PHE B C 1
ATOM 5861 O O . PHE B 1 195 ? 124.055 114.488 101.389 1.00 57.04 195 PHE B O 1
ATOM 5869 N N . GLU B 1 196 ? 125.926 113.261 101.599 1.00 56.32 196 GLU B N 1
ATOM 5870 C CA . GLU B 1 196 ? 126.219 113.431 100.182 1.00 56.32 196 GLU B CA 1
ATOM 5871 C C . GLU B 1 196 ? 125.173 112.728 99.333 1.00 56.32 196 GLU B C 1
ATOM 5872 O O . GLU B 1 196 ? 124.765 113.249 98.290 1.00 56.32 196 GLU B O 1
ATOM 5878 N N . HIS B 1 197 ? 124.697 111.558 99.772 1.00 50.78 197 HIS B N 1
ATOM 5879 C CA . HIS B 1 197 ? 123.621 110.910 99.028 1.00 50.78 197 HIS B CA 1
ATOM 5880 C C . HIS B 1 197 ? 122.357 111.759 99.028 1.00 50.78 197 HIS B C 1
ATOM 5881 O O . HIS B 1 197 ? 121.704 111.919 97.986 1.00 50.78 197 HIS B O 1
ATOM 5888 N N . VAL B 1 198 ? 121.990 112.309 100.189 1.00 48.70 198 VAL B N 1
ATOM 5889 C CA . VAL B 1 198 ? 120.775 113.120 100.267 1.00 48.70 198 VAL B CA 1
ATOM 5890 C C . VAL B 1 198 ? 120.886 114.329 99.347 1.00 48.70 198 VAL B C 1
ATOM 5891 O O . VAL B 1 198 ? 119.951 114.657 98.607 1.00 48.70 198 VAL B O 1
ATOM 5895 N N . SER B 1 199 ? 122.035 115.007 99.381 1.00 53.70 199 SER B N 1
ATOM 5896 C CA . SER B 1 199 ? 122.228 116.188 98.547 1.00 53.70 199 SER B CA 1
ATOM 5897 C C . SER B 1 199 ? 122.199 115.832 97.069 1.00 53.70 199 SER B C 1
ATOM 5898 O O . SER B 1 199 ? 121.574 116.535 96.265 1.00 53.70 199 SER B O 1
ATOM 5901 N N . ASP B 1 200 ? 122.860 114.735 96.695 1.00 58.96 200 ASP B N 1
ATOM 5902 C CA . ASP B 1 200 ? 122.875 114.321 95.299 1.00 58.96 200 ASP B CA 1
ATOM 5903 C C . ASP B 1 200 ? 121.469 114.040 94.797 1.00 58.96 200 ASP B C 1
ATOM 5904 O O . ASP B 1 200 ? 121.113 114.430 93.679 1.00 58.96 200 ASP B O 1
ATOM 5909 N N . THR B 1 201 ? 120.650 113.367 95.606 1.00 50.73 201 THR B N 1
ATOM 5910 C CA . THR B 1 201 ? 119.309 113.040 95.136 1.00 50.73 201 THR B CA 1
ATOM 5911 C C . THR B 1 201 ? 118.412 114.272 95.093 1.00 50.73 201 THR B C 1
ATOM 5912 O O . THR B 1 201 ? 117.693 114.481 94.110 1.00 50.73 201 THR B O 1
ATOM 5916 N N . ILE B 1 202 ? 118.440 115.102 96.139 1.00 49.50 202 ILE B N 1
ATOM 5917 C CA . ILE B 1 202 ? 117.562 116.271 96.171 1.00 49.50 202 ILE B CA 1
ATOM 5918 C C . ILE B 1 202 ? 117.913 117.239 95.051 1.00 49.50 202 ILE B C 1
ATOM 5919 O O . ILE B 1 202 ? 117.026 117.811 94.407 1.00 49.50 202 ILE B O 1
ATOM 5924 N N . SER B 1 203 ? 119.206 117.433 94.788 1.00 52.40 203 SER B N 1
ATOM 5925 C CA . SER B 1 203 ? 119.615 118.352 93.735 1.00 52.40 203 SER B CA 1
ATOM 5926 C C . SER B 1 203 ? 119.225 117.873 92.346 1.00 52.40 203 SER B C 1
ATOM 5927 O O . SER B 1 203 ? 119.333 118.649 91.391 1.00 52.40 203 SER B O 1
ATOM 5930 N N . ASN B 1 204 ? 118.786 116.627 92.206 1.00 51.40 204 ASN B N 1
ATOM 5931 C CA . ASN B 1 204 ? 118.444 116.041 90.916 1.00 51.40 204 ASN B CA 1
ATOM 5932 C C . ASN B 1 204 ? 117.081 115.364 90.991 1.00 51.40 204 ASN B C 1
ATOM 5933 O O . ASN B 1 204 ? 116.901 114.213 90.588 1.00 51.40 204 ASN B O 1
ATOM 5938 N N . VAL B 1 205 ? 116.094 116.086 91.528 1.00 48.78 205 VAL B N 1
ATOM 5939 C CA . VAL B 1 205 ? 114.785 115.498 91.796 1.00 48.78 205 VAL B CA 1
ATOM 5940 C C . VAL B 1 205 ? 114.062 115.124 90.507 1.00 48.78 205 VAL B C 1
ATOM 5941 O O . VAL B 1 205 ? 113.314 114.140 90.473 1.00 48.78 205 VAL B O 1
ATOM 5945 N N . SER B 1 206 ? 114.252 115.894 89.435 1.00 44.97 206 SER B N 1
ATOM 5946 C CA . SER B 1 206 ? 113.522 115.618 88.203 1.00 44.97 206 SER B CA 1
ATOM 5947 C C . SER B 1 206 ? 113.855 114.237 87.654 1.00 44.97 206 SER B C 1
ATOM 5948 O O . SER B 1 206 ? 112.960 113.495 87.235 1.00 44.97 206 SER B O 1
ATOM 5951 N N . VAL B 1 207 ? 115.136 113.869 87.659 1.00 47.90 207 VAL B N 1
ATOM 5952 C CA . VAL B 1 207 ? 115.537 112.583 87.098 1.00 47.90 207 VAL B CA 1
ATOM 5953 C C . VAL B 1 207 ? 115.046 111.435 87.969 1.00 47.90 207 VAL B C 1
ATOM 5954 O O . VAL B 1 207 ? 114.576 110.412 87.458 1.00 47.90 207 VAL B O 1
ATOM 5958 N N . VAL B 1 208 ? 115.151 111.574 89.292 1.00 47.17 208 VAL B N 1
ATOM 5959 C CA . VAL B 1 208 ? 114.725 110.490 90.172 1.00 47.17 208 VAL B CA 1
ATOM 5960 C C . VAL B 1 208 ? 113.215 110.305 90.101 1.00 47.17 208 VAL B C 1
ATOM 5961 O O . VAL B 1 208 ? 112.712 109.179 90.188 1.00 47.17 208 VAL B O 1
ATOM 5965 N N . GLN B 1 209 ? 112.466 111.396 89.935 1.00 46.10 209 GLN B N 1
ATOM 5966 C CA . GLN B 1 209 ? 111.017 111.271 89.825 1.00 46.10 209 GLN B CA 1
ATOM 5967 C C . GLN B 1 209 ? 110.609 110.699 88.476 1.00 46.10 209 GLN B C 1
ATOM 5968 O O . GLN B 1 209 ? 109.714 109.851 88.403 1.00 46.10 209 GLN B O 1
ATOM 5974 N N . SER B 1 210 ? 111.254 111.138 87.397 1.00 45.56 210 SER B N 1
ATOM 5975 C CA . SER B 1 210 ? 110.831 110.735 86.063 1.00 45.56 210 SER B CA 1
ATOM 5976 C C . SER B 1 210 ? 111.227 109.310 85.705 1.00 45.56 210 SER B C 1
ATOM 5977 O O . SER B 1 210 ? 110.979 108.889 84.571 1.00 45.56 210 SER B O 1
ATOM 5980 N N . TYR B 1 211 ? 111.838 108.561 86.624 1.00 53.74 211 TYR B N 1
ATOM 5981 C CA . TYR B 1 211 ? 112.250 107.191 86.345 1.00 53.74 211 TYR B CA 1
ATOM 5982 C C . TYR B 1 211 ? 111.710 106.188 87.356 1.00 53.74 211 TYR B C 1
ATOM 5983 O O . TYR B 1 211 ? 112.164 105.038 87.369 1.00 53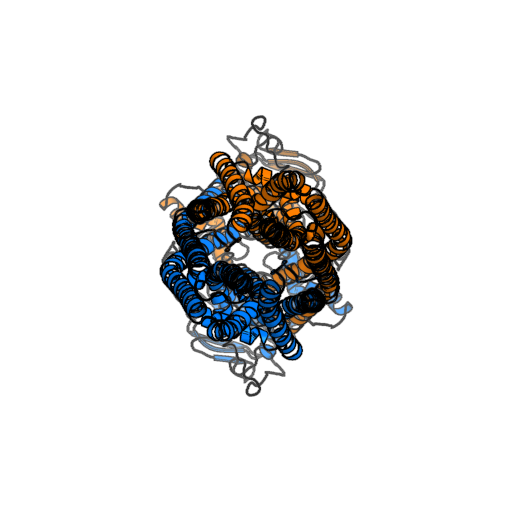.74 211 TYR B O 1
ATOM 5992 N N . ASN B 1 212 ? 110.754 106.589 88.195 1.00 63.82 212 ASN B N 1
ATOM 5993 C CA . ASN B 1 212 ? 110.061 105.676 89.105 1.00 63.82 212 ASN B CA 1
ATOM 5994 C C . ASN B 1 212 ? 111.027 104.947 90.033 1.00 63.82 212 ASN B C 1
ATOM 5995 O O . ASN B 1 212 ? 110.886 103.749 90.279 1.00 63.82 212 ASN B O 1
ATOM 6000 N N . ARG B 1 213 ? 112.016 105.662 90.557 1.00 61.02 213 ARG B N 1
ATOM 6001 C CA . ARG B 1 213 ? 112.979 105.050 91.463 1.00 61.02 213 ARG B CA 1
ATOM 6002 C C . ARG B 1 213 ? 112.989 105.735 92.825 1.00 61.02 213 ARG B C 1
ATOM 6003 O O . ARG B 1 213 ? 113.995 105.704 93.536 1.00 61.02 213 ARG B O 1
ATOM 6011 N N . ILE B 1 214 ? 111.866 106.345 93.206 1.00 61.07 214 ILE B N 1
ATOM 6012 C CA . ILE B 1 214 ? 111.764 106.939 94.535 1.00 61.07 214 ILE B CA 1
ATOM 6013 C C . ILE B 1 214 ? 111.906 105.870 95.608 1.00 61.07 214 ILE B C 1
ATOM 6014 O O . ILE B 1 214 ? 112.607 106.062 96.610 1.00 61.07 214 ILE B O 1
ATOM 6019 N N . ALA B 1 215 ? 111.240 104.728 95.419 1.00 66.01 215 ALA B N 1
ATOM 6020 C CA . ALA B 1 215 ? 111.317 103.655 96.404 1.00 66.01 215 ALA B CA 1
ATOM 6021 C C . ALA B 1 215 ? 112.739 103.130 96.536 1.00 66.01 215 ALA B C 1
ATOM 6022 O O . ALA B 1 215 ? 113.223 102.899 97.650 1.00 66.01 215 ALA B O 1
ATOM 6024 N N . SER B 1 216 ? 113.428 102.941 95.411 1.00 68.39 216 SER B N 1
ATOM 6025 C CA . SER B 1 216 ? 114.803 102.458 95.467 1.00 68.39 216 SER B CA 1
ATOM 6026 C C . SER B 1 216 ? 115.708 103.456 96.176 1.00 68.39 216 SER B C 1
ATOM 6027 O O . SER B 1 216 ? 116.561 103.069 96.984 1.00 68.39 216 SER B O 1
ATOM 6030 N N . GLU B 1 217 ? 115.533 104.749 95.895 1.00 67.67 217 GLU B N 1
ATOM 6031 C CA . GLU B 1 217 ? 116.385 105.754 96.519 1.00 67.67 217 GLU B CA 1
ATOM 6032 C C . GLU B 1 217 ? 116.132 105.850 98.017 1.00 67.67 217 GLU B C 1
ATOM 6033 O O . GLU B 1 217 ? 117.079 105.967 98.805 1.00 67.67 217 GLU B O 1
ATOM 6039 N N . THR B 1 218 ? 114.867 105.797 98.440 1.00 59.91 218 THR B N 1
ATOM 6040 C CA . THR B 1 218 ? 114.611 105.841 99.874 1.00 59.91 218 THR B CA 1
ATOM 6041 C C . THR B 1 218 ? 115.080 104.567 100.562 1.00 59.91 218 THR B C 1
ATOM 6042 O O . THR B 1 218 ? 115.505 104.617 101.718 1.00 59.91 218 THR B O 1
ATOM 6046 N N . GLN B 1 219 ? 115.040 103.424 99.873 1.00 62.75 219 GLN B N 1
ATOM 6047 C CA . GLN B 1 219 ? 115.607 102.213 100.454 1.00 62.75 219 GLN B CA 1
ATOM 6048 C C . GLN B 1 219 ? 117.114 102.342 100.617 1.00 62.75 219 GLN B C 1
ATOM 6049 O O . GLN B 1 219 ? 117.678 101.902 101.625 1.00 62.75 219 GLN B O 1
ATOM 6055 N N . ALA B 1 220 ? 117.782 102.947 99.634 1.00 61.21 220 ALA B N 1
ATOM 6056 C CA . ALA B 1 220 ? 119.215 103.184 99.758 1.00 61.21 220 ALA B CA 1
ATOM 6057 C C . ALA B 1 220 ? 119.515 104.114 100.926 1.00 61.21 220 ALA B C 1
ATOM 6058 O O . ALA B 1 220 ? 120.475 103.896 101.675 1.00 61.21 220 ALA B O 1
ATOM 6060 N N . LEU B 1 221 ? 118.702 105.158 101.099 1.00 57.14 221 LEU B N 1
ATOM 6061 C CA . LEU B 1 221 ? 118.903 106.059 102.231 1.00 57.14 221 LEU B CA 1
ATOM 6062 C C . LEU B 1 221 ? 118.670 105.342 103.554 1.00 57.14 221 LEU B C 1
ATOM 6063 O O . LEU B 1 221 ? 119.378 105.589 104.535 1.00 57.14 221 LEU B O 1
ATOM 6068 N N . ARG B 1 222 ? 117.670 104.462 103.604 1.00 60.95 222 ARG B N 1
ATOM 6069 C CA . ARG B 1 222 ? 117.426 103.687 104.816 1.00 60.95 222 ARG B CA 1
ATOM 6070 C C . ARG B 1 222 ? 118.609 102.785 105.133 1.00 60.95 222 ARG B C 1
ATOM 6071 O O . ARG B 1 222 ? 118.998 102.642 106.297 1.00 60.95 222 ARG B O 1
ATOM 6079 N N . ASP B 1 223 ? 119.191 102.164 104.107 1.00 62.44 223 ASP B N 1
ATOM 6080 C CA . ASP B 1 223 ? 120.382 101.349 104.320 1.00 62.44 223 ASP B CA 1
ATOM 6081 C C . ASP B 1 223 ? 121.544 102.193 104.829 1.00 62.44 223 ASP B C 1
ATOM 6082 O O . ASP B 1 223 ? 122.294 101.763 105.714 1.00 62.44 223 ASP B O 1
ATOM 6087 N N . TYR B 1 224 ? 121.713 103.396 104.276 1.00 55.09 224 TYR B N 1
ATOM 6088 C CA . TYR B 1 224 ? 122.769 104.287 104.752 1.00 55.09 224 TYR B CA 1
ATOM 6089 C C . TYR B 1 224 ? 122.549 104.673 106.209 1.00 55.09 224 TYR B C 1
ATOM 6090 O O . TYR B 1 224 ? 123.500 104.733 106.995 1.00 55.09 224 TYR B O 1
ATOM 6099 N N . ALA B 1 225 ? 121.299 104.948 106.584 1.00 52.51 225 ALA B N 1
ATOM 6100 C CA . ALA B 1 225 ? 120.992 105.287 107.970 1.00 52.51 225 ALA B CA 1
ATOM 6101 C C . ALA B 1 225 ? 121.260 104.111 108.899 1.00 52.51 225 ALA B C 1
ATOM 6102 O O . ALA B 1 225 ? 121.764 104.290 110.016 1.00 52.51 225 ALA B O 1
ATOM 6104 N N . LYS B 1 226 ? 120.909 102.901 108.462 1.00 58.43 226 LYS B N 1
ATOM 6105 C CA . LYS B 1 226 ? 121.212 101.713 109.249 1.00 58.43 226 LYS B CA 1
ATOM 6106 C C . LYS B 1 226 ? 122.714 101.553 109.432 1.00 58.43 226 LYS B C 1
ATOM 6107 O O . LYS B 1 226 ? 123.182 101.211 110.523 1.00 58.43 226 LYS B O 1
ATOM 6113 N N . ASN B 1 227 ? 123.485 101.801 108.373 1.00 57.64 227 ASN B N 1
ATOM 6114 C CA . ASN B 1 227 ? 124.937 101.736 108.488 1.00 57.64 227 ASN B CA 1
ATOM 6115 C C . ASN B 1 227 ? 125.461 102.786 109.459 1.00 57.64 227 ASN B C 1
ATOM 6116 O O . ASN B 1 227 ? 126.372 102.513 110.248 1.00 57.64 227 ASN B O 1
ATOM 6121 N N . LEU B 1 228 ? 124.901 103.996 109.412 1.00 53.15 228 LEU B N 1
ATOM 6122 C CA . LEU B 1 228 ? 125.373 105.061 110.291 1.00 53.15 228 LEU B CA 1
ATOM 6123 C C . LEU B 1 228 ? 125.104 104.727 111.750 1.00 53.15 228 LEU B C 1
ATOM 6124 O O . LEU B 1 228 ? 126.009 104.792 112.590 1.00 53.15 228 LEU B O 1
ATOM 6129 N N . GLU B 1 229 ? 123.867 104.358 112.074 1.00 56.19 229 GLU B N 1
ATOM 6130 C CA . GLU B 1 229 ? 123.542 104.099 113.471 1.00 56.19 229 GLU B CA 1
ATOM 6131 C C . GLU B 1 229 ? 124.028 102.735 113.940 1.00 56.19 229 GLU B C 1
ATOM 6132 O O . GLU B 1 229 ? 123.993 102.464 115.144 1.00 56.19 229 GLU B O 1
ATOM 6138 N N . ASN B 1 230 ? 124.473 101.873 113.024 1.00 60.97 230 ASN B N 1
ATOM 6139 C CA . ASN B 1 230 ? 125.051 100.599 113.432 1.00 60.97 230 ASN B CA 1
ATOM 6140 C C . ASN B 1 230 ? 126.347 100.808 114.201 1.00 60.97 230 ASN B C 1
ATOM 6141 O O . ASN B 1 230 ? 126.579 100.160 115.228 1.00 60.97 230 ASN B O 1
ATOM 6146 N N . ALA B 1 231 ? 127.202 101.706 113.721 1.00 56.24 231 ALA B N 1
ATOM 6147 C CA . ALA B 1 231 ? 128.454 102.029 114.389 1.00 56.24 231 ALA B CA 1
ATOM 6148 C C . ALA B 1 231 ? 128.325 103.213 115.333 1.00 56.24 231 ALA B C 1
ATOM 6149 O O . ALA B 1 231 ? 129.312 103.591 115.971 1.00 56.24 231 ALA B O 1
ATOM 6151 N N . GLN B 1 232 ? 127.139 103.811 115.426 1.00 57.34 232 GLN B N 1
ATOM 6152 C CA . GLN B 1 232 ? 126.943 104.936 116.331 1.00 57.34 232 GLN B CA 1
ATOM 6153 C C . GLN B 1 232 ? 126.862 104.479 117.782 1.00 57.34 232 GLN B C 1
ATOM 6154 O O . GLN B 1 232 ? 127.469 105.096 118.663 1.00 57.34 232 GLN B O 1
ATOM 6160 N N . PHE B 1 233 ? 126.154 103.378 118.037 1.00 58.67 233 PHE B N 1
ATOM 6161 C CA . PHE B 1 233 ? 125.786 103.014 119.405 1.00 58.67 233 PHE B CA 1
ATOM 6162 C C . PHE B 1 233 ? 126.955 102.883 120.379 1.00 58.67 233 PHE B C 1
ATOM 6163 O O . PHE B 1 233 ? 126.810 103.345 121.525 1.00 58.67 233 PHE B O 1
ATOM 6171 N N . PRO B 1 234 ? 128.092 102.269 120.032 1.00 58.17 234 PRO B N 1
ATOM 6172 C CA . PRO B 1 234 ? 129.172 102.147 121.028 1.00 58.17 234 PRO B CA 1
ATOM 6173 C C . PRO B 1 234 ? 129.626 103.477 121.604 1.00 58.17 234 PRO B C 1
ATOM 6174 O O . PRO B 1 234 ? 130.003 103.539 122.782 1.00 58.17 234 PRO B O 1
ATOM 6178 N N . VAL B 1 235 ? 129.592 104.547 120.811 1.00 54.92 235 VAL B N 1
ATOM 6179 C CA . VAL B 1 235 ? 129.976 105.858 121.321 1.00 54.92 235 VAL B CA 1
ATOM 6180 C C . VAL B 1 235 ? 129.041 106.282 122.448 1.00 54.92 235 VAL B C 1
ATOM 6181 O O . VAL B 1 235 ? 129.484 106.726 123.516 1.00 54.92 235 VAL B O 1
ATOM 6185 N N . LEU B 1 236 ? 127.733 106.136 122.232 1.00 58.26 236 LEU B N 1
ATOM 6186 C CA . LEU B 1 236 ? 126.769 106.491 123.269 1.00 58.26 236 LEU B CA 1
ATOM 6187 C C . LEU B 1 236 ? 126.918 105.589 124.484 1.00 58.26 236 LEU B C 1
ATOM 6188 O O . LEU B 1 236 ? 126.777 106.048 125.623 1.00 58.26 236 LEU B O 1
ATOM 6193 N N . ASN B 1 237 ? 127.193 104.304 124.261 1.00 59.95 237 ASN B N 1
ATOM 6194 C CA . ASN B 1 237 ? 127.402 103.389 125.377 1.00 59.95 237 ASN B CA 1
ATOM 6195 C C . ASN B 1 237 ? 128.560 103.855 126.251 1.00 59.95 237 ASN B C 1
ATOM 6196 O O . ASN B 1 237 ? 128.445 103.924 127.482 1.00 59.95 237 ASN B O 1
ATOM 6201 N N . TRP B 1 238 ? 129.683 104.206 125.623 1.00 59.57 238 TRP B N 1
ATOM 6202 C CA . TRP B 1 238 ? 130.845 104.634 126.393 1.00 59.57 238 TRP B CA 1
ATOM 6203 C C . TRP B 1 238 ? 130.590 105.964 127.093 1.00 59.57 238 TRP B C 1
ATOM 6204 O O . TRP B 1 238 ? 131.018 106.160 128.237 1.00 59.57 238 TRP B O 1
ATOM 6215 N N . TRP B 1 239 ? 129.895 106.890 126.430 1.00 60.12 239 TRP B N 1
ATOM 6216 C CA . TRP B 1 239 ? 129.593 108.166 127.073 1.00 60.12 239 TRP B CA 1
ATOM 6217 C C . TRP B 1 239 ? 128.675 107.975 128.275 1.00 60.12 239 TRP B C 1
ATOM 6218 O O . TRP B 1 239 ? 128.849 108.629 129.312 1.00 60.12 239 TRP B O 1
ATOM 6229 N N . ALA B 1 240 ? 127.691 107.083 128.158 1.00 62.73 240 ALA B N 1
ATOM 6230 C CA . ALA B 1 240 ? 126.819 106.797 129.290 1.00 62.73 240 ALA B CA 1
ATOM 6231 C C . ALA B 1 240 ? 127.596 106.162 130.434 1.00 62.73 240 ALA B C 1
ATOM 6232 O O . ALA B 1 240 ? 127.347 106.462 131.608 1.00 62.73 240 ALA B O 1
ATOM 6234 N N . LEU B 1 241 ? 128.541 105.276 130.112 1.00 63.01 241 LEU B N 1
ATOM 6235 C CA . LEU B 1 241 ? 129.377 104.695 131.158 1.00 63.01 241 LEU B CA 1
ATOM 6236 C C . LEU B 1 241 ? 130.210 105.767 131.853 1.00 63.01 241 LEU B C 1
ATOM 6237 O O . LEU B 1 241 ? 130.395 105.730 133.075 1.00 63.01 241 LEU B O 1
ATOM 6242 N N . ALA B 1 242 ? 130.724 106.730 131.086 1.00 63.48 242 ALA B N 1
ATOM 6243 C CA . ALA B 1 242 ? 131.464 107.837 131.685 1.00 63.48 242 ALA B CA 1
ATOM 6244 C C . ALA B 1 242 ? 130.581 108.652 132.618 1.00 63.48 242 ALA B C 1
ATOM 6245 O O . ALA B 1 242 ? 131.012 109.054 133.707 1.00 63.48 242 ALA B O 1
ATOM 6247 N N . SER B 1 243 ? 129.347 108.928 132.193 1.00 68.17 243 SER B N 1
ATOM 6248 C CA . SER B 1 243 ? 128.423 109.658 133.054 1.00 68.17 243 SER B CA 1
ATOM 6249 C C . SER B 1 243 ? 128.160 108.887 134.340 1.00 68.17 243 SER B C 1
ATOM 6250 O O . SER B 1 243 ? 128.133 109.468 135.432 1.00 68.17 243 SER B O 1
ATOM 6253 N N . GLY B 1 244 ? 127.975 107.574 134.231 1.00 67.85 244 GLY B N 1
ATOM 6254 C CA . GLY B 1 244 ? 127.785 106.772 135.425 1.00 67.85 244 GLY B CA 1
ATOM 6255 C C . GLY B 1 244 ? 128.975 106.831 136.361 1.00 67.85 244 GLY B C 1
ATOM 6256 O O . GLY B 1 244 ? 128.816 106.975 137.575 1.00 67.85 244 GLY B O 1
ATOM 6257 N N . LEU B 1 245 ? 130.185 106.734 135.807 1.00 69.57 245 LEU B N 1
ATOM 6258 C CA . LEU B 1 245 ? 131.378 106.767 136.646 1.00 69.57 245 LEU B CA 1
ATOM 6259 C C . LEU B 1 245 ? 131.536 108.110 137.346 1.00 69.57 245 LEU B C 1
ATOM 6260 O O . LEU B 1 245 ? 131.866 108.158 138.537 1.00 69.57 245 LEU B O 1
ATOM 6265 N N . ASN B 1 246 ? 131.302 109.217 136.636 1.00 72.27 246 ASN B N 1
ATOM 6266 C CA . ASN B 1 246 ? 131.500 110.511 137.284 1.00 72.27 246 ASN B CA 1
ATOM 6267 C C . ASN B 1 246 ? 130.416 110.772 138.323 1.00 72.27 246 ASN B C 1
ATOM 6268 O O . ASN B 1 246 ? 130.685 111.372 139.371 1.00 72.27 246 ASN B O 1
ATOM 6273 N N . ARG B 1 247 ? 129.186 110.312 138.066 1.00 79.90 247 ARG B N 1
ATOM 6274 C CA . ARG B 1 247 ? 128.142 110.438 139.078 1.00 79.90 247 ARG B CA 1
ATOM 6275 C C . ARG B 1 247 ? 128.464 109.603 140.314 1.00 79.90 247 ARG B C 1
ATOM 6276 O O . ARG B 1 247 ? 128.246 110.052 141.448 1.00 79.90 247 ARG B O 1
ATOM 6284 N N . MET B 1 248 ? 128.987 108.389 140.119 1.00 82.20 248 MET B N 1
ATOM 6285 C CA . MET B 1 248 ? 129.388 107.571 141.259 1.00 82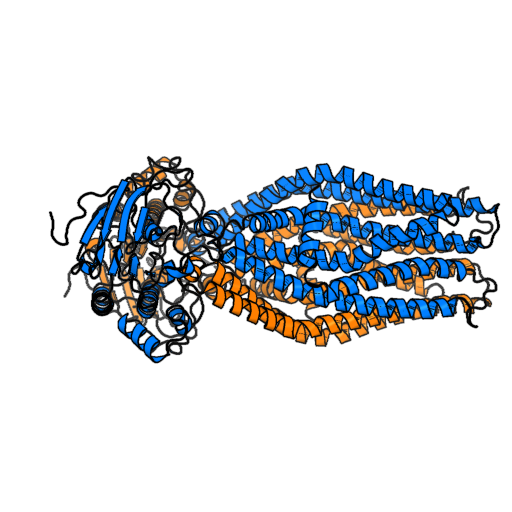.20 248 MET B CA 1
ATOM 6286 C C . MET B 1 248 ? 130.514 108.233 142.040 1.00 82.20 248 MET B C 1
ATOM 6287 O O . MET B 1 248 ? 130.523 108.204 143.277 1.00 82.20 248 MET B O 1
ATOM 6292 N N . ALA B 1 249 ? 131.478 108.830 141.336 1.00 82.32 249 ALA B N 1
ATOM 6293 C CA . ALA B 1 249 ? 132.554 109.541 142.019 1.00 82.32 249 ALA B CA 1
ATOM 6294 C C . ALA B 1 249 ? 132.011 110.714 142.824 1.00 82.32 249 ALA B C 1
ATOM 6295 O O . ALA B 1 249 ? 132.457 110.964 143.949 1.00 82.32 249 ALA B O 1
ATOM 6297 N N . SER B 1 250 ? 131.047 111.445 142.262 1.00 81.96 250 SER B N 1
ATOM 6298 C CA . SER B 1 250 ? 130.430 112.545 142.997 1.00 81.96 250 SER B CA 1
ATOM 6299 C C . SER B 1 250 ? 129.744 112.047 144.262 1.00 81.96 250 SER B C 1
ATOM 6300 O O . SER B 1 250 ? 129.887 112.646 145.337 1.00 81.96 250 SER B O 1
ATOM 6303 N N . THR B 1 251 ? 128.992 110.949 144.153 1.00 82.53 251 THR B N 1
ATOM 6304 C CA . THR B 1 251 ? 128.311 110.404 145.324 1.00 82.53 251 THR B CA 1
ATOM 6305 C C . THR B 1 251 ? 129.310 109.969 146.388 1.00 82.53 251 THR B C 1
ATOM 6306 O O . THR B 1 251 ? 129.124 110.241 147.583 1.00 82.53 251 THR B O 1
ATOM 6310 N N . PHE B 1 252 ? 130.384 109.298 145.972 1.00 88.10 252 PHE B N 1
ATOM 6311 C CA A PHE B 1 252 ? 131.394 108.862 146.930 0.25 88.10 252 PHE B CA 1
ATOM 6312 C CA B PHE B 1 252 ? 131.394 108.862 146.930 0.25 88.10 252 PHE B CA 1
ATOM 6313 C CA C PHE B 1 252 ? 131.394 108.862 146.931 0.50 88.10 252 PHE B CA 1
ATOM 6314 C C . PHE B 1 252 ? 132.064 110.053 147.603 1.00 88.10 252 PHE B C 1
ATOM 6315 O O . PHE B 1 252 ? 132.343 110.018 148.805 1.00 88.10 252 PHE B O 1
ATOM 6337 N N . SER B 1 253 ? 132.336 111.114 146.842 1.00 84.29 253 SER B N 1
ATOM 6338 C CA . SER B 1 253 ? 132.944 112.303 147.428 1.00 84.29 253 SER B CA 1
ATOM 6339 C C . SER B 1 253 ? 132.011 112.954 148.440 1.00 84.29 253 SER B C 1
ATOM 6340 O O . SER B 1 253 ? 132.459 113.443 149.485 1.00 84.29 253 SER B O 1
ATOM 6343 N N . MET B 1 254 ? 130.711 112.981 148.141 1.00 83.91 254 MET B N 1
ATOM 6344 C CA . MET B 1 254 ? 129.746 113.469 149.122 1.00 83.91 254 MET B CA 1
ATOM 6345 C C . MET B 1 254 ? 129.788 112.634 150.394 1.00 83.91 254 MET B C 1
ATOM 6346 O O . MET B 1 254 ? 129.782 113.176 151.508 1.00 83.91 254 MET B O 1
ATOM 6351 N N . VAL B 1 255 ? 129.836 111.310 150.248 1.00 89.09 255 VAL B N 1
ATOM 6352 C CA . VAL B 1 255 ? 129.910 110.447 151.424 1.00 89.09 255 VAL B CA 1
ATOM 6353 C C . VAL B 1 255 ? 131.171 110.749 152.222 1.00 89.09 255 VAL B C 1
ATOM 6354 O O . VAL B 1 255 ? 131.137 110.845 153.456 1.00 89.09 255 VAL B O 1
ATOM 6358 N N . VAL B 1 256 ? 132.298 110.924 151.530 1.00 83.52 256 VAL B N 1
ATOM 6359 C CA . VAL B 1 256 ? 133.564 111.192 152.206 1.00 83.52 256 VAL B CA 1
ATOM 6360 C C . VAL B 1 256 ? 133.500 112.501 152.979 1.00 83.52 256 VAL B C 1
ATOM 6361 O O . VAL B 1 256 ? 133.941 112.577 154.131 1.00 83.52 256 VAL B O 1
ATOM 6365 N N . VAL B 1 257 ? 132.960 113.554 152.364 1.00 84.71 257 VAL B N 1
ATOM 6366 C CA . VAL B 1 257 ? 132.974 114.852 153.031 1.00 84.71 257 VAL B CA 1
ATOM 6367 C C . VAL B 1 257 ? 132.018 114.858 154.221 1.00 84.71 257 VAL B C 1
ATOM 6368 O O . VAL B 1 257 ? 132.344 115.403 155.284 1.00 84.71 257 VAL B O 1
ATOM 6372 N N . LEU B 1 258 ? 130.843 114.231 154.087 1.00 88.87 258 LEU B N 1
ATOM 6373 C CA . LEU B 1 258 ? 129.955 114.132 155.245 1.00 88.87 258 LEU B CA 1
ATOM 6374 C C . LEU B 1 258 ? 130.591 113.324 156.371 1.00 88.87 258 LEU B C 1
ATOM 6375 O O . LEU B 1 258 ? 130.507 113.709 157.544 1.00 88.87 258 LEU B O 1
ATOM 6380 N N . VAL B 1 259 ? 131.239 112.204 156.040 1.00 95.47 259 VAL B N 1
ATOM 6381 C CA . VAL B 1 259 ? 131.837 111.371 157.079 1.00 95.47 259 VAL B CA 1
ATOM 6382 C C . VAL B 1 259 ? 132.983 112.108 157.761 1.00 95.47 259 VAL B C 1
ATOM 6383 O O . VAL B 1 259 ? 133.173 111.997 158.976 1.00 95.47 259 VAL B O 1
ATOM 6387 N N . LEU B 1 260 ? 133.762 112.876 156.997 1.00 102.40 260 LEU B N 1
ATOM 6388 C CA . LEU B 1 260 ? 134.858 113.632 157.593 1.00 102.40 260 LEU B CA 1
ATOM 6389 C C . LEU B 1 260 ? 134.329 114.737 158.503 1.00 102.40 260 LEU B C 1
ATOM 6390 O O . LEU B 1 260 ? 134.867 114.965 159.596 1.00 102.40 260 LEU B O 1
ATOM 6395 N N . GLY B 1 261 ? 133.274 115.431 158.071 1.00 103.40 261 GLY B N 1
ATOM 6396 C CA . GLY B 1 261 ? 132.653 116.414 158.941 1.00 103.40 261 GLY B CA 1
ATOM 6397 C C . GLY B 1 261 ? 132.134 115.796 160.224 1.00 103.40 261 GLY B C 1
ATOM 6398 O O . GLY B 1 261 ? 132.238 116.391 161.299 1.00 103.40 261 GLY B O 1
ATOM 6399 N N . ALA B 1 262 ? 131.568 114.591 160.128 1.00 103.57 262 ALA B N 1
ATOM 6400 C CA . ALA B 1 262 ? 131.124 113.887 161.328 1.00 103.57 262 ALA B CA 1
ATOM 6401 C C . ALA B 1 262 ? 132.300 113.517 162.225 1.00 103.57 262 ALA B C 1
ATOM 6402 O O . ALA B 1 262 ? 132.230 113.680 163.448 1.00 103.57 262 ALA B O 1
ATOM 6404 N N . TYR B 1 263 ? 133.387 113.015 161.634 1.00 108.98 263 TYR B N 1
ATOM 6405 C CA . TYR B 1 263 ? 134.568 112.632 162.401 1.00 108.98 263 TYR B CA 1
ATOM 6406 C C . TYR B 1 263 ? 135.200 113.833 163.088 1.00 108.98 263 TYR B C 1
ATOM 6407 O O . TYR B 1 263 ? 135.850 113.674 164.127 1.00 108.98 263 TYR B O 1
ATOM 6416 N N . PHE B 1 264 ? 135.000 115.028 162.552 1.00 114.32 264 PHE B N 1
ATOM 6417 C CA . PHE B 1 264 ? 135.502 116.204 163.264 1.00 114.32 264 PHE B CA 1
ATOM 6418 C C . PHE B 1 264 ? 134.698 116.531 164.521 1.00 114.32 264 PHE B C 1
ATOM 6419 O O . PHE B 1 264 ? 134.861 117.643 165.039 1.00 114.32 264 PHE B O 1
ATOM 6427 N N . VAL B 1 265 ? 133.844 115.623 165.004 1.00 113.48 265 VAL B N 1
ATOM 6428 C CA . VAL B 1 265 ? 133.119 115.852 166.251 1.00 113.48 265 VAL B CA 1
ATOM 6429 C C . VAL B 1 265 ? 134.084 116.077 167.408 1.00 113.48 265 VAL B C 1
ATOM 6430 O O . VAL B 1 265 ? 133.793 116.852 168.328 1.00 113.48 265 VAL B O 1
ATOM 6434 N N . THR B 1 266 ? 135.246 115.418 167.382 1.00 117.57 266 THR B N 1
ATOM 6435 C CA . THR B 1 266 ? 136.242 115.635 168.426 1.00 117.57 266 THR B CA 1
ATOM 6436 C C . THR B 1 266 ? 136.729 117.078 168.427 1.00 117.57 266 THR B C 1
ATOM 6437 O O . THR B 1 266 ? 136.886 117.690 169.490 1.00 117.57 266 THR B O 1
ATOM 6441 N N . LYS B 1 267 ? 136.970 117.639 167.242 1.00 122.54 267 LYS B N 1
ATOM 6442 C CA . LYS B 1 267 ? 137.389 119.033 167.105 1.00 122.54 267 LYS B CA 1
ATOM 6443 C C . LYS B 1 267 ? 136.134 119.897 167.017 1.00 122.54 267 LYS B C 1
ATOM 6444 O O . LYS B 1 267 ? 135.744 120.389 165.956 1.00 122.54 267 LYS B O 1
ATOM 6450 N N . GLY B 1 268 ? 135.495 120.084 168.169 1.00 127.19 268 GLY B N 1
ATOM 6451 C CA . GLY B 1 268 ? 134.218 120.768 168.231 1.00 127.19 268 GLY B CA 1
ATOM 6452 C C . GLY B 1 268 ? 134.310 122.274 168.096 1.00 127.19 268 GLY B C 1
ATOM 6453 O O . GLY B 1 268 ? 134.090 123.007 169.064 1.00 127.19 268 GLY B O 1
ATOM 6454 N N . GLN B 1 269 ? 134.636 122.744 166.897 1.00 125.43 269 GLN B N 1
ATOM 6455 C CA . GLN B 1 269 ? 134.720 124.166 166.608 1.00 125.43 269 GLN B CA 1
ATOM 6456 C C . GLN B 1 269 ? 133.378 124.662 166.070 1.00 125.43 269 GLN B C 1
ATOM 6457 O O . GLN B 1 269 ? 132.365 123.959 166.114 1.00 125.43 269 GLN B O 1
ATOM 6463 N N . MET B 1 270 ? 133.361 125.889 165.544 1.00 118.23 270 MET B N 1
ATOM 6464 C CA . MET B 1 270 ? 132.175 126.404 164.871 1.00 118.23 270 MET B CA 1
ATOM 6465 C C . MET B 1 270 ? 131.920 125.710 163.541 1.00 118.23 270 MET B C 1
ATOM 6466 O O . MET B 1 270 ? 130.855 125.915 162.944 1.00 118.23 270 MET B O 1
ATOM 6471 N N . ARG B 1 271 ? 132.861 124.881 163.078 1.00 118.45 271 ARG B N 1
ATOM 6472 C CA . ARG B 1 271 ? 132.720 124.172 161.812 1.00 118.45 271 ARG B CA 1
ATOM 6473 C C . ARG B 1 271 ? 131.447 123.339 161.745 1.00 118.45 271 ARG B C 1
ATOM 6474 O O . ARG B 1 271 ? 131.119 122.836 160.664 1.00 118.45 271 ARG B O 1
ATOM 6482 N N . VAL B 1 272 ? 130.725 123.198 162.861 1.00 115.48 272 VAL B N 1
ATOM 6483 C CA . VAL B 1 272 ? 129.391 122.608 162.899 1.00 115.48 272 VAL B CA 1
ATOM 6484 C C . VAL B 1 272 ? 128.554 123.183 161.765 1.00 115.48 272 VAL B C 1
ATOM 6485 O O . VAL B 1 272 ? 127.690 122.498 161.208 1.00 115.48 272 VAL B O 1
ATOM 6489 N N . GLY B 1 273 ? 128.802 124.444 161.417 1.00 106.66 273 GLY B N 1
ATOM 6490 C CA . GLY B 1 273 ? 128.168 125.034 160.259 1.00 106.66 273 GLY B CA 1
ATOM 6491 C C . GLY B 1 273 ? 129.091 125.085 159.059 1.00 106.66 273 GLY B C 1
ATOM 6492 O O . GLY B 1 273 ? 128.650 124.903 157.919 1.00 106.66 273 GLY B O 1
ATOM 6493 N N . ASP B 1 274 ? 130.383 125.315 159.307 1.00 106.52 274 ASP B N 1
ATOM 6494 C CA . ASP B 1 274 ? 131.321 125.504 158.205 1.00 106.52 274 ASP B CA 1
ATOM 6495 C C . ASP B 1 274 ? 131.425 124.261 157.336 1.00 106.52 274 ASP B C 1
ATOM 6496 O O . ASP B 1 274 ? 131.707 124.368 156.137 1.00 106.52 274 ASP B O 1
ATOM 6501 N N . VAL B 1 275 ? 131.192 123.080 157.915 1.00 101.71 275 VAL B N 1
ATOM 6502 C CA . VAL B 1 275 ? 131.179 121.856 157.120 1.00 101.71 275 VAL B CA 1
ATOM 6503 C C . VAL B 1 275 ? 130.162 121.972 155.996 1.00 101.71 275 VAL B C 1
ATOM 6504 O O . VAL B 1 275 ? 130.449 121.632 154.841 1.00 101.71 275 VAL B O 1
ATOM 6508 N N . ILE B 1 276 ? 128.972 122.493 156.308 1.00 97.00 276 ILE B N 1
ATOM 6509 C CA . ILE B 1 276 ? 127.958 122.699 155.280 1.00 97.00 276 ILE B CA 1
ATOM 6510 C C . ILE B 1 276 ? 128.512 123.568 154.162 1.00 97.00 276 ILE B C 1
ATOM 6511 O O . ILE B 1 276 ? 128.266 123.313 152.976 1.00 97.00 276 ILE B O 1
ATOM 6516 N N . ALA B 1 277 ? 129.293 124.590 154.521 1.00 95.07 277 ALA B N 1
ATOM 6517 C CA . ALA B 1 277 ? 129.953 125.410 153.512 1.00 95.07 277 ALA B CA 1
ATOM 6518 C C . ALA B 1 277 ? 130.749 124.544 152.546 1.00 95.07 277 ALA B C 1
ATOM 6519 O O . ALA B 1 277 ? 130.554 124.613 151.326 1.00 95.07 277 ALA B O 1
ATOM 6521 N N . PHE B 1 278 ? 131.617 123.678 153.083 1.00 96.07 278 PHE B N 1
ATOM 6522 C CA . PHE B 1 278 ? 132.376 122.775 152.224 1.00 96.07 278 PHE B CA 1
ATOM 6523 C C . PHE B 1 278 ? 131.453 121.961 151.337 1.00 96.07 278 PHE B C 1
ATOM 6524 O O . PHE B 1 278 ? 131.743 121.754 150.152 1.00 96.07 278 PHE B O 1
ATOM 6532 N N . ILE B 1 279 ? 130.317 121.522 151.885 1.00 88.44 279 ILE B N 1
ATOM 6533 C CA . ILE B 1 279 ? 129.377 120.736 151.096 1.00 88.44 279 ILE B CA 1
ATOM 6534 C C . ILE B 1 279 ? 129.016 121.500 149.835 1.00 88.44 279 ILE B C 1
ATOM 6535 O O . ILE B 1 279 ? 129.146 120.988 148.715 1.00 88.44 279 ILE B O 1
ATOM 6540 N N . GLY B 1 280 ? 128.650 122.774 150.000 1.00 88.51 280 GLY B N 1
ATOM 6541 C CA . GLY B 1 280 ? 128.311 123.582 148.845 1.00 88.51 280 GLY B CA 1
ATOM 6542 C C . GLY B 1 280 ? 129.434 123.595 147.832 1.00 88.51 280 GLY B C 1
ATOM 6543 O O . GLY B 1 280 ? 129.209 123.371 146.638 1.00 88.51 280 GLY B O 1
ATOM 6544 N N . PHE B 1 281 ? 130.668 123.787 148.313 1.00 89.01 281 PHE B N 1
ATOM 6545 C CA . PHE B 1 281 ? 131.845 123.695 147.461 1.00 89.01 281 PHE B CA 1
ATOM 6546 C C . PHE B 1 281 ? 131.739 122.471 146.570 1.00 89.01 281 PHE B C 1
ATOM 6547 O O . PHE B 1 281 ? 131.609 122.584 145.342 1.00 89.01 281 PHE B O 1
ATOM 6555 N N . ALA B 1 282 ? 131.697 121.293 147.199 1.00 87.54 282 ALA B N 1
ATOM 6556 C CA . ALA B 1 282 ? 131.599 120.058 146.435 1.00 87.54 282 ALA B CA 1
ATOM 6557 C C . ALA B 1 282 ? 130.415 120.124 145.490 1.00 87.54 282 ALA B C 1
ATOM 6558 O O . ALA B 1 282 ? 130.570 119.971 144.271 1.00 87.54 282 ALA B O 1
ATOM 6560 N N . GLN B 1 283 ? 129.237 120.447 146.035 1.00 84.56 283 GLN B N 1
ATOM 6561 C CA . GLN B 1 283 ? 128.048 120.613 145.211 1.00 84.56 283 GLN B CA 1
ATOM 6562 C C . GLN B 1 283 ? 128.374 121.469 144.002 1.00 84.56 283 GLN B C 1
ATOM 6563 O O . GLN B 1 283 ? 128.325 120.999 142.856 1.00 84.56 283 GLN B O 1
ATOM 6569 N N . LEU B 1 284 ? 128.812 122.704 144.260 1.00 77.22 284 LEU B N 1
ATOM 6570 C CA . LEU B 1 284 ? 129.168 123.614 143.183 1.00 77.22 284 LEU B CA 1
ATOM 6571 C C . LEU B 1 284 ? 130.077 122.909 142.193 1.00 77.22 284 LEU B C 1
ATOM 6572 O O . LEU B 1 284 ? 129.710 122.702 141.028 1.00 77.22 284 LEU B O 1
ATOM 6577 N N . MET B 1 285 ? 131.224 122.430 142.683 1.00 77.62 285 MET B N 1
ATOM 6578 C CA . MET B 1 285 ? 132.194 121.812 141.792 1.00 77.62 285 MET B CA 1
ATOM 6579 C C . MET B 1 285 ? 131.535 120.720 140.971 1.00 77.62 285 MET B C 1
ATOM 6580 O O . MET B 1 285 ? 131.585 120.743 139.734 1.00 77.62 285 MET B O 1
ATOM 6585 N N . ILE B 1 286 ? 130.821 119.813 141.643 1.00 76.26 286 ILE B N 1
ATOM 6586 C CA . ILE B 1 286 ? 130.249 118.675 140.935 1.00 76.26 286 ILE B CA 1
ATOM 6587 C C . ILE B 1 286 ? 129.369 119.170 139.803 1.00 76.26 286 ILE B C 1
ATOM 6588 O O . ILE B 1 286 ? 129.556 118.789 138.639 1.00 76.26 286 ILE B O 1
ATOM 6593 N N . GLY B 1 287 ? 128.471 120.110 140.108 1.00 78.46 287 GLY B N 1
ATOM 6594 C CA . GLY B 1 287 ? 127.602 120.629 139.069 1.00 78.46 287 GLY B CA 1
ATOM 6595 C C . GLY B 1 287 ? 128.404 121.181 137.912 1.00 78.46 287 GLY B C 1
ATOM 6596 O O . GLY B 1 287 ? 128.236 120.762 136.762 1.00 78.46 287 GLY B O 1
ATOM 6597 N N . ARG B 1 288 ? 129.361 122.057 138.218 1.00 71.12 288 ARG B N 1
ATOM 6598 C CA . ARG B 1 288 ? 130.189 122.614 137.161 1.00 71.12 288 ARG B CA 1
ATOM 6599 C C . ARG B 1 288 ? 131.003 121.521 136.494 1.00 71.12 288 ARG B C 1
ATOM 6600 O O . ARG B 1 288 ? 131.105 121.477 135.261 1.00 71.12 288 ARG B O 1
ATOM 6608 N N . LEU B 1 289 ? 131.531 120.586 137.284 1.00 71.94 289 LEU B N 1
ATOM 6609 C CA . LEU B 1 289 ? 132.335 119.534 136.685 1.00 71.94 289 LEU B CA 1
ATOM 6610 C C . LEU B 1 289 ? 131.497 118.563 135.872 1.00 71.94 289 LEU B C 1
ATOM 6611 O O . LEU B 1 289 ? 132.067 117.725 135.166 1.00 71.94 289 LEU B O 1
ATOM 6616 N N . ASP B 1 290 ? 130.170 118.652 135.949 1.00 72.18 290 ASP B N 1
ATOM 6617 C CA . ASP B 1 290 ? 129.357 117.914 134.995 1.00 72.18 290 ASP B CA 1
ATOM 6618 C C . ASP B 1 290 ? 129.169 118.698 133.707 1.00 72.18 290 ASP B C 1
ATOM 6619 O O . ASP B 1 290 ? 129.221 118.120 132.616 1.00 72.18 290 ASP B O 1
ATOM 6624 N N . GLN B 1 291 ? 128.992 120.018 133.816 1.00 71.22 291 GLN B N 1
ATOM 6625 C CA . GLN B 1 291 ? 128.688 120.821 132.638 1.00 71.22 291 GLN B CA 1
ATOM 6626 C C . GLN B 1 291 ? 129.806 120.755 131.610 1.00 71.22 291 GLN B C 1
ATOM 6627 O O . GLN B 1 291 ? 129.545 120.863 130.407 1.00 71.22 291 GLN B O 1
ATOM 6633 N N . ILE B 1 292 ? 131.050 120.576 132.055 1.00 67.17 292 ILE B N 1
ATOM 6634 C CA . ILE B 1 292 ? 132.148 120.452 131.104 1.00 67.17 292 ILE B CA 1
ATOM 6635 C C . ILE B 1 292 ? 132.066 119.126 130.358 1.00 67.17 292 ILE B C 1
ATOM 6636 O O . ILE B 1 292 ? 132.300 119.071 129.145 1.00 67.17 292 ILE B O 1
ATOM 6641 N N . SER B 1 293 ? 131.710 118.044 131.058 1.00 65.32 293 SER B N 1
ATOM 6642 C CA . SER B 1 293 ? 131.834 116.716 130.465 1.00 65.32 293 SER B CA 1
ATOM 6643 C C . SER B 1 293 ? 130.941 116.580 129.240 1.00 65.32 293 SER B C 1
ATOM 6644 O O . SER B 1 293 ? 131.416 116.249 128.146 1.00 65.32 293 SER B O 1
ATOM 6647 N N . ALA B 1 294 ? 129.650 116.880 129.394 1.00 69.52 294 ALA B N 1
ATOM 6648 C CA . ALA B 1 294 ? 128.765 116.902 128.236 1.00 69.52 294 ALA B CA 1
ATOM 6649 C C . ALA B 1 294 ? 129.271 117.891 127.200 1.00 69.52 294 ALA B C 1
ATOM 6650 O O . ALA B 1 294 ? 129.228 117.618 125.993 1.00 69.52 294 ALA B O 1
ATOM 6652 N N . PHE B 1 295 ? 129.785 119.034 127.660 1.00 69.26 295 PHE B N 1
ATOM 6653 C CA . PHE B 1 295 ? 130.419 119.990 126.762 1.00 69.26 295 PHE B CA 1
ATOM 6654 C C . PHE B 1 295 ? 131.488 119.313 125.921 1.00 69.26 295 PHE B C 1
ATOM 6655 O O . PHE B 1 295 ? 131.507 119.449 124.692 1.00 69.26 295 PHE B O 1
ATOM 6663 N N . ILE B 1 296 ? 132.368 118.546 126.571 1.00 64.67 296 ILE B N 1
ATOM 6664 C CA . ILE B 1 296 ? 133.393 117.816 125.834 1.00 64.67 296 ILE B CA 1
ATOM 6665 C C . ILE B 1 296 ? 132.745 116.936 124.779 1.00 64.67 296 ILE B C 1
ATOM 6666 O O . ILE B 1 296 ? 133.164 116.930 123.615 1.00 64.67 296 ILE B O 1
ATOM 6671 N N . ASN B 1 297 ? 131.674 116.230 125.153 1.00 63.84 297 ASN B N 1
ATOM 6672 C CA . ASN B 1 297 ? 130.962 115.404 124.186 1.00 63.84 297 ASN B CA 1
ATOM 6673 C C . ASN B 1 297 ? 130.659 116.204 122.931 1.00 63.84 297 ASN B C 1
ATOM 6674 O O . ASN B 1 297 ? 130.991 115.782 121.815 1.00 63.84 297 ASN B O 1
ATOM 6679 N N . GLN B 1 298 ? 130.104 117.405 123.106 1.00 64.28 298 GLN B N 1
ATOM 6680 C CA . GLN B 1 298 ? 129.768 118.236 121.959 1.00 64.28 298 GLN B CA 1
ATOM 6681 C C . GLN B 1 298 ? 130.976 118.416 121.055 1.00 64.28 298 GLN B C 1
ATOM 6682 O O . GLN B 1 298 ? 130.928 118.095 119.860 1.00 64.28 298 GLN B O 1
ATOM 6688 N N . THR B 1 299 ? 132.098 118.855 121.626 1.00 64.85 299 THR B N 1
ATOM 6689 C CA . THR B 1 299 ? 133.240 119.145 120.774 1.00 64.85 299 THR B CA 1
ATOM 6690 C C . THR B 1 299 ? 133.808 117.872 120.167 1.00 64.85 299 THR B C 1
ATOM 6691 O O . THR B 1 299 ? 134.341 117.913 119.052 1.00 64.85 299 THR B O 1
ATOM 6695 N N . VAL B 1 300 ? 133.649 116.727 120.844 1.00 66.48 300 VAL B N 1
ATOM 6696 C CA . VAL B 1 300 ? 134.142 115.479 120.269 1.00 66.48 300 VAL B CA 1
ATOM 6697 C C . VAL B 1 300 ? 133.443 115.201 118.950 1.00 66.48 300 VAL B C 1
ATOM 6698 O O . VAL B 1 300 ? 134.040 114.635 118.027 1.00 66.48 300 VAL B O 1
ATOM 6702 N N . THR B 1 301 ? 132.184 115.617 118.823 1.00 67.34 301 THR B N 1
ATOM 6703 C CA . THR B 1 301 ? 131.564 115.611 117.506 1.00 67.34 301 THR B CA 1
ATOM 6704 C C . THR B 1 301 ? 132.063 116.785 116.674 1.00 67.34 301 THR B C 1
ATOM 6705 O O . THR B 1 301 ? 132.548 116.602 115.548 1.00 67.34 301 THR B O 1
ATOM 6709 N N . ALA B 1 302 ? 132.009 117.989 117.250 1.00 67.96 302 ALA B N 1
ATOM 6710 C CA . ALA B 1 302 ? 132.271 119.202 116.483 1.00 67.96 302 ALA B CA 1
ATOM 6711 C C . ALA B 1 302 ? 133.622 119.135 115.792 1.00 67.96 302 ALA B C 1
ATOM 6712 O O . ALA B 1 302 ? 133.755 119.566 114.637 1.00 67.96 302 ALA B O 1
ATOM 6714 N N . ARG B 1 303 ? 134.621 118.554 116.469 1.00 76.92 303 ARG B N 1
ATOM 6715 C CA . ARG B 1 303 ? 135.950 118.338 115.909 1.00 76.92 303 ARG B CA 1
ATOM 6716 C C . ARG B 1 303 ? 135.889 118.030 114.428 1.00 76.92 303 ARG B C 1
ATOM 6717 O O . ARG B 1 303 ? 136.500 118.743 113.623 1.00 76.92 303 ARG B O 1
ATOM 6725 N N . ALA B 1 304 ? 135.109 117.008 114.068 1.00 68.52 304 ALA B N 1
ATOM 6726 C CA . ALA B 1 304 ? 135.066 116.565 112.681 1.00 68.52 304 ALA B CA 1
ATOM 6727 C C . ALA B 1 304 ? 134.884 117.751 111.750 1.00 68.52 304 ALA B C 1
ATOM 6728 O O . ALA B 1 304 ? 135.800 118.119 111.002 1.00 68.52 304 ALA B O 1
ATOM 6730 N N . LYS B 1 305 ? 133.744 118.433 111.868 1.00 68.40 305 LYS B N 1
ATOM 6731 C CA . LYS B 1 305 ? 133.483 119.557 110.979 1.00 68.40 305 LYS B CA 1
ATOM 6732 C C . LYS B 1 305 ? 134.534 120.638 111.162 1.00 68.40 305 LYS B C 1
ATOM 6733 O O . LYS B 1 305 ? 135.077 121.163 110.180 1.00 68.40 305 LYS B O 1
ATOM 6739 N N . LEU B 1 306 ? 134.886 120.929 112.417 1.00 62.75 306 LEU B N 1
ATOM 6740 C CA . LEU B 1 306 ? 135.883 121.956 112.678 1.00 62.75 306 LEU B CA 1
ATOM 6741 C C . LEU B 1 306 ? 137.177 121.642 111.950 1.00 62.75 306 LEU B C 1
ATOM 6742 O O . LEU B 1 306 ? 137.797 122.537 111.362 1.00 62.75 306 LEU B O 1
ATOM 6747 N N . GLU B 1 307 ? 137.573 120.366 111.931 1.00 74.21 307 GLU B N 1
ATOM 6748 C CA . GLU B 1 307 ? 138.813 120.004 111.258 1.00 74.21 307 GLU B CA 1
ATOM 6749 C C . GLU B 1 307 ? 138.773 120.446 109.804 1.00 74.21 307 GLU B C 1
ATOM 6750 O O . GLU B 1 307 ? 139.699 121.109 109.319 1.00 74.21 307 GLU B O 1
ATOM 6756 N N . GLU B 1 308 ? 137.669 120.151 109.113 1.00 74.32 308 GLU B N 1
ATOM 6757 C CA . GLU B 1 308 ? 137.544 120.593 107.731 1.00 74.32 308 GLU B CA 1
ATOM 6758 C C . GLU B 1 308 ? 137.651 122.105 107.645 1.00 74.32 308 GLU B C 1
ATOM 6759 O O . GLU B 1 308 ? 138.395 122.636 106.811 1.00 74.32 308 GLU B O 1
ATOM 6765 N N . PHE B 1 309 ? 136.963 122.813 108.546 1.00 65.85 309 PHE B N 1
ATOM 6766 C CA . PHE B 1 309 ? 137.006 124.269 108.525 1.00 65.85 309 PHE B CA 1
ATOM 6767 C C . PHE B 1 309 ? 138.423 124.786 108.698 1.00 65.85 309 PHE B C 1
ATOM 6768 O O . PHE B 1 309 ? 138.758 125.858 108.186 1.00 65.85 309 PHE B O 1
ATOM 6776 N N . PHE B 1 310 ? 139.271 124.044 109.408 1.00 70.85 310 PHE B N 1
ATOM 6777 C CA . PHE B 1 310 ? 140.654 124.480 109.519 1.00 70.85 310 PHE B CA 1
ATOM 6778 C C . PHE B 1 310 ? 141.461 124.044 108.307 1.00 70.85 310 PHE B C 1
ATOM 6779 O O . PHE B 1 310 ? 142.320 124.794 107.830 1.00 70.85 310 PHE B O 1
ATOM 6787 N N . GLN B 1 311 ? 141.177 122.852 107.775 1.00 82.69 311 GLN B N 1
ATOM 6788 C CA . GLN B 1 311 ? 141.896 122.398 106.590 1.00 82.69 311 GLN B CA 1
ATOM 6789 C C . GLN B 1 311 ? 141.655 123.328 105.413 1.00 82.69 311 GLN B C 1
ATOM 6790 O O . GLN B 1 311 ? 142.529 123.481 104.554 1.00 82.69 311 GLN B O 1
ATOM 6796 N N . MET B 1 312 ? 140.480 123.952 105.355 1.00 87.00 312 MET B N 1
ATOM 6797 C CA . MET B 1 312 ? 140.254 125.009 104.379 1.00 87.00 312 MET B CA 1
ATOM 6798 C C . MET B 1 312 ? 141.110 126.230 104.692 1.00 87.00 312 MET B C 1
ATOM 6799 O O . MET B 1 312 ? 141.796 126.762 103.810 1.00 87.00 312 MET B O 1
ATOM 6804 N N . GLU B 1 313 ? 141.096 126.679 105.951 1.00 86.01 313 GLU B N 1
ATOM 6805 C CA . GLU B 1 313 ? 141.793 127.912 106.305 1.00 86.01 313 GLU B CA 1
ATOM 6806 C C . GLU B 1 313 ? 143.298 127.777 106.127 1.00 86.01 313 GLU B C 1
ATOM 6807 O O . GLU B 1 313 ? 143.951 128.692 105.614 1.00 86.01 313 GLU B O 1
ATOM 6813 N N . ASP B 1 314 ? 143.868 126.647 106.544 1.00 91.95 314 ASP B N 1
ATOM 6814 C CA . ASP B 1 314 ? 145.288 126.423 106.315 1.00 91.95 314 ASP B CA 1
ATOM 6815 C C . ASP B 1 314 ? 145.609 126.269 104.836 1.00 91.95 314 ASP B C 1
ATOM 6816 O O . ASP B 1 314 ? 146.775 126.400 104.451 1.00 91.95 314 ASP B O 1
ATOM 6821 N N . ALA B 1 315 ? 144.603 126.005 104.003 1.00 95.60 315 ALA B N 1
ATOM 6822 C CA . ALA B 1 315 ? 144.793 125.863 102.567 1.00 95.60 315 ALA B CA 1
ATOM 6823 C C . ALA B 1 315 ? 144.799 127.194 101.838 1.00 95.60 315 ALA B C 1
ATOM 6824 O O . ALA B 1 315 ? 144.605 127.218 100.617 1.00 95.60 315 ALA B O 1
ATOM 6826 N N . THR B 1 316 ? 145.012 128.302 102.548 1.00 99.79 316 THR B N 1
ATOM 6827 C CA . THR B 1 316 ? 145.084 129.621 101.923 1.00 99.79 316 THR B CA 1
ATOM 6828 C C . THR B 1 316 ? 146.463 129.818 101.286 1.00 99.79 316 THR B C 1
ATOM 6829 O O . THR B 1 316 ? 147.228 130.722 101.621 1.00 99.79 316 THR B O 1
ATOM 6833 N N . ALA B 1 317 ? 146.777 128.923 100.351 1.00 111.18 317 ALA B N 1
ATOM 6834 C CA . ALA B 1 317 ? 148.011 129.004 99.586 1.00 111.18 317 ALA B CA 1
ATOM 6835 C C . ALA B 1 317 ? 147.891 129.917 98.377 1.00 111.18 317 ALA B C 1
ATOM 6836 O O . ALA B 1 317 ? 148.893 130.149 97.692 1.00 111.18 317 ALA B O 1
ATOM 6838 N N . ASP B 1 318 ? 146.696 130.431 98.099 1.00 117.50 318 ASP B N 1
ATOM 6839 C CA . ASP B 1 318 ? 146.518 131.365 96.998 1.00 117.50 318 ASP B CA 1
ATOM 6840 C C . ASP B 1 318 ? 147.249 132.662 97.304 1.00 117.50 318 ASP B C 1
ATOM 6841 O O . ASP B 1 318 ? 147.021 133.285 98.345 1.00 117.50 318 ASP B O 1
ATOM 6846 N N . ARG B 1 319 ? 148.132 133.070 96.397 1.00 126.15 319 ARG B N 1
ATOM 6847 C CA . ARG B 1 319 ? 148.880 134.307 96.590 1.00 126.15 319 ARG B CA 1
ATOM 6848 C C . ARG B 1 319 ? 149.292 134.824 95.221 1.00 126.15 319 ARG B C 1
ATOM 6849 O O . ARG B 1 319 ? 150.179 134.251 94.583 1.00 126.15 319 ARG B O 1
ATOM 6857 N N . GLN B 1 320 ? 148.647 135.900 94.778 1.00 121.02 320 GLN B N 1
ATOM 6858 C CA . GLN B 1 320 ? 148.974 136.551 93.520 1.00 121.02 320 GLN B CA 1
ATOM 6859 C C . GLN B 1 320 ? 150.069 13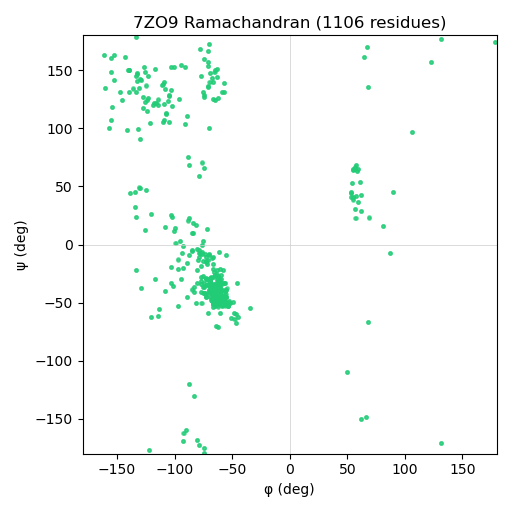7.595 93.675 1.00 121.02 320 GLN B C 1
ATOM 6860 O O . GLN B 1 320 ? 150.164 138.502 92.842 1.00 121.02 320 GLN B O 1
ATOM 6866 N N . GLU B 1 321 ? 150.890 137.484 94.727 1.00 127.74 321 GLU B N 1
ATOM 6867 C CA . GLU B 1 321 ? 151.957 138.411 95.093 1.00 127.74 321 GLU B CA 1
ATOM 6868 C C . GLU B 1 321 ? 151.368 139.745 95.542 1.00 127.74 321 GLU B C 1
ATOM 6869 O O . GLU B 1 321 ? 150.446 140.268 94.903 1.00 127.74 321 GLU B O 1
ATOM 6875 N N . PRO B 1 322 ? 151.870 140.325 96.633 1.00 129.10 322 PRO B N 1
ATOM 6876 C CA . PRO B 1 322 ? 151.287 141.580 97.130 1.00 129.10 322 PRO B CA 1
ATOM 6877 C C . PRO B 1 322 ? 151.515 142.741 96.177 1.00 129.10 322 PRO B C 1
ATOM 6878 O O . PRO B 1 322 ? 150.566 143.415 95.767 1.00 129.10 322 PRO B O 1
ATOM 6882 N N . GLU B 1 323 ? 152.775 142.976 95.816 1.00 137.59 323 GLU B N 1
ATOM 6883 C CA . GLU B 1 323 ? 153.131 144.059 94.909 1.00 137.59 323 GLU B CA 1
ATOM 6884 C C . GLU B 1 323 ? 154.095 143.645 93.808 1.00 137.59 323 GLU B C 1
ATOM 6885 O O . GLU B 1 323 ? 154.128 144.311 92.766 1.00 137.59 323 GLU B O 1
ATOM 6891 N N . ASN B 1 324 ? 154.858 142.563 93.986 1.00 137.55 324 ASN B N 1
ATOM 6892 C CA . ASN B 1 324 ? 155.780 142.121 92.945 1.00 137.55 324 ASN B CA 1
ATOM 6893 C C . ASN B 1 324 ? 155.049 141.799 91.649 1.00 137.55 324 ASN B C 1
ATOM 6894 O O . ASN B 1 324 ? 155.636 141.891 90.565 1.00 137.55 324 ASN B O 1
ATOM 6899 N N . VAL B 1 325 ? 153.771 141.430 91.738 1.00 122.62 325 VAL B N 1
ATOM 6900 C CA . VAL B 1 325 ? 152.992 141.128 90.546 1.00 122.62 325 VAL B CA 1
ATOM 6901 C C . VAL B 1 325 ? 152.782 142.396 89.730 1.00 122.62 325 VAL B C 1
ATOM 6902 O O . VAL B 1 325 ? 152.612 143.494 90.278 1.00 122.62 325 VAL B O 1
ATOM 6906 N N . ALA B 1 326 ? 152.815 142.253 88.410 1.00 105.86 326 ALA B N 1
ATOM 6907 C CA . ALA B 1 326 ? 152.578 143.355 87.487 1.00 105.86 326 ALA B CA 1
ATOM 6908 C C . ALA B 1 326 ? 151.233 143.124 86.815 1.00 105.86 326 ALA B C 1
ATOM 6909 O O . ALA B 1 326 ? 151.103 142.233 85.969 1.00 105.86 326 ALA B O 1
ATOM 6911 N N . ASP B 1 327 ? 150.237 143.918 87.194 1.00 99.46 327 ASP B N 1
ATOM 6912 C CA . ASP B 1 327 ? 148.925 143.806 86.574 1.00 99.46 327 ASP B CA 1
ATOM 6913 C C . ASP B 1 327 ? 149.013 144.190 85.104 1.00 99.46 327 ASP B C 1
ATOM 6914 O O . ASP B 1 327 ? 149.473 145.283 84.761 1.00 99.46 327 ASP B O 1
ATOM 6919 N N . LEU B 1 328 ? 148.575 143.286 84.235 1.00 96.56 328 LEU B N 1
ATOM 6920 C CA . LEU B 1 328 ? 148.639 143.536 82.804 1.00 96.56 328 LEU B CA 1
ATOM 6921 C C . LEU B 1 328 ? 147.617 144.600 82.427 1.00 96.56 328 LEU B C 1
ATOM 6922 O O . LEU B 1 328 ? 146.469 144.561 82.880 1.00 96.56 328 LEU B O 1
ATOM 6927 N N . ASN B 1 329 ? 148.035 145.553 81.599 1.00 99.78 329 ASN B N 1
ATOM 6928 C CA . ASN B 1 329 ? 147.188 146.677 81.235 1.00 99.78 329 ASN B CA 1
ATOM 6929 C C . ASN B 1 329 ? 147.423 147.039 79.777 1.00 99.78 329 ASN B C 1
ATOM 6930 O O . ASN B 1 329 ? 148.437 146.670 79.179 1.00 99.78 329 ASN B O 1
ATOM 6935 N N . ASP B 1 330 ? 146.460 147.770 79.211 1.00 103.86 330 ASP B N 1
ATOM 6936 C CA . ASP B 1 330 ? 146.503 148.216 77.819 1.00 103.86 330 ASP B CA 1
ATOM 6937 C C . ASP B 1 330 ? 146.610 147.023 76.868 1.00 103.86 330 ASP B C 1
ATOM 6938 O O . ASP B 1 330 ? 147.590 146.850 76.141 1.00 103.86 330 ASP B O 1
ATOM 6943 N N . VAL B 1 331 ? 145.568 146.192 76.889 1.00 99.79 331 VAL B N 1
ATOM 6944 C CA . VAL B 1 331 ? 145.559 144.980 76.081 1.00 99.79 331 VAL B CA 1
ATOM 6945 C C . VAL B 1 331 ? 145.307 145.337 74.625 1.00 99.79 331 VAL B C 1
ATOM 6946 O O . VAL B 1 331 ? 144.375 146.085 74.302 1.00 99.79 331 VAL B O 1
ATOM 6950 N N . LYS B 1 332 ? 146.139 144.802 73.736 1.00 105.93 332 LYS B N 1
ATOM 6951 C CA . LYS B 1 332 ? 145.916 144.924 72.302 1.00 105.93 332 LYS B CA 1
ATOM 6952 C C . LYS B 1 332 ? 145.366 143.649 71.685 1.00 105.93 332 LYS B C 1
ATOM 6953 O O . LYS B 1 332 ? 144.587 143.719 70.730 1.00 105.93 332 LYS B O 1
ATOM 6959 N N . GLY B 1 333 ? 145.754 142.492 72.213 1.00 102.54 333 GLY B N 1
ATOM 6960 C CA . GLY B 1 333 ? 145.287 141.213 71.720 1.00 102.54 333 GLY B CA 1
ATOM 6961 C C . GLY B 1 333 ? 146.351 140.478 70.935 1.00 102.54 333 GLY B C 1
ATOM 6962 O O . GLY B 1 333 ? 146.545 140.733 69.744 1.00 102.54 333 GLY B O 1
ATOM 6963 N N . ASP B 1 334 ? 147.050 139.556 71.597 1.00 103.05 334 ASP B N 1
ATOM 6964 C CA . ASP B 1 334 ? 148.069 138.747 70.931 1.00 103.05 334 ASP B CA 1
ATOM 6965 C C . ASP B 1 334 ? 148.242 137.480 71.766 1.00 103.05 334 ASP B C 1
ATOM 6966 O O . ASP B 1 334 ? 148.929 137.504 72.790 1.00 103.05 334 ASP B O 1
ATOM 6971 N N . ILE B 1 335 ? 147.630 136.389 71.319 1.00 96.81 335 ILE B N 1
ATOM 6972 C CA . ILE B 1 335 ? 147.597 135.140 72.069 1.00 96.81 335 ILE B CA 1
ATOM 6973 C C . ILE B 1 335 ? 148.551 134.162 71.401 1.00 96.81 335 ILE B C 1
ATOM 6974 O O . ILE B 1 335 ? 148.421 133.876 70.205 1.00 96.81 335 ILE B O 1
ATOM 6979 N N . VAL B 1 336 ? 149.510 133.651 72.171 1.00 96.88 336 VAL B N 1
ATOM 6980 C CA . VAL B 1 336 ? 150.504 132.706 71.679 1.00 96.88 336 VAL B CA 1
ATOM 6981 C C . VAL B 1 336 ? 150.570 131.530 72.642 1.00 96.88 336 VAL B C 1
ATOM 6982 O O . VAL B 1 336 ? 150.593 131.721 73.862 1.00 96.88 336 VAL B O 1
ATOM 6986 N N . PHE B 1 337 ? 150.594 130.319 72.098 1.00 99.02 337 PHE B N 1
ATOM 6987 C CA . PHE B 1 337 ? 150.723 129.102 72.885 1.00 99.02 337 PHE B CA 1
ATOM 6988 C C . PHE B 1 337 ? 152.098 128.493 72.647 1.00 99.02 337 PHE B C 1
ATOM 6989 O O . PHE B 1 337 ? 152.595 128.487 71.517 1.00 99.02 337 PHE B O 1
ATOM 6997 N N . ASP B 1 338 ? 152.718 127.987 73.714 1.00 104.17 338 ASP B N 1
ATOM 6998 C CA . ASP B 1 338 ? 154.079 127.455 73.652 1.00 104.17 338 ASP B CA 1
ATOM 6999 C C . ASP B 1 338 ? 154.108 126.067 74.285 1.00 104.17 338 ASP B C 1
ATOM 7000 O O . ASP B 1 338 ? 154.325 125.939 75.493 1.00 104.17 338 ASP B O 1
ATOM 7005 N N . ASN B 1 339 ? 153.893 125.040 73.459 1.00 102.88 339 ASN B N 1
ATOM 7006 C CA . ASN B 1 339 ? 154.044 123.641 73.868 1.00 102.88 339 ASN B CA 1
ATOM 7007 C C . ASN B 1 339 ? 153.226 123.327 75.117 1.00 102.88 339 ASN B C 1
ATOM 7008 O O . ASN B 1 339 ? 153.698 122.664 76.042 1.00 102.88 339 ASN B O 1
ATOM 7013 N N . VAL B 1 340 ? 151.983 123.806 75.142 1.00 90.82 340 VAL B N 1
ATOM 7014 C CA . VAL B 1 340 ? 151.146 123.644 76.324 1.00 90.82 340 VAL B CA 1
ATOM 7015 C C . VAL B 1 340 ? 150.660 122.205 76.412 1.00 90.82 340 VAL B C 1
ATOM 7016 O O . VAL B 1 340 ? 150.120 121.654 75.445 1.00 90.82 340 VAL B O 1
ATOM 7020 N N . THR B 1 341 ? 150.858 121.589 77.574 1.00 86.15 341 THR B N 1
ATOM 7021 C CA . THR B 1 341 ? 150.413 120.229 77.837 1.00 86.15 341 THR B CA 1
ATOM 7022 C C . THR B 1 341 ? 149.707 120.184 79.183 1.00 86.15 341 THR B C 1
ATOM 7023 O O . THR B 1 341 ? 150.062 120.916 80.110 1.00 86.15 341 THR B O 1
ATOM 7027 N N . TYR B 1 342 ? 148.706 119.314 79.288 1.00 78.32 342 TYR B N 1
ATOM 7028 C CA . TYR B 1 342 ? 147.997 119.149 80.548 1.00 78.32 342 TYR B CA 1
ATOM 7029 C C . TYR B 1 342 ? 147.530 117.712 80.715 1.00 78.32 342 TYR B C 1
ATOM 7030 O O . TYR B 1 342 ? 146.929 117.134 79.807 1.00 78.32 342 TYR B O 1
ATOM 7039 N N . GLU B 1 343 ? 147.811 117.152 81.888 1.00 82.80 343 GLU B N 1
ATOM 7040 C CA . GLU B 1 343 ? 147.303 115.853 82.307 1.00 82.80 343 GLU B CA 1
ATOM 7041 C C . GLU B 1 343 ? 146.383 116.070 83.497 1.00 82.80 343 GLU B C 1
ATOM 7042 O O . GLU B 1 343 ? 146.791 116.669 84.497 1.00 82.80 343 GLU B O 1
ATOM 7048 N N . PHE B 1 344 ? 145.150 115.591 83.390 1.00 75.87 344 PHE B N 1
ATOM 7049 C CA . PHE B 1 344 ? 144.219 115.716 84.496 1.00 75.87 344 PHE B CA 1
ATOM 7050 C C . PHE B 1 344 ? 144.655 114.817 85.652 1.00 75.87 344 PHE B C 1
ATOM 7051 O O . PHE B 1 344 ? 145.239 113.753 85.434 1.00 75.87 344 PHE B O 1
ATOM 7059 N N . PRO B 1 345 ? 144.395 115.229 86.892 1.00 78.74 345 PRO B N 1
ATOM 7060 C CA . PRO B 1 345 ? 144.851 114.439 88.047 1.00 78.74 345 PRO B CA 1
ATOM 7061 C C . PRO B 1 345 ? 144.211 113.060 88.067 1.00 78.74 345 PRO B C 1
ATOM 7062 O O . PRO B 1 345 ? 142.987 112.922 88.021 1.00 78.74 345 PRO B O 1
ATOM 7066 N N . ASN B 1 346 ? 145.061 112.033 88.138 1.00 81.92 346 ASN B N 1
ATOM 7067 C CA . ASN B 1 346 ? 144.622 110.637 88.182 1.00 81.92 346 ASN B CA 1
ATOM 7068 C C . ASN B 1 346 ? 143.713 110.300 87.003 1.00 81.92 346 ASN B C 1
ATOM 7069 O O . ASN B 1 346 ? 142.733 109.567 87.141 1.00 81.92 346 ASN B O 1
ATOM 7074 N N . SER B 1 347 ? 144.040 110.841 85.833 1.00 73.39 347 SER B N 1
ATOM 7075 C CA . SER B 1 347 ? 143.253 110.585 84.637 1.00 73.39 347 SER B CA 1
ATOM 7076 C C . SER B 1 347 ? 144.085 110.924 83.413 1.00 73.39 347 SER B C 1
ATOM 7077 O O . SER B 1 347 ? 145.098 111.623 83.500 1.00 73.39 347 SER B O 1
ATOM 7080 N N . GLY B 1 348 ? 143.643 110.416 82.271 1.00 79.30 348 GLY B N 1
ATOM 7081 C CA . GLY B 1 348 ? 144.216 110.766 80.991 1.00 79.30 348 GLY B CA 1
ATOM 7082 C C . GLY B 1 348 ? 143.508 111.958 80.385 1.00 79.30 348 GLY B C 1
ATOM 7083 O O . GLY B 1 348 ? 142.845 112.738 81.073 1.00 79.30 348 GLY B O 1
ATOM 7084 N N . GLN B 1 349 ? 143.661 112.096 79.066 1.00 77.32 349 GLN B N 1
ATOM 7085 C CA . GLN B 1 349 ? 143.035 113.161 78.288 1.00 77.32 349 GLN B CA 1
ATOM 7086 C C . GLN B 1 349 ? 143.542 114.542 78.689 1.00 77.32 349 GLN B C 1
ATOM 7087 O O . GLN B 1 349 ? 144.113 114.724 79.769 1.00 77.32 349 GLN B O 1
ATOM 7093 N N . GLY B 1 350 ? 143.339 115.521 77.817 1.00 80.57 350 GLY B N 1
ATOM 7094 C CA . GLY B 1 350 ? 143.920 116.833 78.008 1.00 80.57 350 GLY B CA 1
ATOM 7095 C C . GLY B 1 350 ? 144.777 117.211 76.820 1.00 80.57 350 GLY B C 1
ATOM 7096 O O . GLY B 1 350 ? 145.250 116.336 76.089 1.00 80.57 350 GLY B O 1
ATOM 7097 N N . VAL B 1 351 ? 144.986 118.509 76.615 1.00 80.37 351 VAL B N 1
ATOM 7098 C CA . VAL B 1 351 ? 145.683 118.970 75.423 1.00 80.37 351 VAL B CA 1
ATOM 7099 C C . VAL B 1 351 ? 147.159 118.607 75.519 1.00 80.37 351 VAL B C 1
ATOM 7100 O O . VAL B 1 351 ? 147.787 118.758 76.575 1.00 80.37 351 VAL B O 1
ATOM 7104 N N . TYR B 1 352 ? 147.720 118.112 74.415 1.00 86.97 352 TYR B N 1
ATOM 7105 C CA . TYR B 1 352 ? 149.117 117.693 74.367 1.00 86.97 352 TYR B CA 1
ATOM 7106 C C . TYR B 1 352 ? 149.831 118.430 73.244 1.00 86.97 352 TYR B C 1
ATOM 7107 O O . TYR B 1 352 ? 149.402 118.363 72.088 1.00 86.97 352 TYR B O 1
ATOM 7116 N N . ASP B 1 353 ? 150.918 119.118 73.587 1.00 98.40 353 ASP B N 1
ATOM 7117 C CA . ASP B 1 353 ? 151.847 119.702 72.621 1.00 98.40 353 ASP B CA 1
ATOM 7118 C C . ASP B 1 353 ? 151.129 120.617 71.629 1.00 98.40 353 ASP B C 1
ATOM 7119 O O . ASP B 1 353 ? 151.085 120.365 70.425 1.00 98.40 353 ASP B O 1
ATOM 7124 N N . VAL B 1 354 ? 150.562 121.697 72.158 1.00 94.19 354 VAL B N 1
ATOM 7125 C CA . VAL B 1 354 ? 149.846 122.683 71.357 1.00 94.19 354 VAL B CA 1
ATOM 7126 C C . VAL B 1 354 ? 150.668 123.964 71.321 1.00 94.19 354 VAL B C 1
ATOM 7127 O O . VAL B 1 354 ? 151.256 124.365 72.333 1.00 94.19 354 VAL B O 1
ATOM 7131 N N . SER B 1 355 ? 150.741 124.582 70.145 1.00 101.46 355 SER B N 1
ATOM 7132 C CA . SER B 1 355 ? 151.416 125.865 69.988 1.00 101.46 355 SER B CA 1
ATOM 7133 C C . SER B 1 355 ? 150.809 126.586 68.797 1.00 101.46 355 SER B C 1
ATOM 7134 O O . SER B 1 355 ? 150.884 126.091 67.669 1.00 101.46 355 SER B O 1
ATOM 7137 N N . PHE B 1 356 ? 150.213 127.748 69.046 1.00 101.33 356 PHE B N 1
ATOM 7138 C CA . PHE B 1 356 ? 149.645 128.556 67.977 1.00 101.33 356 PHE B CA 1
ATOM 7139 C C . PHE B 1 356 ? 149.665 130.012 68.413 1.00 101.33 356 PHE B C 1
ATOM 7140 O O . PHE B 1 356 ? 149.803 130.321 69.599 1.00 101.33 356 PHE B O 1
ATOM 7148 N N . GLU B 1 357 ? 149.521 130.903 67.436 1.00 107.83 357 GLU B N 1
ATOM 7149 C CA . GLU B 1 357 ? 149.596 132.337 67.669 1.00 107.83 357 GLU B CA 1
ATOM 7150 C C . GLU B 1 357 ? 148.341 133.018 67.143 1.00 107.83 357 GLU B C 1
ATOM 7151 O O . GLU B 1 357 ? 147.729 132.567 66.171 1.00 107.83 357 GLU B O 1
ATOM 7157 N N . VAL B 1 358 ? 147.958 134.109 67.804 1.00 104.30 358 VAL B N 1
ATOM 7158 C CA . VAL B 1 358 ? 146.784 134.890 67.436 1.00 104.30 358 VAL B CA 1
ATOM 7159 C C . VAL B 1 358 ? 147.198 136.345 67.284 1.00 104.30 358 VAL B C 1
ATOM 7160 O O . VAL B 1 358 ? 147.796 136.923 68.198 1.00 104.30 358 VAL B O 1
ATOM 7164 N N . LYS B 1 359 ? 146.874 136.935 66.145 1.00 106.78 359 LYS B N 1
ATOM 7165 C CA . LYS B 1 359 ? 147.184 138.332 65.894 1.00 106.78 359 LYS B CA 1
ATOM 7166 C C . LYS B 1 359 ? 145.990 139.215 66.245 1.00 106.78 359 LYS B C 1
ATOM 7167 O O . LYS B 1 359 ? 144.846 138.753 66.237 1.00 106.78 359 LYS B O 1
ATOM 7173 N N . PRO B 1 360 ? 146.222 140.484 66.578 1.00 107.61 360 PRO B N 1
ATOM 7174 C CA . PRO B 1 360 ? 145.105 141.361 66.944 1.00 107.61 360 PRO B CA 1
ATOM 7175 C C . PRO B 1 360 ? 144.164 141.607 65.777 1.00 107.61 360 PRO B C 1
ATOM 7176 O O . PRO B 1 360 ? 144.568 141.635 64.612 1.00 107.61 360 PRO B O 1
ATOM 7180 N N . GLY B 1 361 ? 142.888 141.787 66.111 1.00 112.90 361 GLY B N 1
ATOM 7181 C CA . GLY B 1 361 ? 141.874 142.144 65.146 1.00 112.90 361 GLY B CA 1
ATOM 7182 C C . GLY B 1 361 ? 141.224 140.986 64.423 1.00 112.90 361 GLY B C 1
ATOM 7183 O O . GLY B 1 361 ? 140.249 141.205 63.693 1.00 112.90 361 GLY B O 1
ATOM 7184 N N . GLN B 1 362 ? 141.717 139.764 64.602 1.00 111.69 362 GLN B N 1
ATOM 7185 C CA . GLN B 1 362 ? 141.172 138.601 63.921 1.00 111.69 362 GLN B CA 1
ATOM 7186 C C . GLN B 1 362 ? 140.601 137.628 64.941 1.00 111.69 362 GLN B C 1
ATOM 7187 O O . GLN B 1 362 ? 141.061 137.558 66.084 1.00 111.69 362 GLN B O 1
ATOM 7193 N N . THR B 1 363 ? 139.590 136.880 64.517 1.00 110.15 363 THR B N 1
ATOM 7194 C CA . THR B 1 363 ? 138.922 135.920 65.380 1.00 110.15 363 THR B CA 1
ATOM 7195 C C . THR B 1 363 ? 139.409 134.505 65.099 1.00 110.15 363 THR B C 1
ATOM 7196 O O . THR B 1 363 ? 139.848 134.180 63.991 1.00 110.15 363 THR B O 1
ATOM 7200 N N . VAL B 1 364 ? 139.328 133.667 66.127 1.00 105.80 364 VAL B N 1
ATOM 7201 C CA . VAL B 1 364 ? 139.815 132.295 66.086 1.00 105.80 364 VAL B CA 1
ATOM 7202 C C . VAL B 1 364 ? 138.658 131.370 66.432 1.00 105.80 364 VAL B C 1
ATOM 7203 O O . VAL B 1 364 ? 138.017 131.534 67.474 1.00 105.80 364 VAL B O 1
ATOM 7207 N N . ALA B 1 365 ? 138.396 130.399 65.563 1.00 100.09 365 ALA B N 1
ATOM 7208 C CA . ALA B 1 365 ? 137.289 129.467 65.735 1.00 100.09 365 ALA B CA 1
ATOM 7209 C C . ALA B 1 365 ? 137.838 128.053 65.841 1.00 100.09 365 ALA B C 1
ATOM 7210 O O . ALA B 1 365 ? 138.478 127.559 64.904 1.00 100.09 365 ALA B O 1
ATOM 7212 N N . ILE B 1 366 ? 137.561 127.400 66.966 1.00 93.26 366 ILE B N 1
ATOM 7213 C CA . ILE B 1 366 ? 137.998 126.033 67.219 1.00 93.26 366 ILE B CA 1
ATOM 7214 C C . ILE B 1 366 ? 136.815 125.106 66.992 1.00 93.26 366 ILE B C 1
ATOM 7215 O O . ILE B 1 366 ? 135.786 125.217 67.669 1.00 93.26 366 ILE B O 1
ATOM 7220 N N . VAL B 1 367 ? 136.962 124.186 66.045 1.00 89.74 367 VAL B N 1
ATOM 7221 C CA . VAL B 1 367 ? 135.932 123.196 65.758 1.00 89.74 367 VAL B CA 1
ATOM 7222 C C . VAL B 1 367 ? 136.543 121.814 65.920 1.00 89.74 367 VAL B C 1
ATOM 7223 O O . VAL B 1 367 ? 137.699 121.682 66.333 1.00 89.74 367 VAL B O 1
ATOM 7227 N N . GLY B 1 368 ? 135.767 120.775 65.634 1.00 85.86 368 GLY B N 1
ATOM 7228 C CA . GLY B 1 368 ? 136.288 119.431 65.652 1.00 85.86 368 GLY B CA 1
ATOM 7229 C C . GLY B 1 368 ? 135.424 118.465 66.432 1.00 85.86 368 GLY B C 1
ATOM 7230 O O . GLY B 1 368 ? 134.306 118.783 66.847 1.00 85.86 368 GLY B O 1
ATOM 7231 N N . PRO B 1 369 ? 135.937 117.255 66.645 1.00 75.13 369 PRO B N 1
ATOM 7232 C CA . PRO B 1 369 ? 135.157 116.237 67.353 1.00 75.13 369 PRO B CA 1
ATOM 7233 C C . PRO B 1 369 ? 134.850 116.661 68.779 1.00 75.13 369 PRO B C 1
ATOM 7234 O O . PRO B 1 369 ? 135.590 117.425 69.399 1.00 75.13 369 PRO B O 1
ATOM 7238 N N . THR B 1 370 ? 133.728 116.165 69.287 1.00 72.09 370 THR B N 1
ATOM 7239 C CA . THR B 1 370 ? 133.341 116.437 70.660 1.00 72.09 370 THR B CA 1
ATOM 7240 C C . THR B 1 370 ? 134.329 115.813 71.636 1.00 72.09 370 THR B C 1
ATOM 7241 O O . THR B 1 370 ? 134.954 114.787 71.355 1.00 72.09 370 THR B O 1
ATOM 7245 N N . GLY B 1 371 ? 134.472 116.453 72.791 1.00 71.72 371 GLY B N 1
ATOM 7246 C CA . GLY B 1 371 ? 135.374 115.951 73.814 1.00 71.72 371 GLY B CA 1
ATOM 7247 C C . GLY B 1 371 ? 136.809 115.845 73.353 1.00 71.72 371 GLY B C 1
ATOM 7248 O O . GLY B 1 371 ? 137.515 114.905 73.738 1.00 71.72 371 GLY B O 1
ATOM 7249 N N . ALA B 1 372 ? 137.262 116.794 72.534 1.00 76.25 372 ALA B N 1
ATOM 7250 C CA . ALA B 1 372 ? 138.604 116.758 71.969 1.00 76.25 372 ALA B CA 1
ATOM 7251 C C . ALA B 1 372 ? 139.520 117.812 72.576 1.00 76.25 372 ALA B C 1
ATOM 7252 O O . ALA B 1 372 ? 140.583 118.099 72.017 1.00 76.25 372 ALA B O 1
ATOM 7254 N N . GLY B 1 373 ? 139.132 118.397 73.703 1.00 72.77 373 GLY B N 1
ATOM 7255 C CA . GLY B 1 373 ? 139.986 119.354 74.376 1.00 72.77 373 GLY B CA 1
ATOM 7256 C C . GLY B 1 373 ? 139.795 120.788 73.930 1.00 72.77 373 GLY B C 1
ATOM 7257 O O . GLY B 1 373 ? 140.772 121.505 73.702 1.00 72.77 373 GLY B O 1
ATOM 7258 N N . LYS B 1 374 ? 138.541 121.221 73.808 1.00 70.69 374 LYS B N 1
ATOM 7259 C CA . LYS B 1 374 ? 138.214 122.594 73.443 1.00 70.69 374 LYS B CA 1
ATOM 7260 C C . LYS B 1 374 ? 137.904 123.458 74.658 1.00 70.69 374 LYS B C 1
ATOM 7261 O O . LYS B 1 374 ? 138.501 124.527 74.834 1.00 70.69 374 LYS B O 1
ATOM 7267 N N . THR B 1 375 ? 136.980 123.009 75.508 1.00 69.10 375 THR B N 1
ATOM 7268 C CA . THR B 1 375 ? 136.675 123.749 76.725 1.00 69.10 375 THR B CA 1
ATOM 7269 C C . THR B 1 375 ? 137.904 123.859 77.617 1.00 69.10 375 THR B C 1
ATOM 7270 O O . THR B 1 375 ? 138.132 124.897 78.250 1.00 69.10 375 THR B O 1
ATOM 7274 N N . THR B 1 376 ? 138.715 122.801 77.676 1.00 67.43 376 THR B N 1
ATOM 7275 C CA . THR B 1 376 ? 139.918 122.854 78.497 1.00 67.43 376 THR B CA 1
ATOM 7276 C C . THR B 1 376 ? 140.924 123.853 77.937 1.00 67.43 376 THR B C 1
ATOM 7277 O O . THR B 1 376 ? 141.590 124.558 78.699 1.00 67.43 376 THR B O 1
ATOM 7281 N N . LEU B 1 377 ? 141.033 123.955 76.612 1.00 64.29 377 LEU B N 1
ATOM 7282 C CA . LEU B 1 377 ? 141.894 124.978 76.028 1.00 64.29 377 LEU B CA 1
ATOM 7283 C C . LEU B 1 377 ? 141.390 126.375 76.367 1.00 64.29 377 LEU B C 1
ATOM 7284 O O . LEU B 1 377 ? 142.170 127.255 76.761 1.00 64.29 377 LEU B O 1
ATOM 7289 N N . ILE B 1 378 ? 140.080 126.592 76.234 1.00 64.49 378 ILE B N 1
ATOM 7290 C CA . ILE B 1 378 ? 139.516 127.912 76.502 1.00 64.49 378 ILE B CA 1
ATOM 7291 C C . ILE B 1 378 ? 139.747 128.314 77.950 1.00 64.49 378 ILE B C 1
ATOM 7292 O O . ILE B 1 378 ? 140.172 129.438 78.239 1.00 64.49 378 ILE B O 1
ATOM 7297 N N . ASN B 1 379 ? 139.474 127.408 78.886 1.00 66.99 379 ASN B N 1
ATOM 7298 C CA . ASN B 1 379 ? 139.698 127.752 80.283 1.00 66.99 379 ASN B CA 1
ATOM 7299 C C . ASN B 1 379 ? 141.175 127.731 80.661 1.00 66.99 379 ASN B C 1
ATOM 7300 O O . ASN B 1 379 ? 141.530 128.249 81.724 1.00 66.99 379 ASN B O 1
ATOM 7305 N N . LEU B 1 380 ? 142.041 127.154 79.823 1.00 63.01 380 LEU B N 1
ATOM 7306 C CA . LEU B 1 380 ? 143.470 127.396 79.966 1.00 63.01 380 LEU B CA 1
ATOM 7307 C C . LEU B 1 380 ? 143.825 128.826 79.594 1.00 63.01 380 LEU B C 1
ATOM 7308 O O . LEU B 1 380 ? 144.736 129.411 80.188 1.00 63.01 380 LEU B O 1
ATOM 7313 N N . LEU B 1 381 ? 143.131 129.395 78.606 1.00 60.41 381 LEU B N 1
ATOM 7314 C CA . LEU B 1 381 ? 143.386 130.788 78.250 1.00 60.41 381 LEU B CA 1
ATOM 7315 C C . LEU B 1 381 ? 143.093 131.720 79.419 1.00 60.41 381 LEU B C 1
ATOM 7316 O O . LEU B 1 381 ? 143.871 132.637 79.700 1.00 60.41 381 LEU B O 1
ATOM 7321 N N . GLN B 1 382 ? 141.980 131.499 80.118 1.00 59.06 382 GLN B N 1
ATOM 7322 C CA . GLN B 1 382 ? 141.641 132.315 81.277 1.00 59.06 382 GLN B CA 1
ATOM 7323 C C . GLN B 1 382 ? 142.434 131.939 82.518 1.00 59.06 382 GLN B C 1
ATOM 7324 O O . GLN B 1 382 ? 142.320 132.628 83.536 1.00 59.06 382 GLN B O 1
ATOM 7330 N N . ARG B 1 383 ? 143.210 130.860 82.461 1.00 65.86 383 ARG B N 1
ATOM 7331 C CA . ARG B 1 383 ? 144.068 130.433 83.563 1.00 65.86 383 ARG B CA 1
ATOM 7332 C C . ARG B 1 383 ? 143.259 130.115 84.819 1.00 65.86 383 ARG B C 1
ATOM 7333 O O . ARG B 1 383 ? 143.514 130.648 85.901 1.00 65.86 383 ARG B O 1
ATOM 7341 N N . VAL B 1 384 ? 142.265 129.236 84.668 1.00 67.65 384 VAL B N 1
ATOM 7342 C CA . VAL B 1 384 ? 141.656 128.620 85.844 1.00 67.65 384 VAL B CA 1
ATOM 7343 C C . VAL B 1 384 ? 142.510 127.487 86.383 1.00 67.65 384 VAL B C 1
ATOM 7344 O O . VAL B 1 384 ? 142.269 127.019 87.503 1.00 67.65 384 VAL B O 1
ATOM 7348 N N . PHE B 1 385 ? 143.494 127.026 85.613 1.00 75.39 385 PHE B N 1
ATOM 7349 C CA . PHE B 1 385 ? 144.563 126.187 86.133 1.00 75.39 385 PHE B CA 1
ATOM 7350 C C . PHE B 1 385 ? 145.807 126.375 85.276 1.00 75.39 385 PHE B C 1
ATOM 7351 O O . PHE B 1 385 ? 145.720 126.512 84.053 1.00 75.39 385 PHE B O 1
ATOM 7359 N N . ASP B 1 386 ? 146.957 126.381 85.937 1.00 85.26 386 ASP B N 1
ATOM 7360 C CA . ASP B 1 386 ? 148.241 126.679 85.314 1.00 85.26 386 ASP B CA 1
ATOM 7361 C C . ASP B 1 386 ? 148.695 125.497 84.464 1.00 85.26 386 ASP B C 1
ATOM 7362 O O . ASP B 1 386 ? 148.732 124.367 84.960 1.00 85.26 386 ASP B O 1
ATOM 7367 N N . PRO B 1 387 ? 149.027 125.709 83.190 1.00 82.37 387 PRO B N 1
ATOM 7368 C CA . PRO B 1 387 ? 149.510 124.600 82.358 1.00 82.37 387 PRO B CA 1
ATOM 7369 C C . PRO B 1 387 ? 150.736 123.931 82.961 1.00 82.37 387 PRO B C 1
ATOM 7370 O O . PRO B 1 387 ? 151.641 124.594 83.470 1.00 82.37 387 PRO B O 1
ATOM 7374 N N . ALA B 1 388 ? 150.755 122.598 82.891 1.00 83.97 388 ALA B N 1
ATOM 7375 C CA . ALA B 1 388 ? 151.833 121.835 83.511 1.00 83.97 388 ALA B CA 1
ATOM 7376 C C . ALA B 1 388 ? 153.173 122.121 82.849 1.00 83.97 388 ALA B C 1
ATOM 7377 O O . ALA B 1 388 ? 154.188 122.288 83.535 1.00 83.97 388 ALA B O 1
ATOM 7379 N N . ALA B 1 389 ? 153.199 122.179 81.521 1.00 90.96 389 ALA B N 1
ATOM 7380 C CA . ALA B 1 389 ? 154.423 122.472 80.784 1.00 90.96 389 ALA B CA 1
ATOM 7381 C C . ALA B 1 389 ? 154.050 123.270 79.548 1.00 90.96 389 ALA B C 1
ATOM 7382 O O . ALA B 1 389 ? 153.223 122.821 78.751 1.00 90.96 389 ALA B O 1
ATOM 7384 N N . GLY B 1 390 ? 154.651 124.445 79.395 1.00 99.01 390 GLY B N 1
ATOM 7385 C CA . GLY B 1 390 ? 154.328 125.319 78.286 1.00 99.01 390 GLY B CA 1
ATOM 7386 C C . GLY B 1 390 ? 154.076 126.740 78.740 1.00 99.01 390 GLY B C 1
ATOM 7387 O O . GLY B 1 390 ? 154.104 127.023 79.941 1.00 99.01 390 GLY B O 1
ATOM 7388 N N . ARG B 1 391 ? 153.828 127.645 77.797 1.00 95.61 391 ARG B N 1
ATOM 7389 C CA . ARG B 1 391 ? 153.620 129.049 78.114 1.00 95.61 391 ARG B CA 1
ATOM 7390 C C . ARG B 1 391 ? 152.392 129.580 77.392 1.00 95.61 391 ARG B C 1
ATOM 7391 O O . ARG B 1 391 ? 152.062 129.148 76.284 1.00 95.61 391 ARG B O 1
ATOM 7399 N N . ILE B 1 392 ? 151.719 130.529 78.034 1.00 94.20 392 ILE B N 1
ATOM 7400 C CA . ILE B 1 392 ? 150.653 131.305 77.416 1.00 94.20 392 ILE B CA 1
ATOM 7401 C C . ILE B 1 392 ? 151.121 132.750 77.378 1.00 94.20 392 ILE B C 1
ATOM 7402 O O . ILE B 1 392 ? 151.425 133.338 78.423 1.00 94.20 392 ILE B O 1
ATOM 7407 N N . MET B 1 393 ? 151.179 133.321 76.179 1.00 101.17 393 MET B N 1
ATOM 7408 C CA . MET B 1 393 ? 151.849 134.589 75.937 1.00 101.17 393 MET B CA 1
ATOM 7409 C C . MET B 1 393 ? 150.803 135.585 75.456 1.00 101.17 393 MET B C 1
ATOM 7410 O O . MET B 1 393 ? 150.140 135.347 74.441 1.00 101.17 393 MET B O 1
ATOM 7415 N N . ILE B 1 394 ? 150.653 136.693 76.178 1.00 95.48 394 ILE B N 1
ATOM 7416 C CA . ILE B 1 394 ? 149.642 137.701 75.869 1.00 95.48 394 ILE B CA 1
ATOM 7417 C C . ILE B 1 394 ? 150.362 139.019 75.625 1.00 95.48 394 ILE B C 1
ATOM 7418 O O . ILE B 1 394 ? 150.804 139.680 76.573 1.00 95.48 394 ILE B O 1
ATOM 7423 N N . ASP B 1 395 ? 150.474 139.406 74.355 1.00 104.13 395 ASP B N 1
ATOM 7424 C CA . ASP B 1 395 ? 150.955 140.730 73.960 1.00 104.13 395 ASP B CA 1
ATOM 7425 C C . ASP B 1 395 ? 152.304 141.053 74.596 1.00 104.13 395 ASP B C 1
ATOM 7426 O O . ASP B 1 395 ? 152.529 142.144 75.122 1.00 104.13 395 ASP B O 1
ATOM 7431 N N . GLY B 1 396 ? 153.212 140.084 74.548 1.00 104.40 396 GLY B N 1
ATOM 7432 C CA . GLY B 1 396 ? 154.531 140.290 75.105 1.00 104.40 396 GLY B CA 1
ATOM 7433 C C . GLY B 1 396 ? 154.636 140.114 76.601 1.00 104.40 396 GLY B C 1
ATOM 7434 O O . GLY B 1 396 ? 155.632 140.545 77.191 1.00 104.40 396 GLY B O 1
ATOM 7435 N N . THR B 1 397 ? 153.645 139.496 77.240 1.00 97.55 397 THR B N 1
ATOM 7436 C CA . THR B 1 397 ? 153.675 139.253 78.675 1.00 97.55 397 THR B CA 1
ATOM 7437 C C . THR B 1 397 ? 153.267 137.815 78.958 1.00 97.55 397 THR B C 1
ATOM 7438 O O . THR B 1 397 ? 152.256 137.340 78.432 1.00 97.55 397 THR B O 1
ATOM 7442 N N . ASP B 1 398 ? 154.055 137.129 79.780 1.00 99.68 398 ASP B N 1
ATOM 7443 C CA . ASP B 1 398 ? 153.695 135.788 80.218 1.00 99.68 398 ASP B CA 1
ATOM 7444 C C . ASP B 1 398 ? 152.502 135.843 81.161 1.00 99.68 398 ASP B C 1
ATOM 7445 O O . ASP B 1 398 ? 152.406 136.729 82.014 1.00 99.68 398 ASP B O 1
ATOM 7450 N N . THR B 1 399 ? 151.590 134.880 81.013 1.00 89.36 399 THR B N 1
ATOM 7451 C CA . THR B 1 399 ? 150.366 134.907 81.807 1.00 89.36 399 THR B CA 1
ATOM 7452 C C . THR B 1 399 ? 150.631 134.627 83.280 1.00 89.36 399 THR B C 1
ATOM 7453 O O . THR B 1 399 ? 149.901 135.126 84.143 1.00 89.36 399 THR B O 1
ATOM 7457 N N . ARG B 1 400 ? 151.662 133.842 83.593 1.00 93.99 400 ARG B N 1
ATOM 7458 C CA . ARG B 1 400 ? 151.957 133.526 84.984 1.00 93.99 400 ARG B CA 1
ATOM 7459 C C . ARG B 1 400 ? 152.552 134.707 85.736 1.00 93.99 400 ARG B C 1
ATOM 7460 O O . ARG B 1 400 ? 152.666 134.644 86.964 1.00 93.99 400 ARG B O 1
ATOM 7468 N N . THR B 1 401 ? 152.930 135.775 85.033 1.00 88.19 401 THR B N 1
ATOM 7469 C CA . THR B 1 401 ? 153.429 136.998 85.646 1.00 88.19 401 THR B CA 1
ATOM 7470 C C . THR B 1 401 ? 152.376 138.100 85.661 1.00 88.19 401 THR B C 1
ATOM 7471 O O . THR B 1 401 ? 152.717 139.287 85.686 1.00 88.19 401 THR B O 1
ATOM 7475 N N . VAL B 1 402 ? 151.101 137.727 85.639 1.00 87.92 402 VAL B N 1
ATOM 7476 C CA . VAL B 1 402 ? 149.994 138.670 85.569 1.00 87.92 402 VAL B CA 1
ATOM 7477 C C . VAL B 1 402 ? 149.050 138.406 86.731 1.00 87.92 402 VAL B C 1
ATOM 7478 O O . VAL B 1 402 ? 148.751 137.250 87.049 1.00 87.92 402 VAL B O 1
ATOM 7482 N N . SER B 1 403 ? 148.591 139.479 87.369 1.00 84.79 403 SER B N 1
ATOM 7483 C CA . SER B 1 403 ? 147.611 139.342 88.435 1.00 84.79 403 SER B CA 1
ATOM 7484 C C . SER B 1 403 ? 146.318 138.755 87.887 1.00 84.79 403 SER B C 1
ATOM 7485 O O . SER B 1 403 ? 145.922 139.031 86.753 1.00 84.79 403 SER B O 1
ATOM 7488 N N . ARG B 1 404 ? 145.663 137.929 88.705 1.00 75.14 404 ARG B N 1
ATOM 7489 C CA . ARG B 1 404 ? 144.407 137.323 88.283 1.00 75.14 404 ARG B CA 1
ATOM 7490 C C . ARG B 1 404 ? 143.347 138.384 88.029 1.00 75.14 404 ARG B C 1
ATOM 7491 O O . ARG B 1 404 ? 142.564 138.273 87.080 1.00 75.14 404 ARG B O 1
ATOM 7499 N N . ARG B 1 405 ? 143.317 139.427 88.861 1.00 76.55 405 ARG B N 1
ATOM 7500 C CA . ARG B 1 405 ? 142.319 140.480 88.704 1.00 76.55 405 ARG B CA 1
ATOM 7501 C C . ARG B 1 405 ? 142.450 141.172 87.353 1.00 76.55 405 ARG B C 1
ATOM 7502 O O . ARG B 1 405 ? 141.443 141.469 86.700 1.00 76.55 405 ARG B O 1
ATOM 7510 N N . SER B 1 406 ? 143.681 141.435 86.914 1.00 81.93 406 SER B N 1
ATOM 7511 C CA . SER B 1 406 ? 143.873 142.128 85.645 1.00 81.93 406 SER B CA 1
ATOM 7512 C C . SER B 1 406 ? 143.591 141.215 84.458 1.00 81.93 406 SER B C 1
ATOM 7513 O O . SER B 1 406 ? 143.050 141.663 83.441 1.00 81.93 406 SER B O 1
ATOM 7516 N N . LEU B 1 407 ? 143.951 139.934 84.565 1.00 69.63 407 LEU B N 1
ATOM 7517 C CA . LEU B 1 407 ? 143.813 139.030 83.426 1.00 69.63 407 LEU B CA 1
ATOM 7518 C C . LEU B 1 407 ? 142.352 138.801 83.063 1.00 69.63 407 LEU B C 1
ATOM 7519 O O . LEU B 1 407 ? 141.963 138.945 81.899 1.00 69.63 407 LEU B O 1
ATOM 7524 N N . ARG B 1 408 ? 141.527 138.446 84.045 1.00 62.29 408 ARG B N 1
ATOM 7525 C CA . ARG B 1 408 ? 140.129 138.149 83.769 1.00 62.29 408 ARG B CA 1
ATOM 7526 C C . ARG B 1 408 ? 139.281 139.401 83.598 1.00 62.29 408 ARG B C 1
ATOM 7527 O O . ARG B 1 408 ? 138.105 139.286 83.238 1.00 62.29 408 ARG B O 1
ATOM 7535 N N . HIS B 1 409 ? 139.839 140.586 83.851 1.00 64.44 409 HIS B N 1
ATOM 7536 C CA . HIS B 1 409 ? 139.113 141.814 83.549 1.00 64.44 409 HIS B CA 1
ATOM 7537 C C . HIS B 1 409 ? 139.111 142.106 82.056 1.00 64.44 409 HIS B C 1
ATOM 7538 O O . HIS B 1 409 ? 138.195 142.768 81.556 1.00 64.44 409 HIS B O 1
ATOM 7545 N N . ALA B 1 410 ? 140.120 141.633 81.334 1.00 63.59 410 ALA B N 1
ATOM 7546 C CA . ALA B 1 410 ? 140.223 141.869 79.903 1.00 63.59 410 ALA B CA 1
ATOM 7547 C C . ALA B 1 410 ? 139.650 140.734 79.068 1.00 63.59 410 ALA B C 1
ATOM 7548 O O . ALA B 1 410 ? 139.732 140.791 77.837 1.00 63.59 410 ALA B O 1
ATOM 7550 N N . ILE B 1 411 ? 139.079 139.710 79.695 1.00 63.93 411 ILE B N 1
ATOM 7551 C CA . ILE B 1 411 ? 138.506 138.572 78.988 1.00 63.93 411 ILE B CA 1
ATOM 7552 C C . ILE B 1 411 ? 137.053 138.427 79.413 1.00 63.93 411 ILE B C 1
ATOM 7553 O O . ILE B 1 411 ? 136.767 138.136 80.581 1.00 63.93 411 ILE B O 1
ATOM 7558 N N . ALA B 1 412 ? 136.142 138.621 78.466 1.00 67.54 412 ALA B N 1
ATOM 7559 C CA . ALA B 1 412 ? 134.714 138.440 78.681 1.00 67.54 412 ALA B CA 1
ATOM 7560 C C . ALA B 1 412 ? 134.287 137.145 78.012 1.00 67.54 412 ALA B C 1
ATOM 7561 O O . ALA B 1 412 ? 134.571 136.933 76.829 1.00 67.54 412 ALA B O 1
ATOM 7563 N N . THR B 1 413 ? 133.609 136.282 78.761 1.00 67.66 413 THR B N 1
ATOM 7564 C CA . THR B 1 413 ? 133.318 134.941 78.287 1.00 67.66 413 THR B CA 1
ATOM 7565 C C . THR B 1 413 ? 131.866 134.566 78.533 1.00 67.66 413 THR B C 1
ATOM 7566 O O . THR B 1 413 ? 131.255 134.966 79.528 1.00 67.66 413 THR B O 1
ATOM 7570 N N . VAL B 1 414 ? 131.322 133.799 77.594 1.00 67.93 414 VAL B N 1
ATOM 7571 C CA . VAL B 1 414 ? 130.085 133.051 77.774 1.00 67.93 414 VAL B CA 1
ATOM 7572 C C . VAL B 1 414 ? 130.467 131.583 77.846 1.00 67.93 414 VAL B C 1
ATOM 7573 O O . VAL B 1 414 ? 131.070 131.046 76.908 1.00 67.93 414 VAL B O 1
ATOM 7577 N N . PHE B 1 415 ? 130.127 130.941 78.960 1.00 67.85 415 PHE B N 1
ATOM 7578 C CA . PHE B 1 415 ? 130.508 129.561 79.203 1.00 67.85 415 PHE B CA 1
ATOM 7579 C C . PHE B 1 415 ? 129.606 128.611 78.422 1.00 67.85 415 PHE B C 1
ATOM 7580 O O . PHE B 1 415 ? 128.573 128.998 77.870 1.00 67.85 415 PHE B O 1
ATOM 7588 N N . GLN B 1 416 ? 130.015 127.342 78.377 1.00 73.52 416 GLN B N 1
ATOM 7589 C CA . GLN B 1 416 ? 129.179 126.328 77.745 1.00 73.52 416 GLN B CA 1
ATOM 7590 C C . GLN B 1 416 ? 127.844 126.204 78.463 1.00 73.52 416 GLN B C 1
ATOM 7591 O O . GLN B 1 416 ? 126.790 126.115 77.823 1.00 73.52 416 GLN B O 1
ATOM 7597 N N . ASP B 1 417 ? 127.869 126.206 79.792 1.00 72.76 417 ASP B N 1
ATOM 7598 C CA . ASP B 1 417 ? 126.663 126.206 80.610 1.00 72.76 417 ASP B CA 1
ATOM 7599 C C . ASP B 1 417 ? 126.479 127.608 81.176 1.00 72.76 417 ASP B C 1
ATOM 7600 O O . ASP B 1 417 ? 127.193 128.009 82.101 1.00 72.76 417 ASP B O 1
ATOM 7605 N N . ALA B 1 418 ? 125.520 128.347 80.627 1.00 70.24 418 ALA B N 1
ATOM 7606 C CA . ALA B 1 418 ? 125.318 129.746 80.994 1.00 70.24 418 ALA B CA 1
ATOM 7607 C C . ALA B 1 418 ? 124.776 129.817 82.413 1.00 70.24 418 ALA B C 1
ATOM 7608 O O . ALA B 1 418 ? 123.585 129.610 82.649 1.00 70.24 418 ALA B O 1
ATOM 7610 N N . GLY B 1 419 ? 125.654 130.107 83.370 1.00 63.76 419 GLY B N 1
ATOM 7611 C CA . GLY B 1 419 ? 125.230 130.231 84.753 1.00 63.76 419 GLY B CA 1
ATOM 7612 C C . GLY B 1 419 ? 124.530 131.557 84.998 1.00 63.76 419 GLY B C 1
ATOM 7613 O O . GLY B 1 419 ? 124.872 132.584 84.412 1.00 63.76 419 GLY B O 1
ATOM 7614 N N . LEU B 1 420 ? 123.533 131.524 85.877 1.00 54.30 420 LEU B N 1
ATOM 7615 C CA . LEU B 1 420 ? 122.740 132.705 86.181 1.00 54.30 420 LEU B CA 1
ATOM 7616 C C . LEU B 1 420 ? 122.455 132.767 87.673 1.00 54.30 420 LEU B C 1
ATOM 7617 O O . LEU B 1 420 ? 122.371 131.741 88.351 1.00 54.30 420 LEU B O 1
ATOM 7622 N N . PHE B 1 421 ? 122.311 133.987 88.175 1.00 53.70 421 PHE B N 1
ATOM 7623 C CA . PHE B 1 421 ? 121.855 134.216 89.534 1.00 53.70 421 PHE B CA 1
ATOM 7624 C C . PHE B 1 421 ? 120.339 134.356 89.548 1.00 53.70 421 PHE B C 1
ATOM 7625 O O . PHE B 1 421 ? 119.722 134.771 88.566 1.00 53.70 421 PHE B O 1
ATOM 7633 N N . ASN B 1 422 ? 119.736 134.012 90.685 1.00 59.98 422 ASN B N 1
ATOM 7634 C CA . ASN B 1 422 ? 118.286 134.075 90.809 1.00 59.98 422 ASN B CA 1
ATOM 7635 C C . ASN B 1 422 ? 117.776 135.481 91.100 1.00 59.98 422 ASN B C 1
ATOM 7636 O O . ASN B 1 422 ? 116.633 135.633 91.545 1.00 59.98 422 ASN B O 1
ATOM 7641 N N . ARG B 1 423 ? 118.593 136.503 90.866 1.00 59.13 423 ARG B N 1
ATOM 7642 C CA . ARG B 1 423 ? 118.159 137.885 91.005 1.00 59.13 423 ARG B CA 1
ATOM 7643 C C . ARG B 1 423 ? 117.353 138.282 89.772 1.00 59.13 423 ARG B C 1
ATOM 7644 O O . ARG B 1 423 ? 117.037 137.457 88.911 1.00 59.13 423 ARG B O 1
ATOM 7652 N N . SER B 1 424 ? 117.018 139.563 89.667 1.00 62.79 424 SER B N 1
ATOM 7653 C CA . SER B 1 424 ? 116.258 140.042 88.527 1.00 62.79 424 SER B CA 1
ATOM 7654 C C . SER B 1 424 ? 117.120 140.027 87.267 1.00 62.79 424 SER B C 1
ATOM 7655 O O . SER B 1 424 ? 118.342 139.876 87.316 1.00 62.79 424 SER B O 1
ATOM 7658 N N . VAL B 1 425 ? 116.458 140.182 86.119 1.00 55.43 425 VAL B N 1
ATOM 7659 C CA . VAL B 1 425 ? 117.176 140.242 84.850 1.00 55.43 425 VAL B CA 1
ATOM 7660 C C . VAL B 1 425 ? 118.096 141.455 84.820 1.00 55.43 425 VAL B C 1
ATOM 7661 O O . VAL B 1 425 ? 119.219 141.393 84.301 1.00 55.43 425 VAL B O 1
ATOM 7665 N N . GLU B 1 426 ? 117.640 142.572 85.385 1.00 67.56 426 GLU B N 1
ATOM 7666 C CA . GLU B 1 426 ? 118.474 143.767 85.440 1.00 67.56 426 GLU B CA 1
ATOM 7667 C C . GLU B 1 426 ? 119.789 143.481 86.151 1.00 67.56 426 GLU B C 1
ATOM 7668 O O . GLU B 1 426 ? 120.865 143.822 85.650 1.00 67.56 426 GLU B O 1
ATOM 7674 N N . ASP B 1 427 ? 119.724 142.832 87.314 1.00 62.29 427 ASP B N 1
ATOM 7675 C CA . ASP B 1 427 ? 120.949 142.512 88.038 1.00 62.29 427 ASP B CA 1
ATOM 7676 C C . ASP B 1 427 ? 121.789 141.487 87.286 1.00 62.29 427 ASP B C 1
ATOM 7677 O O . ASP B 1 427 ? 123.022 141.569 87.288 1.00 62.29 427 ASP B O 1
ATOM 7682 N N . ASN B 1 428 ? 121.144 140.515 86.638 1.00 57.54 428 ASN B N 1
ATOM 7683 C CA . ASN B 1 428 ? 121.891 139.516 85.883 1.00 57.54 428 ASN B CA 1
ATOM 7684 C C . ASN B 1 428 ? 122.596 140.112 84.674 1.00 57.54 428 ASN B C 1
ATOM 7685 O O . ASN B 1 428 ? 123.550 139.510 84.173 1.00 57.54 428 ASN B O 1
ATOM 7690 N N . ILE B 1 429 ? 122.146 141.268 84.186 1.00 56.18 429 ILE B N 1
ATOM 7691 C CA . ILE B 1 429 ? 122.892 141.964 83.144 1.00 56.18 429 ILE B CA 1
ATOM 7692 C C . ILE B 1 429 ? 123.864 142.986 83.729 1.00 56.18 429 ILE B C 1
ATOM 7693 O O . ILE B 1 429 ? 124.830 143.369 83.055 1.00 56.18 429 ILE B O 1
ATOM 7698 N N . ARG B 1 430 ? 123.653 143.418 84.972 1.00 69.26 430 ARG B N 1
ATOM 7699 C CA . ARG B 1 430 ? 124.539 144.393 85.595 1.00 69.26 430 ARG B CA 1
ATOM 7700 C C . ARG B 1 430 ? 125.861 143.795 86.055 1.00 69.26 430 ARG B C 1
ATOM 7701 O O . ARG B 1 430 ? 126.736 144.549 86.493 1.00 69.26 430 ARG B O 1
ATOM 7709 N N . VAL B 1 431 ? 126.033 142.476 85.977 1.00 56.89 431 VAL B N 1
ATOM 7710 C CA . VAL B 1 431 ? 127.269 141.845 86.429 1.00 56.89 431 VAL B CA 1
ATOM 7711 C C . VAL B 1 431 ? 128.304 141.890 85.315 1.00 56.89 431 VAL B C 1
ATOM 7712 O O . VAL B 1 431 ? 129.355 141.249 85.403 1.00 56.89 431 VAL B O 1
ATOM 7716 N N . GLY B 1 432 ? 128.011 142.643 84.261 1.00 67.29 432 GLY B N 1
ATOM 7717 C CA . GLY B 1 432 ? 129.011 142.975 83.268 1.00 67.29 432 GLY B CA 1
ATOM 7718 C C . GLY B 1 432 ? 129.741 144.223 83.712 1.00 67.29 432 GLY B C 1
ATOM 7719 O O . GLY B 1 432 ? 130.367 144.223 84.776 1.00 67.29 432 GLY B O 1
ATOM 7720 N N . ARG B 1 433 ? 129.684 145.289 82.918 1.00 74.27 433 ARG B N 1
ATOM 7721 C CA . ARG B 1 433 ? 130.145 146.583 83.402 1.00 74.27 433 ARG B CA 1
ATOM 7722 C C . ARG B 1 433 ? 129.340 146.972 84.634 1.00 74.27 433 ARG B C 1
ATOM 7723 O O . ARG B 1 433 ? 128.109 146.901 84.633 1.00 74.27 433 ARG B O 1
ATOM 7731 N N . ALA B 1 434 ? 130.044 147.376 85.691 1.00 77.04 434 ALA B N 1
ATOM 7732 C CA . ALA B 1 434 ? 129.423 147.449 87.009 1.00 77.04 434 ALA B CA 1
ATOM 7733 C C . ALA B 1 434 ? 128.344 148.523 87.074 1.00 77.04 434 ALA B C 1
ATOM 7734 O O . ALA B 1 434 ? 127.214 148.255 87.498 1.00 77.04 434 ALA B O 1
ATOM 7736 N N . ASN B 1 435 ? 128.668 149.745 86.659 1.00 84.94 435 ASN B N 1
ATOM 7737 C CA . ASN B 1 435 ? 127.780 150.883 86.877 1.00 84.94 435 ASN B CA 1
ATOM 7738 C C . ASN B 1 435 ? 127.740 151.786 85.656 1.00 84.94 435 ASN B C 1
ATOM 7739 O O . ASN B 1 435 ? 127.824 153.013 85.772 1.00 84.94 435 ASN B O 1
ATOM 7744 N N . ALA B 1 436 ? 127.628 151.200 84.466 1.00 89.56 436 ALA B N 1
ATOM 7745 C CA . ALA B 1 436 ? 127.642 152.008 83.254 1.00 89.56 436 ALA B CA 1
ATOM 7746 C C . ALA B 1 436 ? 126.451 152.957 83.187 1.00 89.56 436 ALA B C 1
ATOM 7747 O O . ALA B 1 436 ? 126.615 154.171 83.347 1.00 89.56 436 ALA B O 1
ATOM 7749 N N . THR B 1 437 ? 125.253 152.409 82.987 1.00 86.65 437 THR B N 1
ATOM 7750 C CA . THR B 1 437 ? 123.993 153.149 82.960 1.00 86.65 437 THR B CA 1
ATOM 7751 C C . THR B 1 437 ? 122.885 152.146 82.665 1.00 86.65 437 THR B C 1
ATOM 7752 O O . THR B 1 437 ? 123.146 150.972 82.387 1.00 86.65 437 THR B O 1
ATOM 7756 N N . HIS B 1 438 ? 121.641 152.623 82.726 1.00 81.21 438 HIS B N 1
ATOM 7757 C CA . HIS B 1 438 ? 120.513 151.784 82.339 1.00 81.21 438 HIS B CA 1
ATOM 7758 C C . HIS B 1 438 ? 120.323 151.746 80.828 1.00 81.21 438 HIS B C 1
ATOM 7759 O O . HIS B 1 438 ? 119.888 150.722 80.286 1.00 81.21 438 HIS B O 1
ATOM 7766 N N . GLU B 1 439 ? 120.637 152.843 80.136 1.00 86.83 439 GLU B N 1
ATOM 7767 C CA . GLU B 1 439 ? 120.457 152.876 78.689 1.00 86.83 439 GLU B CA 1
ATOM 7768 C C . GLU B 1 439 ? 121.377 151.883 77.993 1.00 86.83 439 GLU B C 1
ATOM 7769 O O . GLU B 1 439 ? 120.978 151.233 77.021 1.00 86.83 439 GLU B O 1
ATOM 7775 N N . GLU B 1 440 ? 122.615 151.752 78.470 1.00 85.43 440 GLU B N 1
ATOM 7776 C CA . GLU B 1 440 ? 123.515 150.770 77.877 1.00 85.43 440 GLU B CA 1
ATOM 7777 C C . GLU B 1 440 ? 123.076 149.346 78.191 1.00 85.43 440 GLU B C 1
ATOM 7778 O O . GLU B 1 440 ? 123.275 148.447 77.369 1.00 85.43 440 GLU B O 1
ATOM 7784 N N . VAL B 1 441 ? 122.474 149.120 79.360 1.00 75.70 441 VAL B N 1
ATOM 7785 C CA . VAL B 1 441 ? 121.891 147.812 79.651 1.00 75.70 441 VAL B CA 1
ATOM 7786 C C . VAL B 1 441 ? 120.789 147.499 78.649 1.00 75.70 441 VAL B C 1
ATOM 7787 O O . VAL B 1 441 ? 120.713 146.392 78.099 1.00 75.70 441 VAL B O 1
ATOM 7791 N N . HIS B 1 442 ? 119.926 148.483 78.388 1.00 86.77 442 HIS B N 1
ATOM 7792 C CA . HIS B 1 442 ? 118.868 148.308 77.400 1.00 86.77 442 HIS B CA 1
ATOM 7793 C C . HIS B 1 442 ? 119.445 148.027 76.018 1.00 86.77 442 HIS B C 1
ATOM 7794 O O . HIS B 1 442 ? 118.947 147.161 75.292 1.00 86.77 442 HIS B O 1
ATOM 7801 N N . ALA B 1 443 ? 120.499 148.752 75.639 1.00 82.04 443 ALA B N 1
ATOM 7802 C CA . ALA B 1 443 ? 121.112 148.548 74.330 1.00 82.04 443 ALA B CA 1
ATOM 7803 C C . ALA B 1 443 ? 121.726 147.160 74.213 1.00 82.04 443 ALA B C 1
ATOM 7804 O O . ALA B 1 443 ? 121.604 146.505 73.172 1.00 82.04 443 ALA B O 1
ATOM 7806 N N . ALA B 1 444 ? 122.400 146.699 75.269 1.00 80.08 444 ALA B N 1
ATOM 7807 C CA . ALA B 1 444 ? 122.994 145.367 75.248 1.00 80.08 444 ALA B CA 1
ATOM 7808 C C . ALA B 1 444 ? 121.925 144.291 75.147 1.00 80.08 444 ALA B C 1
ATOM 7809 O O . ALA B 1 444 ? 122.093 143.304 74.423 1.00 80.08 444 ALA B O 1
ATOM 7811 N N . ALA B 1 445 ? 120.818 144.460 75.873 1.00 83.80 445 ALA B N 1
ATOM 7812 C CA . ALA B 1 445 ? 119.714 143.517 75.745 1.00 83.80 445 ALA B CA 1
ATOM 7813 C C . ALA B 1 445 ? 119.142 143.534 74.334 1.00 83.80 445 ALA B C 1
ATOM 7814 O O . ALA B 1 445 ? 118.801 142.483 73.780 1.00 83.80 445 ALA B O 1
ATOM 7816 N N . LYS B 1 446 ? 119.026 144.723 73.739 1.00 90.11 446 LYS B N 1
ATOM 7817 C CA . LYS B 1 446 ? 118.493 144.833 72.385 1.00 90.11 446 LYS B CA 1
ATOM 7818 C C . LYS B 1 446 ? 119.400 144.145 71.373 1.00 90.11 446 LYS B C 1
ATOM 7819 O O . LYS B 1 446 ? 118.917 143.498 70.437 1.00 90.11 446 LYS B O 1
ATOM 7825 N N . ALA B 1 447 ? 120.717 144.281 71.542 1.00 89.44 447 ALA B N 1
ATOM 7826 C CA . ALA B 1 447 ? 121.655 143.717 70.576 1.00 89.44 447 ALA B CA 1
ATOM 7827 C C . ALA B 1 447 ? 121.588 142.196 70.551 1.00 89.44 447 ALA B C 1
ATOM 7828 O O . ALA B 1 447 ? 121.637 141.586 69.477 1.00 89.44 447 ALA B O 1
ATOM 7830 N N . ALA B 1 448 ? 121.477 141.565 71.718 1.00 84.56 448 ALA B N 1
ATOM 7831 C CA . ALA B 1 448 ? 121.449 140.113 71.818 1.00 84.56 448 ALA B CA 1
ATOM 7832 C C . ALA B 1 448 ? 120.044 139.540 71.690 1.00 84.56 448 ALA B C 1
ATOM 7833 O O . ALA B 1 448 ? 119.804 138.410 72.131 1.00 84.56 448 ALA B O 1
ATOM 7835 N N . ALA B 1 449 ? 119.114 140.295 71.104 1.00 80.67 449 ALA B N 1
ATOM 7836 C CA . ALA B 1 449 ? 117.724 139.880 70.923 1.00 80.67 449 ALA B CA 1
ATOM 7837 C C . ALA B 1 449 ? 117.051 139.520 72.240 1.00 80.67 449 ALA B C 1
ATOM 7838 O O . ALA B 1 449 ? 116.073 138.768 72.254 1.00 80.67 449 ALA B O 1
ATOM 7840 N N . ALA B 1 450 ? 117.560 140.039 73.354 1.00 80.70 450 ALA B N 1
ATOM 7841 C CA . ALA B 1 450 ? 116.963 139.776 74.654 1.00 80.70 450 ALA B CA 1
ATOM 7842 C C . ALA B 1 450 ? 115.891 140.784 75.030 1.00 80.70 450 ALA B C 1
ATOM 7843 O O . ALA B 1 450 ? 115.113 140.524 75.953 1.00 80.70 450 ALA B O 1
ATOM 7845 N N . HIS B 1 451 ? 115.829 141.924 74.346 1.00 85.93 451 HIS B N 1
ATOM 7846 C CA . HIS B 1 451 ? 114.838 142.938 74.683 1.00 85.93 451 HIS B CA 1
ATOM 7847 C C . HIS B 1 451 ? 113.452 142.576 74.171 1.00 85.93 451 HIS B C 1
ATOM 7848 O O . HIS B 1 451 ? 112.451 142.893 74.825 1.00 85.93 451 HIS B O 1
ATOM 7855 N N . ASP B 1 452 ? 113.375 141.918 73.014 1.00 89.61 452 ASP B N 1
ATOM 7856 C CA . ASP B 1 452 ? 112.088 141.708 72.362 1.00 89.61 452 ASP B CA 1
ATOM 7857 C C . ASP B 1 452 ? 111.174 140.822 73.199 1.00 89.61 452 ASP B C 1
ATOM 7858 O O . ASP B 1 452 ? 109.992 141.134 73.379 1.00 89.61 452 ASP B O 1
ATOM 7863 N N . PHE B 1 453 ? 111.700 139.717 73.726 1.00 81.47 453 PHE B N 1
ATOM 7864 C CA . PHE B 1 453 ? 110.843 138.797 74.462 1.00 81.47 453 PHE B CA 1
ATOM 7865 C C . PHE B 1 453 ? 110.522 139.299 75.859 1.00 81.47 453 PHE B C 1
ATOM 7866 O O . PHE B 1 453 ? 109.555 138.824 76.462 1.00 81.47 453 PHE B O 1
ATOM 7874 N N . ILE B 1 454 ? 111.304 140.242 76.382 1.00 76.43 454 ILE B N 1
ATOM 7875 C CA . ILE B 1 454 ? 111.178 140.655 77.773 1.00 76.43 454 ILE B CA 1
ATOM 7876 C C . ILE B 1 454 ? 110.464 141.991 77.940 1.00 76.43 454 ILE B C 1
ATOM 7877 O O . ILE B 1 454 ? 109.971 142.280 79.041 1.00 76.43 454 ILE B O 1
ATOM 7882 N N . LEU B 1 455 ? 110.382 142.810 76.888 1.00 87.59 455 LEU B N 1
ATOM 7883 C CA . LEU B 1 455 ? 109.728 144.106 77.022 1.00 87.59 455 LEU B CA 1
ATOM 7884 C C . LEU B 1 455 ? 108.250 143.979 77.362 1.00 87.59 455 LEU B C 1
ATOM 7885 O O . LEU B 1 455 ? 107.667 144.925 77.901 1.00 87.59 455 LEU B O 1
ATOM 7890 N N . ALA B 1 456 ? 107.632 142.838 77.064 1.00 87.34 456 ALA B N 1
ATOM 7891 C CA . ALA B 1 456 ? 106.199 142.660 77.254 1.00 87.34 456 ALA B CA 1
ATOM 7892 C C . ALA B 1 456 ? 105.875 141.377 78.013 1.00 87.34 456 ALA B C 1
ATOM 7893 O O . ALA B 1 456 ? 105.012 140.606 77.590 1.00 87.34 456 ALA B O 1
ATOM 7895 N N . LYS B 1 457 ? 106.556 141.131 79.130 1.00 82.21 457 LYS B N 1
ATOM 7896 C CA . LYS B 1 457 ? 106.206 140.001 79.978 1.00 82.21 457 LYS B CA 1
ATOM 7897 C C . LYS B 1 457 ? 106.764 140.200 81.379 1.00 82.21 457 LYS B C 1
ATOM 7898 O O . LYS B 1 457 ? 107.917 140.606 81.547 1.00 82.21 457 LYS B O 1
ATOM 7904 N N . SER B 1 458 ? 105.919 139.937 82.377 1.00 86.08 458 SER B N 1
ATOM 7905 C CA . SER B 1 458 ? 106.332 139.730 83.765 1.00 86.08 458 SER B CA 1
ATOM 7906 C C . SER B 1 458 ? 107.124 140.924 84.308 1.00 86.08 458 SER B C 1
ATOM 7907 O O . SER B 1 458 ? 108.318 140.839 84.597 1.00 86.08 458 SER B O 1
ATOM 7910 N N . GLU B 1 459 ? 106.419 142.048 84.431 1.00 87.75 459 GLU B N 1
ATOM 7911 C CA . GLU B 1 459 ? 106.915 143.213 85.166 1.00 87.75 459 GLU B CA 1
ATOM 7912 C C . GLU B 1 459 ? 108.192 143.791 84.559 1.00 87.75 459 GLU B C 1
ATOM 7913 O O . GLU B 1 459 ? 109.017 144.370 85.270 1.00 87.75 459 GLU B O 1
ATOM 7919 N N . GLY B 1 460 ? 108.371 143.640 83.248 1.00 82.69 460 GLY B N 1
ATOM 7920 C CA . GLY B 1 460 ? 109.504 144.262 82.585 1.00 82.69 460 GLY B CA 1
ATOM 7921 C C . GLY B 1 460 ? 110.843 143.685 83.017 1.00 82.69 460 GLY B C 1
ATOM 7922 O O . GLY B 1 460 ? 110.969 142.505 83.356 1.00 82.69 460 GLY B O 1
ATOM 7923 N N . TYR B 1 461 ? 111.864 144.548 83.007 1.00 76.97 461 TYR B N 1
ATOM 7924 C CA . TYR B 1 461 ? 113.214 144.107 83.344 1.00 76.97 461 TYR B CA 1
ATOM 7925 C C . TYR B 1 461 ? 113.304 143.589 84.770 1.00 76.97 461 TYR B C 1
ATOM 7926 O O . TYR B 1 461 ? 114.010 142.611 85.034 1.00 76.97 461 TYR B O 1
ATOM 7935 N N . ASP B 1 462 ? 112.603 144.220 85.707 1.00 75.40 462 ASP B N 1
ATOM 7936 C CA . ASP B 1 462 ? 112.669 143.737 87.079 1.00 75.40 462 ASP B CA 1
ATOM 7937 C C . ASP B 1 462 ? 111.861 142.455 87.219 1.00 75.40 462 ASP B C 1
ATOM 7938 O O . ASP B 1 462 ? 110.846 142.422 87.922 1.00 75.40 462 ASP B O 1
ATOM 7943 N N . THR B 1 463 ? 112.311 141.396 86.552 1.00 72.23 463 THR B N 1
ATOM 7944 C CA . THR B 1 463 ? 111.654 140.097 86.568 1.00 72.23 463 THR B CA 1
ATOM 7945 C C . THR B 1 463 ? 112.572 139.101 87.252 1.00 72.23 463 THR B C 1
ATOM 7946 O O . THR B 1 463 ? 113.694 138.871 86.792 1.00 72.23 463 THR B O 1
ATOM 7950 N N . PHE B 1 464 ? 112.097 138.505 88.337 1.00 61.87 464 PHE B N 1
ATOM 7951 C CA . PHE B 1 464 ? 112.894 137.507 89.028 1.00 61.87 464 PHE B CA 1
ATOM 7952 C C . PHE B 1 464 ? 112.990 136.234 88.198 1.00 61.87 464 PHE B C 1
ATOM 7953 O O . PHE B 1 464 ? 112.122 135.933 87.375 1.00 61.87 464 PHE B O 1
ATOM 7961 N N . VAL B 1 465 ? 114.070 135.491 88.412 1.00 56.43 465 VAL B N 1
ATOM 7962 C CA . VAL B 1 465 ? 114.244 134.173 87.822 1.00 56.43 465 VAL B CA 1
ATOM 7963 C C . VAL B 1 465 ? 114.549 133.193 88.944 1.00 56.43 465 VAL B C 1
ATOM 7964 O O . VAL B 1 465 ? 115.092 133.564 89.990 1.00 56.43 465 VAL B O 1
ATOM 7968 N N . GLY B 1 466 ? 114.190 131.936 88.726 1.00 64.01 466 GLY B N 1
ATOM 7969 C CA . GLY B 1 466 ? 114.368 130.920 89.737 1.00 64.01 466 GLY B CA 1
ATOM 7970 C C . GLY B 1 466 ? 115.821 130.516 89.879 1.00 64.01 466 GLY B C 1
ATOM 7971 O O . GLY B 1 466 ? 116.730 131.082 89.271 1.00 64.01 466 GLY B O 1
ATOM 7972 N N . GLU B 1 467 ? 116.038 129.508 90.720 1.00 67.97 467 GLU B N 1
ATOM 7973 C CA . GLU B 1 467 ? 117.379 128.984 90.927 1.00 67.97 467 GLU B CA 1
ATOM 7974 C C . GLU B 1 467 ? 117.973 128.525 89.604 1.00 67.97 467 GLU B C 1
ATOM 7975 O O . GLU B 1 467 ? 117.325 127.811 88.834 1.00 67.97 467 GLU B O 1
ATOM 7981 N N . ARG B 1 468 ? 119.205 128.955 89.336 1.00 60.17 468 ARG B N 1
ATOM 7982 C CA . ARG B 1 468 ? 119.913 128.616 88.103 1.00 60.17 468 ARG B CA 1
ATOM 7983 C C . ARG B 1 468 ? 119.118 129.026 86.866 1.00 60.17 468 ARG B C 1
ATOM 7984 O O . ARG B 1 468 ? 119.218 128.394 85.813 1.00 60.17 468 ARG B O 1
ATOM 7992 N N . GLY B 1 469 ? 118.328 130.088 86.986 1.00 65.05 469 GLY B N 1
ATOM 7993 C CA . GLY B 1 469 ? 117.556 130.582 85.857 1.00 65.05 469 GLY B CA 1
ATOM 7994 C C . GLY B 1 469 ? 116.554 129.586 85.317 1.00 65.05 469 GLY B C 1
ATOM 7995 O O . GLY B 1 469 ? 116.410 129.452 84.096 1.00 65.05 469 GLY B O 1
ATOM 7996 N N . SER B 1 470 ? 115.847 128.888 86.202 1.00 71.56 470 SER B N 1
ATOM 7997 C CA . SER B 1 470 ? 114.912 127.855 85.780 1.00 71.56 470 SER B CA 1
ATOM 7998 C C . SER B 1 470 ? 113.609 128.412 85.227 1.00 71.56 470 SER B C 1
ATOM 7999 O O . SER B 1 470 ? 112.801 127.639 84.703 1.00 71.56 470 SER B O 1
ATOM 8002 N N . GLN B 1 471 ? 113.381 129.718 85.325 1.00 68.66 471 GLN B N 1
ATOM 8003 C CA . GLN B 1 471 ? 112.114 130.316 84.930 1.00 68.66 471 GLN B CA 1
ATOM 8004 C C . GLN B 1 471 ? 112.158 130.951 83.548 1.00 68.66 471 GLN B C 1
ATOM 8005 O O . GLN B 1 471 ? 111.250 131.712 83.204 1.00 68.66 471 GLN B O 1
ATOM 8011 N N . LEU B 1 472 ? 113.185 130.666 82.749 1.00 67.76 472 LEU B N 1
ATOM 8012 C CA . LEU B 1 472 ? 113.304 131.260 81.423 1.00 67.76 472 LEU B CA 1
ATOM 8013 C C . LEU B 1 472 ? 113.658 130.222 80.366 1.00 67.76 472 LEU B C 1
ATOM 8014 O O . LEU B 1 472 ? 114.214 130.568 79.322 1.00 67.76 472 LEU B O 1
ATOM 8019 N N . SER B 1 473 ? 113.345 128.956 80.614 1.00 71.49 473 SER B N 1
ATOM 8020 C CA . SER B 1 473 ? 113.674 127.868 79.682 1.00 71.49 473 SER B CA 1
ATOM 8021 C C . SER B 1 473 ? 115.197 127.803 79.535 1.00 71.49 473 SER B C 1
ATOM 8022 O O . SER B 1 473 ? 115.937 128.127 80.473 1.00 71.49 473 SER B O 1
ATOM 8025 N N . GLY B 1 474 ? 115.682 127.373 78.371 1.00 74.10 474 GLY B N 1
ATOM 8026 C CA . GLY B 1 474 ? 117.110 127.271 78.149 1.00 74.10 474 GLY B CA 1
ATOM 8027 C C . GLY B 1 474 ? 117.681 128.303 77.199 1.00 74.10 474 GLY B C 1
ATOM 8028 O O . GLY B 1 474 ? 118.768 128.835 77.436 1.00 74.10 474 GLY B O 1
ATOM 8029 N N . GLY B 1 475 ? 116.957 128.598 76.118 1.00 79.55 475 GLY B N 1
ATOM 8030 C CA . GLY B 1 475 ? 117.467 129.538 75.132 1.00 79.55 475 GLY B CA 1
ATOM 8031 C C . GLY B 1 475 ? 117.546 130.958 75.656 1.00 79.55 475 GLY B C 1
ATOM 8032 O O . GLY B 1 475 ? 118.490 131.695 75.347 1.00 79.55 475 GLY B O 1
ATOM 8033 N N . GLU B 1 476 ? 116.554 131.367 76.447 1.00 81.99 476 GLU B N 1
ATOM 8034 C CA . GLU B 1 476 ? 116.562 132.721 76.984 1.00 81.99 476 GLU B CA 1
ATOM 8035 C C . GLU B 1 476 ? 117.756 132.926 77.902 1.00 81.99 476 GLU B C 1
ATOM 8036 O O . GLU B 1 476 ? 118.315 134.027 77.967 1.00 81.99 476 GLU B O 1
ATOM 8042 N N . ARG B 1 477 ? 118.162 131.872 78.613 1.00 70.54 477 ARG B N 1
ATOM 8043 C CA . ARG B 1 477 ? 119.373 131.934 79.421 1.00 70.54 477 ARG B CA 1
ATOM 8044 C C . ARG B 1 477 ? 120.591 132.216 78.553 1.00 70.54 477 ARG B C 1
ATOM 8045 O O . ARG B 1 477 ? 121.456 133.023 78.918 1.00 70.54 477 ARG B O 1
ATOM 8053 N N . GLN B 1 478 ? 120.673 131.559 77.394 1.00 73.15 478 GLN B N 1
ATOM 8054 C CA . GLN B 1 478 ? 121.778 131.807 76.477 1.00 73.15 478 GLN B CA 1
ATOM 8055 C C . GLN B 1 478 ? 121.761 133.244 75.979 1.00 73.15 478 GLN B C 1
ATOM 8056 O O . GLN B 1 478 ? 122.814 133.885 75.869 1.00 73.15 478 GLN B O 1
ATOM 8062 N N . ARG B 1 479 ? 120.574 133.769 75.669 1.00 71.88 479 ARG B N 1
ATOM 8063 C CA . ARG B 1 479 ? 120.483 135.156 75.226 1.00 71.88 479 ARG B CA 1
ATOM 8064 C C . ARG B 1 479 ? 120.945 136.117 76.313 1.00 71.88 479 ARG B C 1
ATOM 8065 O O . ARG B 1 479 ? 121.661 137.085 76.032 1.00 71.88 479 ARG B O 1
ATOM 8073 N N . LEU B 1 480 ? 120.535 135.876 77.560 1.00 60.78 480 LEU B N 1
ATOM 8074 C CA . LEU B 1 480 ? 120.975 136.739 78.651 1.00 60.78 480 LEU B CA 1
ATOM 8075 C C . LEU B 1 480 ? 122.484 136.669 78.844 1.00 60.78 480 LEU B C 1
ATOM 8076 O O . LEU B 1 480 ? 123.131 137.694 79.086 1.00 60.78 480 LEU B O 1
ATOM 8081 N N . ALA B 1 481 ? 123.064 135.471 78.748 1.00 58.08 481 ALA B N 1
ATOM 8082 C CA . ALA B 1 481 ? 124.513 135.354 78.881 1.00 58.08 481 ALA B CA 1
ATOM 8083 C C . ALA B 1 481 ? 125.232 136.107 77.768 1.00 58.08 481 ALA B C 1
ATOM 8084 O O . ALA B 1 481 ? 126.231 136.795 78.016 1.00 58.08 481 ALA B O 1
ATOM 8086 N N . ILE B 1 482 ? 124.735 135.991 76.535 1.00 57.97 482 ILE B N 1
ATOM 8087 C CA . ILE B 1 482 ? 125.346 136.708 75.420 1.00 57.97 482 ILE B CA 1
ATOM 8088 C C . ILE B 1 482 ? 125.249 138.211 75.636 1.00 57.97 482 ILE B C 1
ATOM 8089 O O . ILE B 1 482 ? 126.213 138.951 75.401 1.00 57.97 482 ILE B O 1
ATOM 8094 N N . ALA B 1 483 ? 124.087 138.686 76.089 1.00 64.34 483 ALA B N 1
ATOM 8095 C CA . ALA B 1 483 ? 123.921 140.112 76.347 1.00 64.34 483 ALA B CA 1
ATOM 8096 C C . ALA B 1 483 ? 124.873 140.588 77.434 1.00 64.34 483 ALA B C 1
ATOM 8097 O O . ALA B 1 483 ? 125.465 141.666 77.323 1.00 64.34 483 ALA B O 1
ATOM 8099 N N . ARG B 1 484 ? 125.031 139.796 78.494 1.00 57.98 484 ARG B N 1
ATOM 8100 C CA . ARG B 1 484 ? 125.961 140.145 79.560 1.00 57.98 484 ARG B CA 1
ATOM 8101 C C . ARG B 1 484 ? 127.384 140.269 79.031 1.00 57.98 484 ARG B C 1
ATOM 8102 O O . ARG B 1 484 ? 128.080 141.260 79.297 1.00 57.98 484 ARG B O 1
ATOM 8110 N N . ALA B 1 485 ? 127.829 139.272 78.265 1.00 62.65 485 ALA B N 1
ATOM 8111 C CA . ALA B 1 485 ? 129.184 139.313 77.729 1.00 62.65 485 ALA B CA 1
ATOM 8112 C C . ALA B 1 485 ? 129.378 140.519 76.824 1.00 62.65 485 ALA B C 1
ATOM 8113 O O . ALA B 1 485 ? 130.422 141.180 76.874 1.00 62.65 485 ALA B O 1
ATOM 8115 N N . ILE B 1 486 ? 128.382 140.825 75.992 1.00 63.37 486 ILE B N 1
ATOM 8116 C CA . ILE B 1 486 ? 128.494 141.979 75.106 1.00 63.37 486 ILE B CA 1
ATOM 8117 C C . ILE B 1 486 ? 128.566 143.264 75.917 1.00 63.37 486 ILE B C 1
ATOM 8118 O O . ILE B 1 486 ? 129.330 144.181 75.592 1.00 63.37 486 ILE B O 1
ATOM 8123 N N . LEU B 1 487 ? 127.785 143.347 76.994 1.00 66.66 487 LEU B N 1
ATOM 8124 C CA . LEU B 1 487 ? 127.798 144.546 77.821 1.00 66.66 487 LEU B CA 1
ATOM 8125 C C . LEU B 1 487 ? 129.139 144.744 78.510 1.00 66.66 487 LEU B C 1
ATOM 8126 O O . LEU B 1 487 ? 129.568 145.887 78.700 1.00 66.66 487 LEU B O 1
ATOM 8131 N N . LYS B 1 488 ? 129.811 143.656 78.902 1.00 71.02 488 LYS B N 1
ATOM 8132 C CA . LYS B 1 488 ? 131.094 143.814 79.584 1.00 71.02 488 LYS B CA 1
ATOM 8133 C C . LYS B 1 488 ? 132.119 144.499 78.686 1.00 71.02 488 LYS B C 1
ATOM 8134 O O . LYS B 1 488 ? 132.917 145.316 79.160 1.00 71.02 488 LYS B O 1
ATOM 8140 N N . ASP B 1 489 ? 132.114 144.178 77.390 1.00 80.69 489 ASP B N 1
ATOM 8141 C CA . ASP B 1 489 ? 132.947 144.853 76.391 1.00 80.69 489 ASP B CA 1
ATOM 8142 C C . ASP B 1 489 ? 134.436 144.730 76.721 1.00 80.69 489 ASP B C 1
ATOM 8143 O O . ASP B 1 489 ? 135.123 145.711 77.010 1.00 80.69 489 ASP B O 1
ATOM 8148 N N . SER B 1 490 ? 134.921 143.508 76.677 1.00 77.21 490 SER B N 1
ATOM 8149 C CA . SER B 1 490 ? 136.337 143.323 76.944 1.00 77.21 490 SER B CA 1
ATOM 8150 C C . SER B 1 490 ? 137.106 143.087 75.648 1.00 77.21 490 SER B C 1
ATOM 8151 O O . SER B 1 490 ? 136.542 142.596 74.666 1.00 77.21 490 SER B O 1
ATOM 8154 N N . PRO B 1 491 ? 138.394 143.441 75.612 1.00 75.19 491 PRO B N 1
ATOM 8155 C CA . PRO B 1 491 ? 139.171 143.248 74.376 1.00 75.19 491 PRO B CA 1
ATOM 8156 C C . PRO B 1 491 ? 139.257 141.803 73.922 1.00 75.19 491 PRO B C 1
ATOM 8157 O O . PRO B 1 491 ? 139.318 141.548 72.713 1.00 75.19 491 PRO B O 1
ATOM 8161 N N . ILE B 1 492 ? 139.276 140.848 74.845 1.00 73.03 492 ILE B N 1
ATOM 8162 C CA . ILE B 1 492 ? 139.277 139.427 74.519 1.00 73.03 492 ILE B CA 1
ATOM 8163 C C . ILE B 1 492 ? 137.885 138.884 74.797 1.00 73.03 492 ILE B C 1
ATOM 8164 O O . ILE B 1 492 ? 137.344 139.089 75.889 1.00 73.03 492 ILE B O 1
ATOM 8169 N N . LEU B 1 493 ? 137.302 138.202 73.815 1.00 76.49 493 LEU B N 1
ATOM 8170 C CA . LEU B 1 493 ? 135.953 137.666 73.940 1.00 76.49 493 LEU B CA 1
ATOM 8171 C C . LEU B 1 493 ? 135.969 136.165 73.697 1.00 76.49 493 LEU B C 1
ATOM 8172 O O . LEU B 1 493 ? 136.749 135.668 72.883 1.00 76.49 493 LEU B O 1
ATOM 8177 N N . VAL B 1 494 ? 135.115 135.445 74.418 1.00 70.66 494 VAL B N 1
ATOM 8178 C CA . VAL B 1 494 ? 134.997 133.998 74.274 1.00 70.66 494 VAL B CA 1
ATOM 8179 C C . VAL B 1 494 ? 133.522 133.627 74.267 1.00 70.66 494 VAL B C 1
ATOM 8180 O O . VAL B 1 494 ? 132.753 134.104 75.106 1.00 70.66 494 VAL B O 1
ATOM 8184 N N . LEU B 1 495 ? 133.130 132.767 73.330 1.00 72.02 495 LEU B N 1
ATOM 8185 C CA . LEU B 1 495 ? 131.757 132.280 73.232 1.00 72.02 495 LEU B CA 1
ATOM 8186 C C . LEU B 1 495 ? 131.808 130.762 73.098 1.00 72.02 495 LEU B C 1
ATOM 8187 O O . LEU B 1 495 ? 132.039 130.244 72.001 1.00 72.02 495 LEU B O 1
ATOM 8192 N N . ASP B 1 496 ? 131.594 130.049 74.205 1.00 80.08 496 ASP B N 1
ATOM 8193 C CA . ASP B 1 496 ? 131.565 128.590 74.198 1.00 80.08 496 ASP B CA 1
ATOM 8194 C C . ASP B 1 496 ? 130.126 128.158 73.970 1.00 80.08 496 ASP B C 1
ATOM 8195 O O . ASP B 1 496 ? 129.301 128.218 74.882 1.00 80.08 496 ASP B O 1
ATOM 8200 N N . GLU B 1 497 ? 129.825 127.719 72.746 1.00 82.60 497 GLU B N 1
ATOM 8201 C CA . GLU B 1 497 ? 128.478 127.296 72.367 1.00 82.60 497 GLU B CA 1
ATOM 8202 C C . GLU B 1 497 ? 127.461 128.401 72.658 1.00 82.60 497 GLU B C 1
ATOM 8203 O O . GLU B 1 497 ? 126.581 128.274 73.510 1.00 82.60 497 GLU B O 1
ATOM 8209 N N . ALA B 1 498 ? 127.623 129.514 71.940 1.00 85.47 498 ALA B N 1
ATOM 8210 C CA . ALA B 1 498 ? 126.734 130.651 72.125 1.00 85.47 498 ALA B CA 1
ATOM 8211 C C . ALA B 1 498 ? 125.343 130.400 71.564 1.00 85.47 498 ALA B C 1
ATOM 8212 O O . ALA B 1 498 ? 124.408 131.122 71.923 1.00 85.47 498 ALA B O 1
ATOM 8214 N N . THR B 1 499 ? 125.180 129.400 70.702 1.00 92.87 499 THR B N 1
ATOM 8215 C CA . THR B 1 499 ? 123.900 129.100 70.066 1.00 92.87 499 THR B CA 1
ATOM 8216 C C . THR B 1 499 ? 123.508 127.650 70.317 1.00 92.87 499 THR B C 1
ATOM 8217 O O . THR B 1 499 ? 123.107 126.916 69.412 1.00 92.87 499 THR B O 1
ATOM 8221 N N . SER B 1 500 ? 123.626 127.217 71.571 1.00 82.91 500 SER B N 1
ATOM 8222 C CA . SER B 1 500 ? 123.252 125.857 71.930 1.00 82.91 500 SER B CA 1
ATOM 8223 C C . SER B 1 500 ? 121.747 125.642 71.928 1.00 82.91 500 SER B C 1
ATOM 8224 O O . SER B 1 500 ? 121.297 124.523 71.660 1.00 82.91 500 SER B O 1
ATOM 8227 N N . ALA B 1 501 ? 120.963 126.678 72.216 1.00 88.18 501 ALA B N 1
ATOM 8228 C CA . ALA B 1 501 ? 119.515 126.552 72.333 1.00 88.18 501 ALA B CA 1
ATOM 8229 C C . ALA B 1 501 ? 118.815 127.685 71.597 1.00 88.18 501 ALA B C 1
ATOM 8230 O O . ALA B 1 501 ? 117.877 128.300 72.115 1.00 88.18 501 ALA B O 1
ATOM 8232 N N . LEU B 1 502 ? 119.261 127.980 70.380 1.00 87.74 502 LEU B N 1
ATOM 8233 C CA . LEU B 1 502 ? 118.638 128.990 69.540 1.00 87.74 502 LEU B CA 1
ATOM 8234 C C . LEU B 1 502 ? 118.366 128.398 68.167 1.00 87.74 502 LEU B C 1
ATOM 8235 O O . LEU B 1 502 ? 119.178 127.629 67.645 1.00 87.74 502 LEU B O 1
ATOM 8240 N N . ASP B 1 503 ? 117.225 128.754 67.583 1.00 99.15 503 ASP B N 1
ATOM 8241 C CA . ASP B 1 503 ? 116.922 128.309 66.233 1.00 99.15 503 ASP B CA 1
ATOM 8242 C C . ASP B 1 503 ? 117.769 129.089 65.230 1.00 99.15 503 ASP B C 1
ATOM 8243 O O . ASP B 1 503 ? 118.572 129.950 65.591 1.00 99.15 503 ASP B O 1
ATOM 8248 N N . VAL B 1 504 ? 117.578 128.784 63.946 1.00 110.35 504 VAL B N 1
ATOM 8249 C CA . VAL B 1 504 ? 118.420 129.374 62.910 1.00 110.35 504 VAL B CA 1
ATOM 8250 C C . VAL B 1 504 ? 118.201 130.882 62.817 1.00 110.35 504 VAL B C 1
ATOM 8251 O O . VAL B 1 504 ? 119.158 131.651 62.662 1.00 110.35 504 VAL B O 1
ATOM 8255 N N . GLU B 1 505 ? 116.947 131.330 62.909 1.00 113.94 505 GLU B N 1
ATOM 8256 C CA . GLU B 1 505 ? 116.656 132.753 62.758 1.00 113.94 505 GLU B CA 1
ATOM 8257 C C . GLU B 1 505 ? 117.298 133.571 63.872 1.00 113.94 505 GLU B C 1
ATOM 8258 O O . GLU B 1 505 ? 118.007 134.552 63.612 1.00 113.94 505 GLU B O 1
ATOM 8264 N N . THR B 1 506 ? 117.062 133.178 65.125 1.00 104.16 506 THR B N 1
ATOM 8265 C CA . THR B 1 506 ? 117.674 133.886 66.243 1.00 104.16 506 THR B CA 1
ATOM 8266 C C . THR B 1 506 ? 119.187 133.727 66.222 1.00 104.16 506 THR B C 1
ATOM 8267 O O . THR B 1 506 ? 119.920 134.651 66.588 1.00 104.16 506 THR B O 1
ATOM 8271 N N . GLU B 1 507 ? 119.675 132.565 65.782 1.00 106.01 507 GLU B N 1
ATOM 8272 C CA . GLU B 1 507 ? 121.115 132.368 65.658 1.00 106.01 507 GLU B CA 1
ATOM 8273 C C . GLU B 1 507 ? 121.729 133.411 64.735 1.00 106.01 507 GLU B C 1
ATOM 8274 O O . GLU B 1 507 ? 122.726 134.052 65.083 1.00 106.01 507 GLU B O 1
ATOM 8280 N N . GLU B 1 508 ? 121.135 133.606 63.556 1.00 116.90 508 GLU B N 1
ATOM 8281 C CA . GLU B 1 508 ? 121.650 134.613 62.632 1.00 116.90 508 GLU B CA 1
ATOM 8282 C C . GLU B 1 508 ? 121.508 136.018 63.204 1.00 116.90 508 GLU B C 1
ATOM 8283 O O . GLU B 1 508 ? 122.447 136.823 63.130 1.00 116.90 508 GLU B O 1
ATOM 8289 N N . LYS B 1 509 ? 120.343 136.329 63.781 1.00 111.95 509 LYS B N 1
ATOM 8290 C CA . LYS B 1 509 ? 120.109 137.675 64.294 1.00 111.95 509 LYS B CA 1
ATOM 8291 C C . LYS B 1 509 ? 121.064 138.020 65.428 1.00 111.95 509 LYS B C 1
ATOM 8292 O O . LYS B 1 509 ? 121.421 139.190 65.606 1.00 111.95 509 LYS B O 1
ATOM 8298 N N . VAL B 1 510 ? 121.485 137.022 66.202 1.00 110.01 510 VAL B N 1
ATOM 8299 C CA . VAL B 1 510 ? 122.416 137.269 67.295 1.00 110.01 510 VAL B CA 1
ATOM 8300 C C . VAL B 1 510 ? 123.848 137.308 66.785 1.00 110.01 510 VAL B C 1
ATOM 8301 O O . VAL B 1 510 ? 124.644 138.153 67.210 1.00 110.01 510 VAL B O 1
ATOM 8305 N N . THR B 1 511 ? 124.203 136.406 65.865 1.00 116.33 511 THR B N 1
ATOM 8306 C CA . THR B 1 511 ? 125.583 136.350 65.402 1.00 116.33 511 THR B CA 1
ATOM 8307 C C . THR B 1 511 ? 125.949 137.575 64.575 1.00 116.33 511 THR B C 1
ATOM 8308 O O . THR B 1 511 ? 127.097 138.025 64.629 1.00 116.33 511 THR B O 1
ATOM 8312 N N . GLN B 1 512 ? 124.999 138.147 63.828 1.00 121.24 512 GLN B N 1
ATOM 8313 C CA . GLN B 1 512 ? 125.326 139.356 63.077 1.00 121.24 512 GLN B CA 1
ATOM 8314 C C . GLN B 1 512 ? 125.632 140.516 64.019 1.00 121.24 512 GLN B C 1
ATOM 8315 O O . GLN B 1 512 ? 126.596 141.262 63.802 1.00 121.24 512 GLN B O 1
ATOM 8321 N N . ALA B 1 513 ? 124.856 140.653 65.096 1.00 117.79 513 ALA B N 1
ATOM 8322 C CA . ALA B 1 513 ? 125.123 141.706 66.070 1.00 117.79 513 ALA B CA 1
ATOM 8323 C C . ALA B 1 513 ? 126.430 141.453 66.806 1.00 117.79 513 ALA B C 1
ATOM 8324 O O . ALA B 1 513 ? 127.195 142.389 67.066 1.00 117.79 513 ALA B O 1
ATOM 8326 N N . VAL B 1 514 ? 126.704 140.192 67.145 1.00 113.64 514 VAL B N 1
ATOM 8327 C CA . VAL B 1 514 ? 127.952 139.868 67.827 1.00 113.64 514 VAL B CA 1
ATOM 8328 C C . VAL B 1 514 ? 129.141 140.213 66.943 1.00 113.64 514 VAL B C 1
ATOM 8329 O O . VAL B 1 514 ? 130.129 140.791 67.409 1.00 113.64 514 VAL B O 1
ATOM 8333 N N . ASP B 1 515 ? 129.062 139.878 65.654 1.00 117.77 515 ASP B N 1
ATOM 8334 C CA . ASP B 1 515 ? 130.142 140.220 64.735 1.00 117.77 515 ASP B CA 1
ATOM 8335 C C . ASP B 1 515 ? 130.306 141.729 64.609 1.00 117.77 515 ASP B C 1
ATOM 8336 O O . ASP B 1 515 ? 131.430 142.243 64.654 1.00 117.77 515 ASP B O 1
ATOM 8341 N N . GLU B 1 516 ? 129.194 142.459 64.467 1.00 120.05 516 GLU B N 1
ATOM 8342 C CA . GLU B 1 516 ? 129.286 143.909 64.325 1.00 120.05 516 GLU B CA 1
ATOM 8343 C C . GLU B 1 516 ? 129.928 144.548 65.549 1.00 120.05 516 GLU B C 1
ATOM 8344 O O . GLU B 1 516 ? 130.757 145.456 65.421 1.00 120.05 516 GLU B O 1
ATOM 8350 N N . LEU B 1 517 ? 129.559 144.089 66.745 1.00 116.59 517 LEU B N 1
ATOM 8351 C CA . LEU B 1 517 ? 130.114 144.683 67.956 1.00 116.59 517 LEU B CA 1
ATOM 8352 C C . LEU B 1 517 ? 131.540 144.224 68.238 1.00 116.59 517 LEU B C 1
ATOM 8353 O O . LEU B 1 517 ? 132.325 144.992 68.804 1.00 116.59 517 LEU B O 1
ATOM 8358 N N . SER B 1 518 ? 131.902 142.999 67.858 1.00 113.12 518 SER B N 1
ATOM 8359 C CA . SER B 1 518 ? 133.192 142.428 68.216 1.00 113.12 518 SER B CA 1
ATOM 8360 C C . SER B 1 518 ? 134.230 142.520 67.106 1.00 113.12 518 SER B C 1
ATOM 8361 O O . SER B 1 518 ? 135.352 142.041 67.292 1.00 113.12 518 SER B O 1
ATOM 8364 N N . HIS B 1 519 ? 133.891 143.115 65.959 1.00 120.95 519 HIS B N 1
ATOM 8365 C CA . HIS B 1 519 ? 134.885 143.277 64.904 1.00 120.95 519 HIS B CA 1
ATOM 8366 C C . HIS B 1 519 ? 136.073 144.121 65.344 1.00 120.95 519 HIS B C 1
ATOM 8367 O O . HIS B 1 519 ? 137.145 144.026 64.737 1.00 120.95 519 HIS B O 1
ATOM 8374 N N . ASN B 1 520 ? 135.914 144.940 66.378 1.00 107.97 520 ASN B N 1
ATOM 8375 C CA . ASN B 1 520 ? 136.997 145.775 66.877 1.00 107.97 520 ASN B CA 1
ATOM 8376 C C . ASN B 1 520 ? 137.899 145.050 67.867 1.00 107.97 520 ASN B C 1
ATOM 8377 O O . ASN B 1 520 ? 138.905 145.622 68.298 1.00 107.97 520 ASN B O 1
ATOM 8382 N N . ARG B 1 521 ? 137.571 143.815 68.235 1.00 104.78 521 ARG B N 1
ATOM 8383 C CA . ARG B 1 521 ? 138.321 143.066 69.233 1.00 104.78 521 ARG B CA 1
ATOM 8384 C C . ARG B 1 521 ? 138.572 141.650 68.727 1.00 104.78 521 ARG B C 1
ATOM 8385 O O . ARG B 1 521 ? 138.135 141.268 67.638 1.00 104.78 521 ARG B O 1
ATOM 8393 N N . THR B 1 522 ? 139.285 140.866 69.532 1.00 94.12 522 THR B N 1
ATOM 8394 C CA . THR B 1 522 ? 139.603 139.482 69.205 1.00 94.12 522 THR B CA 1
ATOM 8395 C C . THR B 1 522 ? 138.694 138.557 70.000 1.00 94.12 522 THR B C 1
ATOM 8396 O O . THR B 1 522 ? 138.530 138.731 71.214 1.00 94.12 522 THR B O 1
ATOM 8400 N N . THR B 1 523 ? 138.109 137.574 69.320 1.00 92.10 523 THR B N 1
ATOM 8401 C CA . THR B 1 523 ? 137.160 136.680 69.960 1.00 92.10 523 THR B CA 1
ATOM 8402 C C . THR B 1 523 ? 137.373 135.248 69.491 1.00 92.10 523 THR B C 1
ATOM 8403 O O . THR B 1 523 ? 137.823 134.996 68.370 1.00 92.10 523 THR B O 1
ATOM 8407 N N . PHE B 1 524 ? 137.049 134.318 70.382 1.00 86.31 524 PHE B N 1
ATOM 8408 C CA . PHE B 1 524 ? 137.030 132.891 70.107 1.00 86.31 524 PHE B CA 1
ATOM 8409 C C . PHE B 1 524 ? 135.588 132.404 70.121 1.00 86.31 524 PHE B C 1
ATOM 8410 O O . PHE B 1 524 ? 134.802 132.804 70.983 1.00 86.31 524 PHE B O 1
ATOM 8418 N N . ILE B 1 525 ? 135.239 131.553 69.162 1.00 89.11 525 ILE B N 1
ATOM 8419 C CA . ILE B 1 525 ? 133.919 130.937 69.101 1.00 89.11 525 ILE B CA 1
ATOM 8420 C C . ILE B 1 525 ? 134.109 129.430 69.043 1.00 89.11 525 ILE B C 1
ATOM 8421 O O . ILE B 1 525 ? 134.780 128.921 68.138 1.00 89.11 525 ILE B O 1
ATOM 8426 N N . ILE B 1 526 ? 133.520 128.720 70.000 1.00 92.96 526 ILE B N 1
ATOM 8427 C CA . ILE B 1 526 ? 133.618 127.267 70.078 1.00 92.96 526 ILE B CA 1
ATOM 8428 C C . ILE B 1 526 ? 132.241 126.716 69.738 1.00 92.96 526 ILE B C 1
ATOM 8429 O O . ILE B 1 526 ? 131.314 126.785 70.552 1.00 92.96 526 ILE B O 1
ATOM 8434 N N . ALA B 1 527 ? 132.096 126.161 68.538 1.00 100.27 527 ALA B N 1
ATOM 8435 C CA . ALA B 1 527 ? 130.807 125.640 68.117 1.00 100.27 527 ALA B CA 1
ATOM 8436 C C . ALA B 1 527 ? 131.004 124.571 67.056 1.00 100.27 527 ALA B C 1
ATOM 8437 O O . ALA B 1 527 ? 131.954 124.620 66.271 1.00 100.27 527 ALA B O 1
ATOM 8439 N N . HIS B 1 528 ? 130.093 123.602 67.047 1.00 94.80 528 HIS B N 1
ATOM 8440 C CA . HIS B 1 528 ? 130.032 122.609 65.987 1.00 94.80 528 HIS B CA 1
ATOM 8441 C C . HIS B 1 528 ? 129.176 123.058 64.813 1.00 94.80 528 HIS B C 1
ATOM 8442 O O . HIS B 1 528 ? 129.168 122.386 63.777 1.00 94.80 528 HIS B O 1
ATOM 8449 N N . ARG B 1 529 ? 128.461 124.172 64.950 1.00 103.24 529 ARG B N 1
ATOM 8450 C CA . ARG B 1 529 ? 127.653 124.725 63.869 1.00 103.24 529 ARG B CA 1
ATOM 8451 C C . ARG B 1 529 ? 128.526 125.675 63.059 1.00 103.24 529 ARG B C 1
ATOM 8452 O O . ARG B 1 529 ? 128.890 126.754 63.537 1.00 103.24 529 ARG B O 1
ATOM 8460 N N . LEU B 1 530 ? 128.856 125.277 61.831 1.00 108.84 530 LEU B N 1
ATOM 8461 C CA . LEU B 1 530 ? 129.781 126.047 61.009 1.00 108.84 530 LEU B CA 1
ATOM 8462 C C . LEU B 1 530 ? 129.168 127.326 60.458 1.00 108.84 530 LEU B C 1
ATOM 8463 O O . LEU B 1 530 ? 129.894 128.132 59.866 1.00 108.84 530 LEU B O 1
ATOM 8468 N N . SER B 1 531 ? 127.859 127.527 60.618 1.00 113.67 531 SER B N 1
ATOM 8469 C CA . SER B 1 531 ? 127.235 128.743 60.108 1.00 113.67 531 SER B CA 1
ATOM 8470 C C . SER B 1 531 ? 127.758 129.981 60.826 1.00 113.67 531 SER B C 1
ATOM 8471 O O . SER B 1 531 ? 128.004 131.014 60.193 1.00 113.67 531 SER B O 1
ATOM 8474 N N . THR B 1 532 ? 127.940 129.897 62.146 1.00 114.76 532 THR B N 1
ATOM 8475 C CA . THR B 1 532 ? 128.341 131.068 62.918 1.00 114.76 532 THR B CA 1
ATOM 8476 C C . THR B 1 532 ? 129.793 131.463 62.684 1.00 114.76 532 THR B C 1
ATOM 8477 O O . THR B 1 532 ? 130.181 132.579 63.045 1.00 114.76 532 THR B O 1
ATOM 8481 N N . VAL B 1 533 ? 130.600 130.589 62.093 1.00 119.28 533 VAL B N 1
ATOM 8482 C CA . VAL B 1 533 ? 132.007 130.879 61.855 1.00 119.28 533 VAL B CA 1
ATOM 8483 C C . VAL B 1 533 ? 132.264 131.256 60.395 1.00 119.28 533 VAL B C 1
ATOM 8484 O O . VAL B 1 533 ? 133.383 131.109 59.906 1.00 119.28 533 VAL B O 1
ATOM 8488 N N . ARG B 1 534 ? 131.240 131.743 59.689 1.00 130.29 534 ARG B N 1
ATOM 8489 C CA . ARG B 1 534 ? 131.427 132.150 58.300 1.00 130.29 534 ARG B CA 1
ATOM 8490 C C . ARG B 1 534 ? 132.382 133.330 58.184 1.00 130.29 534 ARG B C 1
ATOM 8491 O O . ARG B 1 534 ? 133.028 133.505 57.145 1.00 130.29 534 ARG B O 1
ATOM 8499 N N . SER B 1 535 ? 132.486 134.146 59.230 1.00 128.24 535 SER B N 1
ATOM 8500 C CA . SER B 1 535 ? 133.376 135.298 59.243 1.00 128.24 535 SER B CA 1
ATOM 8501 C C . SER B 1 535 ? 134.664 135.029 60.006 1.00 128.24 535 SER B C 1
ATOM 8502 O O . SER B 1 535 ? 135.411 135.970 60.292 1.00 128.24 535 SER B O 1
ATOM 8505 N N . ALA B 1 536 ? 134.935 133.773 60.349 1.00 123.37 536 ALA B N 1
ATOM 8506 C CA . ALA B 1 536 ? 136.122 133.449 61.126 1.00 123.37 536 ALA B CA 1
ATOM 8507 C C . ALA B 1 536 ? 137.386 133.718 60.322 1.00 123.37 536 ALA B C 1
ATOM 8508 O O . ALA B 1 536 ? 137.451 133.441 59.121 1.00 123.37 536 ALA B O 1
ATOM 8510 N N . ASP B 1 537 ? 138.396 134.268 60.995 1.00 117.37 537 ASP B N 1
ATOM 8511 C CA . ASP B 1 537 ? 139.664 134.584 60.355 1.00 117.37 537 ASP B CA 1
ATOM 8512 C C . ASP B 1 537 ? 140.728 133.518 60.565 1.00 117.37 537 ASP B C 1
ATOM 8513 O O . ASP B 1 537 ? 141.683 133.459 59.784 1.00 117.37 537 ASP B O 1
ATOM 8518 N N . LEU B 1 538 ? 140.592 132.682 61.593 1.00 113.94 538 LEU B N 1
ATOM 8519 C CA . LEU B 1 538 ? 141.530 131.585 61.831 1.00 113.94 538 LEU B CA 1
ATOM 8520 C C . LEU B 1 538 ? 140.728 130.377 62.302 1.00 113.94 538 LEU B C 1
ATOM 8521 O O . LEU B 1 538 ? 140.383 130.277 63.482 1.00 113.94 538 LEU B O 1
ATOM 8526 N N . VAL B 1 539 ? 140.439 129.462 61.383 1.00 117.38 539 VAL B N 1
ATOM 8527 C CA . VAL B 1 539 ? 139.674 128.258 61.681 1.00 117.38 539 VAL B CA 1
ATOM 8528 C C . VAL B 1 539 ? 140.650 127.121 61.937 1.00 117.38 539 VAL B C 1
ATOM 8529 O O . VAL B 1 539 ? 141.511 126.832 61.098 1.00 117.38 539 VAL B O 1
ATOM 8533 N N . LEU B 1 540 ? 140.520 126.473 63.091 1.00 108.97 540 LEU B N 1
ATOM 8534 C CA . LEU B 1 540 ? 141.366 125.338 63.422 1.00 108.97 540 LEU B CA 1
ATOM 8535 C C . LEU B 1 540 ? 140.532 124.281 64.127 1.00 108.97 540 LEU B C 1
ATOM 8536 O O . LEU B 1 540 ? 139.550 124.593 64.804 1.00 108.97 540 LEU B O 1
ATOM 8541 N N . PHE B 1 541 ? 140.927 123.025 63.954 1.00 108.20 541 PHE B N 1
ATOM 8542 C CA . PHE B 1 541 ? 140.245 121.911 64.592 1.00 108.20 541 PHE B CA 1
ATOM 8543 C C . PHE B 1 541 ? 141.268 120.991 65.231 1.00 108.20 541 PHE B C 1
ATOM 8544 O O . PHE B 1 541 ? 142.334 120.740 64.663 1.00 108.20 541 PHE B O 1
ATOM 8552 N N . MET B 1 542 ? 140.933 120.489 66.414 1.00 95.11 542 MET B N 1
ATOM 8553 C CA . MET B 1 542 ? 141.825 119.645 67.190 1.00 95.11 542 MET B CA 1
ATOM 8554 C C . MET B 1 542 ? 141.080 118.395 67.630 1.00 95.11 542 MET B C 1
ATOM 8555 O O . MET B 1 542 ? 139.889 118.452 67.947 1.00 95.11 542 MET B O 1
ATOM 8560 N N . ASP B 1 543 ? 141.783 117.265 67.634 1.00 96.03 543 ASP B N 1
ATOM 8561 C CA . ASP B 1 543 ? 141.181 115.969 67.917 1.00 96.03 543 ASP B CA 1
ATOM 8562 C C . ASP B 1 543 ? 141.970 115.278 69.017 1.00 96.03 543 ASP B C 1
ATOM 8563 O O . ASP B 1 543 ? 143.152 114.969 68.833 1.00 96.03 543 ASP B O 1
ATOM 8568 N N . LYS B 1 544 ? 141.310 115.026 70.147 1.00 90.64 544 LYS B N 1
ATOM 8569 C CA . LYS B 1 544 ? 141.907 114.336 71.289 1.00 90.64 544 LYS B CA 1
ATOM 8570 C C . LYS B 1 544 ? 143.206 115.018 71.722 1.00 90.64 544 LYS B C 1
ATOM 8571 O O . LYS B 1 544 ? 144.265 114.398 71.831 1.00 90.64 544 LYS B O 1
ATOM 8577 N N . GLY B 1 545 ? 143.118 116.326 71.949 1.00 87.93 545 GLY B N 1
ATOM 8578 C CA . GLY B 1 545 ? 144.266 117.073 72.422 1.00 87.93 545 GLY B CA 1
ATOM 8579 C C . GLY B 1 545 ? 145.392 117.224 71.426 1.00 87.93 545 GLY B C 1
ATOM 8580 O O . GLY B 1 545 ? 146.536 117.436 71.832 1.00 87.93 545 GLY B O 1
ATOM 8581 N N . HIS B 1 546 ? 145.106 117.115 70.131 1.00 95.91 546 HIS B N 1
ATOM 8582 C CA . HIS B 1 546 ? 146.128 117.247 69.101 1.00 95.91 546 HIS B CA 1
ATOM 8583 C C . HIS B 1 546 ? 145.572 118.047 67.935 1.00 95.91 546 HIS B C 1
ATOM 8584 O O . HIS B 1 546 ? 144.478 117.754 67.445 1.00 95.91 546 HIS B O 1
ATOM 8591 N N . LEU B 1 547 ? 146.329 119.045 67.490 1.00 101.13 547 LEU B N 1
ATOM 8592 C CA . LEU B 1 547 ? 145.933 119.842 66.341 1.00 101.13 547 LEU B CA 1
ATOM 8593 C C . LEU B 1 547 ? 146.128 119.058 65.048 1.00 101.13 547 LEU B C 1
ATOM 8594 O O . LEU B 1 547 ? 146.887 118.088 64.983 1.00 101.13 547 LEU B O 1
ATOM 8599 N N . VAL B 1 548 ? 145.423 119.495 64.005 1.00 110.08 548 VAL B N 1
ATOM 8600 C CA . VAL B 1 548 ? 145.478 118.820 62.714 1.00 110.08 548 VAL B CA 1
ATOM 8601 C C . VAL B 1 548 ? 145.969 119.782 61.641 1.00 110.08 548 VAL B C 1
ATOM 8602 O O . VAL B 1 548 ? 147.022 119.563 61.031 1.00 110.08 548 VAL B O 1
ATOM 8606 N N . GLU B 1 549 ? 145.215 120.855 61.404 1.00 119.60 549 GLU B N 1
ATOM 8607 C CA . GLU B 1 549 ? 145.520 121.796 60.333 1.00 119.60 549 GLU B CA 1
ATOM 8608 C C . GLU B 1 549 ? 145.918 123.168 60.861 1.00 119.60 549 GLU B C 1
ATOM 8609 O O . GLU B 1 549 ? 146.997 123.666 60.529 1.00 119.60 549 GLU B O 1
ATOM 8615 N N . SER B 1 550 ? 145.068 123.791 61.679 1.00 120.62 550 SER B N 1
ATOM 8616 C CA . SER B 1 550 ? 145.313 125.136 62.200 1.00 120.62 550 SER B CA 1
ATOM 8617 C C . SER B 1 550 ? 145.561 126.130 61.068 1.00 120.62 550 SER B C 1
ATOM 8618 O O . SER B 1 550 ? 146.430 127.000 61.152 1.00 120.62 550 SER B O 1
ATOM 8621 N N . GLY B 1 551 ? 144.784 125.999 59.998 1.00 128.30 551 GLY B N 1
ATOM 8622 C CA . GLY B 1 551 ? 144.929 126.833 58.823 1.00 128.30 551 GLY B CA 1
ATOM 8623 C C . GLY B 1 551 ? 144.046 128.062 58.860 1.00 128.30 551 GLY B C 1
ATOM 8624 O O . GLY B 1 551 ? 143.542 128.473 59.908 1.00 128.30 551 GLY B O 1
ATOM 8625 N N . SER B 1 552 ? 143.861 128.657 57.686 1.00 132.55 552 SER B N 1
ATOM 8626 C CA . SER B 1 552 ? 143.046 129.856 57.545 1.00 132.55 552 SER B CA 1
ATOM 8627 C C . SER B 1 552 ? 141.569 129.469 57.496 1.00 132.55 552 SER B C 1
ATOM 8628 O O . SER B 1 552 ? 141.186 128.336 57.800 1.00 132.55 552 SER B O 1
ATOM 8631 N N . PHE B 1 553 ? 140.715 130.426 57.122 1.00 138.13 553 PHE B N 1
ATOM 8632 C CA . PHE B 1 553 ? 139.281 130.161 57.065 1.00 138.13 553 PHE B CA 1
ATOM 8633 C C . PHE B 1 553 ? 138.948 129.096 56.027 1.00 138.13 553 PHE B C 1
ATOM 8634 O O . PHE B 1 553 ? 138.154 128.187 56.293 1.00 138.13 553 PHE B O 1
ATOM 8642 N N . ASN B 1 554 ? 139.543 129.190 54.841 1.00 141.80 554 ASN B N 1
ATOM 8643 C CA . ASN B 1 554 ? 139.256 128.277 53.740 1.00 141.80 554 ASN B CA 1
ATOM 8644 C C . ASN B 1 554 ? 140.444 127.343 53.554 1.00 141.80 554 ASN B C 1
ATOM 8645 O O . ASN B 1 554 ? 141.531 127.780 53.160 1.00 141.80 554 ASN B O 1
ATOM 8650 N N . GLU B 1 555 ? 140.233 126.060 53.836 1.00 144.28 555 GLU B N 1
ATOM 8651 C CA . GLU B 1 555 ? 141.260 125.047 53.643 1.00 144.28 555 GLU B CA 1
ATOM 8652 C C . GLU B 1 555 ? 140.576 123.703 53.452 1.00 144.28 555 GLU B C 1
ATOM 8653 O O . GLU B 1 555 ? 139.409 123.522 53.811 1.00 144.28 555 GLU B O 1
ATOM 8659 N N . LEU B 1 556 ? 141.317 122.762 52.876 1.00 145.56 556 LEU B N 1
ATOM 8660 C CA . LEU B 1 556 ? 140.785 121.430 52.615 1.00 145.56 556 LEU B CA 1
ATOM 8661 C C . LEU B 1 556 ? 141.534 120.376 53.421 1.00 145.56 556 LEU B C 1
ATOM 8662 O O . LEU B 1 556 ? 140.934 119.637 54.202 1.00 145.56 556 LEU B O 1
#

Foldseek 3Di:
DCPVVLVVVLVVLLCPPVVLVVVLLVLLLVLLVLLLVVLQLQLLQVLPPPQPCVPPGSVVVVVVSVVVNVVSVVVNVVSLVVSLVVSLVVVLVVLVVLVVPDFDVVCVVAHPPVVVVLSVLLSVLSSVVSSCCSHLVSNQPSSVVVNLVVCCVPPNVLSVLVVVLVVQLVVLLVVLLVVLLVLLVVLVVLVVVLVVLVCVCVVPVVVCVVPPCPVVSVVVSVVSVCVNVVSVPVNVVSLVVSVVSSVVSLVVSLVVLVVVLVVCVVVPDSCVSVSSSSVVVSVVNSVSSVSVSVVVVSVSNSVVSNVVSVVSVVPSPDDLDDPQFDADDDAQWKKWKFQFFDQDPPHGFEAGGDTDMDDKLAEEEEEADPSQHDLVVVVVQLCSDDGPDIFIAGPNDTPSSHGNVRSVLQEQEQHQQLFADQFFLLVRLCVAPPPDDVVLLCVLCVLLVNQPVQCPDAPGRRHGADHRRPRPPRLSSLSSSSSSSLSNDHQEYEYECSPVPPDPVSLVSNLVSVCVSNSNHYYYYYDNDCPSCPRHFFYWYGGRNGTDDRHGPDDD/DCPVVLVVVLVVLLCPPVVLVVVLLVLLLVLLVLLLVVLQLQLLQVLPPPQPCVPPGSVVVVVVSVVVNVVSVVVNVVSLVVSLVVSLVVVLVVLVVLVVPDFDVVCVVAHPPVVVVLSVLLSVLSSVVSSCCSHLVSNQPSSVVVNLVVCCVPPNVLSVLVVVLVVQLVVLLVVLLVVLLVLLVVLVVLVVVLVVLVCVCVVPVVVCVVPPCPVVSVVVSVVSVCVNVVSVPVNVVSLVVSVVSSVVSLVVSLVVLVVVLVVCVVVPDSCVSVSSSSVVVSVVNSVSSVSVSVVVVSVSNSVVSNVVSVVSVVPSPDDLDDPQFDADDDAQWKKWKFQFFDQDPPHGFEAGGDTDMDDKLAEEEEEADPSQHDLVVVVVQLCSDDGPDIFIAGPNDTPSRHGNVRSVLQEQEQHQQLFADQFFLLVRLCVAPPPDDVVLLCVLCVLLVNQPVQCPDAPGRRHGADHRRPRPPRLSSLSSSSSSSLSNDHQEYEYECSPVPPDPVSLVSNLVSVCVSNSNHYYYYYDNDCPSCPRHFFYWYGGRNGTDDRHGPDDD

Nearest PDB structures (foldseek):
  7zo8-assembly1_A  TM=8.337E-01  e=7.747E-67  Brucella abortus 2308
  7ekl-assembly1_A  TM=9.282E-01  e=3.841E-33  Homo sapiens
  6rak-assembly1_B  TM=9.271E-01  e=2.031E-29  Thermus thermophilus
  6pam-assembly4_H  TM=8.498E-01  e=7.963E-31  Novosphingobium aromaticivorans DSM 12444
  7wiw-assembly1_B  TM=8.693E-01  e=1.874E-27  Mycobacterium tuberculosis H37Rv